Protein AF-0000000087597973 (afdb_homodimer)

InterPro domains:
  IPR000432 DNA mismatch repair protein MutS, C-terminal [PF00488] (561-737)
  IPR000432 DNA mismatch repair protein MutS, C-terminal [SM00534] (557-738)
  IPR007696 DNA mismatch repair protein MutS, core [SM00533] (205-547)
  IPR017261 DNA mismatch repair protein MutS/MSH [PIRSF037677] (36-734)
  IPR027417 P-loop containing nucleoside triphosphate hydrolase [G3DSA:3.40.50.300] (524-762)
  IPR027417 P-loop containing nucleoside triphosphate hydrolase [SSF52540] (525-737)
  IPR036187 DNA mismatch repair protein MutS, core domain superfamily [SSF48334] (216-519)
  IPR045076 DNA mismatch repair MutS [PTHR11361] (37-739)
  IPR060029 MutS5, N-terminal domain [PF27035] (35-104)

Radius of gyration: 42.63 Å; Cα contacts (8 Å, |Δi|>4): 2788; chains: 2; bounding box: 153×90×128 Å

Foldseek 3Di:
DDPPPPPDPPPPPPPPPCCCCVPCQQFKEWFWFADPQQWIWIWMAGNVQLEIETETGPRNDPQCLVVVQCCQVRVGLEYEAAPPDDPRVVCVNQVPVVVQPPDPPRSHNHHYDHDHQVLLDLVLLCVLCLVQADAPPPQDSVVRCCVLVPPPRNSRNSSRNSNVSVVCVVVPRRRNHHDHPHLFFWAAEGPLNCVLLQDDPDDDDRPLNLFDFQEPLQSVVLSCCSRTPGQDPVVVVLLLLQLQLLLLPDPDPSSVVSPVLLVVLSVLLHHQDQLVVLLVQLVPPPFFGWLVSLVNLLSLLVSLVVLLVSLVPDDPVSCVRNVLSVLSNVLCDVLSVVLNVCCVQFWDQDPVTIFGDPPPDPVLNVLVVCVVCVVVVQVVVQVVVCVVLVVQVPAPNWPWGWDQDPPPFIWIKTFDPDPDDQPDDQVVVLVVVVVVRHDNQWRFDTDDDRITITDGPSRVVCCVVNNPSVVVSVVVGRVSSSVSSVSCSDCVNVVSSSSSSNSSSSVSNSSSVSVCCVPVVQSDDEAEDAAAKKFAAQFDSPVDDDDGGAGDIARQQLEEEEEAAPPQCLLVNLSSVSVQGHPYMYGYRANYEEEDRPDPCPVSDPDDPLVVLVVRVVSVVVVDFLRYEYYYEAQQPDDDLVSSLVVVLVVRVVQRDPPHHRYYYYHHNLVSVVDCSCVVRVSNYWYKYFDWDDPDLQDIHHPSYIDGDTDDHRSVLNVVVVVPPDPVVSVVVVVVVVCVVVVVPVLQPDPSVVVVQVVVLVVVLVVFPPPPPCSVVSSVVSVVVD/DDPPPPPDPPPPPPPPPCCCCVPCQQFKEWFWFADPQQWIWIWMAGNVQLEIETETGPRNDPQCLVVVQCCQARVGLEYEAAPPDDPRVVCVNQVPVVVQPPDPPRSHNHHYDHDHQVLLDLVLLCVLCLVQADAPPPQDPVVRCCVLVPPPRNSRNSSRNSNVSVVCVVVPRRRPHHDHDHLFFWFAEGPLNCVLLQDDPDDDDRPLVLFDFQEPLQSVVLSCCSRTPGQDPVVVVLLLLQLQLLLLPDPDPSSVVSPVLLVVLRVLLHHQDQLVVLLVQLVPPPFFGWLVSLVNLLSLLVSLVVLLVSLVPDDPVSCVRNVLSVLSNVLCDVLSVVLNVCCVQFWDRDPVTIFGDPPPDPVLNVLVVCVVCVVVVQVVLQVVVCVVLVVQDPAPNWPWGWDQDPPPFIWIKTFDPDPDDQPDDQVVVLVVVVVVRHDNQWRFDTDDDRITITDGPSRVVCCVVNNPSVVVSVVVGRVSSSVSSVSCSDCVNVVSSSSSSNSSSSVSNSSSVSVCCVPVVQSDDEAEDAAAKKFAAQFDSPVDDDDGGAGDIARQQLEEEEEAAPPQCLLVNLSSVSVQGHPYMYGYRANYEEEDRPDPCPVSDPDDPLVVLVVRVVSVVVVDFLRYEYYYEAQQPDDDLVSSLVVVLVVRVVQRDPPHHRYYYYHHNLVSVVDCSCVVRVSNYWYKYFDWDDPDLQDIHHPSYIDGDTDDHRSVLNVVVVVPNPPVVSVVVVVVVVCVVVVVPVLCPDPSVCVVLVVVLVVVLVVFPPPPPCSVVSSVVSNVVD

Secondary structure (DSSP, 8-state):
---------------------S--TT-EEEEEEE-TTSEEEEEEEETTTTEEEEEEEEE--TT-HHHHHHHHHH--SEEEEETTS-HHHHHHHH---GGGSSSTTSS---EEEEE-GGGGSHHHHHHHHHHH--PPTTS-HHHHHHHHS-TTTTHHHHHHHHHHHHHHHHTT---SEEEE--GGGB-EE-HHHHHHTT-SSSSS--SGGG---SSHHHHHHHHHHHHS-B--HHHHHHHHHHHHHHH--SSSHHHHHHHHHHHHHHHHHTTPPPHHHHHHHHHH-SSSPPHHHHHHHHHHHHHHHHHHHHHHTS-HHHHHH-HHHHHHHHH--HHHHHHHHHHHHHEEEETTEEEEPTTS-HHHHHHHHHHHHHHHHHHHHHHHHHHHHHTSTT-----EEEEEETTTEEEEEEE--S---TT--HHHHHHHHHHTT--TTSEEEEEETTEEEEE-HHHHHHHHHT--HHHHHHHHHHHHHHHHHHHHHSHHHHHHHHHHHHHHHHHHHHHHHHHHHHHHT--PPPEE-SSS-EEEEEE--TT-SS-PPEEEEESSSSEEEEE--TTSSHHHHHHHHHHT--SEEEE---SEEEEE-TT----S--S-HHHHHHHHHHHHHHH--TTEEEEESSTT-SS-HHHHHHHHHHHHHHHHSSS--EEEEE-S-HHHHT-GGGGGGGGGEEEEEEEEEESSSS-EEEEEEEEES--S---HHHHHHHTT--HHHHHHHHHHHHHHHHHTTTTSSTTHHHHHHHHHHHHHHHTS-TTSTTHHHHHHHHHHH-/---------------------S--TT-EEEEEEE-TTSEEEEEEEETTTTEEEEEEEEE--TT-HHHHHHHHHH--SEEEEETTS-HHHHHHHH---GGGSSSTTSS---EEEEE-GGGGSHHHHHHHHHHH--PPTTS-HHHHHHHHS-TTTTHHHHHHHHHHHHHHHHTT---SEEEE--GGGB-EE-HHHHHHTT-SSSSS--SGGG---SSHHHHHHHHHHHHS-B--HHHHHHHHHHHHHHH--SSSHHHHHHHHHHHHHHHHHTTPPPHHHHHHHHHH-SSSPPHHHHHHHHHHHHHHHHHHHHHHTS-HHHHHH-HHHHHHHHH--HHHHHHHHHHHHHEEEETTEEEEPTTS-HHHHHHHHHHHHHHHHHHHHHHHHHHHHHTSTT-----EEEEEETTTEEEEEEE--S---TT--HHHHHHHHHHTT--TTSEEEEEETTEEEEE-HHHHHHHHHT--HHHHHHHHHHHHHHHHHHHHHSHHHHHHHHHHHHHHHHHHHHHHHHHHHHHHT--PPPEE-SSS-EEEEEE--TT-SS-PPEEEEESSSSEEEEE--TTSSHHHHHHHHHHT--SEEEE---SEEEEE-TT----S-SS-HHHHHHHHHHHHHHH--TTEEEEESSTT-SS-HHHHHHHHHHHHHHHHSSS--EEEEE-S-HHHHT-GGGGGGGGGEEEEEEEEEESSSS-EEEEEEEEES--S---HHHHHHHTT--HHHHHHHHHHHHHHHHHTTTTSSHHHHHHHHHHHHHHHHHTS-TTSTTHHHHHHHHHHH-

Sequence (1572 aa):
MRRRRTSGTGNGRSRSKMCMEGSINGSRILSLFYSSKGQLGVAYYTDATKEVFLAQGYDDESDFALVQLVKLQIRPSVILLPSTSSETLSAAVSFTDEDDTMTPGAPSAVAVTMLTPSLFSESVARRELMRVVKCPEGVPKDLYIASKLGERSYSTAWRASGALITFLRTNSIVPSSVSLTLLRGIVHIGEETVRGLQLANTYPKSILSLYSPSCTLGRAALQSWLLRPLRDADARDARMRSVESLCGRDDSEYGQEVAGMRNSLKELLKGLADPRQALESLRHSAGVAPKGAWTRLITLLETASKLVRLVKGLSSEVLDVCPVLGCLEGVWTDQCHYALRMLQKCVTVENGGVRVKEGVSPKLDQVVEHIKHLPDILNSTAVEILGRLGDHPHSVPLSLAVTYMPQIGYLVAMVQTDGLSEDMQEGEAQQQLIALGYPPELHFVFASGTHLYFKCTETEILDTEYGDLKRREADITEDILREVQTRLSQAETAGPISQLGCAMGELDGVLALVHAALHMGWTGRPEWTDSPGIHVEGGRHPLVNSSVPTNLSVGGPPTVVLCGPNASGKSHALRTVGCLTAQHLSIGPLDGIFSLLTGEDTTSSVQSAFSADTAQIGRTLSLCTSHSLLLLDEAGRGTHPLDGQALFLAMVRRLSAPPCPLSILSTNLVSALADSALTAVRHRVSVMHTEVEAESESIVAYKYTLAPGAISHTYAVAVARSAGFPQSLVDRALEICRAEREGGSKGAGGRNGRQASVLRVARAALAVDMDAPDALLKVSAAVAGLMRRRRTSGTGNGRSRSKMCMEGSINGSRILSLFYSSKGQLGVAYYTDATKEVFLAQGYDDESDFALVQLVKLQIRPSVILLPSTSSETLSAAVSFTDEDDTMTPGAPSAVAVTMLTPSLFSESVARRELMRVVKCPEGVPKDLYIASKLGERSYSTAWRASGALITFLRTNSIVPSSVSLTLLRGIVHIGEETVRGLQLANTYPKSILSLYSPSCTLGRAALQSWLLRPLRDADARDARMRSVESLCGRDDSEYGQEVAGMRNSLKELLKGLADPRQALESLRHSAGVAPKGAWTRLITLLETASKLVRLVKGLSSEVLDVCPVLGCLEGVWTDQCHYALRMLQKCVTVENGGVRVKEGVSPKLDQVVEHIKHLPDILNSTAVEILGRLGDHPHSVPLSLAVTYMPQIGYLVAMVQTDGLSEDMQEGEAQQQLIALGYPPELHFVFASGTHLYFKCTETEILDTEYGDLKRREADITEDILREVQTRLSQAETAGPISQLGCAMGELDGVLALVHAALHMGWTGRPEWTDSPGIHVEGGRHPLVNSSVPTNLSVGGPPTVVLCGPNASGKSHALRTVGCLTAQHLSIGPLDGIFSLLTGEDTTSSVQSAFSADTAQIGRTLSLCTSHSLLLLDEAGRGTHPLDGQALFLAMVRRLSAPPCPLSILSTNLVSALADSALTAVRHRVSVMHTEVEAESESIVAYKYTLAPGAISHTYAVAVARSAGFPQSLVDRALEICRAEREGGSKGAGGRNGRQASVLRVARAALAVDMDAPDALLKVSAAVAGL

Solvent-accessible surface area (backbone atoms only — not comparable to full-atom values): 82062 Å² total; per-residue (Å²): 146,77,88,78,83,80,84,75,84,73,81,70,77,73,72,72,72,71,72,68,68,59,74,61,74,75,32,18,40,31,12,45,25,75,42,98,83,33,26,33,4,30,12,35,34,32,48,82,70,27,28,33,34,32,24,47,41,60,70,36,62,92,85,56,59,57,56,48,47,48,41,60,68,56,55,32,39,30,36,37,33,40,64,78,53,50,68,63,53,52,46,57,66,55,50,40,71,66,86,42,64,81,38,64,73,29,78,58,66,49,45,72,44,70,39,65,52,69,38,43,27,61,68,42,10,49,54,45,40,62,68,58,45,81,49,64,90,91,45,56,53,67,49,39,51,30,64,74,37,53,79,80,75,32,54,30,12,39,11,6,33,12,35,41,49,50,49,30,50,74,68,72,44,77,64,72,39,57,43,74,44,51,59,75,45,24,25,43,55,45,66,56,26,38,60,51,61,28,42,50,90,60,78,44,56,23,59,54,68,71,46,66,42,52,22,60,36,8,43,52,41,44,53,46,44,72,57,42,33,70,45,41,66,65,63,44,48,40,52,50,34,26,33,57,52,56,51,24,86,47,95,41,74,63,15,54,52,31,50,52,47,51,53,52,53,46,60,62,42,45,73,43,70,64,45,58,62,28,46,47,40,39,59,67,36,96,57,76,47,60,55,66,33,54,50,50,46,52,50,51,46,52,44,48,52,53,49,43,51,56,56,66,69,46,56,67,71,55,44,74,47,16,46,55,62,43,49,44,50,65,44,64,39,71,49,48,52,49,52,44,49,50,42,69,54,37,49,41,82,50,98,89,37,74,42,68,39,86,80,67,41,70,68,52,47,50,42,53,49,47,57,70,42,39,66,58,52,34,49,52,47,34,50,50,52,46,59,65,49,61,76,43,88,76,45,67,88,70,66,61,43,51,44,78,41,89,98,78,35,38,27,37,35,27,65,53,88,66,89,71,66,71,80,53,53,57,65,62,46,38,53,52,38,42,71,71,38,44,60,79,67,50,39,55,69,51,54,59,91,61,31,34,30,22,39,35,74,67,29,50,48,44,36,71,73,56,51,64,47,66,58,50,45,51,49,50,46,50,50,51,50,41,50,52,33,52,56,48,45,30,64,78,34,33,47,46,47,44,49,38,43,50,41,52,9,44,44,31,23,41,51,17,51,29,50,39,22,69,74,72,62,62,71,57,76,67,43,78,44,89,56,59,34,40,37,33,36,54,12,43,44,89,90,49,87,93,59,68,51,36,67,52,73,37,31,88,28,26,19,30,38,37,28,34,34,68,78,27,44,65,66,54,48,52,42,17,60,72,65,69,36,39,62,43,36,36,39,24,57,50,50,28,43,44,40,47,44,79,36,58,47,48,61,83,57,93,57,44,62,38,56,50,50,38,33,50,49,17,53,47,65,72,65,56,42,57,34,15,40,37,38,35,46,47,57,44,49,68,43,27,59,61,49,14,41,17,45,36,52,25,47,52,50,55,38,47,35,82,82,29,27,35,32,42,33,29,33,40,59,50,72,52,73,74,37,68,87,44,60,88,45,41,87,28,42,42,48,26,16,38,42,65,50,65,84,45,72,59,40,70,44,72,61,45,35,73,41,84,37,79,56,91,62,37,48,51,55,18,52,33,46,76,28,52,38,53,64,70,42,46,52,44,15,50,49,43,38,51,48,57,58,50,68,67,56,74,56,37,68,67,77,28,26,42,39,52,45,40,51,48,29,48,50,51,30,67,67,32,52,72,86,38,89,57,18,61,53,53,30,48,46,47,52,66,73,100,143,76,87,78,79,81,81,76,82,71,82,71,75,72,71,71,71,69,71,66,68,59,73,60,73,76,34,17,38,30,11,46,24,76,42,97,85,36,28,33,5,30,12,33,35,32,48,82,74,27,30,32,35,33,23,47,42,63,72,36,61,92,85,56,59,58,56,48,47,50,41,60,66,56,55,32,38,30,35,38,34,40,64,77,54,50,68,63,52,52,45,56,65,55,51,40,72,67,86,43,64,81,41,63,69,32,76,59,66,49,44,72,45,70,38,64,52,68,38,44,27,60,68,42,8,51,55,44,40,62,69,59,46,81,50,64,89,90,45,54,54,67,49,39,50,28,64,74,38,53,80,80,75,32,55,29,10,40,10,6,35,12,36,40,49,51,50,28,51,75,69,73,44,76,65,73,38,56,42,74,42,50,60,75,46,25,25,43,54,44,64,56,27,38,59,52,62,28,42,50,90,61,77,43,55,25,59,53,69,71,46,64,43,52,23,60,35,6,45,51,41,44,53,48,44,72,57,42,34,70,46,41,65,68,63,46,47,40,52,51,34,26,33,56,53,56,51,24,87,48,95,42,74,62,14,54,52,30,48,53,46,50,55,52,52,48,61,63,43,45,71,43,70,63,44,60,61,26,46,48,42,38,57,67,35,94,55,76,48,60,55,65,32,54,52,49,47,51,50,50,46,53,43,48,52,53,50,43,53,55,57,66,69,45,57,68,71,56,44,74,48,16,46,57,60,42,48,44,50,65,44,62,40,70,49,50,50,49,51,44,49,50,43,68,54,38,47,42,80,51,98,89,38,74,42,69,40,85,80,68,40,69,69,53,48,50,40,52,48,46,58,71,42,38,66,56,52,33,50,52,49,34,50,50,52,47,59,65,49,61,77,43,88,76,45,66,88,70,64,61,43,50,44,77,41,90,97,78,37,40,27,37,34,27,64,54,87,68,86,71,64,70,82,55,52,57,66,59,46,38,55,51,38,40,72,71,39,43,60,80,68,51,38,54,69,52,53,58,91,62,28,34,31,21,40,34,73,68,31,51,48,44,35,70,70,56,52,65,48,66,59,48,45,51,50,50,45,50,51,51,49,41,50,53,33,50,56,48,44,30,64,80,35,33,46,47,48,45,50,38,42,49,39,53,9,44,46,32,25,42,51,18,51,28,50,40,22,68,74,70,62,60,72,58,76,68,42,79,46,87,56,59,34,40,36,33,35,53,12,43,44,88,90,50,88,91,58,69,52,35,65,51,71,39,30,89,27,26,20,29,39,38,29,35,34,69,79,26,43,66,67,53,47,53,44,16,59,73,65,69,36,37,62,42,35,35,39,26,56,51,48,27,43,44,41,47,43,79,35,58,47,48,60,83,55,94,58,42,62,36,56,50,50,37,32,50,48,16,52,46,65,70,65,58,41,58,35,15,40,37,38,34,47,48,57,43,47,68,42,29,59,60,48,14,41,17,45,37,52,27,46,53,49,54,40,45,36,81,82,28,26,35,32,41,34,30,34,40,58,50,72,52,73,74,36,69,86,43,60,87,46,42,88,28,44,42,49,26,17,37,41,65,50,65,84,45,72,58,41,71,44,72,62,43,36,74,41,81,38,80,56,92,64,36,49,50,56,18,52,33,44,76,27,54,38,55,64,70,41,44,52,44,17,52,49,44,37,51,48,56,57,50,68,66,56,73,52,34,67,67,70,22,26,41,41,53,43,40,52,47,20,48,49,52,28,67,68,31,53,74,87,40,90,57,19,61,53,52,28,48,46,43,51,66,74,98

pLDDT: mean 74.22, std 19.07, range [22.2, 96.5]

Structure (mmCIF, N/CA/C/O backbone):
data_AF-0000000087597973-model_v1
#
loop_
_entity.id
_entity.type
_entity.pdbx_description
1 polymer 'DNA mismatch repair proteins mutS family domain-containing protein'
#
loop_
_atom_site.group_PDB
_atom_site.id
_atom_site.type_symbol
_atom_site.label_atom_id
_atom_site.label_alt_id
_atom_site.label_comp_id
_atom_site.label_asym_id
_atom_site.label_entity_id
_atom_site.label_seq_id
_atom_site.pdbx_PDB_ins_code
_atom_site.Cartn_x
_atom_site.Cartn_y
_atom_site.Cartn_z
_atom_site.occupancy
_atom_site.B_iso_or_equiv
_atom_site.auth_seq_id
_atom_site.auth_comp_id
_atom_site.auth_asym_id
_atom_site.auth_atom_id
_atom_site.pdbx_PDB_model_num
ATOM 1 N N . MET A 1 1 ? -14.352 35.562 -65.375 1 23.14 1 MET A N 1
ATOM 2 C CA . MET A 1 1 ? -14.398 34.125 -65.625 1 23.14 1 MET A CA 1
ATOM 3 C C . MET A 1 1 ? -13.648 33.344 -64.562 1 23.14 1 MET A C 1
ATOM 5 O O . MET A 1 1 ? -12.461 33.062 -64.688 1 23.14 1 MET A O 1
ATOM 9 N N . ARG A 1 2 ? -13.547 33.656 -63.25 1 22.33 2 ARG A N 1
ATOM 10 C CA . ARG A 1 2 ? -13.375 34.375 -61.969 1 22.33 2 ARG A CA 1
ATOM 11 C C . ARG A 1 2 ? -13.383 33.438 -60.781 1 22.33 2 ARG A C 1
ATOM 13 O O . ARG A 1 2 ? -14.383 32.75 -60.562 1 22.33 2 ARG A O 1
ATOM 20 N N . ARG A 1 3 ? -12.188 32.562 -60.5 1 24.19 3 ARG A N 1
ATOM 21 C CA . ARG A 1 3 ? -11.641 31.297 -60 1 24.19 3 ARG A CA 1
ATOM 22 C C . ARG A 1 3 ? -12.031 31.062 -58.531 1 24.19 3 ARG A C 1
ATOM 24 O O . ARG A 1 3 ? -11.688 31.859 -57.656 1 24.19 3 ARG A O 1
ATOM 31 N N . ARG A 1 4 ? -13.273 30.562 -58.125 1 24.41 4 ARG A N 1
ATOM 32 C CA . ARG A 1 4 ? -14.383 30.453 -57.188 1 24.41 4 ARG A CA 1
ATOM 33 C C . ARG A 1 4 ? -13.977 29.672 -55.938 1 24.41 4 ARG A C 1
ATOM 35 O O . ARG A 1 4 ? -13.633 28.484 -56.031 1 24.41 4 ARG A O 1
ATOM 42 N N . ARG A 1 5 ? -13.055 30.219 -54.906 1 25.27 5 ARG A N 1
ATOM 43 C CA . ARG A 1 5 ? -12.078 29.906 -53.875 1 25.27 5 ARG A CA 1
ATOM 44 C C . ARG A 1 5 ? -12.703 29.031 -52.781 1 25.27 5 ARG A C 1
ATOM 46 O O . ARG A 1 5 ? -13.617 29.469 -52.062 1 25.27 5 ARG A O 1
ATOM 53 N N . THR A 1 6 ? -13.133 27.688 -52.906 1 25.08 6 THR A N 1
ATOM 54 C CA . THR A 1 6 ? -14.008 26.609 -52.469 1 25.08 6 THR A CA 1
ATOM 55 C C . THR A 1 6 ? -13.805 26.312 -50.969 1 25.08 6 THR A C 1
ATOM 57 O O . THR A 1 6 ? -12.68 26.047 -50.562 1 25.08 6 THR A O 1
ATOM 60 N N . SER A 1 7 ? -14.477 26.906 -49.875 1 25.56 7 SER A N 1
ATOM 61 C CA . SER A 1 7 ? -14.453 27.422 -48.5 1 25.56 7 SER A CA 1
ATOM 62 C C . SER A 1 7 ? -14.438 26.281 -47.5 1 25.56 7 SER A C 1
ATOM 64 O O . SER A 1 7 ? -15.43 25.562 -47.344 1 25.56 7 SER A O 1
ATOM 66 N N . GLY A 1 8 ? -13.453 25.234 -47.438 1 24.72 8 GLY A N 1
ATOM 67 C CA . GLY A 1 8 ? -13.203 23.859 -47.062 1 24.72 8 GLY A CA 1
ATOM 68 C C . GLY A 1 8 ? -13.508 23.547 -45.594 1 24.72 8 GLY A C 1
ATOM 69 O O . GLY A 1 8 ? -13.086 24.297 -44.719 1 24.72 8 GLY A O 1
ATOM 70 N N . THR A 1 9 ? -14.672 23.016 -45.156 1 26.41 9 THR A N 1
ATOM 71 C CA . THR A 1 9 ? -15.547 22.766 -44 1 26.41 9 THR A CA 1
ATOM 72 C C . THR A 1 9 ? -14.805 22.016 -42.906 1 26.41 9 THR A C 1
ATOM 74 O O . THR A 1 9 ? -14.477 20.828 -43.062 1 26.41 9 THR A O 1
ATOM 77 N N . GLY A 1 10 ? -13.703 22.531 -42.344 1 22.5 10 GLY A N 1
ATOM 78 C CA . GLY A 1 10 ? -12.586 22.047 -41.531 1 22.5 10 GLY A CA 1
ATOM 79 C C . GLY A 1 10 ? -13.016 21.25 -40.344 1 22.5 10 GLY A C 1
ATOM 80 O O . GLY A 1 10 ? -13.875 21.688 -39.562 1 22.5 10 GLY A O 1
ATOM 81 N N . ASN A 1 11 ? -13.195 19.906 -40.438 1 25.09 11 ASN A N 1
ATOM 82 C CA . ASN A 1 11 ? -13.648 18.812 -39.562 1 25.09 11 ASN A CA 1
ATOM 83 C C . ASN A 1 11 ? -13.133 18.953 -38.156 1 25.09 11 ASN A C 1
ATOM 85 O O . ASN A 1 11 ? -11.922 18.938 -37.906 1 25.09 11 ASN A O 1
ATOM 89 N N . GLY A 1 12 ? -13.781 19.75 -37.375 1 22.55 12 GLY A N 1
ATOM 90 C CA . GLY A 1 12 ? -13.602 20.297 -36.031 1 22.55 12 GLY A CA 1
ATOM 91 C C . GLY A 1 12 ? -13.18 19.25 -35 1 22.55 12 GLY A C 1
ATOM 92 O O . GLY A 1 12 ? -13.805 18.188 -34.906 1 22.55 12 GLY A O 1
ATOM 93 N N . ARG A 1 13 ? -11.898 19.047 -34.906 1 23.5 13 ARG A N 1
ATOM 94 C CA . ARG A 1 13 ? -11.25 18.234 -33.875 1 23.5 13 ARG A CA 1
ATOM 95 C C . ARG A 1 13 ? -11.945 18.375 -32.531 1 23.5 13 ARG A C 1
ATOM 97 O O . ARG A 1 13 ? -11.977 19.453 -31.953 1 23.5 13 ARG A O 1
ATOM 104 N N . SER A 1 14 ? -13.133 17.797 -32.438 1 23.39 14 SER A N 1
ATOM 105 C CA . SER A 1 14 ? -13.867 17.656 -31.172 1 23.39 14 SER A CA 1
ATOM 106 C C . SER A 1 14 ? -12.922 17.453 -30 1 23.39 14 SER A C 1
ATOM 108 O O . SER A 1 14 ? -12.094 16.547 -30 1 23.39 14 SER A O 1
ATOM 110 N N . ARG A 1 15 ? -12.422 18.562 -29.531 1 24.91 15 ARG A N 1
ATOM 111 C CA . ARG A 1 15 ? -11.742 18.719 -28.25 1 24.91 15 ARG A CA 1
ATOM 112 C C . ARG A 1 15 ? -12.375 17.828 -27.188 1 24.91 15 ARG A C 1
ATOM 114 O O . ARG A 1 15 ? -13.531 18.031 -26.812 1 24.91 15 ARG A O 1
ATOM 121 N N . SER A 1 16 ? -12.273 16.578 -27.375 1 22.56 16 SER A N 1
ATOM 122 C CA . SER A 1 16 ? -12.75 15.562 -26.453 1 22.56 16 SER A CA 1
ATOM 123 C C . SER A 1 16 ? -12.688 16.047 -25 1 22.56 16 SER A C 1
ATOM 125 O O . SER A 1 16 ? -11.617 16.422 -24.516 1 22.56 16 SER A O 1
ATOM 127 N N . LYS A 1 17 ? -13.703 16.859 -24.688 1 25.53 17 LYS A N 1
ATOM 128 C CA . LYS A 1 17 ? -14.078 17.109 -23.297 1 25.53 17 LYS A CA 1
ATOM 129 C C . LYS A 1 17 ? -13.844 15.875 -22.422 1 25.53 17 LYS A C 1
ATOM 131 O O . LYS A 1 17 ? -14.609 14.914 -22.484 1 25.53 17 LYS A O 1
ATOM 136 N N . MET A 1 18 ? -12.719 15.445 -22.469 1 25.22 18 MET A N 1
ATOM 137 C CA . MET A 1 18 ? -12.414 14.359 -21.531 1 25.22 18 MET A CA 1
ATOM 138 C C . MET A 1 18 ? -13.117 14.578 -20.203 1 25.22 18 MET A C 1
ATOM 140 O O . MET A 1 18 ? -12.781 15.5 -19.469 1 25.22 18 MET A O 1
ATOM 144 N N . CYS A 1 19 ? -14.492 14.617 -20.266 1 25.94 19 CYS A N 1
ATOM 145 C CA . CYS A 1 19 ? -15.25 14.461 -19.031 1 25.94 19 CYS A CA 1
ATOM 146 C C . CYS A 1 19 ? -14.547 13.508 -18.078 1 25.94 19 CYS A C 1
ATOM 148 O O . CYS A 1 19 ? -14.469 12.305 -18.328 1 25.94 19 CYS A O 1
ATOM 150 N N . MET A 1 20 ? -13.461 13.898 -17.75 1 28.91 20 MET A N 1
ATOM 151 C CA . MET A 1 20 ? -12.805 13.203 -16.656 1 28.91 20 MET A CA 1
ATOM 152 C C . MET A 1 20 ? -13.789 12.969 -15.508 1 28.91 20 MET A C 1
ATOM 154 O O . MET A 1 20 ? -13.938 13.812 -14.633 1 28.91 20 MET A O 1
ATOM 158 N N . GLU A 1 21 ? -15.016 12.68 -15.781 1 30.62 21 GLU A N 1
ATOM 159 C CA . GLU A 1 21 ? -15.883 12.18 -14.719 1 30.62 21 GLU A CA 1
ATOM 160 C C . GLU A 1 21 ? -15.125 11.219 -13.797 1 30.62 21 GLU A C 1
ATOM 162 O O . GLU A 1 21 ? -15.742 10.422 -13.094 1 30.62 21 GLU A O 1
ATOM 167 N N . GLY A 1 22 ? -13.938 10.922 -14.195 1 32.5 22 GLY A N 1
ATOM 168 C CA . GLY A 1 22 ? -13.344 10.047 -13.203 1 32.5 22 GLY A CA 1
ATOM 169 C C . GLY A 1 22 ? -13.453 10.578 -11.789 1 32.5 22 GLY A C 1
ATOM 170 O O . GLY A 1 22 ? -13.602 11.789 -11.578 1 32.5 22 GLY A O 1
ATOM 171 N N . SER A 1 23 ? -14.148 9.789 -10.914 1 34.94 23 SER A N 1
ATOM 172 C CA . SER A 1 23 ? -14.352 10.102 -9.5 1 34.94 23 SER A CA 1
ATOM 173 C C . SER A 1 23 ? -13.211 10.953 -8.953 1 34.94 23 SER A C 1
ATOM 175 O O . SER A 1 23 ? -12.047 10.555 -9.023 1 34.94 23 SER A O 1
ATOM 177 N N . ILE A 1 24 ? -13.25 12.203 -9.188 1 38.56 24 ILE A N 1
ATOM 178 C CA . ILE A 1 24 ? -12.461 13.164 -8.43 1 38.56 24 ILE A CA 1
ATOM 179 C C . ILE A 1 24 ? -12.383 12.727 -6.969 1 38.56 24 ILE A C 1
ATOM 181 O O . ILE A 1 24 ? -11.977 13.5 -6.102 1 38.56 24 ILE A O 1
ATOM 185 N N . ASN A 1 25 ? -12.891 11.703 -6.719 1 40.16 25 ASN A N 1
ATOM 186 C CA . ASN A 1 25 ? -12.781 11.172 -5.363 1 40.16 25 ASN A CA 1
ATOM 187 C C . ASN A 1 25 ? -11.328 10.867 -4.992 1 40.16 25 ASN A C 1
ATOM 189 O O . ASN A 1 25 ? -10.617 10.203 -5.746 1 40.16 25 ASN A O 1
ATOM 193 N N . GLY A 1 26 ? -10.773 11.633 -4.121 1 50.03 26 GLY A N 1
ATOM 194 C CA . GLY A 1 26 ? -9.43 11.555 -3.57 1 50.03 26 GLY A CA 1
ATOM 195 C C . GLY A 1 26 ? -8.438 12.445 -4.285 1 50.03 26 GLY A C 1
ATOM 196 O O . GLY A 1 26 ? -7.23 12.344 -4.062 1 50.03 26 GLY A O 1
ATOM 197 N N . SER A 1 27 ? -9.086 13.477 -5.082 1 59.19 27 SER A N 1
ATOM 198 C CA . SER A 1 27 ? -8.211 14.297 -5.922 1 59.19 27 SER A CA 1
ATOM 199 C C . SER A 1 27 ? -7.801 15.578 -5.211 1 59.19 27 SER A C 1
ATOM 201 O O . SER A 1 27 ? -8.508 16.062 -4.324 1 59.19 27 SER A O 1
ATOM 203 N N . ARG A 1 28 ? -6.574 16.062 -5.414 1 71.25 28 ARG A N 1
ATOM 204 C CA . ARG A 1 28 ? -6.008 17.344 -5.012 1 71.25 28 ARG A CA 1
ATOM 205 C C . ARG A 1 28 ? -5.836 18.266 -6.215 1 71.25 28 ARG A C 1
ATOM 207 O O . ARG A 1 28 ? -5.211 17.906 -7.207 1 71.25 28 ARG A O 1
ATOM 214 N N . ILE A 1 29 ? -6.66 19.406 -6.16 1 80.69 29 ILE A N 1
ATOM 215 C CA . ILE A 1 29 ? -6.621 20.375 -7.25 1 80.69 29 ILE A CA 1
ATOM 216 C C . ILE A 1 29 ? -5.812 21.609 -6.828 1 80.69 29 ILE A C 1
ATOM 218 O O . ILE A 1 29 ? -6.082 22.203 -5.781 1 80.69 29 ILE A O 1
ATOM 222 N N . LEU A 1 30 ? -4.824 21.859 -7.629 1 81.5 30 LEU A N 1
ATOM 223 C CA . LEU A 1 30 ? -3.938 22.969 -7.336 1 81.5 30 LEU A CA 1
ATOM 224 C C . LEU A 1 30 ? -4.113 24.094 -8.359 1 81.5 30 LEU A C 1
ATOM 226 O O . LEU A 1 30 ? -4.105 23.844 -9.57 1 81.5 30 LEU A O 1
ATOM 230 N N . SER A 1 31 ? -4.438 25.328 -7.891 1 84 31 SER A N 1
ATOM 231 C CA . SER A 1 31 ? -4.484 26.531 -8.719 1 84 31 SER A CA 1
ATOM 232 C C . SER A 1 31 ? -3.297 27.438 -8.43 1 84 31 SER A C 1
ATOM 234 O O . SER A 1 31 ? -3.01 27.75 -7.273 1 84 31 SER A O 1
ATOM 236 N N . LEU A 1 32 ? -2.621 27.734 -9.516 1 81 32 LEU A N 1
ATOM 237 C CA . LEU A 1 32 ? -1.436 28.578 -9.375 1 81 32 LEU A CA 1
ATOM 238 C C . LEU A 1 32 ? -1.603 29.875 -10.148 1 81 32 LEU A C 1
ATOM 240 O O . LEU A 1 32 ? -2.125 29.875 -11.266 1 81 32 LEU A O 1
ATOM 244 N N . PHE A 1 33 ? -1.252 31.047 -9.5 1 77.94 33 PHE A N 1
ATOM 245 C CA . PHE A 1 33 ? -1.227 32.344 -10.156 1 77.94 33 PHE A CA 1
ATOM 246 C C . PHE A 1 33 ? 0.091 33.062 -9.891 1 77.94 33 PHE A C 1
ATOM 248 O O . PHE A 1 33 ? 0.46 33.281 -8.734 1 77.94 33 PHE A O 1
ATOM 255 N N . TYR A 1 34 ? 0.863 33.219 -10.922 1 73.38 34 TYR A N 1
ATOM 256 C CA . TYR A 1 34 ? 2.123 33.969 -10.852 1 73.38 34 TYR A CA 1
ATOM 257 C C . TYR A 1 34 ? 1.929 35.438 -11.234 1 73.38 34 TYR A C 1
ATOM 259 O O . TYR A 1 34 ? 1.496 35.719 -12.344 1 73.38 34 TYR A O 1
ATOM 267 N N . SER A 1 35 ? 2.24 36.344 -10.25 1 69.12 35 SER A N 1
ATOM 268 C CA . SER A 1 35 ? 2.078 37.781 -10.516 1 69.12 35 SER A CA 1
ATOM 269 C C . SER A 1 35 ? 3.256 38.312 -11.312 1 69.12 35 SER A C 1
ATOM 271 O O . SER A 1 35 ? 4.328 37.719 -11.352 1 69.12 35 SER A O 1
ATOM 273 N N . SER A 1 36 ? 3.176 39.438 -12 1 65.62 36 SER A N 1
ATOM 274 C CA . SER A 1 36 ? 4.223 40.125 -12.758 1 65.62 36 SER A CA 1
ATOM 275 C C . SER A 1 36 ? 5.391 40.5 -11.859 1 65.62 36 SER A C 1
ATOM 277 O O . SER A 1 36 ? 6.516 40.688 -12.328 1 65.62 36 SER A O 1
ATOM 279 N N . LYS A 1 37 ? 5.176 40.531 -10.562 1 62.03 37 LYS A N 1
ATOM 280 C CA . LYS A 1 37 ? 6.23 40.906 -9.633 1 62.03 37 LYS A CA 1
ATOM 281 C C . LYS A 1 37 ? 6.941 39.656 -9.078 1 62.03 37 LYS A C 1
ATOM 283 O O . LYS A 1 37 ? 7.762 39.781 -8.164 1 62.03 37 LYS A O 1
ATOM 288 N N . GLY A 1 38 ? 6.605 38.469 -9.586 1 63.62 38 GLY A N 1
ATOM 289 C CA . GLY A 1 38 ? 7.301 37.25 -9.227 1 63.62 38 GLY A CA 1
ATOM 290 C C . GLY A 1 38 ? 6.699 36.562 -8.016 1 63.62 38 GLY A C 1
ATOM 291 O O . GLY A 1 38 ? 7.344 35.719 -7.391 1 63.62 38 GLY A O 1
ATOM 292 N N . GLN A 1 39 ? 5.582 36.938 -7.68 1 67 39 GLN A N 1
ATOM 293 C CA . GLN A 1 39 ? 4.945 36.312 -6.52 1 67 39 GLN A CA 1
ATOM 294 C C . GLN A 1 39 ? 4.012 35.188 -6.945 1 67 39 GLN A C 1
ATOM 296 O O . GLN A 1 39 ? 3.248 35.344 -7.902 1 67 39 GLN A O 1
ATOM 301 N N . LEU A 1 40 ? 4.133 34.031 -6.211 1 71.38 40 LEU A N 1
ATOM 302 C CA . LEU A 1 40 ? 3.299 32.875 -6.52 1 71.38 40 LEU A CA 1
ATOM 303 C C . LEU A 1 40 ? 2.139 32.75 -5.535 1 71.38 40 LEU A C 1
ATOM 305 O O . LEU A 1 40 ? 2.338 32.844 -4.32 1 71.38 40 LEU A O 1
ATOM 309 N N . GLY A 1 41 ? 0.994 32.844 -6.078 1 72.25 41 GLY A N 1
ATOM 310 C CA . GLY A 1 41 ? -0.195 32.5 -5.312 1 72.25 41 GLY A CA 1
ATOM 311 C C . GLY A 1 41 ? -0.631 31.062 -5.492 1 72.25 41 GLY A C 1
ATOM 312 O O . GLY A 1 41 ? -0.615 30.531 -6.609 1 72.25 41 GLY A O 1
ATOM 313 N N . VAL A 1 42 ? -0.871 30.391 -4.348 1 74.69 42 VAL A N 1
ATOM 314 C CA . VAL A 1 42 ? -1.24 28.969 -4.395 1 74.69 42 VAL A CA 1
ATOM 315 C C . VAL A 1 42 ? -2.584 28.766 -3.701 1 74.69 42 VAL A C 1
ATOM 317 O O . VAL A 1 42 ? -2.818 29.312 -2.617 1 74.69 42 VAL A O 1
ATOM 320 N N . ALA A 1 43 ? -3.416 28.188 -4.465 1 79.56 43 ALA A N 1
ATOM 321 C CA . ALA A 1 43 ? -4.648 27.672 -3.865 1 79.56 43 ALA A CA 1
ATOM 322 C C . ALA A 1 43 ? -4.867 26.203 -4.219 1 79.56 43 ALA A C 1
ATOM 324 O O . ALA A 1 43 ? -4.656 25.797 -5.363 1 79.56 43 ALA A O 1
ATOM 325 N N . TYR A 1 44 ? -5.055 25.453 -3.211 1 78.44 44 TYR A N 1
ATOM 326 C CA . TYR A 1 44 ? -5.305 24.078 -3.588 1 78.44 44 TYR A CA 1
ATOM 327 C C . TYR A 1 44 ? -6.484 23.5 -2.811 1 78.44 44 TYR A C 1
ATOM 329 O O . TYR A 1 44 ? -6.816 23.984 -1.728 1 78.44 44 TYR A O 1
ATOM 337 N N . TYR A 1 45 ? -7.117 22.609 -3.48 1 74.69 45 TYR A N 1
ATOM 338 C CA . TYR A 1 45 ? -8.25 21.859 -2.941 1 74.69 45 TYR A CA 1
ATOM 339 C C . TYR A 1 45 ? -7.898 20.391 -2.752 1 74.69 45 TYR A C 1
ATOM 341 O O . TYR A 1 45 ? -7.215 19.797 -3.59 1 74.69 45 TYR A O 1
ATOM 349 N N . THR A 1 46 ? -8.18 19.875 -1.594 1 67.62 46 THR A N 1
ATOM 350 C CA . THR A 1 46 ? -8.047 18.438 -1.341 1 67.62 46 THR A CA 1
ATOM 351 C C . THR A 1 46 ? -9.422 17.797 -1.129 1 67.62 46 THR A C 1
ATOM 353 O O . THR A 1 46 ? -10.227 18.297 -0.341 1 67.62 46 THR A O 1
ATOM 356 N N . ASP A 1 47 ? -9.586 16.812 -1.82 1 61.56 47 ASP A N 1
ATOM 357 C CA . ASP A 1 47 ? -10.867 16.109 -1.718 1 61.56 47 ASP A CA 1
ATOM 358 C C . ASP A 1 47 ? -10.992 15.391 -0.381 1 61.56 47 ASP A C 1
ATOM 360 O O . ASP A 1 47 ? -12.102 15.133 0.091 1 61.56 47 ASP A O 1
ATOM 364 N N . ALA A 1 48 ? -9.812 15.102 0.146 1 55.03 48 ALA A N 1
ATOM 365 C CA . ALA A 1 48 ? -9.828 14.406 1.43 1 55.03 48 ALA A CA 1
ATOM 366 C C . ALA A 1 48 ? -10.453 15.273 2.516 1 55.03 48 ALA A C 1
ATOM 368 O O . ALA A 1 48 ? -11.242 14.789 3.328 1 55.03 48 ALA A O 1
ATOM 369 N N . THR A 1 49 ? -10.117 16.578 2.486 1 51.94 49 THR A N 1
ATOM 370 C CA . THR A 1 49 ? -10.641 17.484 3.504 1 51.94 49 THR A CA 1
ATOM 371 C C . THR A 1 49 ? -11.672 18.438 2.9 1 51.94 49 THR A C 1
ATOM 373 O O . THR A 1 49 ? -12.359 19.156 3.627 1 51.94 49 THR A O 1
ATOM 376 N N . LYS A 1 50 ? -11.867 18.406 1.628 1 60.84 50 LYS A N 1
ATOM 377 C CA . LYS A 1 50 ? -12.719 19.328 0.887 1 60.84 50 LYS A CA 1
ATOM 378 C C . LYS A 1 50 ? -12.438 20.781 1.291 1 60.84 50 LYS A C 1
ATOM 380 O O . LYS A 1 50 ? -13.367 21.562 1.467 1 60.84 50 LYS A O 1
ATOM 385 N N . GLU A 1 51 ? -11.242 21.109 1.566 1 63.88 51 GLU A N 1
ATOM 386 C CA . GLU A 1 51 ? -10.828 22.453 1.942 1 63.88 51 GLU A CA 1
ATOM 387 C C . GLU A 1 51 ? -9.969 23.094 0.854 1 63.88 51 GLU A C 1
ATOM 389 O O . GLU A 1 51 ? -9.289 22.391 0.101 1 63.88 51 GLU A O 1
ATOM 394 N N . VAL A 1 52 ? -10.312 24.359 0.828 1 71.88 52 VAL A N 1
ATOM 395 C CA . VAL A 1 52 ? -9.469 25.156 -0.049 1 71.88 52 VAL A CA 1
ATOM 396 C C . VAL A 1 52 ? -8.383 25.859 0.771 1 71.88 52 VAL A C 1
ATOM 398 O O . VAL A 1 52 ? -8.672 26.5 1.779 1 71.88 52 VAL A O 1
ATOM 401 N N . PHE A 1 53 ? -7.277 25.516 0.395 1 68.44 53 PHE A N 1
ATOM 402 C CA . PHE A 1 53 ? -6.141 26.141 1.07 1 68.44 53 PHE A CA 1
ATOM 403 C C . PHE A 1 53 ? -5.523 27.219 0.205 1 68.44 53 PHE A C 1
ATOM 405 O O . PHE A 1 53 ? -5.391 27.062 -1.01 1 68.44 53 PHE A O 1
ATOM 412 N N . LEU A 1 54 ? -5.5 28.328 0.855 1 67 54 LEU A N 1
ATOM 413 C CA . LEU A 1 54 ? -4.805 29.422 0.196 1 67 54 LEU A CA 1
ATOM 414 C C . LEU A 1 54 ? -3.42 29.641 0.8 1 67 54 LEU A C 1
ATOM 416 O O . LEU A 1 54 ? -3.258 29.594 2.021 1 67 54 LEU A O 1
ATOM 420 N N . ALA A 1 55 ? -2.455 29.438 -0.002 1 59.81 55 ALA A N 1
ATOM 421 C CA . ALA A 1 55 ? -1.11 29.766 0.474 1 59.81 55 ALA A CA 1
ATOM 422 C C . ALA A 1 55 ? -0.489 30.875 -0.352 1 59.81 55 ALA A C 1
ATOM 424 O O . ALA A 1 55 ? -0.582 30.875 -1.582 1 59.81 55 ALA A O 1
ATOM 425 N N . GLN A 1 56 ? -0.27 31.984 0.194 1 53.69 56 GLN A N 1
ATOM 426 C CA . GLN A 1 56 ? 0.484 33.031 -0.502 1 53.69 56 GLN A CA 1
ATOM 427 C C . GLN A 1 56 ? 1.969 32.688 -0.562 1 53.69 56 GLN A C 1
ATOM 429 O O . GLN A 1 56 ? 2.553 32.25 0.436 1 53.69 56 GLN A O 1
ATOM 434 N N . GLY A 1 57 ? 2.391 32.344 -1.722 1 51.53 57 GLY A N 1
ATOM 435 C CA . GLY A 1 57 ? 3.824 32.125 -1.858 1 51.53 57 GLY A CA 1
ATOM 436 C C . GLY A 1 57 ? 4.602 33.438 -1.934 1 51.53 57 GLY A C 1
ATOM 437 O O . GLY A 1 57 ? 4.023 34.5 -2.174 1 51.53 57 GLY A O 1
ATOM 438 N N . TYR A 1 58 ? 5.785 33.562 -1.207 1 49.06 58 TYR A N 1
ATOM 439 C CA . TYR A 1 58 ? 6.75 34.656 -1.264 1 49.06 58 TYR A CA 1
ATOM 440 C C . TYR A 1 58 ? 7.23 34.875 -2.691 1 49.06 58 TYR A C 1
ATOM 442 O O . TYR A 1 58 ? 6.906 34.094 -3.594 1 49.06 58 TYR A O 1
ATOM 450 N N . ASP A 1 59 ? 8.031 35.844 -2.746 1 48.28 59 ASP A N 1
ATOM 451 C CA . ASP A 1 59 ? 8.766 36.219 -3.959 1 48.28 59 ASP A CA 1
ATOM 452 C C . ASP A 1 59 ? 9.414 34.969 -4.582 1 48.28 59 ASP A C 1
ATOM 454 O O . ASP A 1 59 ? 10.117 34.219 -3.9 1 48.28 59 ASP A O 1
ATOM 458 N N . ASP A 1 60 ? 8.602 34.344 -5.449 1 48.5 60 ASP A N 1
ATOM 459 C CA . ASP A 1 60 ? 9.25 33.25 -6.176 1 48.5 60 ASP A CA 1
ATOM 460 C C . ASP A 1 60 ? 10.469 33.75 -6.945 1 48.5 60 ASP A C 1
ATOM 462 O O . ASP A 1 60 ? 10.336 34.562 -7.863 1 48.5 60 ASP A O 1
ATOM 466 N N . GLU A 1 61 ? 11.5 34 -6.211 1 43.81 61 GLU A N 1
ATOM 467 C CA . GLU A 1 61 ? 12.594 34.438 -7.078 1 43.81 61 GLU A CA 1
ATOM 468 C C . GLU A 1 61 ? 12.602 33.688 -8.391 1 43.81 61 GLU A C 1
ATOM 470 O O . GLU A 1 61 ? 11.797 32.75 -8.586 1 43.81 61 GLU A O 1
ATOM 475 N N . SER A 1 62 ? 13.766 33.5 -9.148 1 44.19 62 SER A N 1
ATOM 476 C CA . SER A 1 62 ? 14.078 32.906 -10.453 1 44.19 62 SER A CA 1
ATOM 477 C C . SER A 1 62 ? 13.906 31.406 -10.438 1 44.19 62 SER A C 1
ATOM 479 O O . SER A 1 62 ? 14.086 30.766 -9.406 1 44.19 62 SER A O 1
ATOM 481 N N . ASP A 1 63 ? 13.023 30.578 -11.172 1 49.78 63 ASP A N 1
ATOM 482 C CA . ASP A 1 63 ? 13.055 29.219 -11.711 1 49.78 63 ASP A CA 1
ATOM 483 C C . ASP A 1 63 ? 11.953 28.359 -11.086 1 49.78 63 ASP A C 1
ATOM 485 O O . ASP A 1 63 ? 12.078 27.141 -11.023 1 49.78 63 ASP A O 1
ATOM 489 N N . PHE A 1 64 ? 10.82 28.859 -10.5 1 58.97 64 PHE A N 1
ATOM 490 C CA . PHE A 1 64 ? 9.555 28.219 -10.156 1 58.97 64 PHE A CA 1
ATOM 491 C C . PHE A 1 64 ? 9.758 27.172 -9.07 1 58.97 64 PHE A C 1
ATOM 493 O O . PHE A 1 64 ? 9.117 26.125 -9.078 1 58.97 64 PHE A O 1
ATOM 500 N N . ALA A 1 65 ? 10.602 27.438 -8.117 1 55.06 65 ALA A N 1
ATOM 501 C CA . ALA A 1 65 ? 10.906 26.516 -7.031 1 55.06 65 ALA A CA 1
ATOM 502 C C . ALA A 1 65 ? 9.695 26.328 -6.117 1 55.06 65 ALA A C 1
ATOM 504 O O . ALA A 1 65 ? 9.422 25.219 -5.66 1 55.06 65 ALA A O 1
ATOM 505 N N . LEU A 1 66 ? 9 27.422 -5.992 1 60.38 66 LEU A N 1
ATOM 506 C CA . LEU A 1 66 ? 7.848 27.344 -5.098 1 60.38 66 LEU A CA 1
ATOM 507 C C . LEU A 1 66 ? 6.738 26.5 -5.707 1 60.38 66 LEU A C 1
ATOM 509 O O . LEU A 1 66 ? 6.051 25.766 -4.992 1 60.38 66 LEU A O 1
ATOM 513 N N . VAL A 1 67 ? 6.676 26.625 -6.926 1 65.06 67 VAL A N 1
ATOM 514 C CA . VAL A 1 67 ? 5.652 25.828 -7.613 1 65.06 67 VAL A CA 1
ATOM 515 C C . VAL A 1 67 ? 5.953 24.344 -7.457 1 65.06 67 VAL A C 1
ATOM 517 O O . VAL A 1 67 ? 5.047 23.547 -7.207 1 65.06 67 VAL A O 1
ATOM 520 N N . GLN A 1 68 ? 7.113 24.094 -7.523 1 59.44 68 GLN A N 1
ATOM 521 C CA . GLN A 1 68 ? 7.508 22.703 -7.379 1 59.44 68 GLN A CA 1
ATOM 522 C C . GLN A 1 68 ? 7.254 22.203 -5.961 1 59.44 68 GLN A C 1
ATOM 524 O O . GLN A 1 68 ? 6.816 21.062 -5.762 1 59.44 68 GLN A O 1
ATOM 529 N N . LEU A 1 69 ? 7.402 23.141 -5.141 1 57.41 69 LEU A N 1
ATOM 530 C CA . LEU A 1 69 ? 7.172 22.812 -3.738 1 57.41 69 LEU A CA 1
ATOM 531 C C . LEU A 1 69 ? 5.699 22.516 -3.486 1 57.41 69 LEU A C 1
ATOM 533 O O . LEU A 1 69 ? 5.363 21.547 -2.805 1 57.41 69 LEU A O 1
ATOM 537 N N . VAL A 1 70 ? 4.941 23.391 -4.051 1 65.06 70 VAL A N 1
ATOM 538 C CA . VAL A 1 70 ? 3.506 23.234 -3.834 1 65.06 70 VAL A CA 1
ATOM 539 C C . VAL A 1 70 ? 3.012 21.953 -4.496 1 65.06 70 VAL A C 1
ATOM 541 O O . VAL A 1 70 ? 2.188 21.234 -3.93 1 65.06 70 VAL A O 1
ATOM 544 N N . LYS A 1 71 ? 3.609 21.719 -5.562 1 66 71 LYS A N 1
ATOM 545 C CA . LYS A 1 71 ? 3.24 20.516 -6.285 1 66 71 LYS A CA 1
ATOM 546 C C . LYS A 1 71 ? 3.617 19.266 -5.492 1 66 71 LYS A C 1
ATOM 548 O O . LYS A 1 71 ? 2.85 18.297 -5.438 1 66 71 LYS A O 1
ATOM 553 N N . LEU A 1 72 ? 4.641 19.375 -4.965 1 55.97 72 LEU A N 1
ATOM 554 C CA . LEU A 1 72 ? 5.145 18.25 -4.195 1 55.97 72 LEU A CA 1
ATOM 555 C C . LEU A 1 72 ? 4.34 18.047 -2.916 1 55.97 72 LEU A C 1
ATOM 557 O O . LEU A 1 72 ? 4.086 16.922 -2.504 1 55.97 72 LEU A O 1
ATOM 561 N N . GLN A 1 73 ? 3.939 19.203 -2.4 1 56.75 73 GLN A N 1
ATOM 562 C CA . GLN A 1 73 ? 3.219 19.156 -1.131 1 56.75 73 GLN A CA 1
ATOM 563 C C . GLN A 1 73 ? 1.784 18.688 -1.326 1 56.75 73 GLN A C 1
ATOM 565 O O . GLN A 1 73 ? 1.273 17.891 -0.524 1 56.75 73 GLN A O 1
ATOM 570 N N . ILE A 1 74 ? 1.338 19.234 -2.357 1 61.69 74 ILE A N 1
ATOM 571 C CA . ILE A 1 74 ? -0.093 19.016 -2.523 1 61.69 74 ILE A CA 1
ATOM 572 C C . ILE A 1 74 ? -0.323 17.766 -3.391 1 61.69 74 ILE A C 1
ATOM 574 O O . ILE A 1 74 ? -1.327 17.078 -3.232 1 61.69 74 ILE A O 1
ATOM 578 N N . ARG A 1 75 ? 0.706 17.375 -4.078 1 58.53 75 ARG A N 1
ATOM 579 C CA . ARG A 1 75 ? 0.572 16.297 -5.055 1 58.53 75 ARG A CA 1
ATOM 580 C C . ARG A 1 75 ? -0.79 16.359 -5.738 1 58.53 75 ARG A C 1
ATOM 582 O O . ARG A 1 75 ? -1.585 15.414 -5.617 1 58.53 75 ARG A O 1
ATOM 589 N N . PRO A 1 76 ? -1.031 17.406 -6.453 1 70.5 76 PRO A N 1
ATOM 590 C CA . PRO A 1 76 ? -2.355 17.609 -7.047 1 70.5 76 PRO A CA 1
ATOM 591 C C . PRO A 1 76 ? -2.619 16.672 -8.227 1 70.5 76 PRO A C 1
ATOM 593 O O . PRO A 1 76 ? -1.681 16.281 -8.922 1 70.5 76 PRO A O 1
ATOM 596 N N . SER A 1 77 ? -3.771 16.203 -8.32 1 68.81 77 SER A N 1
ATOM 597 C CA . SER A 1 77 ? -4.199 15.461 -9.5 1 68.81 77 SER A CA 1
ATOM 598 C C . SER A 1 77 ? -4.512 16.391 -10.664 1 68.81 77 SER A C 1
ATOM 600 O O . SER A 1 77 ? -4.438 16 -11.828 1 68.81 77 SER A O 1
ATOM 602 N N . VAL A 1 78 ? -4.906 17.703 -10.391 1 76.81 78 VAL A N 1
ATOM 603 C CA . VAL A 1 78 ? -5.223 18.719 -11.391 1 76.81 78 VAL A CA 1
ATOM 604 C C . VAL A 1 78 ? -4.574 20.047 -11 1 76.81 78 VAL A C 1
ATOM 606 O O . VAL A 1 78 ? -4.625 20.453 -9.836 1 76.81 78 VAL A O 1
ATOM 609 N N . ILE A 1 79 ? -3.801 20.578 -11.969 1 81.69 79 ILE A N 1
ATOM 610 C CA . ILE A 1 79 ? -3.238 21.906 -11.742 1 81.69 79 ILE A CA 1
ATOM 611 C C . ILE A 1 79 ? -3.904 22.922 -12.672 1 81.69 79 ILE A C 1
ATOM 613 O O . ILE A 1 79 ? -3.965 22.703 -13.891 1 81.69 79 ILE A O 1
ATOM 617 N N . LEU A 1 80 ? -4.414 24.047 -12.164 1 83.31 80 LEU A N 1
ATOM 618 C CA . LEU A 1 80 ? -5.062 25.125 -12.898 1 83.31 80 LEU A CA 1
ATOM 619 C C . LEU A 1 80 ? -4.105 26.297 -13.109 1 83.31 80 LEU A C 1
ATOM 621 O O . LEU A 1 80 ? -3.508 26.797 -12.148 1 83.31 80 LEU A O 1
ATOM 625 N N . LEU A 1 81 ? -3.887 26.609 -14.414 1 82.19 81 LEU A N 1
ATOM 626 C CA . LEU A 1 81 ? -3.033 27.734 -14.766 1 82.19 81 LEU A CA 1
ATOM 627 C C . LEU A 1 81 ? -3.766 28.688 -15.695 1 82.19 81 LEU A C 1
ATOM 629 O O . LEU A 1 81 ? -4.605 28.266 -16.5 1 82.19 81 LEU A O 1
ATOM 633 N N . PRO A 1 82 ? -3.418 30.016 -15.469 1 80.38 82 PRO A N 1
ATOM 634 C CA . PRO A 1 82 ? -3.953 30.953 -16.469 1 80.38 82 PRO A CA 1
ATOM 635 C C . PRO A 1 82 ? -3.369 30.703 -17.859 1 80.38 82 PRO A C 1
ATOM 637 O O . PRO A 1 82 ? -2.199 30.344 -17.984 1 80.38 82 PRO A O 1
ATOM 640 N N . SER A 1 83 ? -4.07 30.734 -18.859 1 75.94 83 SER A N 1
ATOM 641 C CA . SER A 1 83 ? -3.633 30.516 -20.234 1 75.94 83 SER A CA 1
ATOM 642 C C . SER A 1 83 ? -2.498 31.469 -20.609 1 75.94 83 SER A C 1
ATOM 644 O O . SER A 1 83 ? -1.734 31.188 -21.547 1 75.94 83 SER A O 1
ATOM 646 N N . THR A 1 84 ? -2.338 32.594 -19.828 1 74.5 84 THR A N 1
ATOM 647 C CA . THR A 1 84 ? -1.283 33.562 -20.094 1 74.5 84 THR A CA 1
ATOM 648 C C . THR A 1 84 ? 0.009 33.156 -19.391 1 74.5 84 THR A C 1
ATOM 650 O O . THR A 1 84 ? 1.009 33.875 -19.469 1 74.5 84 THR A O 1
ATOM 653 N N . SER A 1 85 ? -0.062 32.094 -18.641 1 72.12 85 SER A N 1
ATOM 654 C CA . SER A 1 85 ? 1.129 31.734 -17.875 1 72.12 85 SER A CA 1
ATOM 655 C C . SER A 1 85 ? 2.297 31.406 -18.812 1 72.12 85 SER A C 1
ATOM 657 O O . SER A 1 85 ? 2.094 30.953 -19.938 1 72.12 85 SER A O 1
ATOM 659 N N . SER A 1 86 ? 3.436 31.781 -18.359 1 66.5 86 SER A N 1
ATOM 660 C CA . SER A 1 86 ? 4.637 31.562 -19.172 1 66.5 86 SER A CA 1
ATOM 661 C C . SER A 1 86 ? 4.84 30.078 -19.469 1 66.5 86 SER A C 1
ATOM 663 O O . SER A 1 86 ? 4.375 29.219 -18.734 1 66.5 86 SER A O 1
ATOM 665 N N . GLU A 1 87 ? 5.27 29.859 -20.5 1 61.72 87 GLU A N 1
ATOM 666 C CA . GLU A 1 87 ? 5.613 28.516 -20.922 1 61.72 87 GLU A CA 1
ATOM 667 C C . GLU A 1 87 ? 6.543 27.828 -19.922 1 61.72 87 GLU A C 1
ATOM 669 O O . GLU A 1 87 ? 6.496 26.609 -19.75 1 61.72 87 GLU A O 1
ATOM 674 N N . THR A 1 88 ? 7.141 28.719 -19.234 1 62.47 88 THR A N 1
ATOM 675 C CA . THR A 1 88 ? 8.086 28.172 -18.266 1 62.47 88 THR A CA 1
ATOM 676 C C . THR A 1 88 ? 7.363 27.609 -17.047 1 62.47 88 THR A C 1
ATOM 678 O O . THR A 1 88 ? 7.742 26.562 -16.516 1 62.47 88 THR A O 1
ATOM 681 N N . LEU A 1 89 ? 6.336 28.312 -16.75 1 66.75 89 LEU A N 1
ATOM 682 C CA . LEU A 1 89 ? 5.562 27.828 -15.617 1 66.75 89 LEU A CA 1
ATOM 683 C C . LEU A 1 89 ? 4.789 26.562 -15.977 1 66.75 89 LEU A C 1
ATOM 685 O O . LEU A 1 89 ? 4.727 25.625 -15.18 1 66.75 89 LEU A O 1
ATOM 689 N N . SER A 1 90 ? 4.25 26.625 -17.094 1 64.75 90 SER A N 1
ATOM 690 C CA . SER A 1 90 ? 3.518 25.438 -17.547 1 64.75 90 SER A CA 1
ATOM 691 C C . SER A 1 90 ? 4.434 24.219 -17.641 1 64.75 90 SER A C 1
ATOM 693 O O . SER A 1 90 ? 4.031 23.109 -17.312 1 64.75 90 SER A O 1
ATOM 695 N N . ALA A 1 91 ? 5.559 24.562 -17.969 1 61.75 91 ALA A N 1
ATOM 696 C CA . ALA A 1 91 ? 6.547 23.484 -18.062 1 61.75 91 ALA A CA 1
ATOM 697 C C . ALA A 1 91 ? 6.953 23 -16.672 1 61.75 91 ALA A C 1
ATOM 699 O O . ALA A 1 91 ? 7.141 21.797 -16.469 1 61.75 91 ALA A O 1
ATOM 700 N N . ALA A 1 92 ? 6.984 23.969 -15.883 1 60.44 92 ALA A N 1
ATOM 701 C CA . ALA A 1 92 ? 7.402 23.641 -14.523 1 60.44 92 ALA A CA 1
ATOM 702 C C . ALA A 1 92 ? 6.344 22.812 -13.812 1 60.44 92 ALA A C 1
ATOM 704 O O . ALA A 1 92 ? 6.676 21.938 -13.008 1 60.44 92 ALA A O 1
ATOM 705 N N . VAL A 1 93 ? 5.141 23.188 -14.195 1 62.97 93 VAL A N 1
ATOM 706 C CA . VAL A 1 93 ? 4.035 22.5 -13.531 1 62.97 93 VAL A CA 1
ATOM 707 C C . VAL A 1 93 ? 3.805 21.141 -14.188 1 62.97 93 VAL A C 1
ATOM 709 O O . VAL A 1 93 ? 3.422 20.172 -13.516 1 62.97 93 VAL A O 1
ATOM 712 N N . SER A 1 94 ? 3.918 21.25 -15.492 1 54.03 94 SER A N 1
ATOM 713 C CA . SER A 1 94 ? 3.713 20.016 -16.234 1 54.03 94 SER A CA 1
ATOM 714 C C . SER A 1 94 ? 4.844 19.031 -15.984 1 54.03 94 SER A C 1
ATOM 716 O O . SER A 1 94 ? 4.73 17.844 -16.328 1 54.03 94 SER A O 1
ATOM 718 N N . PHE A 1 95 ? 5.828 19.703 -15.648 1 40.69 95 PHE A N 1
ATOM 719 C CA . PHE A 1 95 ? 6.938 18.781 -15.461 1 40.69 95 PHE A CA 1
ATOM 720 C C . PHE A 1 95 ? 6.539 17.641 -14.531 1 40.69 95 PHE A C 1
ATOM 722 O O . PHE A 1 95 ? 6.363 17.844 -13.328 1 40.69 95 PHE A O 1
ATOM 729 N N . THR A 1 96 ? 5.484 17.047 -14.898 1 40.22 96 THR A N 1
ATOM 730 C CA . THR A 1 96 ? 5.301 15.734 -14.297 1 40.22 96 THR A CA 1
ATOM 731 C C . THR A 1 96 ? 6.609 14.953 -14.305 1 40.22 96 THR A C 1
ATOM 733 O O . THR A 1 96 ? 7.43 15.109 -15.211 1 40.22 96 THR A O 1
ATOM 736 N N . ASP A 1 97 ? 7.164 14.859 -13.266 1 34.53 97 ASP A N 1
ATOM 737 C CA . ASP A 1 97 ? 8.258 13.93 -13.516 1 34.53 97 ASP A CA 1
ATOM 738 C C . ASP A 1 97 ? 7.949 13.031 -14.719 1 34.53 97 ASP A C 1
ATOM 740 O O . ASP A 1 97 ? 6.938 12.328 -14.727 1 34.53 97 ASP A O 1
ATOM 744 N N . GLU A 1 98 ? 8.031 13.562 -15.906 1 32.56 98 GLU A N 1
ATOM 745 C CA . GLU A 1 98 ? 7.844 13 -17.25 1 32.56 98 GLU A CA 1
ATOM 746 C C . GLU A 1 98 ? 7.781 11.477 -17.203 1 32.56 98 GLU A C 1
ATOM 748 O O . GLU A 1 98 ? 7.059 10.852 -17.984 1 32.56 98 GLU A O 1
ATOM 753 N N . ASP A 1 99 ? 8.828 10.914 -16.656 1 31.14 99 ASP A N 1
ATOM 754 C CA . ASP A 1 99 ? 9.047 9.477 -16.828 1 31.14 99 ASP A CA 1
ATOM 755 C C . ASP A 1 99 ? 7.973 8.672 -16.109 1 31.14 99 ASP A C 1
ATOM 757 O O . ASP A 1 99 ? 8 7.438 -16.125 1 31.14 99 ASP A O 1
ATOM 761 N N . ASP A 1 100 ? 7.18 9.359 -15.25 1 31.72 100 ASP A N 1
ATOM 762 C CA . ASP A 1 100 ? 6.184 8.664 -14.438 1 31.72 100 ASP A CA 1
ATOM 763 C C . ASP A 1 100 ? 4.883 8.469 -15.219 1 31.72 100 ASP A C 1
ATOM 765 O O . ASP A 1 100 ? 3.865 8.07 -14.648 1 31.72 100 ASP A O 1
ATOM 769 N N . THR A 1 101 ? 4.641 9.102 -16.312 1 31.56 101 THR A N 1
ATOM 770 C CA . THR A 1 101 ? 3.396 9.125 -17.078 1 31.56 101 THR A CA 1
ATOM 771 C C . THR A 1 101 ? 2.951 7.703 -17.422 1 31.56 101 THR A C 1
ATOM 773 O O . THR A 1 101 ? 1.766 7.457 -17.656 1 31.56 101 THR A O 1
ATOM 776 N N . MET A 1 102 ? 3.812 6.848 -17.969 1 28.88 102 MET A N 1
ATOM 777 C CA . MET A 1 102 ? 3.352 5.648 -18.656 1 28.88 102 MET A CA 1
ATOM 778 C C . MET A 1 102 ? 3.014 4.543 -17.656 1 28.88 102 MET A C 1
ATOM 780 O O . MET A 1 102 ? 2.715 3.416 -18.062 1 28.88 102 MET A O 1
ATOM 784 N N . THR A 1 103 ? 3.582 4.598 -16.328 1 27.61 103 THR A N 1
ATOM 785 C CA . THR A 1 103 ? 3.26 3.416 -15.539 1 27.61 103 THR A CA 1
ATOM 786 C C . THR A 1 103 ? 1.874 3.547 -14.914 1 27.61 103 THR A C 1
ATOM 788 O O . THR A 1 103 ? 1.524 4.598 -14.383 1 27.61 103 THR A O 1
ATOM 791 N N . PRO A 1 104 ? 0.931 2.684 -15.07 1 26.69 104 PRO A N 1
ATOM 792 C CA . PRO A 1 104 ? -0.418 2.623 -14.5 1 26.69 104 PRO A CA 1
ATOM 793 C C . PRO A 1 104 ? -0.411 2.484 -12.977 1 26.69 104 PRO A C 1
ATOM 795 O O . PRO A 1 104 ? 0.251 1.594 -12.438 1 26.69 104 PRO A O 1
ATOM 798 N N . GLY A 1 105 ? -0.856 3.506 -12.07 1 29.2 105 GLY A N 1
ATOM 799 C CA . GLY A 1 105 ? -0.856 3.793 -10.641 1 29.2 105 GLY A CA 1
ATOM 800 C C . GLY A 1 105 ? 0.128 4.879 -10.25 1 29.2 105 GLY A C 1
ATOM 801 O O . GLY A 1 105 ? 0.464 5.027 -9.078 1 29.2 105 GLY A O 1
ATOM 802 N N . ALA A 1 106 ? 1.201 5.195 -11 1 31.62 106 ALA A N 1
ATOM 803 C CA . ALA A 1 106 ? 2.029 6.398 -10.953 1 31.62 106 ALA A CA 1
ATOM 804 C C . ALA A 1 106 ? 1.198 7.621 -10.578 1 31.62 106 ALA A C 1
ATOM 806 O O . ALA A 1 106 ? -0.003 7.672 -10.852 1 31.62 106 ALA A O 1
ATOM 807 N N . PRO A 1 107 ? 1.745 8.461 -9.602 1 35.41 107 PRO A N 1
ATOM 808 C CA . PRO A 1 107 ? 0.931 9.656 -9.367 1 35.41 107 PRO A CA 1
ATOM 809 C C . PRO A 1 107 ? 0.261 10.172 -10.641 1 35.41 107 PRO A C 1
ATOM 811 O O . PRO A 1 107 ? 0.828 10.062 -11.727 1 35.41 107 PRO A O 1
ATOM 814 N N . SER A 1 108 ? -1.006 9.992 -10.734 1 39.41 108 SER A N 1
ATOM 815 C CA . SER A 1 108 ? -1.942 10.531 -11.719 1 39.41 108 SER A CA 1
ATOM 816 C C . SER A 1 108 ? -1.378 11.773 -12.398 1 39.41 108 SER A C 1
ATOM 818 O O . SER A 1 108 ? -0.682 12.57 -11.773 1 39.41 108 SER A O 1
ATOM 820 N N . ALA A 1 109 ? -0.953 11.609 -13.672 1 46.03 109 ALA A N 1
ATOM 821 C CA . ALA A 1 109 ? -0.731 12.75 -14.547 1 46.03 109 ALA A CA 1
ATOM 822 C C . ALA A 1 109 ? -1.504 13.977 -14.062 1 46.03 109 ALA A C 1
ATOM 824 O O . ALA A 1 109 ? -2.713 13.898 -13.836 1 46.03 109 ALA A O 1
ATOM 825 N N . VAL A 1 110 ? -0.712 14.734 -13.289 1 52.97 110 VAL A N 1
ATOM 826 C CA . VAL A 1 110 ? -1.325 16 -12.914 1 52.97 110 VAL A CA 1
ATOM 827 C C . VAL A 1 110 ? -1.917 16.672 -14.148 1 52.97 110 VAL A C 1
ATOM 829 O O . VAL A 1 110 ? -1.211 16.906 -15.133 1 52.97 110 VAL A O 1
ATOM 832 N N . ALA A 1 111 ? -3.111 16.531 -14.5 1 65.19 111 ALA A N 1
ATOM 833 C CA . ALA A 1 111 ? -3.801 17.234 -15.57 1 65.19 111 ALA A CA 1
ATOM 834 C C . ALA A 1 111 ? -3.705 18.75 -15.383 1 65.19 111 ALA A C 1
ATOM 836 O O . ALA A 1 111 ? -4.09 19.281 -14.336 1 65.19 111 ALA A O 1
ATOM 837 N N . VAL A 1 112 ? -2.867 19.297 -16.312 1 71.62 112 VAL A N 1
ATOM 838 C CA . VAL A 1 112 ? -2.795 20.75 -16.281 1 71.62 112 VAL A CA 1
ATOM 839 C C . VAL A 1 112 ? -3.936 21.344 -17.094 1 71.62 112 VAL A C 1
ATOM 841 O O . VAL A 1 112 ? -4.066 21.047 -18.297 1 71.62 112 VAL A O 1
ATOM 844 N N . THR A 1 113 ? -4.848 22.016 -16.547 1 76.56 113 THR A N 1
ATOM 845 C CA . THR A 1 113 ? -5.961 22.688 -17.203 1 76.56 113 THR A CA 1
ATOM 846 C C . THR A 1 113 ? -5.723 24.188 -17.266 1 76.56 113 THR A C 1
ATOM 848 O O . THR A 1 113 ? -5.547 24.844 -16.219 1 76.56 113 THR A O 1
ATOM 851 N N . MET A 1 114 ? -5.574 24.625 -18.469 1 79.88 114 MET A N 1
ATOM 852 C CA . MET A 1 114 ? -5.434 26.062 -18.656 1 79.88 114 MET A CA 1
ATOM 853 C C . MET A 1 114 ? -6.797 26.75 -18.656 1 79.88 114 MET A C 1
ATOM 855 O O . MET A 1 114 ? -7.715 26.312 -19.359 1 79.88 114 MET A O 1
ATOM 859 N N . LEU A 1 115 ? -6.879 27.75 -17.859 1 80.69 115 LEU A N 1
ATOM 860 C CA . LEU A 1 115 ? -8.133 28.484 -17.75 1 80.69 115 LEU A CA 1
ATOM 861 C C . LEU A 1 115 ? -7.965 29.922 -18.234 1 80.69 115 LEU A C 1
ATOM 863 O O . LEU A 1 115 ? -6.84 30.406 -18.359 1 80.69 115 LEU A O 1
ATOM 867 N N . THR A 1 116 ? -9.023 30.641 -18.609 1 80.19 116 THR A N 1
ATOM 868 C CA . THR A 1 116 ? -9.008 32.031 -19.047 1 80.19 116 THR A CA 1
ATOM 869 C C . THR A 1 116 ? -8.438 32.938 -17.969 1 80.19 116 THR A C 1
ATOM 871 O O . THR A 1 116 ? -8.758 32.781 -16.781 1 80.19 116 THR A O 1
ATOM 874 N N . PRO A 1 117 ? -7.594 33.781 -18.312 1 83 117 PRO A N 1
ATOM 875 C CA . PRO A 1 117 ? -6.949 34.656 -17.344 1 83 117 PRO A CA 1
ATOM 876 C C . PRO A 1 117 ? -7.957 35.469 -16.516 1 83 117 PRO A C 1
ATOM 878 O O . PRO A 1 117 ? -7.656 35.875 -15.398 1 83 117 PRO A O 1
ATOM 881 N N . SER A 1 118 ? -9.117 35.688 -17.047 1 83.62 118 SER A N 1
ATOM 882 C CA . SER A 1 118 ? -10.125 36.438 -16.328 1 83.62 118 SER A CA 1
ATOM 883 C C . SER A 1 118 ? -10.531 35.719 -15.031 1 83.62 118 SER A C 1
ATOM 885 O O . SER A 1 118 ? -10.938 36.375 -14.062 1 83.62 118 SER A O 1
ATOM 887 N N . LEU A 1 119 ? -10.344 34.5 -15 1 84.62 119 LEU A N 1
ATOM 888 C CA . LEU A 1 119 ? -10.727 33.719 -13.82 1 84.62 119 LEU A CA 1
ATOM 889 C C . LEU A 1 119 ? -9.711 33.906 -12.695 1 84.62 119 LEU A C 1
ATOM 891 O O . LEU A 1 119 ? -10.008 33.625 -11.539 1 84.62 119 LEU A O 1
ATOM 895 N N . PHE A 1 120 ? -8.602 34.469 -13.109 1 85.56 120 PHE A N 1
ATOM 896 C CA . PHE A 1 120 ? -7.562 34.719 -12.117 1 85.56 120 PHE A CA 1
ATOM 897 C C . PHE A 1 120 ? -7.531 36.188 -11.727 1 85.56 120 PHE A C 1
ATOM 899 O O . PHE A 1 120 ? -6.527 36.656 -11.195 1 85.56 120 PHE A O 1
ATOM 906 N N . SER A 1 121 ? -8.508 36.875 -11.992 1 82.75 121 SER A N 1
ATOM 907 C CA . SER A 1 121 ? -8.586 38.281 -11.625 1 82.75 121 SER A CA 1
ATOM 908 C C . SER A 1 121 ? -9.016 38.438 -10.172 1 82.75 121 SER A C 1
ATOM 910 O O . SER A 1 121 ? -9.633 37.562 -9.586 1 82.75 121 SER A O 1
ATOM 912 N N . GLU A 1 122 ? -8.555 39.5 -9.695 1 76.31 122 GLU A N 1
ATOM 913 C CA . GLU A 1 122 ? -8.883 39.781 -8.305 1 76.31 122 GLU A CA 1
ATOM 914 C C . GLU A 1 122 ? -10.391 39.906 -8.102 1 76.31 122 GLU A C 1
ATOM 916 O O . GLU A 1 122 ? -10.914 39.531 -7.055 1 76.31 122 GLU A O 1
ATOM 921 N N . SER A 1 123 ? -10.992 40.438 -9.07 1 78.94 123 SER A N 1
ATOM 922 C CA . SER A 1 123 ? -12.438 40.625 -8.953 1 78.94 123 SER A CA 1
ATOM 923 C C . SER A 1 123 ? -13.164 39.281 -8.867 1 78.94 123 SER A C 1
ATOM 925 O O . SER A 1 123 ? -14.062 39.094 -8.047 1 78.94 123 SER A O 1
ATOM 927 N N . VAL A 1 124 ? -12.758 38.344 -9.633 1 80.25 124 VAL A N 1
ATOM 928 C CA . VAL A 1 124 ? -13.383 37.031 -9.617 1 80.25 124 VAL A CA 1
ATOM 929 C C . VAL A 1 124 ? -13.055 36.312 -8.305 1 80.25 124 VAL A C 1
ATOM 931 O O . VAL A 1 124 ? -13.914 35.688 -7.703 1 80.25 124 VAL A O 1
ATOM 934 N N . ALA A 1 125 ? -11.844 36.438 -7.934 1 77.12 125 ALA A N 1
ATOM 935 C CA . ALA A 1 125 ? -11.422 35.812 -6.688 1 77.12 125 ALA A CA 1
ATOM 936 C C . ALA A 1 125 ? -12.242 36.312 -5.508 1 77.12 125 ALA A C 1
ATOM 938 O O . ALA A 1 125 ? -12.695 35.531 -4.672 1 77.12 125 ALA A O 1
ATOM 939 N N . ARG A 1 126 ? -12.328 37.562 -5.5 1 71.06 126 ARG A N 1
ATOM 940 C CA . ARG A 1 126 ? -13.109 38.156 -4.422 1 71.06 126 ARG A CA 1
ATOM 941 C C . ARG A 1 126 ? -14.547 37.656 -4.441 1 71.06 126 ARG A C 1
ATOM 943 O O . ARG A 1 126 ? -15.102 37.312 -3.398 1 71.06 126 ARG A O 1
ATOM 950 N N . ARG A 1 127 ? -15.055 37.656 -5.551 1 75.31 127 ARG A N 1
ATOM 951 C CA . ARG A 1 127 ? -16.438 37.188 -5.695 1 75.31 127 ARG A CA 1
ATOM 952 C C . ARG A 1 127 ? -16.594 35.75 -5.266 1 75.31 127 ARG A C 1
ATOM 954 O O . ARG A 1 127 ? -17.484 35.406 -4.492 1 75.31 127 ARG A O 1
ATOM 961 N N . GLU A 1 128 ? -15.672 35 -5.738 1 75.19 128 GLU A N 1
ATOM 962 C CA . GLU A 1 128 ? -15.781 33.562 -5.484 1 75.19 128 GLU A CA 1
ATOM 963 C C . GLU A 1 128 ? -15.445 33.219 -4.035 1 75.19 128 GLU A C 1
ATOM 965 O O . GLU A 1 128 ? -16.078 32.375 -3.424 1 75.19 128 GLU A O 1
ATOM 970 N N . LEU A 1 129 ? -14.422 33.844 -3.584 1 69.75 129 LEU A N 1
ATOM 971 C CA . LEU A 1 129 ? -14.039 33.625 -2.195 1 69.75 129 LEU A CA 1
ATOM 972 C C . LEU A 1 129 ? -15.141 34.094 -1.243 1 69.75 129 LEU A C 1
ATOM 974 O O . LEU A 1 129 ? -15.398 33.438 -0.224 1 69.75 129 LEU A O 1
ATOM 978 N N . MET A 1 130 ? -15.594 35.188 -1.595 1 65.75 130 MET A N 1
ATOM 979 C CA . MET A 1 130 ? -16.688 35.719 -0.775 1 65.75 130 MET A CA 1
ATOM 980 C C . MET A 1 130 ? -17.844 34.75 -0.733 1 65.75 130 MET A C 1
ATOM 982 O O . MET A 1 130 ? -18.594 34.688 0.252 1 65.75 130 MET A O 1
ATOM 986 N N . ARG A 1 131 ? -17.812 34 -1.711 1 66.25 131 ARG A N 1
ATOM 987 C CA . ARG A 1 131 ? -18.906 33.031 -1.788 1 66.25 131 ARG A CA 1
ATOM 988 C C . ARG A 1 131 ? -18.625 31.828 -0.914 1 66.25 131 ARG A C 1
ATOM 990 O O . ARG A 1 131 ? -19.547 31.25 -0.331 1 66.25 131 ARG A O 1
ATOM 997 N N . VAL A 1 132 ? -17.281 31.578 -0.864 1 65.44 132 VAL A N 1
ATOM 998 C CA . VAL A 1 132 ? -16.953 30.281 -0.259 1 65.44 132 VAL A CA 1
ATOM 999 C C . VAL A 1 132 ? -16.453 30.5 1.166 1 65.44 132 VAL A C 1
ATOM 1001 O O . VAL A 1 132 ? -16.609 29.625 2.025 1 65.44 132 VAL A O 1
ATOM 1004 N N . VAL A 1 133 ? -15.703 31.688 1.461 1 60.72 133 VAL A N 1
ATOM 1005 C CA . VAL A 1 133 ? -15.125 31.938 2.775 1 60.72 133 VAL A CA 1
ATOM 1006 C C . VAL A 1 133 ? -16.234 32.25 3.779 1 60.72 133 VAL A C 1
ATOM 1008 O O . VAL A 1 133 ? -17.094 33.094 3.512 1 60.72 133 VAL A O 1
ATOM 1011 N N . LYS A 1 134 ? -16.141 31.625 4.766 1 54.72 134 LYS A N 1
ATOM 1012 C CA . LYS A 1 134 ? -17.109 31.906 5.82 1 54.72 134 LYS A CA 1
ATOM 1013 C C . LYS A 1 134 ? -16.531 32.844 6.867 1 54.72 134 LYS A C 1
ATOM 1015 O O . LYS A 1 134 ? -15.484 32.562 7.457 1 54.72 134 LYS A O 1
ATOM 1020 N N . CYS A 1 135 ? -16.734 34.156 6.812 1 50.31 135 CYS A N 1
ATOM 1021 C CA . CYS A 1 135 ? -16.281 35.219 7.727 1 50.31 135 CYS A CA 1
ATOM 1022 C C . CYS A 1 135 ? -17.109 35.219 9 1 50.31 135 CYS A C 1
ATOM 1024 O O . CYS A 1 135 ? -18.312 34.906 8.969 1 50.31 135 CYS A O 1
ATOM 1026 N N . PRO A 1 136 ? -16.391 35.281 10.133 1 44 136 PRO A N 1
ATOM 1027 C CA . PRO A 1 136 ? -17.203 35.469 11.336 1 44 136 PRO A CA 1
ATOM 1028 C C . PRO A 1 136 ? -18.188 36.625 11.188 1 44 136 PRO A C 1
ATOM 1030 O O . PRO A 1 136 ? -17.984 37.531 10.391 1 44 136 PRO A O 1
ATOM 1033 N N . GLU A 1 137 ? -19.219 36.562 11.938 1 49.25 137 GLU A N 1
ATOM 1034 C CA . GLU A 1 137 ? -20.266 37.594 11.93 1 49.25 137 GLU A CA 1
ATOM 1035 C C . GLU A 1 137 ? -19.719 38.938 12.398 1 49.25 137 GLU A C 1
ATOM 1037 O O . GLU A 1 137 ? -18.984 39 13.398 1 49.25 137 GLU A O 1
ATOM 1042 N N . GLY A 1 138 ? -19.938 40.125 11.773 1 51.78 138 GLY A N 1
ATOM 1043 C CA . GLY A 1 138 ? -19.609 41.5 12.109 1 51.78 138 GLY A CA 1
ATOM 1044 C C . GLY A 1 138 ? -18.406 42.031 11.352 1 51.78 138 GLY A C 1
ATOM 1045 O O . GLY A 1 138 ? -18.109 43.219 11.398 1 51.78 138 GLY A O 1
ATOM 1046 N N . VAL A 1 139 ? -17.609 41.094 10.922 1 49.66 139 VAL A N 1
ATOM 1047 C CA . VAL A 1 139 ? -16.453 41.594 10.172 1 49.66 139 VAL A CA 1
ATOM 1048 C C . VAL A 1 139 ? -16.734 41.5 8.68 1 49.66 139 VAL A C 1
ATOM 1050 O O . VAL A 1 139 ? -17.203 40.469 8.18 1 49.66 139 VAL A O 1
ATOM 1053 N N . PRO A 1 140 ? -16.828 42.594 8.156 1 53.41 140 PRO A N 1
ATOM 1054 C CA . PRO A 1 140 ? -17.031 42.562 6.707 1 53.41 140 PRO A CA 1
ATOM 1055 C C . PRO A 1 140 ? -16.125 41.562 6.008 1 53.41 140 PRO A C 1
ATOM 1057 O O . PRO A 1 140 ? -14.938 41.469 6.332 1 53.41 140 PRO A O 1
ATOM 1060 N N . LYS A 1 141 ? -16.734 40.594 5.23 1 57.5 141 LYS A N 1
ATOM 1061 C CA . LYS A 1 141 ? -16.062 39.469 4.59 1 57.5 141 LYS A CA 1
ATOM 1062 C C . LYS A 1 141 ? -14.75 39.906 3.936 1 57.5 141 LYS A C 1
ATOM 1064 O O . LYS A 1 141 ? -13.758 39.156 3.955 1 57.5 141 LYS A O 1
ATOM 1069 N N . ASP A 1 142 ? -14.898 41.062 3.436 1 55.81 142 ASP A N 1
ATOM 1070 C CA . ASP A 1 142 ? -13.719 41.625 2.799 1 55.81 142 ASP A CA 1
ATOM 1071 C C . ASP A 1 142 ? -12.602 41.844 3.812 1 55.81 142 ASP A C 1
ATOM 1073 O O . ASP A 1 142 ? -11.438 41.562 3.527 1 55.81 142 ASP A O 1
ATOM 1077 N N . LEU A 1 143 ? -13.023 42.281 4.906 1 51.88 143 LEU A N 1
ATOM 1078 C CA . LEU A 1 143 ? -12.047 42.531 5.961 1 51.88 143 LEU A CA 1
ATOM 1079 C C . LEU A 1 143 ? -11.539 41.219 6.559 1 51.88 143 LEU A C 1
ATOM 1081 O O . LEU A 1 143 ? -10.359 41.094 6.902 1 51.88 143 LEU A O 1
ATOM 1085 N N . TYR A 1 144 ? -12.336 40.312 6.723 1 53.78 144 TYR A N 1
ATOM 1086 C CA . TYR A 1 144 ? -11.945 39.031 7.285 1 53.78 144 TYR A CA 1
ATOM 1087 C C . TYR A 1 144 ? -10.945 38.344 6.379 1 53.78 144 TYR A C 1
ATOM 1089 O O . TYR A 1 144 ? -9.93 37.812 6.855 1 53.78 144 TYR A O 1
ATOM 1097 N N . ILE A 1 145 ? -11.359 38.375 5.23 1 57.75 145 ILE A N 1
ATOM 1098 C CA . ILE A 1 145 ? -10.461 37.781 4.242 1 57.75 145 ILE A CA 1
ATOM 1099 C C . ILE A 1 145 ? -9.156 38.562 4.195 1 57.75 145 ILE A C 1
ATOM 1101 O O . ILE A 1 145 ? -8.07 37.969 4.129 1 57.75 145 ILE A O 1
ATOM 1105 N N . ALA A 1 146 ? -9.359 39.875 4.277 1 53 146 ALA A N 1
ATOM 1106 C CA . ALA A 1 146 ? -8.203 40.781 4.305 1 53 146 ALA A CA 1
ATOM 1107 C C . ALA A 1 146 ? -7.383 40.562 5.574 1 53 146 ALA A C 1
ATOM 1109 O O . ALA A 1 146 ? -6.152 40.625 5.543 1 53 146 ALA A O 1
ATOM 1110 N N . SER A 1 147 ? -8.016 40.469 6.648 1 49.94 147 SER A N 1
ATOM 1111 C CA . SER A 1 147 ? -7.34 40.25 7.926 1 49.94 147 SER A CA 1
ATOM 1112 C C . SER A 1 147 ? -6.582 38.938 7.957 1 49.94 147 SER A C 1
ATOM 1114 O O . SER A 1 147 ? -5.516 38.844 8.57 1 49.94 147 SER A O 1
ATOM 1116 N N . LYS A 1 148 ? -7.262 38 7.578 1 49.97 148 LYS A N 1
ATOM 1117 C CA . LYS A 1 148 ? -6.613 36.688 7.555 1 49.97 148 LYS A CA 1
ATOM 1118 C C . LYS A 1 148 ? -5.527 36.656 6.484 1 49.97 148 LYS A C 1
ATOM 1120 O O . LYS A 1 148 ? -4.516 35.969 6.656 1 49.97 148 LYS A O 1
ATOM 1125 N N . LEU A 1 149 ? -5.926 37.25 5.379 1 49.91 149 LEU A N 1
ATOM 1126 C CA . LEU A 1 149 ? -4.984 37.281 4.262 1 49.91 149 LEU A CA 1
ATOM 1127 C C . LEU A 1 149 ? -4.176 38.594 4.266 1 49.91 149 LEU A C 1
ATOM 1129 O O . LEU A 1 149 ? -4.742 39.688 4.164 1 49.91 149 LEU A O 1
ATOM 1133 N N . GLY A 1 150 ? -3.576 39.156 5.219 1 45.78 150 GLY A N 1
ATOM 1134 C CA . GLY A 1 150 ? -2.896 40.438 5.184 1 45.78 150 GLY A CA 1
ATOM 1135 C C . GLY A 1 150 ? -3.092 41.188 3.875 1 45.78 150 GLY A C 1
ATOM 1136 O O . GLY A 1 150 ? -3.393 40.562 2.846 1 45.78 150 GLY A O 1
ATOM 1137 N N . GLU A 1 151 ? -3.451 42.531 3.789 1 44.66 151 GLU A N 1
ATOM 1138 C CA . GLU A 1 151 ? -3.885 43.406 2.693 1 44.66 151 GLU A CA 1
ATOM 1139 C C . GLU A 1 151 ? -3.129 43.094 1.406 1 44.66 151 GLU A C 1
ATOM 1141 O O . GLU A 1 151 ? -3.736 42.906 0.348 1 44.66 151 GLU A O 1
ATOM 1146 N N . ARG A 1 152 ? -1.887 43.5 1.224 1 45.69 152 ARG A N 1
ATOM 1147 C CA . ARG A 1 152 ? -1.101 43.719 0.013 1 45.69 152 ARG A CA 1
ATOM 1148 C C . ARG A 1 152 ? -0.454 42.406 -0.457 1 45.69 152 ARG A C 1
ATOM 1150 O O . ARG A 1 152 ? -0.302 42.188 -1.66 1 45.69 152 ARG A O 1
ATOM 1157 N N . SER A 1 153 ? -0.132 41.469 0.409 1 48.22 153 SER A N 1
ATOM 1158 C CA . SER A 1 153 ? 0.845 40.406 0.133 1 48.22 153 SER A CA 1
ATOM 1159 C C . SER A 1 153 ? 0.171 39.156 -0.412 1 48.22 153 SER A C 1
ATOM 1161 O O . SER A 1 153 ? 0.839 38.281 -0.939 1 48.22 153 SER A O 1
ATOM 1163 N N . TYR A 1 154 ? -1.177 38.969 -0.37 1 55.09 154 TYR A N 1
ATOM 1164 C CA . TYR A 1 154 ? -1.808 37.719 -0.766 1 55.09 154 TYR A CA 1
ATOM 1165 C C . TYR A 1 154 ? -2.609 37.875 -2.049 1 55.09 154 TYR A C 1
ATOM 1167 O O . TYR A 1 154 ? -3.477 37.062 -2.365 1 55.09 154 TYR A O 1
ATOM 1175 N N . SER A 1 155 ? -2.324 38.781 -2.656 1 65.56 155 SER A N 1
ATOM 1176 C CA . SER A 1 155 ? -3.076 39.094 -3.873 1 65.56 155 SER A CA 1
ATOM 1177 C C . SER A 1 155 ? -2.963 37.938 -4.879 1 65.56 155 SER A C 1
ATOM 1179 O O . SER A 1 155 ? -3.951 37.562 -5.516 1 65.56 155 SER A O 1
ATOM 1181 N N . THR A 1 156 ? -1.831 37.344 -4.844 1 73.31 156 THR A N 1
ATOM 1182 C CA . THR A 1 156 ? -1.625 36.312 -5.84 1 73.31 156 THR A CA 1
ATOM 1183 C C . THR A 1 156 ? -2.342 35.031 -5.434 1 73.31 156 THR A C 1
ATOM 1185 O O . THR A 1 156 ? -2.889 34.312 -6.285 1 73.31 156 THR A O 1
ATOM 1188 N N . ALA A 1 157 ? -2.434 34.781 -4.223 1 71.56 157 ALA A N 1
ATOM 1189 C CA . ALA A 1 157 ? -3.143 33.594 -3.748 1 71.56 157 ALA A CA 1
ATOM 1190 C C . ALA A 1 157 ? -4.648 33.75 -3.961 1 71.56 157 ALA A C 1
ATOM 1192 O O . ALA A 1 157 ? -5.324 32.781 -4.309 1 71.56 157 ALA A O 1
ATOM 1193 N N . TRP A 1 158 ? -5.035 34.969 -3.885 1 71.38 158 TRP A N 1
ATOM 1194 C CA . TRP A 1 158 ? -6.445 35.25 -4.137 1 71.38 158 TRP A CA 1
ATOM 1195 C C . TRP A 1 158 ? -6.809 34.938 -5.59 1 71.38 158 TRP A C 1
ATOM 1197 O O . TRP A 1 158 ? -7.816 34.281 -5.859 1 71.38 158 TRP A O 1
ATOM 1207 N N . ARG A 1 159 ? -5.914 35.375 -6.289 1 77.25 159 ARG A N 1
ATOM 1208 C CA . ARG A 1 159 ? -6.184 35.219 -7.711 1 77.25 159 ARG A CA 1
ATOM 1209 C C . ARG A 1 159 ? -6.215 33.75 -8.086 1 77.25 159 ARG A C 1
ATOM 1211 O O . ARG A 1 159 ? -7.059 33.312 -8.875 1 77.25 159 ARG A O 1
ATOM 1218 N N . ALA A 1 160 ? -5.363 33.031 -7.43 1 81.19 160 ALA A N 1
ATOM 1219 C CA . ALA A 1 160 ? -5.348 31.609 -7.695 1 81.19 160 ALA A CA 1
ATOM 1220 C C . ALA A 1 160 ? -6.598 30.938 -7.141 1 81.19 160 ALA A C 1
ATOM 1222 O O . ALA A 1 160 ? -7.121 29.984 -7.738 1 81.19 160 ALA A O 1
ATOM 1223 N N . SER A 1 161 ? -7.027 31.391 -6.047 1 81 161 SER A N 1
ATOM 1224 C CA . SER A 1 161 ? -8.203 30.797 -5.414 1 81 161 SER A CA 1
ATOM 1225 C C . SER A 1 161 ? -9.453 31.016 -6.25 1 81 161 SER A C 1
ATOM 1227 O O . SER A 1 161 ? -10.344 30.172 -6.293 1 81 161 SER A O 1
ATOM 1229 N N . GLY A 1 162 ? -9.508 32.219 -6.836 1 80.38 162 GLY A N 1
ATOM 1230 C CA . GLY A 1 162 ? -10.648 32.469 -7.691 1 80.38 162 GLY A CA 1
ATOM 1231 C C . GLY A 1 162 ? -10.828 31.453 -8.789 1 80.38 162 GLY A C 1
ATOM 1232 O O . GLY A 1 162 ? -11.93 30.953 -9.016 1 80.38 162 GLY A O 1
ATOM 1233 N N . ALA A 1 163 ? -9.727 31.188 -9.398 1 85.25 163 ALA A N 1
ATOM 1234 C CA . ALA A 1 163 ? -9.766 30.188 -10.469 1 85.25 163 ALA A CA 1
ATOM 1235 C C . ALA A 1 163 ? -10.125 28.812 -9.922 1 85.25 163 ALA A C 1
ATOM 1237 O O . ALA A 1 163 ? -10.898 28.078 -10.539 1 85.25 163 ALA A O 1
ATOM 1238 N N . LEU A 1 164 ? -9.57 28.469 -8.797 1 84.5 164 LEU A N 1
ATOM 1239 C CA . LEU A 1 164 ? -9.812 27.172 -8.18 1 84.5 164 LEU A CA 1
ATOM 1240 C C . LEU A 1 164 ? -11.289 27 -7.836 1 84.5 164 LEU A C 1
ATOM 1242 O O . LEU A 1 164 ? -11.898 26 -8.188 1 84.5 164 LEU A O 1
ATOM 1246 N N . ILE A 1 165 ? -11.797 28.031 -7.258 1 81.94 165 ILE A N 1
ATOM 1247 C CA . ILE A 1 165 ? -13.18 27.922 -6.793 1 81.94 165 ILE A CA 1
ATOM 1248 C C . ILE A 1 165 ? -14.125 27.875 -7.988 1 81.94 165 ILE A C 1
ATOM 1250 O O . ILE A 1 165 ? -15.109 27.141 -7.984 1 81.94 165 ILE A O 1
ATOM 1254 N N . THR A 1 166 ? -13.828 28.609 -8.977 1 80.88 166 THR A N 1
ATOM 1255 C CA . THR A 1 166 ? -14.648 28.578 -10.18 1 80.88 166 THR A CA 1
ATOM 1256 C C . THR A 1 166 ? -14.602 27.188 -10.828 1 80.88 166 THR A C 1
ATOM 1258 O O . THR A 1 166 ? -15.625 26.672 -11.273 1 80.88 166 THR A O 1
ATOM 1261 N N . PHE A 1 167 ? -13.484 26.688 -10.805 1 84.44 167 PHE A N 1
ATOM 1262 C CA . PHE A 1 167 ? -13.305 25.359 -11.383 1 84.44 167 PHE A CA 1
ATOM 1263 C C . PHE A 1 167 ? -14.094 24.312 -10.594 1 84.44 167 PHE A C 1
ATOM 1265 O O . PHE A 1 167 ? -14.727 23.438 -11.172 1 84.44 167 PHE A O 1
ATOM 1272 N N . LEU A 1 168 ? -13.938 24.422 -9.367 1 79.88 168 LEU A N 1
ATOM 1273 C CA . LEU A 1 168 ? -14.664 23.484 -8.508 1 79.88 168 LEU A CA 1
ATOM 1274 C C . LEU A 1 168 ? -16.172 23.609 -8.734 1 79.88 168 LEU A C 1
ATOM 1276 O O . LEU A 1 168 ? -16.875 22.594 -8.828 1 79.88 168 LEU A O 1
ATOM 1280 N N . ARG A 1 169 ? -16.578 24.75 -8.828 1 76.75 169 ARG A N 1
ATOM 1281 C CA . ARG A 1 169 ? -18 25.016 -9.047 1 76.75 169 ARG A CA 1
ATOM 1282 C C . ARG A 1 169 ? -18.469 24.438 -10.375 1 76.75 169 ARG A C 1
ATOM 1284 O O . ARG A 1 169 ? -19.531 23.828 -10.453 1 76.75 169 ARG A O 1
ATOM 1291 N N . THR A 1 170 ? -17.641 24.562 -11.305 1 76 170 THR A N 1
ATOM 1292 C CA . THR A 1 170 ? -17.984 24.078 -12.633 1 76 170 THR A CA 1
ATOM 1293 C C . THR A 1 170 ? -18.047 22.547 -12.656 1 76 170 THR A C 1
ATOM 1295 O O . THR A 1 170 ? -18.797 21.969 -13.43 1 76 170 THR A O 1
ATOM 1298 N N . ASN A 1 171 ? -17.312 22.016 -11.734 1 72.75 171 ASN A N 1
ATOM 1299 C CA . ASN A 1 171 ? -17.281 20.562 -11.672 1 72.75 171 ASN A CA 1
ATOM 1300 C C . ASN A 1 171 ? -18.141 20.031 -10.531 1 72.75 171 ASN A C 1
ATOM 1302 O O . ASN A 1 171 ? -17.969 18.891 -10.102 1 72.75 171 ASN A O 1
ATOM 1306 N N . SER A 1 172 ? -18.953 21 -10 1 67.38 172 SER A N 1
ATOM 1307 C CA . SER A 1 172 ? -19.938 20.719 -8.969 1 67.38 172 SER A CA 1
ATOM 1308 C C . SER A 1 172 ? -19.281 20.172 -7.703 1 67.38 172 SER A C 1
ATOM 1310 O O . SER A 1 172 ? -19.797 19.25 -7.082 1 67.38 172 SER A O 1
ATOM 1312 N N . ILE A 1 173 ? -18.109 20.75 -7.406 1 69.88 173 ILE A N 1
ATOM 1313 C CA . ILE A 1 173 ? -17.438 20.438 -6.148 1 69.88 173 ILE A CA 1
ATOM 1314 C C . ILE A 1 173 ? -17.547 21.625 -5.195 1 69.88 173 ILE A C 1
ATOM 1316 O O . ILE A 1 173 ? -17.172 22.75 -5.547 1 69.88 173 ILE A O 1
ATOM 1320 N N . VAL A 1 174 ? -18.156 21.438 -4.137 1 62.72 174 VAL A N 1
ATOM 1321 C CA . VAL A 1 174 ? -18.281 22.516 -3.166 1 62.72 174 VAL A CA 1
ATOM 1322 C C . VAL A 1 174 ? -17.312 22.297 -2.014 1 62.72 174 VAL A C 1
ATOM 1324 O O . VAL A 1 174 ? -17.391 21.297 -1.306 1 62.72 174 VAL A O 1
ATOM 1327 N N . PRO A 1 175 ? -16.266 23.203 -1.908 1 62.69 175 PRO A N 1
ATOM 1328 C CA . PRO A 1 175 ? -15.336 23.062 -0.78 1 62.69 175 PRO A CA 1
ATOM 1329 C C . PRO A 1 175 ? -16 23.344 0.565 1 62.69 175 PRO A C 1
ATOM 1331 O O . PRO A 1 175 ? -16.922 24.156 0.647 1 62.69 175 PRO A O 1
ATOM 1334 N N . SER A 1 176 ? -15.695 22.594 1.539 1 57.69 176 SER A N 1
ATOM 1335 C CA . SER A 1 176 ? -16.281 22.766 2.865 1 57.69 176 SER A CA 1
ATOM 1336 C C . SER A 1 176 ? -15.758 24.016 3.555 1 57.69 176 SER A C 1
ATOM 1338 O O . SER A 1 176 ? -16.484 24.688 4.285 1 57.69 176 SER A O 1
ATOM 1340 N N . SER A 1 177 ? -14.508 24.234 3.598 1 58.06 177 SER A N 1
ATOM 1341 C CA . SER A 1 177 ? -13.898 25.406 4.227 1 58.06 177 SER A CA 1
ATOM 1342 C C . SER A 1 177 ? -12.672 25.875 3.459 1 58.06 177 SER A C 1
ATOM 1344 O O . SER A 1 177 ? -12.102 25.125 2.666 1 58.06 177 SER A O 1
ATOM 1346 N N . VAL A 1 178 ? -12.68 27.156 3.484 1 57.97 178 VAL A N 1
ATOM 1347 C CA . VAL A 1 178 ? -11.461 27.75 2.957 1 57.97 178 VAL A CA 1
ATOM 1348 C C . VAL A 1 178 ? -10.492 28.047 4.102 1 57.97 178 VAL A C 1
ATOM 1350 O O . VAL A 1 178 ? -10.836 28.75 5.047 1 57.97 178 VAL A O 1
ATOM 1353 N N . SER A 1 179 ? -9.719 27.172 4.289 1 52.72 179 SER A N 1
ATOM 1354 C CA . SER A 1 179 ? -8.695 27.469 5.285 1 52.72 179 SER A CA 1
ATOM 1355 C C . SER A 1 179 ? -7.562 28.297 4.691 1 52.72 179 SER A C 1
ATOM 1357 O O . SER A 1 179 ? -7.07 27.984 3.602 1 52.72 179 SER A O 1
ATOM 1359 N N . LEU A 1 180 ? -7.637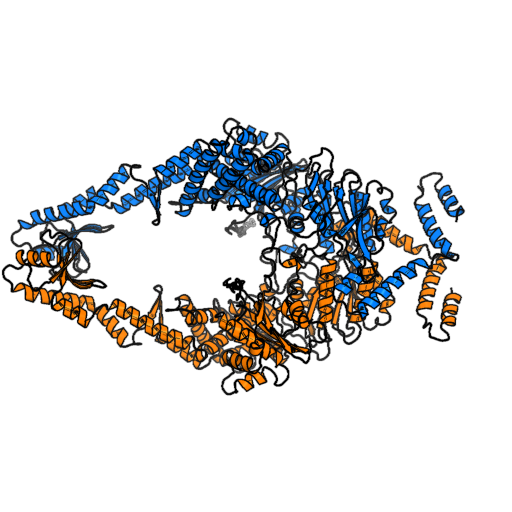 29.453 5.199 1 46.78 180 LEU A N 1
ATOM 1360 C CA . LEU A 1 180 ? -6.512 30.312 4.828 1 46.78 180 LEU A CA 1
ATOM 1361 C C . LEU A 1 180 ? -5.25 29.906 5.578 1 46.78 180 LEU A C 1
ATOM 1363 O O . LEU A 1 180 ? -5.184 30.031 6.805 1 46.78 180 LEU A O 1
ATOM 1367 N N . THR A 1 181 ? -4.77 28.844 5.316 1 45.03 181 THR A N 1
ATOM 1368 C CA . THR A 1 181 ? -3.516 28.5 5.98 1 45.03 181 THR A CA 1
ATOM 1369 C C . THR A 1 181 ? -2.342 29.219 5.324 1 45.03 181 THR A C 1
ATOM 1371 O O . THR A 1 181 ? -2.168 29.156 4.105 1 45.03 181 THR A O 1
ATOM 1374 N N . LEU A 1 182 ? -2.107 30.281 6 1 41.75 182 LEU A N 1
ATOM 1375 C CA . LEU A 1 182 ? -0.858 30.875 5.543 1 41.75 182 LEU A CA 1
ATOM 1376 C C . LEU A 1 182 ? 0.269 29.844 5.551 1 41.75 182 LEU A C 1
ATOM 1378 O O . LEU A 1 182 ? 0.438 29.109 6.523 1 41.75 182 LEU A O 1
ATOM 1382 N N . LEU A 1 183 ? 0.684 29.406 4.438 1 47.47 183 LEU A N 1
ATOM 1383 C CA . LEU A 1 183 ? 1.933 28.641 4.438 1 47.47 183 LEU A CA 1
ATOM 1384 C C . LEU A 1 183 ? 2.904 29.203 5.473 1 47.47 183 LEU A C 1
ATOM 1386 O O . LEU A 1 183 ? 3.797 28.484 5.938 1 47.47 183 LEU A O 1
ATOM 1390 N N . ARG A 1 184 ? 2.639 30.5 6.094 1 50.59 184 ARG A N 1
ATOM 1391 C CA . ARG A 1 184 ? 3.588 31.109 7.02 1 50.59 184 ARG A CA 1
ATOM 1392 C C . ARG A 1 184 ? 3.379 30.594 8.438 1 50.59 184 ARG A C 1
ATOM 1394 O O . ARG A 1 184 ? 4.305 30.594 9.25 1 50.59 184 ARG A O 1
ATOM 1401 N N . GLY A 1 185 ? 2.182 30.094 8.766 1 60.09 185 GLY A N 1
ATOM 1402 C CA . GLY A 1 185 ? 1.985 29.688 10.148 1 60.09 185 GLY A CA 1
ATOM 1403 C C . GLY A 1 185 ? 2.285 28.219 10.391 1 60.09 185 GLY A C 1
ATOM 1404 O O . GLY A 1 185 ? 2.053 27.703 11.484 1 60.09 185 GLY A O 1
ATOM 1405 N N . ILE A 1 186 ? 2.826 27.656 9.383 1 70.5 186 ILE A N 1
ATOM 1406 C CA . ILE A 1 186 ? 3.117 26.234 9.516 1 70.5 186 ILE A CA 1
ATOM 1407 C C . ILE A 1 186 ? 4.578 25.969 9.156 1 70.5 186 ILE A C 1
ATOM 1409 O O . ILE A 1 186 ? 5.191 26.734 8.422 1 70.5 186 ILE A O 1
ATOM 1413 N N . VAL A 1 187 ? 5.062 25.047 9.883 1 82.81 187 VAL A N 1
ATOM 1414 C CA . VAL A 1 187 ? 6.398 24.578 9.531 1 82.81 187 VAL A CA 1
ATOM 1415 C C . VAL A 1 187 ? 6.316 23.641 8.328 1 82.81 187 VAL A C 1
ATOM 1417 O O . VAL A 1 187 ? 5.566 22.656 8.344 1 82.81 187 VAL A O 1
ATOM 1420 N N . HIS A 1 188 ? 7.086 23.938 7.391 1 74 188 HIS A N 1
ATOM 1421 C CA . HIS A 1 188 ? 7.062 23.141 6.176 1 74 188 HIS A CA 1
ATOM 1422 C C . HIS A 1 188 ? 7.746 21.797 6.391 1 74 188 HIS A C 1
ATOM 1424 O O . HIS A 1 188 ? 8.891 21.734 6.844 1 74 188 HIS A O 1
ATOM 1430 N N . ILE A 1 189 ? 6.922 20.703 6.078 1 80.12 189 ILE A N 1
ATOM 1431 C CA . ILE A 1 189 ? 7.488 19.359 6.102 1 80.12 189 ILE A CA 1
ATOM 1432 C C . ILE A 1 189 ? 7.289 18.688 4.742 1 80.12 189 ILE A C 1
ATOM 1434 O O . ILE A 1 189 ? 6.156 18.469 4.316 1 80.12 189 ILE A O 1
ATOM 1438 N N . GLY A 1 190 ? 8.336 18.453 4.055 1 65.06 190 GLY A N 1
ATOM 1439 C CA . GLY A 1 190 ? 8.242 17.828 2.746 1 65.06 190 GLY A CA 1
ATOM 1440 C C . GLY A 1 190 ? 7.879 16.359 2.814 1 65.06 190 GLY A C 1
ATOM 1441 O O . GLY A 1 190 ? 7.984 15.734 3.873 1 65.06 190 GLY A O 1
ATOM 1442 N N . GLU A 1 191 ? 7.43 15.75 1.716 1 63.66 191 GLU A N 1
ATOM 1443 C CA . GLU A 1 191 ? 7.043 14.352 1.63 1 63.66 191 GLU A CA 1
ATOM 1444 C C . GLU A 1 191 ? 8.203 13.43 2.014 1 63.66 191 GLU A C 1
ATOM 1446 O O . GLU A 1 191 ? 8 12.422 2.688 1 63.66 191 GLU A O 1
ATOM 1451 N N . GLU A 1 192 ? 9.344 13.859 1.594 1 72.06 192 GLU A N 1
ATOM 1452 C CA . GLU A 1 192 ? 10.516 13.039 1.904 1 72.06 192 GLU A CA 1
ATOM 1453 C C . GLU A 1 192 ? 10.773 13 3.406 1 72.06 192 GLU A C 1
ATOM 1455 O O . GLU A 1 192 ? 11.195 11.977 3.945 1 72.06 192 GLU A O 1
ATOM 1460 N N . THR A 1 193 ? 10.477 14.172 3.979 1 83.94 193 THR A N 1
ATOM 1461 C CA . THR A 1 193 ? 10.672 14.258 5.422 1 83.94 193 THR A CA 1
ATOM 1462 C C . THR A 1 193 ? 9.609 13.445 6.164 1 83.94 193 THR A C 1
ATOM 1464 O O . THR A 1 193 ? 9.906 12.805 7.176 1 83.94 193 THR A O 1
ATOM 1467 N N . VAL A 1 194 ? 8.406 13.43 5.648 1 81.19 194 VAL A N 1
ATOM 1468 C CA . VAL A 1 194 ? 7.32 12.656 6.25 1 81.19 194 VAL A CA 1
ATOM 1469 C C . VAL A 1 194 ? 7.672 11.172 6.23 1 81.19 194 VAL A C 1
ATOM 1471 O O . VAL A 1 194 ? 7.492 10.469 7.23 1 81.19 194 VAL A O 1
ATOM 1474 N N . ARG A 1 195 ? 8.234 10.773 5.141 1 76.56 195 ARG A N 1
ATOM 1475 C CA . ARG A 1 195 ? 8.617 9.367 5 1 76.56 195 ARG A CA 1
ATOM 1476 C C . ARG A 1 195 ? 9.867 9.055 5.82 1 76.56 195 ARG A C 1
ATOM 1478 O O . ARG A 1 195 ? 9.914 8.039 6.523 1 76.56 195 ARG A O 1
ATOM 1485 N N . GLY A 1 196 ? 10.789 9.93 5.727 1 80.94 196 GLY A N 1
ATOM 1486 C CA . GLY A 1 196 ? 12.047 9.703 6.406 1 80.94 196 GLY A CA 1
ATOM 1487 C C . GLY A 1 196 ? 11.914 9.633 7.918 1 80.94 196 GLY A C 1
ATOM 1488 O O . GLY A 1 196 ? 12.594 8.844 8.578 1 80.94 196 GLY A O 1
ATOM 1489 N N . LEU A 1 197 ? 11.039 10.469 8.398 1 86 197 LEU A N 1
ATOM 1490 C CA . LEU A 1 197 ? 10.82 10.492 9.844 1 86 197 LEU A CA 1
ATOM 1491 C C . LEU A 1 197 ? 9.688 9.562 10.242 1 86 197 LEU A C 1
ATOM 1493 O O . LEU A 1 197 ? 9.367 9.43 11.43 1 86 197 LEU A O 1
ATOM 1497 N N . GLN A 1 198 ? 9.055 8.922 9.281 1 82.12 198 GLN A N 1
ATOM 1498 C CA . GLN A 1 198 ? 7.953 7.992 9.516 1 82.12 198 GLN A CA 1
ATOM 1499 C C . GLN A 1 198 ? 6.844 8.648 10.328 1 82.12 198 GLN A C 1
ATOM 1501 O O . GLN A 1 198 ? 6.379 8.086 11.32 1 82.12 198 GLN A O 1
ATOM 1506 N N . LEU A 1 199 ? 6.434 9.773 9.852 1 84.62 199 LEU A N 1
ATOM 1507 C CA . LEU A 1 199 ? 5.438 10.531 10.594 1 84.62 199 LEU A CA 1
ATOM 1508 C C . LEU A 1 199 ? 4.047 9.938 10.414 1 84.62 199 LEU A C 1
ATOM 1510 O O . LEU A 1 199 ? 3.277 9.836 11.375 1 84.62 199 LEU A O 1
ATOM 1514 N N . ALA A 1 200 ? 3.623 9.602 9.172 1 72.88 200 ALA A N 1
ATOM 1515 C CA . ALA A 1 200 ? 2.258 9.156 8.914 1 72.88 200 ALA A CA 1
ATOM 1516 C C . ALA A 1 200 ? 2.254 7.793 8.219 1 72.88 200 ALA A C 1
ATOM 1518 O O . ALA A 1 200 ? 3.314 7.238 7.922 1 72.88 200 ALA A O 1
ATOM 1519 N N . ASN A 1 201 ? 0.965 7.125 7.707 1 56.94 201 ASN A N 1
ATOM 1520 C CA . ASN A 1 201 ? 0.455 5.785 7.438 1 56.94 201 ASN A CA 1
ATOM 1521 C C . ASN A 1 201 ? 1.297 5.066 6.387 1 56.94 201 ASN A C 1
ATOM 1523 O O . ASN A 1 201 ? 0.882 4.035 5.852 1 56.94 201 ASN A O 1
ATOM 1527 N N . THR A 1 202 ? 2.416 5.535 5.918 1 52.94 202 THR A N 1
ATOM 1528 C CA . THR A 1 202 ? 3.021 4.566 5.012 1 52.94 202 THR A CA 1
ATOM 1529 C C . THR A 1 202 ? 3.576 3.373 5.785 1 52.94 202 THR A C 1
ATOM 1531 O O . THR A 1 202 ? 4.082 3.529 6.898 1 52.94 202 THR A O 1
ATOM 1534 N N . TYR A 1 203 ? 3.258 2.143 5.582 1 49.44 203 TYR A N 1
ATOM 1535 C CA . TYR A 1 203 ? 3.486 0.833 6.184 1 49.44 203 TYR A CA 1
ATOM 1536 C C . TYR A 1 203 ? 4.953 0.655 6.562 1 49.44 203 TYR A C 1
ATOM 1538 O O . TYR A 1 203 ? 5.832 1.296 5.98 1 49.44 203 TYR A O 1
ATOM 1546 N N . PRO A 1 204 ? 4.539 -0.31 8.062 1 52 204 PRO A N 1
ATOM 1547 C CA . PRO A 1 204 ? 3.709 -0.874 9.133 1 52 204 PRO A CA 1
ATOM 1548 C C . PRO A 1 204 ? 3.646 0.024 10.367 1 52 204 PRO A C 1
ATOM 1550 O O . PRO A 1 204 ? 2.615 0.079 11.039 1 52 204 PRO A O 1
ATOM 1553 N N . LYS A 1 205 ? 4.602 0.799 10.922 1 66.12 205 LYS A N 1
ATOM 1554 C CA . LYS A 1 205 ? 4.527 1.599 12.141 1 66.12 205 LYS A CA 1
ATOM 1555 C C . LYS A 1 205 ? 4.91 3.051 11.875 1 66.12 205 LYS A C 1
ATOM 1557 O O . LYS A 1 205 ? 5.867 3.32 11.141 1 66.12 205 LYS A O 1
ATOM 1562 N N . SER A 1 206 ? 4.141 4.035 12.211 1 81.38 206 SER A N 1
ATOM 1563 C CA . SER A 1 206 ? 4.387 5.465 12.086 1 81.38 206 SER A CA 1
ATOM 1564 C C . SER A 1 206 ? 4.211 6.18 13.422 1 81.38 206 SER A C 1
ATOM 1566 O O . SER A 1 206 ? 3.689 5.598 14.383 1 81.38 206 SER A O 1
ATOM 1568 N N . ILE A 1 207 ? 4.766 7.273 13.523 1 88 207 ILE A N 1
ATOM 1569 C CA . ILE A 1 207 ? 4.617 8.062 14.742 1 88 207 ILE A CA 1
ATOM 1570 C C . ILE A 1 207 ? 3.139 8.32 15.016 1 88 207 ILE A C 1
ATOM 1572 O O . ILE A 1 207 ? 2.701 8.312 16.172 1 88 207 ILE A O 1
ATOM 1576 N N . LEU A 1 208 ? 2.375 8.477 14.016 1 87.62 208 LEU A N 1
ATOM 1577 C CA . LEU A 1 208 ? 0.937 8.68 14.148 1 87.62 208 LEU A CA 1
ATOM 1578 C C . LEU A 1 208 ? 0.28 7.488 14.836 1 87.62 208 LEU A C 1
ATOM 1580 O O . LEU A 1 208 ? -0.658 7.66 15.617 1 87.62 208 LEU A O 1
ATOM 1584 N N . SER A 1 209 ? 0.782 6.293 14.586 1 83.75 209 SER A N 1
ATOM 1585 C CA . SER A 1 209 ? 0.193 5.07 15.117 1 83.75 209 SER A CA 1
ATOM 1586 C C . SER A 1 209 ? 0.417 4.965 16.625 1 83.75 209 SER A C 1
ATOM 1588 O O . SER A 1 209 ? -0.227 4.156 17.297 1 83.75 209 SER A O 1
ATOM 1590 N N . LEU A 1 210 ? 1.272 5.746 17.172 1 85.94 210 LEU A N 1
ATOM 1591 C CA . LEU A 1 210 ? 1.551 5.711 18.609 1 85.94 210 LEU A CA 1
ATOM 1592 C C . LEU A 1 210 ? 0.429 6.379 19.406 1 85.94 210 LEU A C 1
ATOM 1594 O O . LEU A 1 210 ? 0.313 6.18 20.609 1 85.94 210 LEU A O 1
ATOM 1598 N N . TYR A 1 211 ? -0.303 7.18 18.688 1 89.81 211 TYR A N 1
ATOM 1599 C CA . TYR A 1 211 ? -1.415 7.867 19.328 1 89.81 211 TYR A CA 1
ATOM 1600 C C . TYR A 1 211 ? -2.709 7.074 19.188 1 89.81 211 TYR A C 1
ATOM 1602 O O . TYR A 1 211 ? -2.861 6.301 18.234 1 89.81 211 TYR A O 1
ATOM 1610 N N . SER A 1 212 ? -3.59 7.188 20.188 1 87.81 212 SER A N 1
ATOM 1611 C CA . SER A 1 212 ? -4.832 6.418 20.172 1 87.81 212 SER A CA 1
ATOM 1612 C C . SER A 1 212 ? -6.047 7.324 20.328 1 87.81 212 SER A C 1
ATOM 1614 O O . SER A 1 212 ? -6.699 7.328 21.375 1 87.81 212 SER A O 1
ATOM 1616 N N . PRO A 1 213 ? -6.328 7.973 19.312 1 91.75 213 PRO A N 1
ATOM 1617 C CA . PRO A 1 213 ? -7.559 8.766 19.359 1 91.75 213 PRO A CA 1
ATOM 1618 C C . PRO A 1 213 ? -8.812 7.906 19.453 1 91.75 213 PRO A C 1
ATOM 1620 O O . PRO A 1 213 ? -8.789 6.73 19.078 1 91.75 213 PRO A O 1
ATOM 1623 N N . SER A 1 214 ? -9.875 8.445 20 1 92.5 214 SER A N 1
ATOM 1624 C CA . SER A 1 214 ? -11.109 7.707 20.25 1 92.5 214 SER A CA 1
ATOM 1625 C C . SER A 1 214 ? -12 7.684 19 1 92.5 214 SER A C 1
ATOM 1627 O O . SER A 1 214 ? -12.898 6.852 18.891 1 92.5 214 SER A O 1
ATOM 1629 N N . CYS A 1 215 ? -11.734 8.625 18.172 1 90.25 215 CYS A N 1
ATOM 1630 C CA . CYS A 1 215 ? -12.578 8.68 16.984 1 90.25 215 CYS A CA 1
ATOM 1631 C C . CYS A 1 215 ? -11.766 9.109 15.758 1 90.25 215 CYS A C 1
ATOM 1633 O O . CYS A 1 215 ? -10.594 9.445 15.875 1 90.25 215 CYS A O 1
ATOM 1635 N N . THR A 1 216 ? -12.469 9.102 14.641 1 84.88 216 THR A N 1
ATOM 1636 C CA . THR A 1 216 ? -11.805 9.391 13.375 1 84.88 216 THR A CA 1
ATOM 1637 C C . THR A 1 216 ? -11.438 10.867 13.281 1 84.88 216 THR A C 1
ATOM 1639 O O . THR A 1 216 ? -10.445 11.227 12.641 1 84.88 216 THR A O 1
ATOM 1642 N N . LEU A 1 217 ? -12.18 11.695 13.938 1 85.12 217 LEU A N 1
ATOM 1643 C CA . LEU A 1 217 ? -11.906 13.133 13.93 1 85.12 217 LEU A CA 1
ATOM 1644 C C . LEU A 1 217 ? -10.594 13.445 14.648 1 85.12 217 LEU A C 1
ATOM 1646 O O . LEU A 1 217 ? -9.82 14.281 14.188 1 85.12 217 LEU A O 1
ATOM 1650 N N . GLY A 1 218 ? -10.461 12.789 15.648 1 91.12 218 GLY A N 1
ATOM 1651 C CA . GLY A 1 218 ? -9.219 12.961 16.391 1 91.12 218 GLY A CA 1
ATOM 1652 C C . GLY A 1 218 ? -8 12.484 15.625 1 91.12 218 GLY A C 1
ATOM 1653 O O . GLY A 1 218 ? -6.945 13.117 15.664 1 91.12 218 GLY A O 1
ATOM 1654 N N . ARG A 1 219 ? -8.172 11.438 15.008 1 87.44 219 ARG A N 1
ATOM 1655 C CA . ARG A 1 219 ? -7.082 10.906 14.195 1 87.44 219 ARG A CA 1
ATOM 1656 C C . ARG A 1 219 ? -6.707 11.875 13.078 1 87.44 219 ARG A C 1
ATOM 1658 O O . ARG A 1 219 ? -5.527 12.086 12.797 1 87.44 219 ARG A O 1
ATOM 1665 N N . ALA A 1 220 ? -7.695 12.383 12.469 1 80.88 220 ALA A N 1
ATOM 1666 C CA . ALA A 1 220 ? -7.465 13.359 11.406 1 80.88 220 ALA A CA 1
ATOM 1667 C C . ALA A 1 220 ? -6.754 14.602 11.938 1 80.88 220 ALA A C 1
ATOM 1669 O O . ALA A 1 220 ? -5.863 15.141 11.281 1 80.88 220 ALA A O 1
ATOM 1670 N N . ALA A 1 221 ? -7.184 15.023 13.031 1 86.5 221 ALA A N 1
ATOM 1671 C CA . ALA A 1 221 ? -6.547 16.188 13.648 1 86.5 221 ALA A CA 1
ATOM 1672 C C . ALA A 1 221 ? -5.07 15.914 13.93 1 86.5 221 ALA A C 1
ATOM 1674 O O . ALA A 1 221 ? -4.211 16.734 13.594 1 86.5 221 ALA A O 1
ATOM 1675 N N . LEU A 1 222 ? -4.785 14.812 14.484 1 90.06 222 LEU A N 1
ATOM 1676 C CA . LEU A 1 222 ? -3.414 14.445 14.828 1 90.06 222 LEU A CA 1
ATOM 1677 C C . LEU A 1 222 ? -2.549 14.359 13.57 1 90.06 222 LEU A C 1
ATOM 1679 O O . LEU A 1 222 ? -1.403 14.82 13.57 1 90.06 222 LEU A O 1
ATOM 1683 N N . GLN A 1 223 ? -3.035 13.734 12.594 1 83.12 223 GLN A N 1
ATOM 1684 C CA . GLN A 1 223 ? -2.307 13.633 11.336 1 83.12 223 GLN A CA 1
ATOM 1685 C C . GLN A 1 223 ? -1.994 15.016 10.773 1 83.12 223 GLN A C 1
ATOM 1687 O O . GLN A 1 223 ? -0.873 15.273 10.328 1 83.12 223 GLN A O 1
ATOM 1692 N N . SER A 1 224 ? -2.939 15.875 10.836 1 78.62 224 SER A N 1
ATOM 1693 C CA . SER A 1 224 ? -2.738 17.234 10.359 1 78.62 224 SER A CA 1
ATOM 1694 C C . SER A 1 224 ? -1.672 17.953 11.172 1 78.62 224 SER A C 1
ATOM 1696 O O . SER A 1 224 ? -0.827 18.656 10.617 1 78.62 224 SER A O 1
ATOM 1698 N N . TRP A 1 225 ? -1.758 17.734 12.414 1 86.88 225 TRP A N 1
ATOM 1699 C CA . TRP A 1 225 ? -0.808 18.406 13.305 1 86.88 225 TRP A CA 1
ATOM 1700 C C . TRP A 1 225 ? 0.614 17.922 13.039 1 86.88 225 TRP A C 1
ATOM 1702 O O . TRP A 1 225 ? 1.561 18.703 13.07 1 86.88 225 TRP A O 1
ATOM 1712 N N . LEU A 1 226 ? 0.777 16.672 12.766 1 86.94 226 LEU A N 1
ATOM 1713 C CA . LEU A 1 226 ? 2.092 16.094 12.508 1 86.94 226 LEU A CA 1
ATOM 1714 C C . LEU A 1 226 ? 2.645 16.562 11.164 1 86.94 226 LEU A C 1
ATOM 1716 O O . LEU A 1 226 ? 3.85 16.781 11.031 1 86.94 226 LEU A O 1
ATOM 1720 N N . LEU A 1 227 ? 1.781 16.719 10.258 1 77.06 227 LEU A N 1
ATOM 1721 C CA . LEU A 1 227 ? 2.211 17.078 8.914 1 77.06 227 LEU A CA 1
ATOM 1722 C C . LEU A 1 227 ? 2.33 18.594 8.758 1 77.06 227 LEU A C 1
ATOM 1724 O O . LEU A 1 227 ? 3.01 19.078 7.852 1 77.06 227 LEU A O 1
ATOM 1728 N N . ARG A 1 228 ? 1.626 19.281 9.703 1 78.38 228 ARG A N 1
ATOM 1729 C CA . ARG A 1 228 ? 1.628 20.734 9.648 1 78.38 228 ARG A CA 1
ATOM 1730 C C . ARG A 1 228 ? 1.843 21.344 11.031 1 78.38 228 ARG A C 1
ATOM 1732 O O . ARG A 1 228 ? 0.965 22.031 11.555 1 78.38 228 ARG A O 1
ATOM 1739 N N . PRO A 1 229 ? 3.045 21.203 11.414 1 86.88 229 PRO A N 1
ATOM 1740 C CA . PRO A 1 229 ? 3.307 21.766 12.742 1 86.88 229 PRO A CA 1
ATOM 1741 C C . PRO A 1 229 ? 3.109 23.281 12.773 1 86.88 229 PRO A C 1
ATOM 1743 O O . PRO A 1 229 ? 3.244 23.953 11.75 1 86.88 229 PRO A O 1
ATOM 1746 N N . LEU A 1 230 ? 2.85 23.812 13.953 1 85.19 230 LEU A N 1
ATOM 1747 C CA . LEU A 1 230 ? 2.496 25.219 14.117 1 85.19 230 LEU A CA 1
ATOM 1748 C C . LEU A 1 230 ? 3.746 26.078 14.25 1 85.19 230 LEU A C 1
ATOM 1750 O O . LEU A 1 230 ? 4.691 25.719 14.953 1 85.19 230 LEU A O 1
ATOM 1754 N N . ARG A 1 231 ? 3.74 27.156 13.578 1 83.25 231 ARG A N 1
ATOM 1755 C CA . ARG A 1 231 ? 4.809 28.141 13.688 1 83.25 231 ARG A CA 1
ATOM 1756 C C . ARG A 1 231 ? 4.41 29.281 14.625 1 83.25 231 ARG A C 1
ATOM 1758 O O . ARG A 1 231 ? 5.27 29.906 15.25 1 83.25 231 ARG A O 1
ATOM 1765 N N . ASP A 1 232 ? 3.115 29.453 14.734 1 81.75 232 ASP A N 1
ATOM 1766 C CA . ASP A 1 232 ? 2.58 30.531 15.562 1 81.75 232 ASP A CA 1
ATOM 1767 C C . ASP A 1 232 ? 2.744 30.203 17.047 1 81.75 232 ASP A C 1
ATOM 1769 O O . ASP A 1 232 ? 2.277 29.172 17.516 1 81.75 232 ASP A O 1
ATOM 1773 N N . ALA A 1 233 ? 3.367 31.141 17.703 1 86.81 233 ALA A N 1
ATOM 1774 C CA . ALA A 1 233 ? 3.705 30.922 19.109 1 86.81 233 ALA A CA 1
ATOM 1775 C C . ALA A 1 233 ? 2.445 30.812 19.969 1 86.81 233 ALA A C 1
ATOM 1777 O O . ALA A 1 233 ? 2.371 29.984 20.875 1 86.81 233 ALA A O 1
ATOM 1778 N N . ASP A 1 234 ? 1.437 31.625 19.656 1 85 234 ASP A N 1
ATOM 1779 C CA . ASP A 1 234 ? 0.225 31.625 20.469 1 85 234 ASP A CA 1
ATOM 1780 C C . ASP A 1 234 ? -0.543 30.312 20.328 1 85 234 ASP A C 1
ATOM 1782 O O . ASP A 1 234 ? -0.991 29.734 21.328 1 85 234 ASP A O 1
ATOM 1786 N N . ALA A 1 235 ? -0.654 29.953 19.109 1 85.44 235 ALA A N 1
ATOM 1787 C CA . ALA A 1 235 ? -1.371 28.719 18.844 1 85.44 235 ALA A CA 1
ATOM 1788 C C . ALA A 1 235 ? -0.646 27.516 19.469 1 85.44 235 ALA A C 1
ATOM 1790 O O . ALA A 1 235 ? -1.281 26.625 20.031 1 85.44 235 ALA A O 1
ATOM 1791 N N . ARG A 1 236 ? 0.622 27.5 19.359 1 89.62 236 ARG A N 1
ATOM 1792 C CA . ARG A 1 236 ? 1.429 26.438 19.953 1 89.62 236 ARG A CA 1
ATOM 1793 C C . ARG A 1 236 ? 1.267 26.391 21.469 1 89.62 236 ARG A C 1
ATOM 1795 O O . ARG A 1 236 ? 1.083 25.328 22.047 1 89.62 236 ARG A O 1
ATOM 1802 N N . ASP A 1 237 ? 1.327 27.547 22.016 1 90.25 237 ASP A N 1
ATOM 1803 C CA . ASP A 1 237 ? 1.204 27.656 23.469 1 90.25 237 ASP A CA 1
ATOM 1804 C C . ASP A 1 237 ? -0.178 27.203 23.938 1 90.25 237 ASP A C 1
ATOM 1806 O O . ASP A 1 237 ? -0.305 26.547 24.969 1 90.25 237 ASP A O 1
ATOM 1810 N N . ALA A 1 238 ? -1.12 27.625 23.203 1 89.69 238 ALA A N 1
ATOM 1811 C CA . ALA A 1 238 ? -2.482 27.219 23.547 1 89.69 238 ALA A CA 1
ATOM 1812 C C . ALA A 1 238 ? -2.629 25.703 23.562 1 89.69 238 ALA A C 1
ATOM 1814 O O . ALA A 1 238 ? -3.229 25.141 24.469 1 89.69 238 ALA A O 1
ATOM 1815 N N . ARG A 1 239 ? -2.1 25.078 22.562 1 91 239 ARG A N 1
ATOM 1816 C CA . ARG A 1 239 ? -2.184 23.625 22.484 1 91 239 ARG A CA 1
ATOM 1817 C C . ARG A 1 239 ? -1.401 22.969 23.625 1 91 239 ARG A C 1
ATOM 1819 O O . ARG A 1 239 ? -1.877 22.016 24.25 1 91 239 ARG A O 1
ATOM 1826 N N . MET A 1 240 ? -0.202 23.453 23.875 1 91 240 MET A N 1
ATOM 1827 C CA . MET A 1 240 ? 0.622 22.891 24.953 1 91 240 MET A CA 1
ATOM 1828 C C . MET A 1 240 ? -0.056 23.062 26.297 1 91 240 MET A C 1
ATOM 1830 O O . MET A 1 240 ? -0.018 22.172 27.141 1 91 240 MET A O 1
ATOM 1834 N N . ARG A 1 241 ? -0.661 24.188 26.469 1 90 241 ARG A N 1
ATOM 1835 C CA . ARG A 1 241 ? -1.38 24.438 27.719 1 90 241 ARG A CA 1
ATOM 1836 C C . ARG A 1 241 ? -2.553 23.484 27.875 1 90 241 ARG A C 1
ATOM 1838 O O . ARG A 1 241 ? -2.838 23.016 28.984 1 90 241 ARG A O 1
ATOM 1845 N N . SER A 1 242 ? -3.23 23.266 26.766 1 91.69 242 SER A N 1
ATOM 1846 C CA . SER A 1 242 ? -4.336 22.312 26.812 1 91.69 242 SER A CA 1
ATOM 1847 C C . SER A 1 242 ? -3.859 20.922 27.234 1 91.69 242 SER A C 1
ATOM 1849 O O . SER A 1 242 ? -4.488 20.281 28.094 1 91.69 242 SER A O 1
ATOM 1851 N N . VAL A 1 243 ? -2.725 20.484 26.719 1 91.62 243 VAL A N 1
ATOM 1852 C CA . VAL A 1 243 ? -2.178 19.172 27.047 1 91.62 243 VAL A CA 1
ATOM 1853 C C . VAL A 1 243 ? -1.731 19.156 28.516 1 91.62 243 VAL A C 1
ATOM 1855 O O . VAL A 1 243 ? -2.043 18.234 29.25 1 91.62 243 VAL A O 1
ATOM 1858 N N . GLU A 1 244 ? -1.092 20.219 28.938 1 88.31 244 GLU A N 1
ATOM 1859 C CA . GLU A 1 244 ? -0.583 20.312 30.312 1 88.31 244 GLU A CA 1
ATOM 1860 C C . GLU A 1 244 ? -1.723 20.297 31.328 1 88.31 244 GLU A C 1
ATOM 1862 O O . GLU A 1 244 ? -1.645 19.609 32.344 1 88.31 244 GLU A O 1
ATOM 1867 N N . SER A 1 245 ? -2.715 21.031 30.969 1 86.31 245 SER A N 1
ATOM 1868 C CA . SER A 1 245 ? -3.844 21.156 31.891 1 86.31 245 SER A CA 1
ATOM 1869 C C . SER A 1 245 ? -4.57 19.828 32.031 1 86.31 245 SER A C 1
ATOM 1871 O O . SER A 1 245 ? -5.012 19.469 33.125 1 86.31 245 SER A O 1
ATOM 1873 N N . LEU A 1 246 ? -4.613 19.094 31.031 1 88.81 246 LEU A N 1
ATOM 1874 C CA . LEU A 1 246 ? -5.371 17.844 31.047 1 88.81 246 LEU A CA 1
ATOM 1875 C C . LEU A 1 246 ? -4.508 16.688 31.562 1 88.81 246 LEU A C 1
ATOM 1877 O O . LEU A 1 246 ? -5.023 15.617 31.875 1 88.81 246 LEU A O 1
ATOM 1881 N N . CYS A 1 247 ? -3.24 16.797 31.531 1 86.12 247 CYS A N 1
ATOM 1882 C CA . CYS A 1 247 ? -2.371 15.781 32.125 1 86.12 247 CYS A CA 1
ATOM 1883 C C . CYS A 1 247 ? -2.523 15.75 33.625 1 86.12 247 CYS A C 1
ATOM 1885 O O . CYS A 1 247 ? -2.471 14.68 34.25 1 86.12 247 CYS A O 1
ATOM 1887 N N . GLY A 1 248 ? -2.949 16.719 34.344 1 72.94 248 GLY A N 1
ATOM 1888 C CA . GLY A 1 248 ? -3.283 16.781 35.75 1 72.94 248 GLY A CA 1
ATOM 1889 C C . GLY A 1 248 ? -2.236 16.156 36.656 1 72.94 248 GLY A C 1
ATOM 1890 O O . GLY A 1 248 ? -2.568 15.57 37.688 1 72.94 248 GLY A O 1
ATOM 1891 N N . ARG A 1 249 ? -0.909 15.945 36.375 1 62.56 249 ARG A N 1
ATOM 1892 C CA . ARG A 1 249 ? 0.07 15.062 37 1 62.56 249 ARG A CA 1
ATOM 1893 C C . ARG A 1 249 ? 0.131 15.305 38.5 1 62.56 249 ARG A C 1
ATOM 1895 O O . ARG A 1 249 ? 0.812 14.57 39.219 1 62.56 249 ARG A O 1
ATOM 1902 N N . ASP A 1 250 ? -0.68 16.266 39.094 1 62.03 250 ASP A N 1
ATOM 1903 C CA . ASP A 1 250 ? -0.423 16.453 40.531 1 62.03 250 ASP A CA 1
ATOM 1904 C C . ASP A 1 250 ? -1.461 15.711 41.375 1 62.03 250 ASP A C 1
ATOM 1906 O O . ASP A 1 250 ? -2.572 15.453 40.906 1 62.03 250 ASP A O 1
ATOM 1910 N N . ASP A 1 251 ? -1.014 14.742 42.219 1 61.78 251 ASP A N 1
ATOM 1911 C CA . ASP A 1 251 ? -1.837 14.031 43.188 1 61.78 251 ASP A CA 1
ATOM 1912 C C . ASP A 1 251 ? -2.799 14.984 43.906 1 61.78 251 ASP A C 1
ATOM 1914 O O . ASP A 1 251 ? -3.387 14.633 44.938 1 61.78 251 ASP A O 1
ATOM 1918 N N . SER A 1 252 ? -2.957 16.094 43.344 1 70.12 252 SER A N 1
ATOM 1919 C CA . SER A 1 252 ? -3.842 17.078 43.938 1 70.12 252 SER A CA 1
ATOM 1920 C C . SER A 1 252 ? -5.301 16.812 43.594 1 70.12 252 SER A C 1
ATOM 1922 O O . SER A 1 252 ? -5.594 15.93 42.781 1 70.12 252 SER A O 1
ATOM 1924 N N . GLU A 1 253 ? -6.09 17.328 44.344 1 70 253 GLU A N 1
ATOM 1925 C CA . GLU A 1 253 ? -7.52 17.25 44.062 1 70 253 GLU A CA 1
ATOM 1926 C C . GLU A 1 253 ? -7.832 17.625 42.625 1 70 253 GLU A C 1
ATOM 1928 O O . GLU A 1 253 ? -8.68 17 41.969 1 70 253 GLU A O 1
ATOM 1933 N N . TYR A 1 254 ? -7.062 18.5 42.031 1 72.62 254 TYR A N 1
ATOM 1934 C CA . TYR A 1 254 ? -7.195 18.922 40.656 1 72.62 254 TYR A CA 1
ATOM 1935 C C . TYR A 1 254 ? -6.859 17.766 39.688 1 72.62 254 TYR A C 1
ATOM 1937 O O . TYR A 1 254 ? -7.586 17.516 38.75 1 72.62 254 TYR A O 1
ATOM 1945 N N . GLY A 1 255 ? -5.836 17.094 40.125 1 76.88 255 GLY A N 1
ATOM 1946 C CA . GLY A 1 255 ? -5.391 16 39.281 1 76.88 255 GLY A CA 1
ATOM 1947 C C . GLY A 1 255 ? -6.41 14.883 39.156 1 76.88 255 GLY A C 1
ATOM 1948 O O . GLY A 1 255 ? -6.605 14.328 38.094 1 76.88 255 GLY A O 1
ATOM 1949 N N . GLN A 1 256 ? -7.055 14.641 40.25 1 78.5 256 GLN A N 1
ATOM 1950 C CA . GLN A 1 256 ? -8.062 13.586 40.25 1 78.5 256 GLN A CA 1
ATOM 1951 C C . GLN A 1 256 ? -9.297 14.008 39.469 1 78.5 256 GLN A C 1
ATOM 1953 O O . GLN A 1 256 ? -9.875 13.195 38.719 1 78.5 256 GLN A O 1
ATOM 1958 N N . GLU A 1 257 ? -9.641 15.219 39.594 1 77.75 257 GLU A N 1
ATOM 1959 C CA . GLU A 1 257 ? -10.789 15.734 38.844 1 77.75 257 GLU A CA 1
ATOM 1960 C C . GLU A 1 257 ? -10.539 15.695 37.344 1 77.75 257 GLU A C 1
ATOM 1962 O O . GLU A 1 257 ? -11.414 15.289 36.594 1 77.75 257 GLU A O 1
ATOM 1967 N N . VAL A 1 258 ? -9.367 16.078 37.031 1 82.75 258 VAL A N 1
ATOM 1968 C CA . VAL A 1 258 ? -9.023 16.141 35.625 1 82.75 258 VAL A CA 1
ATOM 1969 C C . VAL A 1 258 ? -8.961 14.734 35.031 1 82.75 258 VAL A C 1
ATOM 1971 O O . VAL A 1 258 ? -9.375 14.508 33.906 1 82.75 258 VAL A O 1
ATOM 1974 N N . ALA A 1 259 ? -8.477 13.852 35.906 1 84.5 259 ALA A N 1
ATOM 1975 C CA . ALA A 1 259 ? -8.398 12.461 35.438 1 84.5 259 ALA A CA 1
ATOM 1976 C C . ALA A 1 259 ? -9.789 11.891 35.188 1 84.5 259 ALA A C 1
ATOM 1978 O O . ALA A 1 259 ? -10.008 11.211 34.188 1 84.5 259 ALA A O 1
ATOM 1979 N N . GLY A 1 260 ? -10.656 12.125 36.062 1 84 260 GLY A N 1
ATOM 1980 C CA . GLY A 1 260 ? -12.039 11.695 35.875 1 84 260 GLY A CA 1
ATOM 1981 C C . GLY A 1 260 ? -12.695 12.32 34.656 1 84 260 GLY A C 1
ATOM 1982 O O . GLY A 1 260 ? -13.398 11.641 33.906 1 84 260 GLY A O 1
ATOM 1983 N N . MET A 1 261 ? -12.391 13.523 34.5 1 85.62 261 MET A N 1
ATOM 1984 C CA . MET A 1 261 ? -12.938 14.258 33.375 1 85.62 261 MET A CA 1
ATOM 1985 C C . MET A 1 261 ? -12.398 13.703 32.062 1 85.62 261 MET A C 1
ATOM 1987 O O . MET A 1 261 ? -13.156 13.531 31.109 1 85.62 261 MET A O 1
ATOM 1991 N N . ARG A 1 262 ? -11.117 13.391 32.062 1 89.88 262 ARG A N 1
ATOM 1992 C CA . ARG A 1 262 ? -10.492 12.859 30.859 1 89.88 262 ARG A CA 1
ATOM 1993 C C . ARG A 1 262 ? -11.188 11.57 30.406 1 89.88 262 ARG A C 1
ATOM 1995 O O . ARG A 1 262 ? -11.461 11.391 29.219 1 89.88 262 ARG A O 1
ATOM 2002 N N . ASN A 1 263 ? -11.5 10.773 31.312 1 90.19 263 ASN A N 1
ATOM 2003 C CA . ASN A 1 263 ? -12.141 9.5 31 1 90.19 263 ASN A CA 1
ATOM 2004 C C . ASN A 1 263 ? -13.555 9.695 30.469 1 90.19 263 ASN A C 1
ATOM 2006 O O . ASN A 1 263 ? -13.969 9.031 29.516 1 90.19 263 ASN A O 1
ATOM 2010 N N . SER A 1 264 ? -14.195 10.617 31.094 1 92.62 264 SER A N 1
ATOM 2011 C CA . SER A 1 264 ? -15.555 10.906 30.641 1 92.62 264 SER A CA 1
ATOM 2012 C C . SER A 1 264 ? -15.562 11.484 29.234 1 92.62 264 SER A C 1
ATOM 2014 O O . SER A 1 264 ? -16.406 11.117 28.406 1 92.62 264 SER A O 1
ATOM 2016 N N . LEU A 1 265 ? -14.641 12.406 29.047 1 93.44 265 LEU A N 1
ATOM 2017 C CA . LEU A 1 265 ? -14.547 13.016 27.719 1 93.44 265 LEU A CA 1
ATOM 2018 C C . LEU A 1 265 ? -14.227 11.969 26.656 1 93.44 265 LEU A C 1
ATOM 2020 O O . LEU A 1 265 ? -14.844 11.945 25.594 1 93.44 265 LEU A O 1
ATOM 2024 N N . LYS A 1 266 ? -13.336 11.07 26.953 1 93.5 266 LYS A N 1
ATOM 2025 C CA . LYS A 1 266 ? -12.922 10.023 26.031 1 93.5 266 LYS A CA 1
ATOM 2026 C C . LYS A 1 266 ? -14.078 9.078 25.719 1 93.5 266 LYS A C 1
ATOM 2028 O O . LYS A 1 266 ? -14.273 8.688 24.562 1 93.5 266 LYS A O 1
ATOM 2033 N N . GLU A 1 267 ? -14.852 8.758 26.641 1 93.94 267 GLU A N 1
ATOM 2034 C CA . GLU A 1 267 ? -15.984 7.859 26.453 1 93.94 267 GLU A CA 1
ATOM 2035 C C . GLU A 1 267 ? -17.047 8.492 25.562 1 93.94 267 GLU A C 1
ATOM 2037 O O . GLU A 1 267 ? -17.641 7.805 24.719 1 93.94 267 GLU A O 1
ATOM 2042 N N . LEU A 1 268 ? -17.203 9.742 25.766 1 94.5 268 LEU A N 1
ATOM 2043 C CA . LEU A 1 268 ? -18.219 10.43 24.969 1 94.5 268 LEU A CA 1
ATOM 2044 C C . LEU A 1 268 ? -17.766 10.555 23.516 1 94.5 268 LEU A C 1
ATOM 2046 O O . LEU A 1 268 ? -18.594 10.508 22.594 1 94.5 268 LEU A O 1
ATOM 2050 N N . LEU A 1 269 ? -16.5 10.727 23.328 1 95.31 269 LEU A N 1
ATOM 2051 C CA . LEU A 1 269 ? -15.992 10.984 21.984 1 95.31 269 LEU A CA 1
ATOM 2052 C C . LEU A 1 269 ? -15.836 9.688 21.203 1 95.31 269 LEU A C 1
ATOM 2054 O O . LEU A 1 269 ? -15.648 9.719 19.984 1 95.31 269 LEU A O 1
ATOM 2058 N N . LYS A 1 270 ? -16.047 8.586 21.828 1 93.38 270 LYS A N 1
ATOM 2059 C CA . LYS A 1 270 ? -15.828 7.285 21.203 1 93.38 270 LYS A CA 1
ATOM 2060 C C . LYS A 1 270 ? -16.812 7.062 20.047 1 93.38 270 LYS A C 1
ATOM 2062 O O . LYS A 1 270 ? -18.016 7.246 20.219 1 93.38 270 LYS A O 1
ATOM 2067 N N . GLY A 1 271 ? -16.203 6.777 18.922 1 86.56 271 GLY A N 1
ATOM 2068 C CA . GLY A 1 271 ? -17 6.355 17.766 1 86.56 271 GLY A CA 1
ATOM 2069 C C . GLY A 1 271 ? -17.609 7.512 17 1 86.56 271 GLY A C 1
ATOM 2070 O O . GLY A 1 271 ? -18.422 7.309 16.109 1 86.56 271 GLY A O 1
ATOM 2071 N N . LEU A 1 272 ? -17.266 8.711 17.297 1 90.44 272 LEU A N 1
ATOM 2072 C CA . LEU A 1 272 ? -17.812 9.867 16.594 1 90.44 272 LEU A CA 1
ATOM 2073 C C . LEU A 1 272 ? -17.25 9.961 15.172 1 90.44 272 LEU A C 1
ATOM 2075 O O . LEU A 1 272 ? -16.062 9.711 14.945 1 90.44 272 LEU A O 1
ATOM 2079 N N . ALA A 1 273 ? -18.219 10.219 14.305 1 85.81 273 ALA A N 1
ATOM 2080 C CA . ALA A 1 273 ? -17.828 10.32 12.898 1 85.81 273 ALA A CA 1
ATOM 2081 C C . ALA A 1 273 ? -17.781 11.781 12.453 1 85.81 273 ALA A C 1
ATOM 2083 O O . ALA A 1 273 ? -18.328 12.656 13.109 1 85.81 273 ALA A O 1
ATOM 2084 N N . ASP A 1 274 ? -17.156 12 11.383 1 81.12 274 ASP A N 1
ATOM 2085 C CA . ASP A 1 274 ? -17.031 13.336 10.797 1 81.12 274 ASP A CA 1
ATOM 2086 C C . ASP A 1 274 ? -18.375 13.82 10.258 1 81.12 274 ASP A C 1
ATOM 2088 O O . ASP A 1 274 ? -19 13.156 9.43 1 81.12 274 ASP A O 1
ATOM 2092 N N . PRO A 1 275 ? -18.812 14.922 10.773 1 87.12 275 PRO A N 1
ATOM 2093 C CA . PRO A 1 275 ? -20.125 15.422 10.328 1 87.12 275 PRO A CA 1
ATOM 2094 C C . PRO A 1 275 ? -20.109 15.922 8.891 1 87.12 275 PRO A C 1
ATOM 2096 O O . PRO A 1 275 ? -21.156 16.078 8.273 1 87.12 275 PRO A O 1
ATOM 2099 N N . ARG A 1 276 ? -19.016 16.188 8.414 1 80.75 276 ARG A N 1
ATOM 2100 C CA . ARG A 1 276 ? -18.922 16.781 7.086 1 80.75 276 ARG A CA 1
ATOM 2101 C C . ARG A 1 276 ? -19.484 15.836 6.023 1 80.75 276 ARG A C 1
ATOM 2103 O O . ARG A 1 276 ? -20.172 16.281 5.105 1 80.75 276 ARG A O 1
ATOM 2110 N N . GLN A 1 277 ? -19.203 14.609 6.242 1 76.38 277 GLN A N 1
ATOM 2111 C CA . GLN A 1 277 ? -19.734 13.633 5.297 1 76.38 277 GLN A CA 1
ATOM 2112 C C . GLN A 1 277 ? -21.266 13.562 5.383 1 76.38 277 GLN A C 1
ATOM 2114 O O . GLN A 1 277 ? -21.938 13.414 4.363 1 76.38 277 GLN A O 1
ATOM 2119 N N . ALA A 1 278 ? -21.719 13.617 6.543 1 87.62 278 ALA A N 1
ATOM 2120 C CA . ALA A 1 278 ? -23.156 13.586 6.75 1 87.62 278 ALA A CA 1
ATOM 2121 C C . ALA A 1 278 ? -23.828 14.828 6.16 1 87.62 278 ALA A C 1
ATOM 2123 O O . ALA A 1 278 ? -24.859 14.734 5.496 1 87.62 278 ALA A O 1
ATOM 2124 N N . LEU A 1 279 ? -23.25 15.961 6.359 1 87.12 279 LEU A N 1
ATOM 2125 C CA . LEU A 1 279 ? -23.781 17.219 5.852 1 87.12 279 LEU A CA 1
ATOM 2126 C C . LEU A 1 279 ? -23.766 17.234 4.324 1 87.12 279 LEU A C 1
ATOM 2128 O O . LEU A 1 279 ? -24.688 17.75 3.691 1 87.12 279 LEU A O 1
ATOM 2132 N N . GLU A 1 280 ? -22.734 16.578 3.824 1 78.56 280 GLU A N 1
ATOM 2133 C CA . GLU A 1 280 ? -22.641 16.469 2.371 1 78.56 280 GLU A CA 1
ATOM 2134 C C . GLU A 1 280 ? -23.734 15.57 1.809 1 78.56 280 GLU A C 1
ATOM 2136 O O . GLU A 1 280 ? -24.328 15.875 0.772 1 78.56 280 GLU A O 1
ATOM 2141 N N . SER A 1 281 ? -23.953 14.578 2.516 1 83.5 281 SER A N 1
ATOM 2142 C CA . SER A 1 281 ? -25 13.648 2.107 1 83.5 281 SER A CA 1
ATOM 2143 C C . SER A 1 281 ? -26.375 14.32 2.15 1 83.5 281 SER A C 1
ATOM 2145 O O . SER A 1 281 ? -27.203 14.094 1.271 1 83.5 281 SER A O 1
ATOM 2147 N N . LEU A 1 282 ? -26.578 15.164 3.066 1 87.38 282 LEU A N 1
ATOM 2148 C CA . LEU A 1 282 ? -27.844 15.875 3.191 1 87.38 282 LEU A CA 1
ATOM 2149 C C . LEU A 1 282 ? -28 16.906 2.08 1 87.38 282 LEU A C 1
ATOM 2151 O O . LEU A 1 282 ? -29.109 17.094 1.563 1 87.38 282 LEU A O 1
ATOM 2155 N N . ARG A 1 283 ? -26.938 17.391 1.735 1 79.75 283 ARG A N 1
ATOM 2156 C CA . ARG A 1 283 ? -26.969 18.453 0.747 1 79.75 283 ARG A CA 1
ATOM 2157 C C . ARG A 1 283 ? -27.172 17.906 -0.66 1 79.75 283 ARG A C 1
ATOM 2159 O O . ARG A 1 283 ? -27.922 18.469 -1.459 1 79.75 283 ARG A O 1
ATOM 2166 N N . HIS A 1 284 ? -26.531 16.781 -0.901 1 72.88 284 HIS A N 1
ATOM 2167 C CA . HIS A 1 284 ? -26.453 16.312 -2.279 1 72.88 284 HIS A CA 1
ATOM 2168 C C . HIS A 1 284 ? -27.5 15.234 -2.553 1 72.88 284 HIS A C 1
ATOM 2170 O O . HIS A 1 284 ? -27.719 14.852 -3.703 1 72.88 284 HIS A O 1
ATOM 2176 N N . SER A 1 285 ? -28.156 14.867 -1.585 1 75.5 285 SER A N 1
ATOM 2177 C CA . SER A 1 285 ? -29.172 13.836 -1.813 1 75.5 285 SER A CA 1
ATOM 2178 C C . SER A 1 285 ? -30.391 14.414 -2.525 1 75.5 285 SER A C 1
ATOM 2180 O O . SER A 1 285 ? -30.859 15.5 -2.178 1 75.5 285 SER A O 1
ATOM 2182 N N . ALA A 1 286 ? -30.766 13.812 -3.734 1 74.81 286 ALA A N 1
ATOM 2183 C CA . ALA A 1 286 ? -31.969 14.227 -4.465 1 74.81 286 ALA A CA 1
ATOM 2184 C C . ALA A 1 286 ? -33.219 14.031 -3.621 1 74.81 286 ALA A C 1
ATOM 2186 O O . ALA A 1 286 ? -34.156 14.812 -3.713 1 74.81 286 ALA A O 1
ATOM 2187 N N . GLY A 1 287 ? -33.25 13.156 -2.754 1 82.81 287 GLY A N 1
ATOM 2188 C CA . GLY A 1 287 ? -34.312 12.867 -1.811 1 82.81 287 GLY A CA 1
ATOM 2189 C C . GLY A 1 287 ? -33.875 12.922 -0.363 1 82.81 287 GLY A C 1
ATOM 2190 O O . GLY A 1 287 ? -33.094 13.789 0.019 1 82.81 287 GLY A O 1
ATOM 2191 N N . VAL A 1 288 ? -34.531 12.211 0.286 1 88.31 288 VAL A N 1
ATOM 2192 C CA . VAL A 1 288 ? -34.188 12.141 1.695 1 88.31 288 VAL A CA 1
ATOM 2193 C C . VAL A 1 288 ? -32.844 11.422 1.837 1 88.31 288 VAL A C 1
ATOM 2195 O O . VAL A 1 288 ? -32.594 10.375 1.22 1 88.31 288 VAL A O 1
ATOM 2198 N N . ALA A 1 289 ? -31.984 12.086 2.58 1 90 289 ALA A N 1
ATOM 2199 C CA . ALA A 1 289 ? -30.656 11.516 2.797 1 90 289 ALA A CA 1
ATOM 2200 C C . ALA A 1 289 ? -30.734 10.164 3.49 1 90 289 ALA A C 1
ATOM 2202 O O . ALA A 1 289 ? -31.734 9.852 4.141 1 90 289 ALA A O 1
ATOM 2203 N N . PRO A 1 290 ? -29.719 9.344 3.334 1 88.19 290 PRO A N 1
ATOM 2204 C CA . PRO A 1 290 ? -29.703 8.023 3.977 1 88.19 290 PRO A CA 1
ATOM 2205 C C . PRO A 1 290 ? -29.75 8.117 5.5 1 88.19 290 PRO A C 1
ATOM 2207 O O . PRO A 1 290 ? -29.359 9.133 6.074 1 88.19 290 PRO A O 1
ATOM 2210 N N . LYS A 1 291 ? -30.25 7.078 6.121 1 89.31 291 LYS A N 1
ATOM 2211 C CA . LYS A 1 291 ? -30.438 6.996 7.566 1 89.31 291 LYS A CA 1
ATOM 2212 C C . LYS A 1 291 ? -29.109 7.25 8.297 1 89.31 291 LYS A C 1
ATOM 2214 O O . LYS A 1 291 ? -29.094 7.902 9.344 1 89.31 291 LYS A O 1
ATOM 2219 N N . GLY A 1 292 ? -28 6.863 7.707 1 88.75 292 GLY A N 1
ATOM 2220 C CA . GLY A 1 292 ? -26.703 7.008 8.344 1 88.75 292 GLY A CA 1
ATOM 2221 C C . GLY A 1 292 ? -26.281 8.453 8.531 1 88.75 292 GLY A C 1
ATOM 2222 O O . GLY A 1 292 ? -25.688 8.805 9.547 1 88.75 292 GLY A O 1
ATOM 2223 N N . ALA A 1 293 ? -26.656 9.258 7.625 1 90.19 293 ALA A N 1
ATOM 2224 C CA . ALA A 1 293 ? -26.312 10.672 7.707 1 90.19 293 ALA A CA 1
ATOM 2225 C C . ALA A 1 293 ? -27.047 11.359 8.852 1 90.19 293 ALA A C 1
ATOM 2227 O O . ALA A 1 293 ? -26.469 12.141 9.602 1 90.19 293 ALA A O 1
ATOM 2228 N N . TRP A 1 294 ? -28.297 10.984 8.984 1 91.69 294 TRP A N 1
ATOM 2229 C CA . TRP A 1 294 ? -29.109 11.562 10.055 1 91.69 294 TRP A CA 1
ATOM 2230 C C . TRP A 1 294 ? -28.625 11.102 11.422 1 91.69 294 TRP A C 1
ATOM 2232 O O . TRP A 1 294 ? -28.469 11.914 12.336 1 91.69 294 TRP A O 1
ATOM 2242 N N . THR A 1 295 ? -28.312 9.844 11.453 1 90.88 295 THR A N 1
ATOM 2243 C CA . THR A 1 295 ? -27.875 9.281 12.719 1 90.88 295 THR A CA 1
ATOM 2244 C C . THR A 1 295 ? -26.547 9.914 13.156 1 90.88 295 THR A C 1
ATOM 2246 O O . THR A 1 295 ? -26.359 10.227 14.328 1 90.88 295 THR A O 1
ATOM 2249 N N . ARG A 1 296 ? -25.688 10.125 12.266 1 91.62 296 ARG A N 1
ATOM 2250 C CA . ARG A 1 296 ? -24.375 10.711 12.555 1 91.62 296 ARG A CA 1
ATOM 2251 C C . ARG A 1 296 ? -24.531 12.141 13.07 1 91.62 296 ARG A C 1
ATOM 2253 O O . ARG A 1 296 ? -23.859 12.531 14.023 1 91.62 296 ARG A O 1
ATOM 2260 N N . LEU A 1 297 ? -25.391 12.859 12.492 1 93.06 297 LEU A N 1
ATOM 2261 C CA . LEU A 1 297 ? -25.594 14.25 12.883 1 93.06 297 LEU A CA 1
ATOM 2262 C C . LEU A 1 297 ? -26.25 14.344 14.25 1 93.06 297 LEU A C 1
ATOM 2264 O O . LEU A 1 297 ? -25.844 15.156 15.086 1 93.06 297 LEU A O 1
ATOM 2268 N N . ILE A 1 298 ? -27.234 13.5 14.445 1 93.06 298 ILE A N 1
ATOM 2269 C CA . ILE A 1 298 ? -27.922 13.5 15.727 1 93.06 298 ILE A CA 1
ATOM 2270 C C . ILE A 1 298 ? -26.953 13.094 16.844 1 93.06 298 ILE A C 1
ATOM 2272 O O . ILE A 1 298 ? -26.891 13.758 17.875 1 93.06 298 ILE A O 1
ATOM 2276 N N . THR A 1 299 ? -26.203 12.086 16.547 1 93 299 THR A N 1
ATOM 2277 C CA . THR A 1 299 ? -25.25 11.609 17.547 1 93 299 THR A CA 1
ATOM 2278 C C . THR A 1 299 ? -24.203 12.68 17.844 1 93 299 THR A C 1
ATOM 2280 O O . THR A 1 299 ? -23.844 12.906 19 1 93 299 THR A O 1
ATOM 2283 N N . LEU A 1 300 ? -23.703 13.32 16.859 1 94.5 300 LEU A N 1
ATOM 2284 C CA . LEU A 1 300 ? -22.688 14.359 17.031 1 94.5 300 LEU A CA 1
ATOM 2285 C C . LEU A 1 300 ? -23.219 15.508 17.875 1 94.5 300 LEU A C 1
ATOM 2287 O O . LEU A 1 300 ? -22.547 15.945 18.828 1 94.5 300 LEU A O 1
ATOM 2291 N N . LEU A 1 301 ? -24.375 15.977 17.547 1 95.25 301 LEU A N 1
ATOM 2292 C CA . LEU A 1 301 ? -24.938 17.125 18.25 1 95.25 301 LEU A CA 1
ATOM 2293 C C . LEU A 1 301 ? -25.328 16.781 19.672 1 95.25 301 LEU A C 1
ATOM 2295 O O . LEU A 1 301 ? -25.141 17.578 20.594 1 95.25 301 LEU A O 1
ATOM 2299 N N . GLU A 1 302 ? -25.844 15.586 19.828 1 94.38 302 GLU A N 1
ATOM 2300 C CA . GLU A 1 302 ? -26.172 15.148 21.188 1 94.38 302 GLU A CA 1
ATOM 2301 C C . GLU A 1 302 ? -24.906 15 22.031 1 94.38 302 GLU A C 1
ATOM 2303 O O . GLU A 1 302 ? -24.891 15.414 23.203 1 94.38 302 GLU A O 1
ATOM 2308 N N . THR A 1 303 ? -23.906 14.414 21.469 1 95.25 303 THR A N 1
ATOM 2309 C CA . THR A 1 303 ? -22.641 14.258 22.172 1 95.25 303 THR A CA 1
ATOM 2310 C C . THR A 1 303 ? -22.031 15.625 22.484 1 95.25 303 THR A C 1
ATOM 2312 O O . THR A 1 303 ? -21.5 15.844 23.578 1 95.25 303 THR A O 1
ATOM 2315 N N . ALA A 1 304 ? -22.141 16.547 21.547 1 95.44 304 ALA A N 1
ATOM 2316 C CA . ALA A 1 304 ? -21.609 17.891 21.75 1 95.44 304 ALA A CA 1
ATOM 2317 C C . ALA A 1 304 ? -22.312 18.594 22.922 1 95.44 304 ALA A C 1
ATOM 2319 O O . ALA A 1 304 ? -21.672 19.25 23.734 1 95.44 304 ALA A O 1
ATOM 2320 N N . SER A 1 305 ? -23.594 18.375 22.922 1 94.62 305 SER A N 1
ATOM 2321 C CA . SER A 1 305 ? -24.359 18.953 24 1 94.62 305 SER A CA 1
ATOM 2322 C C . SER A 1 305 ? -23.922 18.406 25.359 1 94.62 305 SER A C 1
ATOM 2324 O O . SER A 1 305 ? -23.75 19.156 26.312 1 94.62 305 SER A O 1
ATOM 2326 N N . LYS A 1 306 ? -23.734 17.125 25.406 1 94.5 306 LYS A N 1
ATOM 2327 C CA . LYS A 1 306 ? -23.266 16.484 26.641 1 94.5 306 LYS A CA 1
ATOM 2328 C C . LYS A 1 306 ? -21.859 16.969 27.016 1 94.5 306 LYS A C 1
ATOM 2330 O O . LYS A 1 306 ? -21.578 17.219 28.188 1 94.5 306 LYS A O 1
ATOM 2335 N N . LEU A 1 307 ? -21.016 17.125 26.078 1 94.62 307 LEU A N 1
ATOM 2336 C CA . LEU A 1 307 ? -19.641 17.562 26.297 1 94.62 307 LEU A CA 1
ATOM 2337 C C . LEU A 1 307 ? -19.609 18.984 26.844 1 94.62 307 LEU A C 1
ATOM 2339 O O . LEU A 1 307 ? -18.891 19.281 27.797 1 94.62 307 LEU A O 1
ATOM 2343 N N . VAL A 1 308 ? -20.391 19.859 26.219 1 92.06 308 VAL A N 1
ATOM 2344 C CA . VAL A 1 308 ? -20.438 21.25 26.641 1 92.06 308 VAL A CA 1
ATOM 2345 C C . VAL A 1 308 ? -20.969 21.359 28.062 1 92.06 308 VAL A C 1
ATOM 2347 O O . VAL A 1 308 ? -20.469 22.141 28.875 1 92.06 308 VAL A O 1
ATOM 2350 N N . ARG A 1 309 ? -21.906 20.5 28.344 1 90.56 309 ARG A N 1
ATOM 2351 C CA . ARG A 1 309 ? -22.453 20.484 29.703 1 90.56 309 ARG A CA 1
ATOM 2352 C C . ARG A 1 309 ? -21.391 20.047 30.703 1 90.56 309 ARG A C 1
ATOM 2354 O O . ARG A 1 309 ? -21.281 20.609 31.797 1 90.56 309 ARG A O 1
ATOM 2361 N N . LEU A 1 310 ? -20.688 19.078 30.328 1 89.62 310 LEU A N 1
ATOM 2362 C CA . LEU A 1 310 ? -19.609 18.594 31.188 1 89.62 310 LEU A CA 1
ATOM 2363 C C . LEU A 1 310 ? -18.547 19.672 31.375 1 89.62 310 LEU A C 1
ATOM 2365 O O . LEU A 1 310 ? -18.047 19.859 32.5 1 89.62 310 LEU A O 1
ATOM 2369 N N . VAL A 1 311 ? -18.203 20.406 30.328 1 87.19 311 VAL A N 1
ATOM 2370 C CA . VAL A 1 311 ? -17.156 21.422 30.359 1 87.19 311 VAL A CA 1
ATOM 2371 C C . VAL A 1 311 ? -17.625 22.609 31.203 1 87.19 311 VAL A C 1
ATOM 2373 O O . VAL A 1 311 ? -16.844 23.188 31.953 1 87.19 311 VAL A O 1
ATOM 2376 N N . LYS A 1 312 ? -18.891 22.906 31.047 1 85.12 312 LYS A N 1
ATOM 2377 C CA . LYS A 1 312 ? -19.422 24.031 31.812 1 85.12 312 LYS A CA 1
ATOM 2378 C C . LYS A 1 312 ? -19.453 23.719 33.312 1 85.12 312 LYS A C 1
ATOM 2380 O O . LYS A 1 312 ? -19.422 24.641 34.125 1 85.12 312 LYS A O 1
ATOM 2385 N N . GLY A 1 313 ? -19.516 22.469 33.625 1 81.25 313 GLY A N 1
ATOM 2386 C CA . GLY A 1 313 ? -19.516 22.062 35.031 1 81.25 313 GLY A CA 1
ATOM 2387 C C . GLY A 1 313 ? -18.141 22.141 35.656 1 81.25 313 GLY A C 1
ATOM 2388 O O . GLY A 1 313 ? -18.031 22.078 36.906 1 81.25 313 GLY A O 1
ATOM 2389 N N . LEU A 1 314 ? -17.203 22.375 34.875 1 78.38 314 LEU A N 1
ATOM 2390 C CA . LEU A 1 314 ? -15.844 22.453 35.406 1 78.38 314 LEU A CA 1
ATOM 2391 C C . LEU A 1 314 ? -15.555 23.844 35.969 1 78.38 314 LEU A C 1
ATOM 2393 O O . LEU A 1 314 ? -16.234 24.812 35.625 1 78.38 314 LEU A O 1
ATOM 2397 N N . SER A 1 315 ? -14.625 23.875 36.938 1 74.81 315 SER A N 1
ATOM 2398 C CA . SER A 1 315 ? -14.258 25.141 37.562 1 74.81 315 SER A CA 1
ATOM 2399 C C . SER A 1 315 ? -13.664 26.109 36.531 1 74.81 315 SER A C 1
ATOM 2401 O O . SER A 1 315 ? -13.086 25.688 35.531 1 74.81 315 SER A O 1
ATOM 2403 N N . SER A 1 316 ? -13.977 27.344 36.719 1 72.12 316 SER A N 1
ATOM 2404 C CA . SER A 1 316 ? -13.469 28.406 35.844 1 72.12 316 SER A CA 1
ATOM 2405 C C . SER A 1 316 ? -11.953 28.359 35.75 1 72.12 316 SER A C 1
ATOM 2407 O O . SER A 1 316 ? -11.375 28.719 34.719 1 72.12 316 SER A O 1
ATOM 2409 N N . GLU A 1 317 ? -11.383 27.844 36.781 1 71.31 317 GLU A N 1
ATOM 2410 C CA . GLU A 1 317 ? -9.922 27.766 36.781 1 71.31 317 GLU A CA 1
ATOM 2411 C C . GLU A 1 317 ? -9.406 26.781 35.75 1 71.31 317 GLU A C 1
ATOM 2413 O O . GLU A 1 317 ? -8.398 27.047 35.094 1 71.31 317 GLU A O 1
ATOM 2418 N N . VAL A 1 318 ? -10.188 25.734 35.562 1 71.12 318 VAL A N 1
ATOM 2419 C CA . VAL A 1 318 ? -9.766 24.719 34.594 1 71.12 318 VAL A CA 1
ATOM 2420 C C . VAL A 1 318 ? -9.992 25.203 33.188 1 71.12 318 VAL A C 1
ATOM 2422 O O . VAL A 1 318 ? -9.148 25 32.312 1 71.12 318 VAL A O 1
ATOM 2425 N N . LEU A 1 319 ? -11.023 25.875 33.031 1 72.19 319 LEU A N 1
ATOM 2426 C CA . LEU A 1 319 ? -11.398 26.312 31.703 1 72.19 319 LEU A CA 1
ATOM 2427 C C . LEU A 1 319 ? -10.477 27.422 31.203 1 72.19 319 LEU A C 1
ATOM 2429 O O . LEU A 1 319 ? -10.18 27.516 30.016 1 72.19 319 LEU A O 1
ATOM 2433 N N . ASP A 1 320 ? -10.086 28.234 32.125 1 75.31 320 ASP A N 1
ATOM 2434 C CA . ASP A 1 320 ? -9.203 29.328 31.766 1 75.31 320 ASP A CA 1
ATOM 2435 C C . ASP A 1 320 ? -7.816 28.812 31.375 1 75.31 320 ASP A C 1
ATOM 2437 O O . ASP A 1 320 ? -7.125 29.438 30.562 1 75.31 320 ASP A O 1
ATOM 2441 N N . VAL A 1 321 ? -7.59 27.656 31.859 1 78.94 321 VAL A N 1
ATOM 2442 C CA . VAL A 1 321 ? -6.234 27.156 31.672 1 78.94 321 VAL A CA 1
ATOM 2443 C C . VAL A 1 321 ? -6.215 26.156 30.5 1 78.94 321 VAL A C 1
ATOM 2445 O O . VAL A 1 321 ? -5.156 25.891 29.938 1 78.94 321 VAL A O 1
ATOM 2448 N N . CYS A 1 322 ? -7.426 25.766 30.078 1 86.38 322 CYS A N 1
ATOM 2449 C CA . CYS A 1 322 ? -7.477 24.75 29.031 1 86.38 322 CYS A CA 1
ATOM 2450 C C . CYS A 1 322 ? -8.141 25.281 27.781 1 86.38 322 CYS A C 1
ATOM 2452 O O . CYS A 1 322 ? -9.352 25.125 27.594 1 86.38 322 CYS A O 1
ATOM 2454 N N . PRO A 1 323 ? -7.418 25.781 26.828 1 87.5 323 PRO A N 1
ATOM 2455 C CA . PRO A 1 323 ? -7.953 26.453 25.641 1 87.5 323 PRO A CA 1
ATOM 2456 C C . PRO A 1 323 ? -8.844 25.547 24.797 1 87.5 323 PRO A C 1
ATOM 2458 O O . PRO A 1 323 ? -9.82 26.016 24.203 1 87.5 323 PRO A O 1
ATOM 2461 N N . VAL A 1 324 ? -8.547 24.312 24.719 1 89.88 324 VAL A N 1
ATOM 2462 C CA . VAL A 1 324 ? -9.305 23.406 23.859 1 89.88 324 VAL A CA 1
ATOM 2463 C C . VAL A 1 324 ? -10.734 23.297 24.375 1 89.88 324 VAL A C 1
ATOM 2465 O O . VAL A 1 324 ? -11.688 23.234 23.594 1 89.88 324 VAL A O 1
ATOM 2468 N N . LEU A 1 325 ? -10.898 23.25 25.703 1 88.62 325 LEU A N 1
ATOM 2469 C CA . LEU A 1 325 ? -12.227 23.172 26.297 1 88.62 325 LEU A CA 1
ATOM 2470 C C . LEU A 1 325 ? -12.977 24.5 26.109 1 88.62 325 LEU A C 1
ATOM 2472 O O . LEU A 1 325 ? -14.188 24.5 25.875 1 88.62 325 LEU A O 1
ATOM 2476 N N . GLY A 1 326 ? -12.195 25.531 26.172 1 85.5 326 GLY A N 1
ATOM 2477 C CA . GLY A 1 326 ? -12.797 26.828 25.906 1 85.5 326 GLY A CA 1
ATOM 2478 C C . GLY A 1 326 ? -13.297 26.984 24.484 1 85.5 326 GLY A C 1
ATOM 2479 O O . GLY A 1 326 ? -14.359 27.547 24.25 1 85.5 326 GLY A O 1
ATOM 2480 N N . CYS A 1 327 ? -12.547 26.484 23.625 1 86 327 CYS A N 1
ATOM 2481 C CA . CYS A 1 327 ? -12.922 26.531 22.219 1 86 327 CYS A CA 1
ATOM 2482 C C . CYS A 1 327 ? -14.195 25.734 21.969 1 86 327 CYS A C 1
ATOM 2484 O O . CYS A 1 327 ? -15.07 26.172 21.219 1 86 327 CYS A O 1
ATOM 2486 N N . LEU A 1 328 ? -14.281 24.562 22.578 1 88.56 328 LEU A N 1
ATOM 2487 C CA . LEU A 1 328 ? -15.469 23.734 22.422 1 88.56 328 LEU A CA 1
ATOM 2488 C C . LEU A 1 328 ? -16.719 24.469 22.891 1 88.56 328 LEU A C 1
ATOM 2490 O O . LEU A 1 328 ? -17.75 24.453 22.203 1 88.56 328 LEU A O 1
ATOM 2494 N N . GLU A 1 329 ? -16.609 25.125 23.969 1 84.31 329 GLU A N 1
ATOM 2495 C CA . GLU A 1 329 ? -17.719 25.906 24.5 1 84.31 329 GLU A CA 1
ATOM 2496 C C . GLU A 1 329 ? -18.078 27.047 23.562 1 84.31 329 GLU A C 1
ATOM 2498 O O . GLU A 1 329 ? -19.266 27.359 23.375 1 84.31 329 GLU A O 1
ATOM 2503 N N . GLY A 1 330 ? -17.062 27.609 22.969 1 85 330 GLY A N 1
ATOM 2504 C CA . GLY A 1 330 ? -17.266 28.75 22.078 1 85 330 GLY A CA 1
ATOM 2505 C C . GLY A 1 330 ? -17.938 28.375 20.766 1 85 330 GLY A C 1
ATOM 2506 O O . GLY A 1 330 ? -18.672 29.172 20.188 1 85 330 GLY A O 1
ATOM 2507 N N . VAL A 1 331 ? -17.703 27.188 20.359 1 87.5 331 VAL A N 1
ATOM 2508 C CA . VAL A 1 331 ? -18.219 26.766 19.062 1 87.5 331 VAL A CA 1
ATOM 2509 C C . VAL A 1 331 ? -19.656 26.266 19.188 1 87.5 331 VAL A C 1
ATOM 2511 O O . VAL A 1 331 ? -20.375 26.172 18.203 1 87.5 331 VAL A O 1
ATOM 2514 N N . TRP A 1 332 ? -20.047 25.938 20.422 1 91.25 332 TRP A N 1
ATOM 2515 C CA . TRP A 1 332 ? -21.438 25.562 20.672 1 91.25 332 TRP A CA 1
ATOM 2516 C C . TRP A 1 332 ? -22.344 26.781 20.594 1 91.25 332 TRP A C 1
ATOM 2518 O O . TRP A 1 332 ? -22.688 27.375 21.625 1 91.25 332 TRP A O 1
ATOM 2528 N N . THR A 1 333 ? -22.734 27.125 19.391 1 89.81 333 THR A N 1
ATOM 2529 C CA . THR A 1 333 ? -23.484 28.344 19.094 1 89.81 333 THR A CA 1
ATOM 2530 C C . THR A 1 333 ? -24.984 28.078 19.172 1 89.81 333 THR A C 1
ATOM 2532 O O . THR A 1 333 ? -25.406 26.953 19.375 1 89.81 333 THR A O 1
ATOM 2535 N N . ASP A 1 334 ? -25.734 29.141 18.953 1 91.25 334 ASP A N 1
ATOM 2536 C CA . ASP A 1 334 ? -27.188 29.062 18.938 1 91.25 334 ASP A CA 1
ATOM 2537 C C . ASP A 1 334 ? -27.688 28.234 17.75 1 91.25 334 ASP A C 1
ATOM 2539 O O . ASP A 1 334 ? -28.703 27.547 17.859 1 91.25 334 ASP A O 1
ATOM 2543 N N . GLN A 1 335 ? -26.891 28.297 16.781 1 91.06 335 GLN A N 1
ATOM 2544 C CA . GLN A 1 335 ? -27.266 27.531 15.594 1 91.06 335 GLN A CA 1
ATOM 2545 C C . GLN A 1 335 ? -27.172 26.031 15.844 1 91.06 335 GLN A C 1
ATOM 2547 O O . GLN A 1 335 ? -27.969 25.25 15.328 1 91.06 335 GLN A O 1
ATOM 2552 N N . CYS A 1 336 ? -26.188 25.656 16.625 1 94.19 336 CYS A N 1
ATOM 2553 C CA . CYS A 1 336 ? -26.062 24.234 16.969 1 94.19 336 CYS A CA 1
ATOM 2554 C C . CYS A 1 336 ? -27.203 23.797 17.859 1 94.19 336 CYS A C 1
ATOM 2556 O O . CYS A 1 336 ? -27.75 22.703 17.688 1 94.19 336 CYS A O 1
ATOM 2558 N N . HIS A 1 337 ? -27.547 24.703 18.719 1 93.5 337 HIS A N 1
ATOM 2559 C CA . HIS A 1 337 ? -28.703 24.422 19.562 1 93.5 337 HIS A CA 1
ATOM 2560 C C . HIS A 1 337 ? -29.984 24.281 18.734 1 93.5 337 HIS A C 1
ATOM 2562 O O . HIS A 1 337 ? -30.781 23.375 18.969 1 93.5 337 HIS A O 1
ATOM 2568 N N . TYR A 1 338 ? -30.016 25.219 17.828 1 93.75 338 TYR A N 1
ATOM 2569 C CA . TYR A 1 338 ? -31.172 25.219 16.922 1 93.75 338 TYR A CA 1
ATOM 2570 C C . TYR A 1 338 ? -31.25 23.906 16.141 1 93.75 338 TYR A C 1
ATOM 2572 O O . TYR A 1 338 ? -32.312 23.297 16.047 1 93.75 338 TYR A O 1
ATOM 2580 N N . ALA A 1 339 ? -30.188 23.484 15.656 1 94.38 339 ALA A N 1
ATOM 2581 C CA . ALA A 1 339 ? -30.125 22.25 14.867 1 94.38 339 ALA A CA 1
ATOM 2582 C C . ALA A 1 339 ? -30.5 21.031 15.711 1 94.38 339 ALA A C 1
ATOM 2584 O O . ALA A 1 339 ? -31.25 20.172 15.281 1 94.38 339 ALA A O 1
ATOM 2585 N N . LEU A 1 340 ? -29.969 20.984 16.922 1 94.94 340 LEU A N 1
ATOM 2586 C CA . LEU A 1 340 ? -30.25 19.875 17.812 1 94.94 340 LEU A CA 1
ATOM 2587 C C . LEU A 1 340 ? -31.734 19.828 18.172 1 94.94 340 LEU A C 1
ATOM 2589 O O . LEU A 1 340 ? -32.375 18.766 18.125 1 94.94 340 LEU A O 1
ATOM 2593 N N . ARG A 1 341 ? -32.25 20.938 18.453 1 93.06 341 ARG A N 1
ATOM 2594 C CA . ARG A 1 341 ? -33.688 21.016 18.812 1 93.06 341 ARG A CA 1
ATOM 2595 C C . ARG A 1 341 ? -34.562 20.594 17.656 1 93.06 341 ARG A C 1
ATOM 2597 O O . ARG A 1 341 ? -35.531 19.875 17.844 1 93.06 341 ARG A O 1
ATOM 2604 N N . MET A 1 342 ? -34.188 21.078 16.516 1 92.62 342 MET A N 1
ATOM 2605 C CA . MET A 1 342 ? -34.938 20.734 15.32 1 92.62 342 MET A CA 1
ATOM 2606 C C . MET A 1 342 ? -34.938 19.219 15.078 1 92.62 342 MET A C 1
ATOM 2608 O O . MET A 1 342 ? -35.969 18.625 14.82 1 92.62 342 MET A O 1
ATOM 2612 N N . LEU A 1 343 ? -33.844 18.625 15.25 1 93.38 343 LEU A N 1
ATOM 2613 C CA . LEU A 1 343 ? -33.719 17.203 15.008 1 93.38 343 LEU A CA 1
ATOM 2614 C C . LEU A 1 343 ? -34.438 16.406 16.094 1 93.38 343 LEU A C 1
ATOM 2616 O O . LEU A 1 343 ? -35.094 15.406 15.805 1 93.38 343 LEU A O 1
ATOM 2620 N N . GLN A 1 344 ? -34.375 16.844 17.281 1 91.06 344 GLN A N 1
ATOM 2621 C CA . GLN A 1 344 ? -35 16.156 18.391 1 91.06 344 GLN A CA 1
ATOM 2622 C C . GLN A 1 344 ? -36.531 16.266 18.297 1 91.06 344 GLN A C 1
ATOM 2624 O O . GLN A 1 344 ? -37.25 15.344 18.688 1 91.06 344 GLN A O 1
ATOM 2629 N N . LYS A 1 345 ? -36.938 17.359 17.734 1 90.06 345 LYS A N 1
ATOM 2630 C CA . LYS A 1 345 ? -38.375 17.609 17.672 1 90.06 345 LYS A CA 1
ATOM 2631 C C . LYS A 1 345 ? -38.969 16.984 16.422 1 90.06 345 LYS A C 1
ATOM 2633 O O . LYS A 1 345 ? -40.125 16.516 16.453 1 90.06 345 LYS A O 1
ATOM 2638 N N . CYS A 1 346 ? -38.219 16.906 15.391 1 91.19 346 CYS A N 1
ATOM 2639 C CA . CYS A 1 346 ? -38.844 16.594 14.102 1 91.19 346 CYS A CA 1
ATOM 2640 C C . CYS A 1 346 ? -38.5 15.164 13.68 1 91.19 346 CYS A C 1
ATOM 2642 O O . CYS A 1 346 ? -39.312 14.523 12.992 1 91.19 346 CYS A O 1
ATOM 2644 N N . VAL A 1 347 ? -37.375 14.633 14.047 1 90.81 347 VAL A N 1
ATOM 2645 C CA . VAL A 1 347 ? -36.906 13.43 13.359 1 90.81 347 VAL A CA 1
ATOM 2646 C C . VAL A 1 347 ? -36.688 12.312 14.367 1 90.81 347 VAL A C 1
ATOM 2648 O O . VAL A 1 347 ? -36.188 12.555 15.477 1 90.81 347 VAL A O 1
ATOM 2651 N N . THR A 1 348 ? -37.125 11.117 14.016 1 88.12 348 THR A N 1
ATOM 2652 C CA . THR A 1 348 ? -36.812 9.898 14.75 1 88.12 348 THR A CA 1
ATOM 2653 C C . THR A 1 348 ? -36.219 8.844 13.82 1 88.12 348 THR A C 1
ATOM 2655 O O . THR A 1 348 ? -36.688 8.648 12.703 1 88.12 348 THR A O 1
ATOM 2658 N N . VAL A 1 349 ? -35.062 8.375 14.219 1 86 349 VAL A N 1
ATOM 2659 C CA . VAL A 1 349 ? -34.406 7.371 13.391 1 86 349 VAL A CA 1
ATOM 2660 C C . VAL A 1 349 ? -34.656 5.984 13.977 1 86 349 VAL A C 1
ATOM 2662 O O . VAL A 1 349 ? -34.344 5.738 15.148 1 86 349 VAL A O 1
ATOM 2665 N N . GLU A 1 350 ? -35.312 5.121 13.242 1 78.5 350 GLU A N 1
ATOM 2666 C CA . GLU A 1 350 ? -35.562 3.748 13.656 1 78.5 350 GLU A CA 1
ATOM 2667 C C . GLU A 1 350 ? -35.031 2.748 12.641 1 78.5 350 GLU A C 1
ATOM 2669 O O . GLU A 1 350 ? -34.469 3.139 11.617 1 78.5 350 GLU A O 1
ATOM 2674 N N . ASN A 1 351 ? -34.969 1.533 13.016 1 73.56 351 ASN A N 1
ATOM 2675 C CA . ASN A 1 351 ? -34.438 0.469 12.172 1 73.56 351 ASN A CA 1
ATOM 2676 C C . ASN A 1 351 ? -35.031 0.518 10.766 1 73.56 351 ASN A C 1
ATOM 2678 O O . ASN A 1 351 ? -34.375 0.194 9.789 1 73.56 351 ASN A O 1
ATOM 2682 N N . GLY A 1 352 ? -36.219 1.081 10.664 1 68.81 352 GLY A N 1
ATOM 2683 C CA . GLY A 1 352 ? -36.906 1.085 9.367 1 68.81 352 GLY A CA 1
ATOM 2684 C C . GLY A 1 352 ? -36.625 2.338 8.562 1 68.81 352 GLY A C 1
ATOM 2685 O O . GLY A 1 352 ? -37.094 2.469 7.43 1 68.81 352 GLY A O 1
ATOM 2686 N N . GLY A 1 353 ? -35.875 3.309 9.086 1 80.56 353 GLY A N 1
ATOM 2687 C CA . GLY A 1 353 ? -35.562 4.523 8.336 1 80.56 353 GLY A CA 1
ATOM 2688 C C . GLY A 1 353 ? -35.781 5.785 9.156 1 80.56 353 GLY A C 1
ATOM 2689 O O . GLY A 1 353 ? -35.812 5.734 10.383 1 80.56 353 GLY A O 1
ATOM 2690 N N . VAL A 1 354 ? -35.844 6.867 8.469 1 88.31 354 VAL A N 1
ATOM 2691 C CA . VAL A 1 354 ? -36.031 8.172 9.086 1 88.31 354 VAL A CA 1
ATOM 2692 C C . VAL A 1 354 ? -37.5 8.555 9.07 1 88.31 354 VAL A C 1
ATOM 2694 O O . VAL A 1 354 ? -38.156 8.477 8.031 1 88.31 354 VAL A O 1
ATOM 2697 N N . ARG A 1 355 ? -38.062 8.742 10.234 1 88.06 355 ARG A N 1
ATOM 2698 C CA . ARG A 1 355 ? -39.5 9.102 10.359 1 88.06 355 ARG A CA 1
ATOM 2699 C C . ARG A 1 355 ? -39.656 10.453 11.047 1 88.06 355 ARG A C 1
ATOM 2701 O O . ARG A 1 355 ? -38.719 10.961 11.656 1 88.06 355 ARG A O 1
ATOM 2708 N N . VAL A 1 356 ? -40.844 11.023 10.836 1 92.25 356 VAL A N 1
ATOM 2709 C CA . VAL A 1 356 ? -41.156 12.297 11.453 1 92.25 356 VAL A CA 1
ATOM 2710 C C . VAL A 1 356 ? -41.938 12.062 12.758 1 92.25 356 VAL A C 1
ATOM 2712 O O . VAL A 1 356 ? -42.812 11.203 12.812 1 92.25 356 VAL A O 1
ATOM 2715 N N . LYS A 1 357 ? -41.562 12.742 13.797 1 91.19 357 LYS A N 1
ATOM 2716 C CA . LYS A 1 357 ? -42.188 12.586 15.102 1 91.19 357 LYS A CA 1
ATOM 2717 C C . LYS A 1 357 ? -43.625 13.109 15.078 1 91.19 357 LYS A C 1
ATOM 2719 O O . LYS A 1 357 ? -43.969 13.961 14.25 1 91.19 357 LYS A O 1
ATOM 2724 N N . GLU A 1 358 ? -44.344 12.633 16.031 1 90.31 358 GLU A N 1
ATOM 2725 C CA . GLU A 1 358 ? -45.75 13.07 16.172 1 90.31 358 GLU A CA 1
ATOM 2726 C C . GLU A 1 358 ? -45.812 14.516 16.656 1 90.31 358 GLU A C 1
ATOM 2728 O O . GLU A 1 358 ? -45.031 14.938 17.5 1 90.31 358 GLU A O 1
ATOM 2733 N N . GLY A 1 359 ? -46.688 15.328 16.078 1 88.75 359 GLY A N 1
ATOM 2734 C CA . GLY A 1 359 ? -46.906 16.688 16.547 1 88.75 359 GLY A CA 1
ATOM 2735 C C . GLY A 1 359 ? -46.219 17.734 15.695 1 88.75 359 GLY A C 1
ATOM 2736 O O . GLY A 1 359 ? -46.438 18.938 15.898 1 88.75 359 GLY A O 1
ATOM 2737 N N . VAL A 1 360 ? -45.438 17.375 14.742 1 90.44 360 VAL A N 1
ATOM 2738 C CA . VAL A 1 360 ? -44.688 18.328 13.922 1 90.44 360 VAL A CA 1
ATOM 2739 C C . VAL A 1 360 ? -45.594 18.953 12.867 1 90.44 360 VAL A C 1
ATOM 2741 O O . VAL A 1 360 ? -45.562 20.156 12.641 1 90.44 360 VAL A O 1
ATOM 2744 N N . SER A 1 361 ? -46.375 18.125 12.211 1 91.62 361 SER A N 1
ATOM 2745 C CA . SER A 1 361 ? -47.312 18.594 11.195 1 91.62 361 SER A CA 1
ATOM 2746 C C . SER A 1 361 ? -48.719 18.078 11.461 1 91.62 361 SER A C 1
ATOM 2748 O O . SER A 1 361 ? -48.938 16.875 11.484 1 91.62 361 SER A O 1
ATOM 2750 N N . PRO A 1 362 ? -49.562 19.031 11.586 1 91.88 362 PRO A N 1
ATOM 2751 C CA . PRO A 1 362 ? -50.938 18.609 11.797 1 91.88 362 PRO A CA 1
ATOM 2752 C C . PRO A 1 362 ? -51.5 17.781 10.633 1 91.88 362 PRO A C 1
ATOM 2754 O O . PRO A 1 362 ? -52.281 16.844 10.844 1 91.88 362 PRO A O 1
ATOM 2757 N N . LYS A 1 363 ? -51.031 18.203 9.484 1 92.31 363 LYS A N 1
ATOM 2758 C CA . LYS A 1 363 ? -51.469 17.453 8.305 1 92.31 363 LYS A CA 1
ATOM 2759 C C . LYS A 1 363 ? -51.031 16 8.367 1 92.31 363 LYS A C 1
ATOM 2761 O O . LYS A 1 363 ? -51.812 15.094 8.078 1 92.31 363 LYS A O 1
ATOM 2766 N N . LEU A 1 364 ? -49.812 15.844 8.758 1 92.88 364 LEU A N 1
ATOM 2767 C CA . LEU A 1 364 ? -49.281 14.492 8.859 1 92.88 364 LEU A CA 1
ATOM 2768 C C . LEU A 1 364 ? -49.969 13.719 9.984 1 92.88 364 LEU A C 1
ATOM 2770 O O . LEU A 1 364 ? -50.281 12.539 9.836 1 92.88 364 LEU A O 1
ATOM 2774 N N . ASP A 1 365 ? -50.188 14.352 11.07 1 92.62 365 ASP A N 1
ATOM 2775 C CA . ASP A 1 365 ? -50.844 13.711 12.211 1 92.62 365 ASP A CA 1
ATOM 2776 C C . ASP A 1 365 ? -52.25 13.25 11.844 1 92.62 365 ASP A C 1
ATOM 2778 O O . ASP A 1 365 ? -52.688 12.18 12.266 1 92.62 365 ASP A O 1
ATOM 2782 N N . GLN A 1 366 ? -52.906 14.055 11.078 1 91.25 366 GLN A N 1
ATOM 2783 C CA . GLN A 1 366 ? -54.25 13.703 10.633 1 91.25 366 GLN A CA 1
ATOM 2784 C C . GLN A 1 366 ? -54.25 12.461 9.734 1 91.25 366 GLN A C 1
ATOM 2786 O O . GLN A 1 366 ? -55.062 11.562 9.898 1 91.25 366 GLN A O 1
ATOM 2791 N N . VAL A 1 367 ? -53.219 12.523 8.859 1 92.25 367 VAL A N 1
ATOM 2792 C CA . VAL A 1 367 ? -53.125 11.398 7.934 1 92.25 367 VAL A CA 1
ATOM 2793 C C . VAL A 1 367 ? -52.781 10.125 8.703 1 92.25 367 VAL A C 1
ATOM 2795 O O . VAL A 1 367 ? -53.344 9.062 8.438 1 92.25 367 VAL A O 1
ATOM 2798 N N . VAL A 1 368 ? -51.938 10.227 9.664 1 91.31 368 VAL A N 1
ATOM 2799 C CA . VAL A 1 368 ? -51.531 9.078 10.461 1 91.31 368 VAL A CA 1
ATOM 2800 C C . VAL A 1 368 ? -52.719 8.586 11.305 1 91.31 368 VAL A C 1
ATOM 2802 O O . VAL A 1 368 ? -52.906 7.379 11.453 1 91.31 368 VAL A O 1
ATOM 2805 N N . GLU A 1 369 ? -53.5 9.477 11.773 1 89.12 369 GLU A N 1
ATOM 2806 C CA . GLU A 1 369 ? -54.688 9.125 12.531 1 89.12 369 GLU A CA 1
ATOM 2807 C C . GLU A 1 369 ? -55.719 8.414 11.648 1 89.12 369 GLU A C 1
ATOM 2809 O O . GLU A 1 369 ? -56.344 7.43 12.07 1 89.12 369 GLU A O 1
ATOM 2814 N N . HIS A 1 370 ? -55.844 8.961 10.422 1 88.75 370 HIS A N 1
ATOM 2815 C CA . HIS A 1 370 ? -56.75 8.32 9.477 1 88.75 370 HIS A CA 1
ATOM 2816 C C . HIS A 1 370 ? -56.281 6.898 9.164 1 88.75 370 HIS A C 1
ATOM 2818 O O . HIS A 1 370 ? -57.125 5.996 9.039 1 88.75 370 HIS A O 1
ATOM 2824 N N . ILE A 1 371 ? -55 6.828 9.102 1 89.88 371 ILE A N 1
ATOM 2825 C CA . ILE A 1 371 ? -54.469 5.508 8.789 1 89.88 371 ILE A CA 1
ATOM 2826 C C . ILE A 1 371 ? -54.719 4.559 9.961 1 89.88 371 ILE A C 1
ATOM 2828 O O . ILE A 1 371 ? -55.094 3.404 9.758 1 89.88 371 ILE A O 1
ATOM 2832 N N . LYS A 1 372 ? -54.562 5.008 11.102 1 87.19 372 LYS A N 1
ATOM 2833 C CA . LYS A 1 372 ? -54.812 4.207 12.305 1 87.19 372 LYS A CA 1
ATOM 2834 C C . LYS A 1 372 ? -56.25 3.785 12.406 1 87.19 372 LYS A C 1
ATOM 2836 O O . LYS A 1 372 ? -56.562 2.66 12.812 1 87.19 372 LYS A O 1
ATOM 2841 N N . HIS A 1 373 ? -57.188 4.609 11.93 1 86.38 373 HIS A N 1
ATOM 2842 C CA . HIS A 1 373 ? -58.594 4.352 12.078 1 86.38 373 HIS A CA 1
ATOM 2843 C C . HIS A 1 373 ? -59.219 3.793 10.797 1 86.38 373 HIS A C 1
ATOM 2845 O O . HIS A 1 373 ? -60.406 3.557 10.727 1 86.38 373 HIS A O 1
ATOM 2851 N N . LEU A 1 374 ? -58.375 3.734 9.844 1 87.31 374 LEU A N 1
ATOM 2852 C CA . LEU A 1 374 ? -58.875 3.299 8.547 1 87.31 374 LEU A CA 1
ATOM 2853 C C . LEU A 1 374 ? -59.531 1.937 8.648 1 87.31 374 LEU A C 1
ATOM 2855 O O . LEU A 1 374 ? -60.625 1.729 8.078 1 87.31 374 LEU A O 1
ATOM 2859 N N . PRO A 1 375 ? -59 1.05 9.438 1 87 375 PRO A N 1
ATOM 2860 C CA . PRO A 1 375 ? -59.688 -0.247 9.531 1 87 375 PRO A CA 1
ATOM 2861 C C . PRO A 1 375 ? -61.094 -0.139 10.117 1 87 375 PRO A C 1
ATOM 2863 O O . PRO A 1 375 ? -62 -0.814 9.648 1 87 375 PRO A O 1
ATOM 2866 N N . ASP A 1 376 ? -61.25 0.738 11 1 84.44 376 ASP A N 1
ATOM 2867 C CA . ASP A 1 376 ? -62.562 0.962 11.602 1 84.44 376 ASP A CA 1
ATOM 2868 C C . ASP A 1 376 ? -63.5 1.599 10.602 1 84.44 376 ASP A C 1
ATOM 2870 O O . ASP A 1 376 ? -64.688 1.227 10.539 1 84.44 376 ASP A O 1
ATOM 2874 N N . ILE A 1 377 ? -63.062 2.496 9.859 1 86.88 377 ILE A N 1
ATOM 2875 C CA . ILE A 1 377 ? -63.875 3.199 8.867 1 86.88 377 ILE A CA 1
ATOM 2876 C C . ILE A 1 377 ? -64.312 2.225 7.77 1 86.88 377 ILE A C 1
ATOM 2878 O O . ILE A 1 377 ? -65.438 2.236 7.336 1 86.88 377 ILE A O 1
ATOM 2882 N N . LEU A 1 378 ? -63.375 1.412 7.352 1 88.75 378 LEU A N 1
ATOM 2883 C CA . LEU A 1 378 ? -63.688 0.44 6.309 1 88.75 378 LEU A CA 1
ATOM 2884 C C . LEU A 1 378 ? -64.75 -0.567 6.801 1 88.75 378 LEU A C 1
ATOM 2886 O O . LEU A 1 378 ? -65.625 -0.931 6.062 1 88.75 378 LEU A O 1
ATOM 2890 N N . ASN A 1 379 ? -64.688 -0.851 8.031 1 86.31 379 ASN A N 1
ATOM 2891 C CA . ASN A 1 379 ? -65.625 -1.788 8.609 1 86.31 379 ASN A CA 1
ATOM 2892 C C . ASN A 1 379 ? -67 -1.165 8.742 1 86.31 379 ASN A C 1
ATOM 2894 O O . ASN A 1 379 ? -68 -1.812 8.445 1 86.31 379 ASN A O 1
ATOM 2898 N N . SER A 1 380 ? -67 -0.011 9.18 1 85.75 380 SER A N 1
ATOM 2899 C CA . SER A 1 380 ? -68.25 0.693 9.312 1 85.75 380 SER A CA 1
ATOM 2900 C C . SER A 1 380 ? -68.938 0.9 7.953 1 85.75 380 SER A C 1
ATOM 2902 O O . SER A 1 380 ? -70.125 0.762 7.824 1 85.75 380 SER A O 1
ATOM 2904 N N . THR A 1 381 ? -68.125 1.176 6.988 1 88.69 381 THR A N 1
ATOM 2905 C CA . THR A 1 381 ? -68.688 1.354 5.637 1 88.69 381 THR A CA 1
ATOM 2906 C C . THR A 1 381 ? -69.188 0.037 5.086 1 88.69 381 THR A C 1
ATOM 2908 O O . THR A 1 381 ? -70.188 0.016 4.391 1 88.69 381 THR A O 1
ATOM 2911 N N . ALA A 1 382 ? -68.562 -0.958 5.406 1 86.62 382 ALA A N 1
ATOM 2912 C CA . ALA A 1 382 ? -69 -2.279 4.977 1 86.62 382 ALA A CA 1
ATOM 2913 C C . ALA A 1 382 ? -70.375 -2.605 5.555 1 86.62 382 ALA A C 1
ATOM 2915 O O . ALA A 1 382 ? -71.25 -3.113 4.852 1 86.62 382 ALA A O 1
ATOM 2916 N N . VAL A 1 383 ? -70.562 -2.137 6.758 1 81.31 383 VAL A N 1
ATOM 2917 C CA . VAL A 1 383 ? -71.812 -2.377 7.434 1 81.31 383 VAL A CA 1
ATOM 2918 C C . VAL A 1 383 ? -72.875 -1.511 6.809 1 81.31 383 VAL A C 1
ATOM 2920 O O . VAL A 1 383 ? -74 -1.971 6.605 1 81.31 383 VAL A O 1
ATOM 2923 N N . GLU A 1 384 ? -72.562 -0.419 6.539 1 83.81 384 GLU A N 1
ATOM 2924 C CA . GLU A 1 384 ? -73.5 0.496 5.906 1 83.81 384 GLU A CA 1
ATOM 2925 C C . GLU A 1 384 ? -73.875 -0.013 4.531 1 83.81 384 GLU A C 1
ATOM 2927 O O . GLU A 1 384 ? -75.062 0.022 4.188 1 83.81 384 GLU A O 1
ATOM 2932 N N . ILE A 1 385 ? -72.938 -0.496 3.756 1 84.88 385 ILE A N 1
ATOM 2933 C CA . ILE A 1 385 ? -73.25 -1.018 2.422 1 84.88 385 ILE A CA 1
ATOM 2934 C C . ILE A 1 385 ? -74.125 -2.264 2.525 1 84.88 385 ILE A C 1
ATOM 2936 O O . ILE A 1 385 ? -75.062 -2.422 1.767 1 84.88 385 ILE A O 1
ATOM 2940 N N . LEU A 1 386 ? -73.875 -2.961 3.535 1 78.69 386 LEU A N 1
ATOM 2941 C CA . LEU A 1 386 ? -74.688 -4.176 3.748 1 78.69 386 LEU A CA 1
ATOM 2942 C C . LEU A 1 386 ? -76.125 -3.832 4.156 1 78.69 386 LEU A C 1
ATOM 2944 O O . LEU A 1 386 ? -77.062 -4.492 3.721 1 78.69 386 LEU A O 1
ATOM 2948 N N . GLY A 1 387 ? -76.188 -2.838 4.98 1 76.06 387 GLY A N 1
ATOM 2949 C CA . GLY A 1 387 ? -77.562 -2.391 5.371 1 76.06 387 GLY A CA 1
ATOM 2950 C C . GLY A 1 387 ? -78.375 -1.854 4.215 1 76.06 387 GLY A C 1
ATOM 2951 O O . GLY A 1 387 ? -79.562 -2.123 4.113 1 76.06 387 GLY A O 1
ATOM 2952 N N . ARG A 1 388 ? -77.688 -1.203 3.357 1 75.94 388 ARG A N 1
ATOM 2953 C CA . ARG A 1 388 ? -78.375 -0.632 2.199 1 75.94 388 ARG A CA 1
ATOM 2954 C C . ARG A 1 388 ? -78.75 -1.713 1.181 1 75.94 388 ARG A C 1
ATOM 2956 O O . ARG A 1 388 ? -79.812 -1.678 0.574 1 75.94 388 ARG A O 1
ATOM 2963 N N . LEU A 1 389 ? -77.875 -2.666 1.073 1 72.12 389 LEU A N 1
ATOM 2964 C CA . LEU A 1 389 ? -78.062 -3.734 0.1 1 72.12 389 LEU A CA 1
ATOM 2965 C C . LEU A 1 389 ? -79.062 -4.797 0.646 1 72.12 389 LEU A C 1
ATOM 2967 O O . LEU A 1 389 ? -79.688 -5.512 -0.122 1 72.12 389 LEU A O 1
ATOM 2971 N N . GLY A 1 390 ? -79.125 -4.949 1.975 1 62.16 390 GLY A N 1
ATOM 2972 C CA . GLY A 1 390 ? -80 -5.93 2.611 1 62.16 390 GLY A CA 1
ATOM 2973 C C . GLY A 1 390 ? -81.438 -5.73 2.279 1 62.16 390 GLY A C 1
ATOM 2974 O O . GLY A 1 390 ? -82.25 -6.68 2.316 1 62.16 390 GLY A O 1
ATOM 2975 N N . ASP A 1 391 ? -82 -4.445 2.033 1 54.44 391 ASP A N 1
ATOM 2976 C CA . ASP A 1 391 ? -83.375 -4.266 1.671 1 54.44 391 ASP A CA 1
ATOM 2977 C C . ASP A 1 391 ? -83.688 -4.816 0.276 1 54.44 391 ASP A C 1
ATOM 2979 O O . ASP A 1 391 ? -84.812 -4.754 -0.204 1 54.44 391 ASP A O 1
ATOM 2983 N N . HIS A 1 392 ? -82.688 -5.223 -0.458 1 52.53 392 HIS A N 1
ATOM 2984 C CA . HIS A 1 392 ? -82.938 -5.781 -1.774 1 52.53 392 HIS A CA 1
ATOM 2985 C C . HIS A 1 392 ? -83.312 -7.27 -1.685 1 52.53 392 HIS A C 1
ATOM 2987 O O . HIS A 1 392 ? -82.625 -8.016 -0.98 1 52.53 392 HIS A O 1
ATOM 2993 N N . PRO A 1 393 ? -84.625 -7.676 -1.932 1 46.88 393 PRO A N 1
ATOM 2994 C CA . PRO A 1 393 ? -85.188 -9.016 -1.752 1 46.88 393 PRO A CA 1
ATOM 2995 C C . PRO A 1 393 ? -84.188 -10.125 -2.127 1 46.88 393 PRO A C 1
ATOM 2997 O O . PRO A 1 393 ? -84.25 -11.195 -1.512 1 46.88 393 PRO A O 1
ATOM 3000 N N . HIS A 1 394 ? -83.75 -10.297 -3.373 1 45.81 394 HIS A N 1
ATOM 3001 C CA . HIS A 1 394 ? -83.062 -11.43 -3.969 1 45.81 394 HIS A CA 1
ATOM 3002 C C . HIS A 1 394 ? -81.562 -11.383 -3.646 1 45.81 394 HIS A C 1
ATOM 3004 O O . HIS A 1 394 ? -80.812 -12.102 -4.254 1 45.81 394 HIS A O 1
ATOM 3010 N N . SER A 1 395 ? -81.125 -10.43 -2.914 1 46.41 395 SER A N 1
ATOM 3011 C CA . SER A 1 395 ? -79.688 -10.164 -3.014 1 46.41 395 SER A CA 1
ATOM 3012 C C . SER A 1 395 ? -78.875 -11.18 -2.215 1 46.41 395 SER A C 1
ATOM 3014 O O . SER A 1 395 ? -79.312 -11.617 -1.143 1 46.41 395 SER A O 1
ATOM 3016 N N . VAL A 1 396 ? -78 -12.094 -2.758 1 48.53 396 VAL A N 1
ATOM 3017 C CA . VAL A 1 396 ? -77 -13.055 -2.262 1 48.53 396 VAL A CA 1
ATOM 3018 C C . VAL A 1 396 ? -76.312 -12.508 -1.013 1 48.53 396 VAL A C 1
ATOM 3020 O O . VAL A 1 396 ? -76.125 -11.305 -0.907 1 48.53 396 VAL A O 1
ATOM 3023 N N . PRO A 1 397 ? -76.5 -13.195 0.11 1 47.84 397 PRO A N 1
ATOM 3024 C CA . PRO A 1 397 ? -75.812 -12.797 1.346 1 47.84 397 PRO A CA 1
ATOM 3025 C C . PRO A 1 397 ? -74.375 -12.375 1.113 1 47.84 397 PRO A C 1
ATOM 3027 O O . PRO A 1 397 ? -73.625 -13.148 0.577 1 47.84 397 PRO A O 1
ATOM 3030 N N . LEU A 1 398 ? -74.062 -11.266 0.765 1 53.91 398 LEU A N 1
ATOM 3031 C CA . LEU A 1 398 ? -72.875 -10.688 0.216 1 53.91 398 LEU A CA 1
ATOM 3032 C C . LEU A 1 398 ? -71.812 -10.477 1.312 1 53.91 398 LEU A C 1
ATOM 3034 O O . LEU A 1 398 ? -72.125 -9.891 2.355 1 53.91 398 LEU A O 1
ATOM 3038 N N . SER A 1 399 ? -70.875 -11.547 1.687 1 60.78 399 SER A N 1
ATOM 3039 C CA . SER A 1 399 ? -69.688 -11.148 2.416 1 60.78 399 SER A CA 1
ATOM 3040 C C . SER A 1 399 ? -68.938 -10.039 1.683 1 60.78 399 SER A C 1
ATOM 3042 O O . SER A 1 399 ? -68.562 -10.195 0.519 1 60.78 399 SER A O 1
ATOM 3044 N N . LEU A 1 400 ? -69 -8.977 2.252 1 77.06 400 LEU A N 1
ATOM 3045 C CA . LEU A 1 400 ? -68.438 -7.777 1.622 1 77.06 400 LEU A CA 1
ATOM 3046 C C . LEU A 1 400 ? -67.375 -7.152 2.496 1 77.06 400 LEU A C 1
ATOM 3048 O O . LEU A 1 400 ? -67.5 -7.109 3.721 1 77.06 400 LEU A O 1
ATOM 3052 N N . ALA A 1 401 ? -66.188 -7.074 1.983 1 83.12 401 ALA A N 1
ATOM 3053 C CA . ALA A 1 401 ? -65.125 -6.297 2.627 1 83.12 401 ALA A CA 1
ATOM 3054 C C . ALA A 1 401 ? -64.75 -5.086 1.782 1 83.12 401 ALA A C 1
ATOM 3056 O O . ALA A 1 401 ? -64.812 -5.129 0.552 1 83.12 401 ALA A O 1
ATOM 3057 N N . VAL A 1 402 ? -64.562 -4.023 2.492 1 88.12 402 VAL A N 1
ATOM 3058 C CA . VAL A 1 402 ? -64.062 -2.85 1.8 1 88.12 402 VAL A CA 1
ATOM 3059 C C . VAL A 1 402 ? -62.531 -2.797 1.946 1 88.12 402 VAL A C 1
ATOM 3061 O O . VAL A 1 402 ? -62 -2.938 3.053 1 88.12 402 VAL A O 1
ATOM 3064 N N . THR A 1 403 ? -61.875 -2.754 0.868 1 88 403 THR A N 1
ATOM 3065 C CA . THR A 1 403 ? -60.406 -2.738 0.885 1 88 403 THR A CA 1
ATOM 3066 C C . THR A 1 403 ? -59.875 -1.6 0.023 1 88 403 THR A C 1
ATOM 3068 O O . THR A 1 403 ? -60.594 -1.051 -0.811 1 88 403 THR A O 1
ATOM 3071 N N . TYR A 1 404 ? -58.656 -1.229 0.361 1 88.06 404 TYR A N 1
ATOM 3072 C CA . TYR A 1 404 ? -57.969 -0.22 -0.432 1 88.06 404 TYR A CA 1
ATOM 3073 C C . TYR A 1 404 ? -56.906 -0.857 -1.32 1 88.06 404 TYR A C 1
ATOM 3075 O O . TYR A 1 404 ? -56.094 -1.683 -0.857 1 88.06 404 TYR A O 1
ATOM 3083 N N . MET A 1 405 ? -56.938 -0.637 -2.586 1 84.56 405 MET A N 1
ATOM 3084 C CA . MET A 1 405 ? -55.875 -1.049 -3.512 1 84.56 405 MET A CA 1
ATOM 3085 C C . MET A 1 405 ? -55.188 0.165 -4.109 1 84.56 405 MET A C 1
ATOM 3087 O O . MET A 1 405 ? -55.812 1.019 -4.727 1 84.56 405 MET A O 1
ATOM 3091 N N . PRO A 1 406 ? -53.938 0.146 -4.031 1 80.94 406 PRO A N 1
ATOM 3092 C CA . PRO A 1 406 ? -53.156 1.291 -4.547 1 80.94 406 PRO A CA 1
ATOM 3093 C C . PRO A 1 406 ? -53.438 1.547 -6.031 1 80.94 406 PRO A C 1
ATOM 3095 O O . PRO A 1 406 ? -53.562 0.6 -6.812 1 80.94 406 PRO A O 1
ATOM 3098 N N . GLN A 1 407 ? -53.625 2.713 -6.434 1 77.12 407 GLN A N 1
ATOM 3099 C CA . GLN A 1 407 ? -53.875 3.221 -7.785 1 77.12 407 GLN A CA 1
ATOM 3100 C C . GLN A 1 407 ? -55.312 3.014 -8.219 1 77.12 407 GLN A C 1
ATOM 3102 O O . GLN A 1 407 ? -55.781 3.658 -9.156 1 77.12 407 GLN A O 1
ATOM 3107 N N . ILE A 1 408 ? -56.094 2.055 -7.562 1 82.19 408 ILE A N 1
ATOM 3108 C CA . ILE A 1 408 ? -57.5 1.823 -7.918 1 82.19 408 ILE A CA 1
ATOM 3109 C C . ILE A 1 408 ? -58.406 2.518 -6.91 1 82.19 408 ILE A C 1
ATOM 3111 O O . ILE A 1 408 ? -59.344 3.221 -7.289 1 82.19 408 ILE A O 1
ATOM 3115 N N . GLY A 1 409 ? -58.031 2.422 -5.688 1 87.06 409 GLY A N 1
ATOM 3116 C CA . GLY A 1 409 ? -58.812 3.068 -4.641 1 87.06 409 GLY A CA 1
ATOM 3117 C C . GLY A 1 409 ? -59.5 2.084 -3.717 1 87.06 409 GLY A C 1
ATOM 3118 O O . GLY A 1 409 ? -59.031 0.956 -3.541 1 87.06 409 GLY A O 1
ATOM 3119 N N . TYR A 1 410 ? -60.5 2.605 -3.125 1 90.5 410 TYR A N 1
ATOM 3120 C CA . TYR A 1 410 ? -61.281 1.782 -2.207 1 90.5 410 TYR A CA 1
ATOM 3121 C C . TYR A 1 410 ? -62.312 0.948 -2.961 1 90.5 410 TYR A C 1
ATOM 3123 O O . TYR A 1 410 ? -63 1.453 -3.859 1 90.5 410 TYR A O 1
ATOM 3131 N N . LEU A 1 411 ? -62.344 -0.303 -2.635 1 89.69 411 LEU A N 1
ATOM 3132 C CA . LEU A 1 411 ? -63.188 -1.246 -3.357 1 89.69 411 LEU A CA 1
ATOM 3133 C C . LEU A 1 411 ? -63.969 -2.133 -2.389 1 89.69 411 LEU A C 1
ATOM 3135 O O . LEU A 1 411 ? -63.562 -2.338 -1.25 1 89.69 411 LEU A O 1
ATOM 3139 N N . VAL A 1 412 ? -65.062 -2.545 -2.967 1 85.94 412 VAL A N 1
ATOM 3140 C CA . VAL A 1 412 ? -65.812 -3.566 -2.258 1 85.94 412 VAL A CA 1
ATOM 3141 C C . VAL A 1 412 ? -65.438 -4.953 -2.77 1 85.94 412 VAL A C 1
ATOM 3143 O O . VAL A 1 412 ? -65.5 -5.219 -3.973 1 85.94 412 VAL A O 1
ATOM 3146 N N . ALA A 1 413 ? -64.938 -5.582 -1.969 1 85.81 413 ALA A N 1
ATOM 3147 C CA . ALA A 1 413 ? -64.5 -6.945 -2.328 1 85.81 413 ALA A CA 1
ATOM 3148 C C . ALA A 1 413 ? -65.625 -7.949 -1.897 1 85.81 413 ALA A C 1
ATOM 3150 O O . ALA A 1 413 ? -66 -7.969 -0.735 1 85.81 413 ALA A O 1
ATOM 3151 N N . MET A 1 414 ? -66.062 -8.602 -2.902 1 78.12 414 MET A N 1
ATOM 3152 C CA . MET A 1 414 ? -67.125 -9.617 -2.631 1 78.12 414 MET A CA 1
ATOM 3153 C C . MET A 1 414 ? -66.625 -10.992 -3.092 1 78.12 414 MET A C 1
ATOM 3155 O O . MET A 1 414 ? -65.938 -11.102 -4.086 1 78.12 414 MET A O 1
ATOM 3159 N N . VAL A 1 415 ? -66.75 -11.859 -2.418 1 69 415 VAL A N 1
ATOM 3160 C CA . VAL A 1 415 ? -66.375 -13.219 -2.797 1 69 415 VAL A CA 1
ATOM 3161 C C . VAL A 1 415 ? -67.312 -13.703 -3.938 1 69 415 VAL A C 1
ATOM 3163 O O . VAL A 1 415 ? -68.5 -13.484 -3.924 1 69 415 VAL A O 1
ATOM 3166 N N . GLN A 1 416 ? -66.688 -13.914 -5.027 1 63.28 416 GLN A N 1
ATOM 3167 C CA . GLN A 1 416 ? -67.438 -14.383 -6.195 1 63.28 416 GLN A CA 1
ATOM 3168 C C . GLN A 1 416 ? -68.062 -15.758 -5.941 1 63.28 416 GLN A C 1
ATOM 3170 O O . GLN A 1 416 ? -67.375 -16.672 -5.473 1 63.28 416 GLN A O 1
ATOM 3175 N N . THR A 1 417 ? -69.375 -15.797 -5.879 1 52.81 417 THR A N 1
ATOM 3176 C CA . THR A 1 417 ? -70 -17.094 -5.828 1 52.81 417 THR A CA 1
ATOM 3177 C C . THR A 1 417 ? -70.125 -17.703 -7.23 1 52.81 417 THR A C 1
ATOM 3179 O O . THR A 1 417 ? -70.25 -18.922 -7.383 1 52.81 417 THR A O 1
ATOM 3182 N N . ASP A 1 418 ? -70.25 -16.75 -8.367 1 54.62 418 ASP A N 1
ATOM 3183 C CA . ASP A 1 418 ? -70.562 -17.234 -9.711 1 54.62 418 ASP A CA 1
ATOM 3184 C C . ASP A 1 418 ? -69.375 -17.016 -10.664 1 54.62 418 ASP A C 1
ATOM 3186 O O . ASP A 1 418 ? -68.562 -16.109 -10.453 1 54.62 418 ASP A O 1
ATOM 3190 N N . GLY A 1 419 ? -68.75 -17.984 -11.203 1 53.34 419 GLY A N 1
ATOM 3191 C CA . GLY A 1 419 ? -67.625 -18.234 -12.125 1 53.34 419 GLY A CA 1
ATOM 3192 C C . GLY A 1 419 ? -67.438 -17.094 -13.109 1 53.34 419 GLY A C 1
ATOM 3193 O O . GLY A 1 419 ? -67.438 -17.312 -14.328 1 53.34 419 GLY A O 1
ATOM 3194 N N . LEU A 1 420 ? -67.5 -15.836 -12.781 1 55.59 420 LEU A N 1
ATOM 3195 C CA . LEU A 1 420 ? -67.25 -14.859 -13.828 1 55.59 420 LEU A CA 1
ATOM 3196 C C . LEU A 1 420 ? -65.812 -14.875 -14.234 1 55.59 420 LEU A C 1
ATOM 3198 O O . LEU A 1 420 ? -64.938 -15.102 -13.398 1 55.59 420 LEU A O 1
ATOM 3202 N N . SER A 1 421 ? -65.562 -15.109 -15.461 1 52.41 421 SER A N 1
ATOM 3203 C CA . SER A 1 421 ? -64.188 -15.172 -16.078 1 52.41 421 SER A CA 1
ATOM 3204 C C . SER A 1 421 ? -63.438 -13.875 -15.867 1 52.41 421 SER A C 1
ATOM 3206 O O . SER A 1 421 ? -64.062 -12.789 -15.852 1 52.41 421 SER A O 1
ATOM 3208 N N . GLU A 1 422 ? -62.281 -13.82 -15.398 1 55.34 422 GLU A N 1
ATOM 3209 C CA . GLU A 1 422 ? -61.344 -12.727 -15.18 1 55.34 422 GLU A CA 1
ATOM 3210 C C . GLU A 1 422 ? -61.25 -11.844 -16.422 1 55.34 422 GLU A C 1
ATOM 3212 O O . GLU A 1 422 ? -60.938 -10.656 -16.312 1 55.34 422 GLU A O 1
ATOM 3217 N N . ASP A 1 423 ? -61.562 -12.359 -17.656 1 54.22 423 ASP A N 1
ATOM 3218 C CA . ASP A 1 423 ? -61.312 -11.688 -18.922 1 54.22 423 ASP A CA 1
ATOM 3219 C C . ASP A 1 423 ? -62.531 -10.906 -19.391 1 54.22 423 ASP A C 1
ATOM 3221 O O . ASP A 1 423 ? -62.562 -10.406 -20.516 1 54.22 423 ASP A O 1
ATOM 3225 N N . MET A 1 424 ? -63.562 -10.805 -18.609 1 57.28 424 MET A N 1
ATOM 3226 C CA . MET A 1 424 ? -64.75 -10.18 -19.156 1 57.28 424 MET A CA 1
ATOM 3227 C C . MET A 1 424 ? -64.625 -8.664 -19.172 1 57.28 424 MET A C 1
ATOM 3229 O O . MET A 1 424 ? -64 -8.086 -18.281 1 57.28 424 MET A O 1
ATOM 3233 N N . GLN A 1 425 ? -65.062 -8.102 -20.234 1 60.81 425 GLN A N 1
ATOM 3234 C CA . GLN A 1 425 ? -65.062 -6.645 -20.359 1 60.81 425 GLN A CA 1
ATOM 3235 C C . GLN A 1 425 ? -65.938 -6.012 -19.297 1 60.81 425 GLN A C 1
ATOM 3237 O O . GLN A 1 425 ? -66.938 -6.598 -18.891 1 60.81 425 GLN A O 1
ATOM 3242 N N . GLU A 1 426 ? -65.625 -4.863 -18.719 1 66.94 426 GLU A N 1
ATOM 3243 C CA . GLU A 1 426 ? -66.25 -4.164 -17.609 1 66.94 426 GLU A CA 1
ATOM 3244 C C . GLU A 1 426 ? -67.75 -4.109 -17.797 1 66.94 426 GLU A C 1
ATOM 3246 O O . GLU A 1 426 ? -68.562 -4.355 -16.859 1 66.94 426 GLU A O 1
ATOM 3251 N N . GLY A 1 427 ? -68.188 -3.877 -19.031 1 69.62 427 GLY A N 1
ATOM 3252 C CA . GLY A 1 427 ? -69.625 -3.719 -19.297 1 69.62 427 GLY A CA 1
ATOM 3253 C C . GLY A 1 427 ? -70.375 -5.031 -19.281 1 69.62 427 GLY A C 1
ATOM 3254 O O . GLY A 1 427 ? -71.438 -5.117 -18.719 1 69.62 427 GLY A O 1
ATOM 3255 N N . GLU A 1 428 ? -69.812 -6.016 -19.938 1 70.44 428 GLU A N 1
ATOM 3256 C CA . GLU A 1 428 ? -70.438 -7.332 -20 1 70.44 428 GLU A CA 1
ATOM 3257 C C . GLU A 1 428 ? -70.5 -7.98 -18.609 1 70.44 428 GLU A C 1
ATOM 3259 O O . GLU A 1 428 ? -71.5 -8.609 -18.25 1 70.44 428 GLU A O 1
ATOM 3264 N N . ALA A 1 429 ? -69.438 -7.719 -17.922 1 74.81 429 ALA A N 1
ATOM 3265 C CA . ALA A 1 429 ? -69.438 -8.281 -16.578 1 74.81 429 ALA A CA 1
ATOM 3266 C C . ALA A 1 429 ? -70.438 -7.648 -15.672 1 74.81 429 ALA A C 1
ATOM 3268 O O . ALA A 1 429 ? -71.125 -8.336 -14.883 1 74.81 429 ALA A O 1
ATOM 3269 N N . GLN A 1 430 ? -70.688 -6.43 -15.898 1 76.38 430 GLN A N 1
ATOM 3270 C CA . GLN A 1 430 ? -71.688 -5.707 -15.102 1 76.38 430 GLN A CA 1
ATOM 3271 C C . GLN A 1 430 ? -73.125 -6.234 -15.344 1 76.38 430 GLN A C 1
ATOM 3273 O O . GLN A 1 430 ? -73.875 -6.434 -14.406 1 76.38 430 GLN A O 1
ATOM 3278 N N . GLN A 1 431 ? -73.375 -6.523 -16.641 1 74.75 431 GLN A N 1
ATOM 3279 C CA . GLN A 1 431 ? -74.688 -7.008 -16.984 1 74.75 431 GLN A CA 1
ATOM 3280 C C . GLN A 1 431 ? -74.938 -8.422 -16.453 1 74.75 431 GLN A C 1
ATOM 3282 O O . GLN A 1 431 ? -76 -8.734 -15.961 1 74.75 431 GLN A O 1
ATOM 3287 N N . GLN A 1 432 ? -73.875 -9.102 -16.516 1 74.06 432 GLN A N 1
ATOM 3288 C CA . GLN A 1 432 ? -74 -10.469 -16.016 1 74.06 432 GLN A CA 1
ATOM 3289 C C . GLN A 1 432 ? -74.188 -10.492 -14.5 1 74.06 432 GLN A C 1
ATOM 3291 O O . GLN A 1 432 ? -74.938 -11.305 -13.961 1 74.06 432 GLN A O 1
ATOM 3296 N N . LEU A 1 433 ? -73.625 -9.617 -13.898 1 76.44 433 LEU A N 1
ATOM 3297 C CA . LEU A 1 433 ? -73.625 -9.594 -12.438 1 76.44 433 LEU A CA 1
ATOM 3298 C C . LEU A 1 433 ? -75 -9.086 -11.945 1 76.44 433 LEU A C 1
ATOM 3300 O O . LEU A 1 433 ? -75.562 -9.586 -10.953 1 76.44 433 LEU A O 1
ATOM 3304 N N . ILE A 1 434 ? -75.5 -8.219 -12.672 1 73.56 434 ILE A N 1
ATOM 3305 C CA . ILE A 1 434 ? -76.875 -7.746 -12.359 1 73.56 434 ILE A CA 1
ATOM 3306 C C . ILE A 1 434 ? -77.875 -8.883 -12.547 1 73.56 434 ILE A C 1
ATOM 3308 O O . ILE A 1 434 ? -78.812 -9.047 -11.734 1 73.56 434 ILE A O 1
ATOM 3312 N N . ALA A 1 435 ? -77.562 -9.703 -13.531 1 71.62 435 ALA A N 1
ATOM 3313 C CA . ALA A 1 435 ? -78.438 -10.836 -13.797 1 71.62 435 ALA A CA 1
ATOM 3314 C C . ALA A 1 435 ? -78.375 -11.883 -12.695 1 71.62 435 ALA A C 1
ATOM 3316 O O . ALA A 1 435 ? -79.312 -12.602 -12.414 1 71.62 435 ALA A O 1
ATOM 3317 N N . LEU A 1 436 ? -77.25 -11.836 -12.164 1 71.44 436 LEU A N 1
ATOM 3318 C CA . LEU A 1 436 ? -77 -12.836 -11.133 1 71.44 436 LEU A CA 1
ATOM 3319 C C . LEU A 1 436 ? -77.438 -12.328 -9.766 1 71.44 436 LEU A C 1
ATOM 3321 O O . LEU A 1 436 ? -77.375 -13.055 -8.773 1 71.44 436 LEU A O 1
ATOM 3325 N N . GLY A 1 437 ? -78 -11.117 -9.703 1 69.56 437 GLY A N 1
ATOM 3326 C CA . GLY A 1 437 ? -78.625 -10.625 -8.492 1 69.56 437 GLY A CA 1
ATOM 3327 C C . GLY A 1 437 ? -77.75 -9.609 -7.738 1 69.56 437 GLY A C 1
ATOM 3328 O O . GLY A 1 437 ? -78.125 -9.219 -6.621 1 69.56 437 GLY A O 1
ATOM 3329 N N . TYR A 1 438 ? -76.625 -9.258 -8.328 1 73.81 438 TYR A N 1
ATOM 3330 C CA . TYR A 1 438 ? -75.812 -8.242 -7.664 1 73.81 438 TYR A CA 1
ATOM 3331 C C . TYR A 1 438 ? -76.438 -6.863 -7.824 1 73.81 438 TYR A C 1
ATOM 3333 O O . TYR A 1 438 ? -77 -6.547 -8.875 1 73.81 438 TYR A O 1
ATOM 3341 N N . PRO A 1 439 ? -76.5 -6.168 -6.789 1 75.56 439 PRO A N 1
ATOM 3342 C CA . PRO A 1 439 ? -77.125 -4.844 -6.867 1 75.56 439 PRO A CA 1
ATOM 3343 C C . PRO A 1 439 ? -76.5 -3.953 -7.934 1 75.56 439 PRO A C 1
ATOM 3345 O O . PRO A 1 439 ? -75.25 -3.945 -8.086 1 75.56 439 PRO A O 1
ATOM 3348 N N . PRO A 1 440 ? -77.312 -3.375 -8.75 1 75.94 440 PRO A N 1
ATOM 3349 C CA . PRO A 1 440 ? -76.812 -2.516 -9.82 1 75.94 440 PRO A CA 1
ATOM 3350 C C . PRO A 1 440 ? -76 -1.354 -9.297 1 75.94 440 PRO A C 1
ATOM 3352 O O . PRO A 1 440 ? -75.188 -0.759 -10.055 1 75.94 440 PRO A O 1
ATOM 3355 N N . GLU A 1 441 ? -76.062 -1.137 -8.008 1 79.31 441 GLU A N 1
ATOM 3356 C CA . GLU A 1 441 ? -75.312 -0.031 -7.422 1 79.31 441 GLU A CA 1
ATOM 3357 C C . GLU A 1 441 ? -73.812 -0.368 -7.32 1 79.31 441 GLU A C 1
ATOM 3359 O O . GLU A 1 441 ? -73 0.524 -7.16 1 79.31 441 GLU A O 1
ATOM 3364 N N . LEU A 1 442 ? -73.5 -1.64 -7.516 1 84.31 442 LEU A N 1
ATOM 3365 C CA . LEU A 1 442 ? -72.125 -2.086 -7.477 1 84.31 442 LEU A CA 1
ATOM 3366 C C . LEU A 1 442 ? -71.562 -2.148 -8.883 1 84.31 442 LEU A C 1
ATOM 3368 O O . LEU A 1 442 ? -72 -2.91 -9.727 1 84.31 442 LEU A O 1
ATOM 3372 N N . HIS A 1 443 ? -70.562 -1.294 -9.117 1 85.5 443 HIS A N 1
ATOM 3373 C CA . HIS A 1 443 ? -69.938 -1.25 -10.422 1 85.5 443 HIS A CA 1
ATOM 3374 C C . HIS A 1 443 ? -68.688 -2.148 -10.453 1 85.5 443 HIS A C 1
ATOM 3376 O O . HIS A 1 443 ? -67.75 -1.917 -9.711 1 85.5 443 HIS A O 1
ATOM 3382 N N . PHE A 1 444 ? -68.75 -3.035 -11.305 1 84.94 444 PHE A N 1
ATOM 3383 C CA . PHE A 1 444 ? -67.688 -4.008 -11.406 1 84.94 444 PHE A CA 1
ATOM 3384 C C . PHE A 1 444 ? -66.438 -3.346 -11.922 1 84.94 444 PHE A C 1
ATOM 3386 O O . PHE A 1 444 ? -66.438 -2.6 -12.898 1 84.94 444 PHE A O 1
ATOM 3393 N N . VAL A 1 445 ? -65.25 -3.525 -11.18 1 82.94 445 VAL A N 1
ATOM 3394 C CA . VAL A 1 445 ? -63.938 -2.973 -11.602 1 82.94 445 VAL A CA 1
ATOM 3395 C C . VAL A 1 445 ? -63.062 -4.086 -12.164 1 82.94 445 VAL A C 1
ATOM 3397 O O . VAL A 1 445 ? -62.625 -4.016 -13.312 1 82.94 445 VAL A O 1
ATOM 3400 N N . PHE A 1 446 ? -62.781 -5.047 -11.359 1 79.38 446 PHE A N 1
ATOM 3401 C CA . PHE A 1 446 ? -62 -6.195 -11.836 1 79.38 446 PHE A CA 1
ATOM 3402 C C . PHE A 1 446 ? -62.219 -7.395 -10.922 1 79.38 446 PHE A C 1
ATOM 3404 O O . PHE A 1 446 ? -62.781 -7.266 -9.836 1 79.38 446 PHE A O 1
ATOM 3411 N N . ALA A 1 447 ? -61.938 -8.547 -11.492 1 73.62 447 ALA A N 1
ATOM 3412 C CA . ALA A 1 447 ? -61.969 -9.781 -10.703 1 73.62 447 ALA A CA 1
ATOM 3413 C C . ALA A 1 447 ? -60.562 -10.312 -10.445 1 73.62 447 ALA A C 1
ATOM 3415 O O . ALA A 1 447 ? -59.719 -10.211 -11.312 1 73.62 447 ALA A O 1
ATOM 3416 N N . SER A 1 448 ? -60.188 -10.422 -9.211 1 70.75 448 SER A N 1
ATOM 3417 C CA . SER A 1 448 ? -58.875 -11.008 -8.898 1 70.75 448 SER A CA 1
ATOM 3418 C C . SER A 1 448 ? -59.031 -12.242 -8.016 1 70.75 448 SER A C 1
ATOM 3420 O O . SER A 1 448 ? -59.469 -12.141 -6.867 1 70.75 448 SER A O 1
ATOM 3422 N N . GLY A 1 449 ? -58.75 -13.305 -8.414 1 62.78 449 GLY A N 1
ATOM 3423 C CA . GLY A 1 449 ? -58.906 -14.555 -7.688 1 62.78 449 GLY A CA 1
ATOM 3424 C C . GLY A 1 449 ? -60.344 -14.891 -7.355 1 62.78 449 GLY A C 1
ATOM 3425 O O . GLY A 1 449 ? -61.188 -15 -8.25 1 62.78 449 GLY A O 1
ATOM 3426 N N . THR A 1 450 ? -60.719 -14.914 -6 1 62.25 450 THR A N 1
ATOM 3427 C CA . THR A 1 450 ? -62.062 -15.281 -5.57 1 62.25 450 THR A CA 1
ATOM 3428 C C . THR A 1 450 ? -62.875 -14.047 -5.176 1 62.25 450 THR A C 1
ATOM 3430 O O . THR A 1 450 ? -63.969 -14.156 -4.629 1 62.25 450 THR A O 1
ATOM 3433 N N . HIS A 1 451 ? -62.219 -13 -5.621 1 73.69 451 HIS A N 1
ATOM 3434 C CA . HIS A 1 451 ? -62.906 -11.773 -5.203 1 73.69 451 HIS A CA 1
ATOM 3435 C C . HIS A 1 451 ? -63.25 -10.914 -6.402 1 73.69 451 HIS A C 1
ATOM 3437 O O . HIS A 1 451 ? -62.531 -10.883 -7.398 1 73.69 451 HIS A O 1
ATOM 3443 N N . LEU A 1 452 ? -64.562 -10.539 -6.359 1 79.44 452 LEU A N 1
ATOM 3444 C CA . LEU A 1 452 ? -65 -9.484 -7.27 1 79.44 452 LEU A CA 1
ATOM 3445 C C . LEU A 1 452 ? -64.875 -8.117 -6.613 1 79.44 452 LEU A C 1
ATOM 3447 O O . LEU A 1 452 ? -65.188 -7.965 -5.43 1 79.44 452 LEU A O 1
ATOM 3451 N N . TYR A 1 453 ? -64.25 -7.254 -7.305 1 82.44 453 TYR A N 1
ATOM 3452 C CA . TYR A 1 453 ? -64.062 -5.91 -6.773 1 82.44 453 TYR A CA 1
ATOM 3453 C C . TYR A 1 453 ? -65 -4.906 -7.461 1 82.44 453 TYR A C 1
ATOM 3455 O O . TYR A 1 453 ? -65.062 -4.875 -8.695 1 82.44 453 TYR A O 1
ATOM 3463 N N . PHE A 1 454 ? -65.688 -4.258 -6.559 1 85.31 454 PHE A N 1
ATOM 3464 C CA . PHE A 1 454 ? -66.75 -3.344 -7.066 1 85.31 454 PHE A CA 1
ATOM 3465 C C . PHE A 1 454 ? -66.5 -1.929 -6.555 1 85.31 454 PHE A C 1
ATOM 3467 O O . PHE A 1 454 ? -65.812 -1.737 -5.531 1 85.31 454 PHE A O 1
ATOM 3474 N N . LYS A 1 455 ? -66.875 -0.961 -7.301 1 89.31 455 LYS A N 1
ATOM 3475 C CA . LYS A 1 455 ? -66.938 0.419 -6.84 1 89.31 455 LYS A CA 1
ATOM 3476 C C . LYS A 1 455 ? -68.375 0.798 -6.559 1 89.31 455 LYS A C 1
ATOM 3478 O O . LYS A 1 455 ? -69.312 0.34 -7.25 1 89.31 455 LYS A O 1
ATOM 3483 N N . CYS A 1 456 ? -68.75 1.43 -5.562 1 87.94 456 CYS A N 1
ATOM 3484 C CA . CYS A 1 456 ? -70.062 1.952 -5.246 1 87.94 456 CYS A CA 1
ATOM 3485 C C . CYS A 1 456 ? -70 3.391 -4.75 1 87.94 456 CYS A C 1
ATOM 3487 O O . CYS A 1 456 ? -68.875 3.98 -4.727 1 87.94 456 CYS A O 1
ATOM 3489 N N . THR A 1 457 ? -71.125 3.957 -4.488 1 85.88 457 THR A N 1
ATOM 3490 C CA . THR A 1 457 ? -71.188 5.352 -4.066 1 85.88 457 THR A CA 1
ATOM 3491 C C . THR A 1 457 ? -70.375 5.559 -2.799 1 85.88 457 THR A C 1
ATOM 3493 O O . THR A 1 457 ? -69.625 6.555 -2.674 1 85.88 457 THR A O 1
ATOM 3496 N N . GLU A 1 458 ? -70.375 4.578 -1.838 1 88.38 458 GLU A N 1
ATOM 3497 C CA . GLU A 1 458 ? -69.625 4.691 -0.579 1 88.38 458 GLU A CA 1
ATOM 3498 C C . GLU A 1 458 ? -68.125 4.645 -0.809 1 88.38 458 GLU A C 1
ATOM 3500 O O . GLU A 1 458 ? -67.375 5.375 -0.167 1 88.38 458 GLU A O 1
ATOM 3505 N N . THR A 1 459 ? -67.688 3.766 -1.693 1 91.62 459 THR A N 1
ATOM 3506 C CA . THR A 1 459 ? -66.25 3.652 -1.953 1 91.62 459 THR A CA 1
ATOM 3507 C C . THR A 1 459 ? -65.688 4.883 -2.691 1 91.62 459 THR A C 1
ATOM 3509 O O . THR A 1 459 ? -64.562 5.273 -2.527 1 91.62 459 THR A O 1
ATOM 3512 N N . GLU A 1 460 ? -66.562 5.453 -3.521 1 88.75 460 GLU A N 1
ATOM 3513 C CA . GLU A 1 460 ? -66.125 6.684 -4.207 1 88.75 460 GLU A CA 1
ATOM 3514 C C . GLU A 1 460 ? -66 7.84 -3.227 1 88.75 460 GLU A C 1
ATOM 3516 O O . GLU A 1 460 ? -65.125 8.695 -3.387 1 88.75 460 GLU A O 1
ATOM 3521 N N . ILE A 1 461 ? -66.938 7.824 -2.24 1 87.56 461 ILE A N 1
ATOM 3522 C CA . ILE A 1 461 ? -66.812 8.844 -1.203 1 87.56 461 ILE A CA 1
ATOM 3523 C C . ILE A 1 461 ? -65.5 8.672 -0.44 1 87.56 461 ILE A C 1
ATOM 3525 O O . ILE A 1 461 ? -64.812 9.648 -0.159 1 87.56 461 ILE A O 1
ATOM 3529 N N . LEU A 1 462 ? -65.125 7.41 -0.145 1 90.38 462 LEU A N 1
ATOM 3530 C CA . LEU A 1 462 ? -63.844 7.129 0.538 1 90.38 462 LEU A CA 1
ATOM 3531 C C . LEU A 1 462 ? -62.656 7.562 -0.314 1 90.38 462 LEU A C 1
ATOM 3533 O O . LEU A 1 462 ? -61.688 8.07 0.211 1 90.38 462 LEU A O 1
ATOM 3537 N N . ASP A 1 463 ? -62.75 7.379 -1.607 1 89.31 463 ASP A N 1
ATOM 3538 C CA . ASP A 1 463 ? -61.688 7.781 -2.516 1 89.31 463 ASP A CA 1
ATOM 3539 C C . ASP A 1 463 ? -61.469 9.297 -2.467 1 89.31 463 ASP A C 1
ATOM 3541 O O . ASP A 1 463 ? -60.312 9.766 -2.498 1 89.31 463 ASP A O 1
ATOM 3545 N N . THR A 1 464 ? -62.656 9.906 -2.445 1 85.75 464 THR A N 1
ATOM 3546 C CA . THR A 1 464 ? -62.594 11.367 -2.449 1 85.75 464 THR A CA 1
ATOM 3547 C C . THR A 1 464 ? -62.156 11.891 -1.083 1 85.75 464 THR A C 1
ATOM 3549 O O . THR A 1 464 ? -61.344 12.82 -0.997 1 85.75 464 THR A O 1
ATOM 3552 N N . GLU A 1 465 ? -62.625 11.195 -0.026 1 83.88 465 GLU A N 1
ATOM 3553 C CA . GLU A 1 465 ? -62.344 11.688 1.321 1 83.88 465 GLU A CA 1
ATOM 3554 C C . GLU A 1 465 ? -60.969 11.281 1.801 1 83.88 465 GLU A C 1
ATOM 3556 O O . GLU A 1 465 ? -60.25 12.07 2.42 1 83.88 465 GLU A O 1
ATOM 3561 N N . TYR A 1 466 ? -60.5 10.07 1.616 1 87.19 466 TYR A N 1
ATOM 3562 C CA . TYR A 1 466 ? -59.25 9.562 2.197 1 87.19 466 TYR A CA 1
ATOM 3563 C C . TYR A 1 466 ? -58.188 9.32 1.119 1 87.19 466 TYR A C 1
ATOM 3565 O O . TYR A 1 466 ? -57 9.539 1.343 1 87.19 466 TYR A O 1
ATOM 3573 N N . GLY A 1 467 ? -58.625 9.008 -0.05 1 84.5 467 GLY A N 1
ATOM 3574 C CA . GLY A 1 467 ? -57.656 8.711 -1.096 1 84.5 467 GLY A CA 1
ATOM 3575 C C . GLY A 1 467 ? -56.562 7.746 -0.647 1 84.5 467 GLY A C 1
ATOM 3576 O O . GLY A 1 467 ? -56.812 6.832 0.134 1 84.5 467 GLY A O 1
ATOM 3577 N N . ASP A 1 468 ? -55.219 7.852 -1.234 1 86.44 468 ASP A N 1
ATOM 3578 C CA . ASP A 1 468 ? -54.062 7.027 -0.863 1 86.44 468 ASP A CA 1
ATOM 3579 C C . ASP A 1 468 ? -53.344 7.594 0.362 1 86.44 468 ASP A C 1
ATOM 3581 O O . ASP A 1 468 ? -52.438 8.398 0.231 1 86.44 468 ASP A O 1
ATOM 3585 N N . LEU A 1 469 ? -53.812 7.113 1.497 1 87 469 LEU A N 1
ATOM 3586 C CA . LEU A 1 469 ? -53.344 7.656 2.762 1 87 469 LEU A CA 1
ATOM 3587 C C . LEU A 1 469 ? -51.844 7.34 2.957 1 87 469 LEU A C 1
ATOM 3589 O O . LEU A 1 469 ? -51.094 8.172 3.477 1 87 469 LEU A O 1
ATOM 3593 N N . LYS A 1 470 ? -51.406 6.188 2.541 1 86.88 470 LYS A N 1
ATOM 3594 C CA . LYS A 1 470 ? -50.031 5.805 2.727 1 86.88 470 LYS A CA 1
ATOM 3595 C C . LYS A 1 470 ? -49.094 6.641 1.848 1 86.88 470 LYS A C 1
ATOM 3597 O O . LYS A 1 470 ? -48.031 7.047 2.283 1 86.88 470 LYS A O 1
ATOM 3602 N N . ARG A 1 471 ? -49.5 6.832 0.681 1 86.81 471 ARG A N 1
ATOM 3603 C CA . ARG A 1 471 ? -48.719 7.684 -0.213 1 86.81 471 ARG A CA 1
ATOM 3604 C C . ARG A 1 471 ? -48.688 9.125 0.296 1 86.81 471 ARG A C 1
ATOM 3606 O O . ARG A 1 471 ? -47.656 9.781 0.243 1 86.81 471 ARG A O 1
ATOM 3613 N N . ARG A 1 472 ? -49.875 9.5 0.689 1 88.06 472 ARG A N 1
ATOM 3614 C CA . ARG A 1 472 ? -49.938 10.852 1.233 1 88.06 472 ARG A CA 1
ATOM 3615 C C . ARG A 1 472 ? -49.031 10.992 2.451 1 88.06 472 ARG A C 1
ATOM 3617 O O . ARG A 1 472 ? -48.344 12.008 2.611 1 88.06 472 ARG A O 1
ATOM 3624 N N . GLU A 1 473 ? -49 10 3.301 1 90.06 473 GLU A N 1
ATOM 3625 C CA . GLU A 1 473 ? -48.125 10 4.457 1 90.06 473 GLU A CA 1
ATOM 3626 C C . GLU A 1 473 ? -46.656 10.102 4.031 1 90.06 473 GLU A C 1
ATOM 3628 O O . GLU A 1 473 ? -45.875 10.906 4.582 1 90.06 473 GLU A O 1
ATOM 3633 N N . ALA A 1 474 ? -46.281 9.336 3.074 1 89.38 474 ALA A N 1
ATOM 3634 C CA . ALA A 1 474 ? -44.906 9.297 2.586 1 89.38 474 ALA A CA 1
ATOM 3635 C C . ALA A 1 474 ? -44.5 10.641 1.971 1 89.38 474 ALA A C 1
ATOM 3637 O O . ALA A 1 474 ? -43.406 11.125 2.191 1 89.38 474 ALA A O 1
ATOM 3638 N N . ASP A 1 475 ? -45.438 11.141 1.231 1 90.5 475 ASP A N 1
ATOM 3639 C CA . ASP A 1 475 ? -45.156 12.406 0.56 1 90.5 475 ASP A CA 1
ATOM 3640 C C . ASP A 1 475 ? -44.938 13.531 1.572 1 90.5 475 ASP A C 1
ATOM 3642 O O . ASP A 1 475 ? -43.969 14.297 1.468 1 90.5 475 ASP A O 1
ATOM 3646 N N . ILE A 1 476 ? -45.844 13.602 2.543 1 92.44 476 ILE A N 1
ATOM 3647 C CA . ILE A 1 476 ? -45.75 14.656 3.543 1 92.44 476 ILE A CA 1
ATOM 3648 C C . ILE A 1 476 ? -44.469 14.469 4.371 1 92.44 476 ILE A C 1
ATOM 3650 O O . ILE A 1 476 ? -43.781 15.445 4.672 1 92.44 476 ILE A O 1
ATOM 3654 N N . THR A 1 477 ? -44.281 13.258 4.703 1 91.56 477 THR A N 1
ATOM 3655 C CA . THR A 1 477 ? -43.062 12.945 5.465 1 91.56 477 THR A CA 1
ATOM 3656 C C . THR A 1 477 ? -41.812 13.367 4.695 1 91.56 477 THR A C 1
ATOM 3658 O O . THR A 1 477 ? -40.906 13.977 5.258 1 91.56 477 THR A O 1
ATOM 3661 N N . GLU A 1 478 ? -41.719 13.031 3.455 1 91.5 478 GLU A N 1
ATOM 3662 C CA . GLU A 1 478 ? -40.594 13.383 2.619 1 91.5 478 GLU A CA 1
ATOM 3663 C C . GLU A 1 478 ? -40.406 14.898 2.527 1 91.5 478 GLU A C 1
ATOM 3665 O O . GLU A 1 478 ? -39.281 15.406 2.561 1 91.5 478 GLU A O 1
ATOM 3670 N N . ASP A 1 479 ? -41.531 15.523 2.422 1 92.56 479 ASP A N 1
ATOM 3671 C CA . ASP A 1 479 ? -41.5 16.984 2.326 1 92.56 479 ASP A CA 1
ATOM 3672 C C . ASP A 1 479 ? -40.906 17.594 3.6 1 92.56 479 ASP A C 1
ATOM 3674 O O . ASP A 1 479 ? -40.062 18.5 3.533 1 92.56 479 ASP A O 1
ATOM 3678 N N . ILE A 1 480 ? -41.344 17.125 4.676 1 93.31 480 ILE A N 1
ATOM 3679 C CA . ILE A 1 480 ? -40.875 17.641 5.957 1 93.31 480 ILE A CA 1
ATOM 3680 C C . ILE A 1 480 ? -39.406 17.359 6.121 1 93.31 480 ILE A C 1
ATOM 3682 O O . ILE A 1 480 ? -38.625 18.234 6.5 1 93.31 480 ILE A O 1
ATOM 3686 N N . LEU A 1 481 ? -39.062 16.188 5.832 1 93.69 481 LEU A N 1
ATOM 3687 C CA . LEU A 1 481 ? -37.656 15.797 5.984 1 93.69 481 LEU A CA 1
ATOM 3688 C C . LEU A 1 481 ? -36.781 16.594 5.031 1 93.69 481 LEU A C 1
ATOM 3690 O O . LEU A 1 481 ? -35.656 16.953 5.387 1 93.69 481 LEU A O 1
ATOM 3694 N N . ARG A 1 482 ? -37.219 16.844 3.887 1 91.75 482 ARG A N 1
ATOM 3695 C CA . ARG A 1 482 ? -36.469 17.641 2.93 1 91.75 482 ARG A CA 1
ATOM 3696 C C . ARG A 1 482 ? -36.312 19.078 3.438 1 91.75 482 ARG A C 1
ATOM 3698 O O . ARG A 1 482 ? -35.25 19.688 3.23 1 91.75 482 ARG A O 1
ATOM 3705 N N . GLU A 1 483 ? -37.344 19.5 4.012 1 91.81 483 GLU A N 1
ATOM 3706 C CA . GLU A 1 483 ? -37.25 20.844 4.586 1 91.81 483 GLU A CA 1
ATOM 3707 C C . GLU A 1 483 ? -36.188 20.906 5.699 1 91.81 483 GLU A C 1
ATOM 3709 O O . GLU A 1 483 ? -35.375 21.828 5.754 1 91.81 483 GLU A O 1
ATOM 3714 N N . VAL A 1 484 ? -36.281 19.953 6.539 1 93.06 484 VAL A N 1
ATOM 3715 C CA . VAL A 1 484 ? -35.312 19.875 7.625 1 93.06 484 VAL A CA 1
ATOM 3716 C C . VAL A 1 484 ? -33.875 19.75 7.051 1 93.06 484 VAL A C 1
ATOM 3718 O O . VAL A 1 484 ? -32.969 20.422 7.512 1 93.06 484 VAL A O 1
ATOM 3721 N N . GLN A 1 485 ? -33.781 18.891 6.078 1 93.06 485 GLN A N 1
ATOM 3722 C CA . GLN A 1 485 ? -32.5 18.672 5.402 1 93.06 485 GLN A CA 1
ATOM 3723 C C . GLN A 1 485 ? -31.969 19.969 4.801 1 93.06 485 GLN A C 1
ATOM 3725 O O . GLN A 1 485 ? -30.781 20.266 4.895 1 93.06 485 GLN A O 1
ATOM 3730 N N . THR A 1 486 ? -32.812 20.734 4.223 1 90.88 486 THR A N 1
ATOM 3731 C CA . THR A 1 486 ? -32.406 22 3.602 1 90.88 486 THR A CA 1
ATOM 3732 C C . THR A 1 486 ? -31.938 22.984 4.656 1 90.88 486 THR A C 1
ATOM 3734 O O . THR A 1 486 ? -30.938 23.688 4.461 1 90.88 486 THR A O 1
ATOM 3737 N N . ARG A 1 487 ? -32.594 23.031 5.719 1 91.06 487 ARG A N 1
ATOM 3738 C CA . ARG A 1 487 ? -32.25 23.953 6.793 1 91.06 487 ARG A CA 1
ATOM 3739 C C . ARG A 1 487 ? -30.906 23.562 7.414 1 91.06 487 ARG A C 1
ATOM 3741 O O . ARG A 1 487 ? -30.078 24.422 7.719 1 91.06 487 ARG A O 1
ATOM 3748 N N . LEU A 1 488 ? -30.703 22.344 7.539 1 92.06 488 LEU A N 1
ATOM 3749 C CA . LEU A 1 488 ? -29.484 21.859 8.156 1 92.06 488 LEU A CA 1
ATOM 3750 C C . LEU A 1 488 ? -28.297 22.031 7.219 1 92.06 488 LEU A C 1
ATOM 3752 O O . LEU A 1 488 ? -27.156 22.219 7.676 1 92.06 488 LEU A O 1
ATOM 3756 N N . SER A 1 489 ? -28.578 21.891 5.93 1 87.25 489 SER A N 1
ATOM 3757 C CA . SER A 1 489 ? -27.5 21.922 4.949 1 87.25 489 SER A CA 1
ATOM 3758 C C . SER A 1 489 ? -27.109 23.359 4.598 1 87.25 489 SER A C 1
ATOM 3760 O O . SER A 1 489 ? -26.094 23.594 3.934 1 87.25 489 SER A O 1
ATOM 3762 N N . GLN A 1 490 ? -27.859 24.266 5.105 1 83.44 490 GLN A N 1
ATOM 3763 C CA . GLN A 1 490 ? -27.531 25.672 4.848 1 83.44 490 GLN A CA 1
ATOM 3764 C C . GLN A 1 490 ? -26.234 26.062 5.535 1 83.44 490 GLN A C 1
ATOM 3766 O O . GLN A 1 490 ? -25.922 25.562 6.621 1 83.44 490 GLN A O 1
ATOM 3771 N N . ALA A 1 491 ? -25.609 26.938 4.988 1 74.94 491 ALA A N 1
ATOM 3772 C CA . ALA A 1 491 ? -24.281 27.344 5.445 1 74.94 491 ALA A CA 1
ATOM 3773 C C . ALA A 1 491 ? -24.328 27.875 6.875 1 74.94 491 ALA A C 1
ATOM 3775 O O . ALA A 1 491 ? -23.422 27.625 7.664 1 74.94 491 ALA A O 1
ATOM 3776 N N . GLU A 1 492 ? -25.422 28.5 7.16 1 81.62 492 GLU A N 1
ATOM 3777 C CA . GLU A 1 492 ? -25.578 29.109 8.484 1 81.62 492 GLU A CA 1
ATOM 3778 C C . GLU A 1 492 ? -25.625 28.031 9.57 1 81.62 492 GLU A C 1
ATOM 3780 O O . GLU A 1 492 ? -25.188 28.281 10.703 1 81.62 492 GLU A O 1
ATOM 3785 N N . THR A 1 493 ? -26.094 26.953 9.25 1 87.06 493 THR A N 1
ATOM 3786 C CA . THR A 1 493 ? -26.203 25.891 10.227 1 87.06 493 THR A CA 1
ATOM 3787 C C . THR A 1 493 ? -25.094 24.859 10.031 1 87.06 493 THR A C 1
ATOM 3789 O O . THR A 1 493 ? -24.516 24.375 11.008 1 87.06 493 THR A O 1
ATOM 3792 N N . ALA A 1 494 ? -24.797 24.578 8.812 1 84.69 494 ALA A N 1
ATOM 3793 C CA . ALA A 1 494 ? -23.781 23.562 8.492 1 84.69 494 ALA A CA 1
ATOM 3794 C C . ALA A 1 494 ? -22.391 24.016 8.945 1 84.69 494 ALA A C 1
ATOM 3796 O O . ALA A 1 494 ? -21.578 23.203 9.391 1 84.69 494 ALA A O 1
ATOM 3797 N N . GLY A 1 495 ? -22.094 25.266 8.836 1 80.5 495 GLY A N 1
ATOM 3798 C CA . GLY A 1 495 ? -20.812 25.797 9.234 1 80.5 495 GLY A CA 1
ATOM 3799 C C . GLY A 1 495 ? -20.469 25.547 10.695 1 80.5 495 GLY A C 1
ATOM 3800 O O . GLY A 1 495 ? -19.484 24.859 11 1 80.5 495 GLY A O 1
ATOM 3801 N N . PRO A 1 496 ? -21.406 26.078 11.469 1 86.62 496 PRO A N 1
ATOM 3802 C CA . PRO A 1 496 ? -21.172 25.844 12.898 1 86.62 496 PRO A CA 1
ATOM 3803 C C . PRO A 1 496 ? -21.078 24.375 13.25 1 86.62 496 PRO A C 1
ATOM 3805 O O . PRO A 1 496 ? -20.297 23.984 14.117 1 86.62 496 PRO A O 1
ATOM 3808 N N . ILE A 1 497 ? -21.797 23.578 12.648 1 89.81 497 ILE A N 1
ATOM 3809 C CA . ILE A 1 497 ? -21.766 22.141 12.922 1 89.81 497 ILE A CA 1
ATOM 3810 C C . ILE A 1 497 ? -20.406 21.578 12.508 1 89.81 497 ILE A C 1
ATOM 3812 O O . ILE A 1 497 ? -19.828 20.75 13.219 1 89.81 497 ILE A O 1
ATOM 3816 N N . SER A 1 498 ? -19.953 21.984 11.367 1 83.44 498 SER A N 1
ATOM 3817 C CA . SER A 1 498 ? -18.641 21.547 10.914 1 83.44 498 SER A CA 1
ATOM 3818 C C . SER A 1 498 ? -17.547 22 11.883 1 83.44 498 SER A C 1
ATOM 3820 O O . SER A 1 498 ? -16.625 21.219 12.18 1 83.44 498 SER A O 1
ATOM 3822 N N . GLN A 1 499 ? -17.672 23.219 12.359 1 82.88 499 GLN A N 1
ATOM 3823 C CA . GLN A 1 499 ? -16.719 23.734 13.328 1 82.88 499 GLN A CA 1
ATOM 3824 C C . GLN A 1 499 ? -16.75 22.922 14.625 1 82.88 499 GLN A C 1
ATOM 3826 O O . GLN A 1 499 ? -15.719 22.688 15.25 1 82.88 499 GLN A O 1
ATOM 3831 N N . LEU A 1 500 ? -17.906 22.625 14.945 1 89.88 500 LEU A N 1
ATOM 3832 C CA . LEU A 1 500 ? -18.078 21.781 16.125 1 89.88 500 LEU A CA 1
ATOM 3833 C C . LEU A 1 500 ? -17.359 20.453 15.961 1 89.88 500 LEU A C 1
ATOM 3835 O O . LEU A 1 500 ? -16.703 19.969 16.891 1 89.88 500 LEU A O 1
ATOM 3839 N N . GLY A 1 501 ? -17.531 19.891 14.797 1 88.25 501 GLY A N 1
ATOM 3840 C CA . GLY A 1 501 ? -16.812 18.656 14.508 1 88.25 501 GLY A CA 1
ATOM 3841 C C . GLY A 1 501 ? -15.312 18.812 14.633 1 88.25 501 GLY A C 1
ATOM 3842 O O . GLY A 1 501 ? -14.641 17.938 15.211 1 88.25 501 GLY A O 1
ATOM 3843 N N . CYS A 1 502 ? -14.812 19.859 14.164 1 84.31 502 CYS A N 1
ATOM 3844 C CA . CYS A 1 502 ? -13.383 20.125 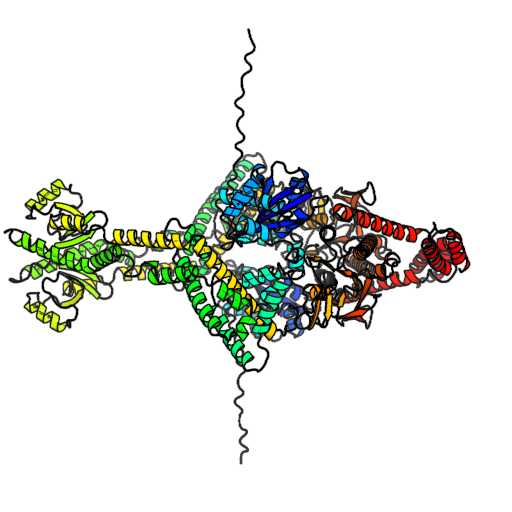14.219 1 84.31 502 CYS A CA 1
ATOM 3845 C C . CYS A 1 502 ? -12.922 20.281 15.664 1 84.31 502 CYS A C 1
ATOM 3847 O O . CYS A 1 502 ? -11.883 19.734 16.047 1 84.31 502 CYS A O 1
ATOM 3849 N N . ALA A 1 503 ? -13.711 21.016 16.391 1 90.06 503 ALA A N 1
ATOM 3850 C CA . ALA A 1 503 ? -13.367 21.25 17.797 1 90.06 503 ALA A CA 1
ATOM 3851 C C . ALA A 1 503 ? -13.359 19.938 18.578 1 90.06 503 ALA A C 1
ATOM 3853 O O . ALA A 1 503 ? -12.477 19.703 19.406 1 90.06 503 ALA A O 1
ATOM 3854 N N . MET A 1 504 ? -14.281 19.156 18.297 1 93.88 504 MET A N 1
ATOM 3855 C CA . MET A 1 504 ? -14.344 17.859 18.969 1 93.88 504 MET A CA 1
ATOM 3856 C C . MET A 1 504 ? -13.172 16.969 18.547 1 93.88 504 MET A C 1
ATOM 3858 O O . MET A 1 504 ? -12.641 16.203 19.359 1 93.88 504 MET A O 1
ATOM 3862 N N . GLY A 1 505 ? -12.859 17.062 17.281 1 92.12 505 GLY A N 1
ATOM 3863 C CA . GLY A 1 505 ? -11.68 16.359 16.812 1 92.12 505 GLY A CA 1
ATOM 3864 C C . GLY A 1 505 ? -10.398 16.812 17.484 1 92.12 505 GLY A C 1
ATOM 3865 O O . GLY A 1 505 ? -9.562 15.992 17.859 1 92.12 505 GLY A O 1
ATOM 3866 N N . GLU A 1 506 ? -10.297 18.078 17.625 1 92.31 506 GLU A N 1
ATOM 3867 C CA . GLU A 1 506 ? -9.133 18.625 18.312 1 92.31 506 GLU A CA 1
ATOM 3868 C C . GLU A 1 506 ? -9.078 18.172 19.766 1 92.31 506 GLU A C 1
ATOM 3870 O O . GLU A 1 506 ? -8 17.859 20.266 1 92.31 506 GLU A O 1
ATOM 3875 N N . LEU A 1 507 ? -10.211 18.188 20.375 1 95 507 LEU A N 1
ATOM 3876 C CA . LEU A 1 507 ? -10.266 17.719 21.75 1 95 507 LEU A CA 1
ATOM 3877 C C . LEU A 1 507 ? -9.797 16.266 21.844 1 95 507 LEU A C 1
ATOM 3879 O O . LEU A 1 507 ? -8.984 15.93 22.703 1 95 507 LEU A O 1
ATOM 3883 N N . ASP A 1 508 ? -10.312 15.5 20.953 1 96.06 508 ASP A N 1
ATOM 3884 C CA . ASP A 1 508 ? -9.898 14.102 20.938 1 96.06 508 ASP A CA 1
ATOM 3885 C C . ASP A 1 508 ? -8.398 13.977 20.672 1 96.06 508 ASP A C 1
ATOM 3887 O O . ASP A 1 508 ? -7.727 13.141 21.281 1 96.06 508 ASP A O 1
ATOM 3891 N N . GLY A 1 509 ? -7.938 14.758 19.734 1 94.94 509 GLY A N 1
ATOM 3892 C CA . GLY A 1 509 ? -6.512 14.773 19.453 1 94.94 509 GLY A CA 1
ATOM 3893 C C . GLY A 1 509 ? -5.672 15.125 20.672 1 94.94 509 GLY A C 1
ATOM 3894 O O . GLY A 1 509 ? -4.676 14.461 20.953 1 94.94 509 GLY A O 1
ATOM 3895 N N . VAL A 1 510 ? -6.074 16.109 21.375 1 95.44 510 VAL A N 1
ATOM 3896 C CA . VAL A 1 510 ? -5.363 16.547 22.578 1 95.44 510 VAL A CA 1
ATOM 3897 C C . VAL A 1 510 ? -5.398 15.445 23.641 1 95.44 510 VAL A C 1
ATOM 3899 O O . VAL A 1 510 ? -4.395 15.188 24.297 1 95.44 510 VAL A O 1
ATOM 3902 N N . LEU A 1 511 ? -6.535 14.852 23.766 1 95 511 LEU A N 1
ATOM 3903 C CA . LEU A 1 511 ? -6.648 13.758 24.719 1 95 511 LEU A CA 1
ATOM 3904 C C . LEU A 1 511 ? -5.707 12.609 24.359 1 95 511 LEU A C 1
ATOM 3906 O O . LEU A 1 511 ? -5.148 11.961 25.25 1 95 511 LEU A O 1
ATOM 3910 N N . ALA A 1 512 ? -5.621 12.406 23.094 1 94.81 512 ALA A N 1
ATOM 3911 C CA . ALA A 1 512 ? -4.68 11.383 22.641 1 94.81 512 ALA A CA 1
ATOM 3912 C C . ALA A 1 512 ? -3.244 11.773 22.984 1 94.81 512 ALA A C 1
ATOM 3914 O O . ALA A 1 512 ? -2.439 10.922 23.375 1 94.81 512 ALA A O 1
ATOM 3915 N N . LEU A 1 513 ? -2.879 13.031 22.766 1 93.81 513 LEU A N 1
ATOM 3916 C CA . LEU A 1 513 ? -1.561 13.523 23.141 1 93.81 513 LEU A CA 1
ATOM 3917 C C . LEU A 1 513 ? -1.324 13.367 24.641 1 93.81 513 LEU A C 1
ATOM 3919 O O . LEU A 1 513 ? -0.23 12.992 25.062 1 93.81 513 LEU A O 1
ATOM 3923 N N . VAL A 1 514 ? -2.352 13.641 25.406 1 92.44 514 VAL A N 1
ATOM 3924 C CA . VAL A 1 514 ? -2.271 13.516 26.859 1 92.44 514 VAL A CA 1
ATOM 3925 C C . VAL A 1 514 ? -2.01 12.055 27.234 1 92.44 514 VAL A C 1
ATOM 3927 O O . VAL A 1 514 ? -1.161 11.773 28.094 1 92.44 514 VAL A O 1
ATOM 3930 N N . HIS A 1 515 ? -2.742 11.227 26.594 1 90.88 515 HIS A N 1
ATOM 3931 C CA . HIS A 1 515 ? -2.553 9.805 26.859 1 90.88 515 HIS A CA 1
ATOM 3932 C C . HIS A 1 515 ? -1.119 9.375 26.562 1 90.88 515 HIS A C 1
ATOM 3934 O O . HIS A 1 515 ? -0.51 8.648 27.344 1 90.88 515 HIS A O 1
ATOM 3940 N N . ALA A 1 516 ? -0.62 9.828 25.438 1 88.19 516 ALA A N 1
ATOM 3941 C CA . ALA A 1 516 ? 0.755 9.508 25.062 1 88.19 516 ALA A CA 1
ATOM 3942 C C . ALA A 1 516 ? 1.75 10.109 26.047 1 88.19 516 ALA A C 1
ATOM 3944 O O . ALA A 1 516 ? 2.73 9.469 26.422 1 88.19 516 ALA A O 1
ATOM 3945 N N . ALA A 1 517 ? 1.542 11.312 26.484 1 87.5 517 ALA A N 1
ATOM 3946 C CA . ALA A 1 517 ? 2.416 11.984 27.438 1 87.5 517 ALA A CA 1
ATOM 3947 C C . ALA A 1 517 ? 2.486 11.219 28.75 1 87.5 517 ALA A C 1
ATOM 3949 O O . ALA A 1 517 ? 3.566 11.047 29.312 1 87.5 517 ALA A O 1
ATOM 3950 N N . LEU A 1 518 ? 1.426 10.758 29.141 1 83.75 518 LEU A N 1
ATOM 3951 C CA . LEU A 1 518 ? 1.341 10.086 30.438 1 83.75 518 LEU A CA 1
ATOM 3952 C C . LEU A 1 518 ? 1.918 8.672 30.344 1 83.75 518 LEU A C 1
ATOM 3954 O O . LEU A 1 518 ? 2.604 8.219 31.266 1 83.75 518 LEU A O 1
ATOM 3958 N N . HIS A 1 519 ? 1.691 8.023 29.281 1 80.94 519 HIS A N 1
ATOM 3959 C CA . HIS A 1 519 ? 2.07 6.617 29.172 1 80.94 519 HIS A CA 1
ATOM 3960 C C . HIS A 1 519 ? 3.508 6.473 28.688 1 80.94 519 HIS A C 1
ATOM 3962 O O . HIS A 1 519 ? 4.191 5.508 29.047 1 80.94 519 HIS A O 1
ATOM 3968 N N . MET A 1 520 ? 3.924 7.395 27.859 1 77 520 MET A N 1
ATOM 3969 C CA . MET A 1 520 ? 5.27 7.289 27.297 1 77 520 MET A CA 1
ATOM 3970 C C . MET A 1 520 ? 6.242 8.195 28.047 1 77 520 MET A C 1
ATOM 3972 O O . MET A 1 520 ? 7.445 8.18 27.781 1 77 520 MET A O 1
ATOM 3976 N N . GLY A 1 521 ? 5.688 9.016 28.906 1 77.81 521 GLY A N 1
ATOM 3977 C CA . GLY A 1 521 ? 6.52 9.883 29.719 1 77.81 521 GLY A CA 1
ATOM 3978 C C . GLY A 1 521 ? 6.996 11.117 28.969 1 77.81 521 GLY A C 1
ATOM 3979 O O . GLY A 1 521 ? 8.078 11.641 29.266 1 77.81 521 GLY A O 1
ATOM 3980 N N . TRP A 1 522 ? 6.309 11.523 27.938 1 77.75 522 TRP A N 1
ATOM 3981 C CA . TRP A 1 522 ? 6.652 12.703 27.156 1 77.75 522 TRP A CA 1
ATOM 3982 C C . TRP A 1 522 ? 6.094 13.969 27.797 1 77.75 522 TRP A C 1
ATOM 3984 O O . TRP A 1 522 ? 5.254 14.648 27.203 1 77.75 522 TRP A O 1
ATOM 3994 N N . THR A 1 523 ? 6.535 14.32 29 1 76.06 523 THR A N 1
ATOM 3995 C CA . THR A 1 523 ? 5.875 15.367 29.781 1 76.06 523 THR A CA 1
ATOM 3996 C C . THR A 1 523 ? 6.691 16.656 29.75 1 76.06 523 THR A C 1
ATOM 3998 O O . THR A 1 523 ? 6.227 17.703 30.219 1 76.06 523 THR A O 1
ATOM 4001 N N . GLY A 1 524 ? 7.742 16.625 29.094 1 79.81 524 GLY A N 1
ATOM 4002 C CA . GLY A 1 524 ? 8.57 17.828 29.125 1 79.81 524 GLY A CA 1
ATOM 4003 C C . GLY A 1 524 ? 8.117 18.891 28.156 1 79.81 524 GLY A C 1
ATOM 4004 O O . GLY A 1 524 ? 7.719 18.578 27.031 1 79.81 524 GLY A O 1
ATOM 4005 N N . ARG A 1 525 ? 8.055 20.125 28.672 1 87.75 525 ARG A N 1
ATOM 4006 C CA . ARG A 1 525 ? 7.773 21.281 27.812 1 87.75 525 ARG A CA 1
ATOM 4007 C C . ARG A 1 525 ? 9.047 21.797 27.156 1 87.75 525 ARG A C 1
ATOM 4009 O O . ARG A 1 525 ? 10.047 22.047 27.844 1 87.75 525 ARG A O 1
ATOM 4016 N N . PRO A 1 526 ? 8.984 21.984 25.891 1 91.31 526 PRO A N 1
ATOM 4017 C CA . PRO A 1 526 ? 10.172 22.547 25.234 1 91.31 526 PRO A CA 1
ATOM 4018 C C . PRO A 1 526 ? 10.398 24.016 25.609 1 91.31 526 PRO A C 1
ATOM 4020 O O . PRO A 1 526 ? 9.438 24.75 25.875 1 91.31 526 PRO A O 1
ATOM 4023 N N . GLU A 1 527 ? 11.586 24.406 25.688 1 92.56 527 GLU A N 1
ATOM 4024 C CA . GLU A 1 527 ? 11.969 25.812 25.859 1 92.56 527 GLU A CA 1
ATOM 4025 C C . GLU A 1 527 ? 12.117 26.5 24.516 1 92.56 527 GLU A C 1
ATOM 4027 O O . GLU A 1 527 ? 12.922 26.094 23.672 1 92.56 527 GLU A O 1
ATOM 4032 N N . TRP A 1 528 ? 11.32 27.547 24.344 1 93.12 528 TRP A N 1
ATOM 4033 C CA . TRP A 1 528 ? 11.367 28.266 23.078 1 93.12 528 TRP A CA 1
ATOM 4034 C C . TRP A 1 528 ? 12.359 29.422 23.156 1 93.12 528 TRP A C 1
ATOM 4036 O O . TRP A 1 528 ? 12.344 30.203 24.109 1 93.12 528 TRP A O 1
ATOM 4046 N N . THR A 1 529 ? 13.219 29.516 22.156 1 92.69 529 THR A N 1
ATOM 4047 C CA . THR A 1 529 ? 14.203 30.578 22.109 1 92.69 529 THR A CA 1
ATOM 4048 C C . THR A 1 529 ? 13.945 31.5 20.922 1 92.69 529 THR A C 1
ATOM 4050 O O . THR A 1 529 ? 13.234 31.125 19.984 1 92.69 529 THR A O 1
ATOM 4053 N N . ASP A 1 530 ? 14.508 32.688 20.938 1 89.56 530 ASP A N 1
ATOM 4054 C CA . ASP A 1 530 ? 14.336 33.656 19.859 1 89.56 530 ASP A CA 1
ATOM 4055 C C . ASP A 1 530 ? 15.359 33.438 18.75 1 89.56 530 ASP A C 1
ATOM 4057 O O . ASP A 1 530 ? 15.086 33.719 17.578 1 89.56 530 ASP A O 1
ATOM 4061 N N . SER A 1 531 ? 16.516 32.938 19.203 1 89.38 531 SER A N 1
ATOM 4062 C CA . SER A 1 531 ? 17.578 32.688 18.234 1 89.38 531 SER A CA 1
ATOM 4063 C C . SER A 1 531 ? 17.469 31.266 17.656 1 89.38 531 SER A C 1
ATOM 4065 O O . SER A 1 531 ? 17 30.344 18.344 1 89.38 531 SER A O 1
ATOM 4067 N N . PRO A 1 532 ? 17.844 31.219 16.406 1 90.62 532 PRO A N 1
ATOM 4068 C CA . PRO A 1 532 ? 17.781 29.875 15.812 1 90.62 532 PRO A CA 1
ATOM 4069 C C . PRO A 1 532 ? 18.688 28.875 16.531 1 90.62 532 PRO A C 1
ATOM 4071 O O . PRO A 1 532 ? 19.766 29.234 17 1 90.62 532 PRO A O 1
ATOM 4074 N N . GLY A 1 533 ? 18.141 27.641 16.719 1 94.38 533 GLY A N 1
ATOM 4075 C CA . GLY A 1 533 ? 18.891 26.578 17.375 1 94.38 533 GLY A CA 1
ATOM 4076 C C . GLY A 1 533 ? 18.016 25.469 17.922 1 94.38 533 GLY A C 1
ATOM 4077 O O . GLY A 1 533 ? 16.828 25.703 18.188 1 94.38 533 GLY A O 1
ATOM 4078 N N . ILE A 1 534 ? 18.562 24.312 18.016 1 96 534 ILE A N 1
ATOM 4079 C CA . ILE A 1 534 ? 17.891 23.156 18.609 1 96 534 ILE A CA 1
ATOM 4080 C C . ILE A 1 534 ? 18.828 22.438 19.562 1 96 534 ILE A C 1
ATOM 4082 O O . ILE A 1 534 ? 19.953 22.094 19.188 1 96 534 ILE A O 1
ATOM 4086 N N . HIS A 1 535 ? 18.422 22.312 20.781 1 94.75 535 HIS A N 1
ATOM 4087 C CA . HIS A 1 535 ? 19.172 21.578 21.781 1 94.75 535 HIS A CA 1
ATOM 4088 C C . HIS A 1 535 ? 18.391 20.375 22.297 1 94.75 535 HIS A C 1
ATOM 4090 O O . HIS A 1 535 ? 17.328 20.516 22.891 1 94.75 535 HIS A O 1
ATOM 4096 N N . VAL A 1 536 ? 18.938 19.172 22.031 1 94.19 536 VAL A N 1
ATOM 4097 C CA . VAL A 1 536 ? 18.297 17.922 22.406 1 94.19 536 VAL A CA 1
ATOM 4098 C C . VAL A 1 536 ? 19.109 17.25 23.516 1 94.19 536 VAL A C 1
ATOM 4100 O O . VAL A 1 536 ? 20.266 16.906 23.312 1 94.19 536 VAL A O 1
ATOM 4103 N N . GLU A 1 537 ? 18.5 17.094 24.656 1 92.5 537 GLU A N 1
ATOM 4104 C CA . GLU A 1 537 ? 19.094 16.359 25.766 1 92.5 537 GLU A CA 1
ATOM 4105 C C . GLU A 1 537 ? 18.25 15.141 26.125 1 92.5 537 GLU A C 1
ATOM 4107 O O . GLU A 1 537 ? 17.047 15.273 26.406 1 92.5 537 GLU A O 1
ATOM 4112 N N . GLY A 1 538 ? 18.875 13.992 26.078 1 89.75 538 GLY A N 1
ATOM 4113 C CA . GLY A 1 538 ? 18.141 12.766 26.391 1 89.75 538 GLY A CA 1
ATOM 4114 C C . GLY A 1 538 ? 17.094 12.43 25.328 1 89.75 538 GLY A C 1
ATOM 4115 O O . GLY A 1 538 ? 15.977 12.031 25.672 1 89.75 538 GLY A O 1
ATOM 4116 N N . GLY A 1 539 ? 17.438 12.727 24.109 1 89.81 539 GLY A N 1
ATOM 4117 C CA . GLY A 1 539 ? 16.516 12.453 23.031 1 89.81 539 GLY A CA 1
ATOM 4118 C C . GLY A 1 539 ? 16.359 10.969 22.734 1 89.81 539 GLY A C 1
ATOM 4119 O O . GLY A 1 539 ? 17.344 10.234 22.688 1 89.81 539 GLY A O 1
ATOM 4120 N N . ARG A 1 540 ? 15.125 10.5 22.609 1 88.38 540 ARG A N 1
ATOM 4121 C CA . ARG A 1 540 ? 14.836 9.125 22.219 1 88.38 540 ARG A CA 1
ATOM 4122 C C . ARG A 1 540 ? 13.805 9.086 21.094 1 88.38 540 ARG A C 1
ATOM 4124 O O . ARG A 1 540 ? 12.797 9.797 21.141 1 88.38 540 ARG A O 1
ATOM 4131 N N . HIS A 1 541 ? 14.195 8.336 20.062 1 86.62 541 HIS A N 1
ATOM 4132 C CA . HIS A 1 541 ? 13.242 8.195 18.969 1 86.62 541 HIS A CA 1
ATOM 4133 C C . HIS A 1 541 ? 11.961 7.516 19.438 1 86.62 541 HIS A C 1
ATOM 4135 O O . HIS A 1 541 ? 12.008 6.477 20.094 1 86.62 541 HIS A O 1
ATOM 4141 N N . PRO A 1 542 ? 10.836 7.992 19.094 1 85.06 542 PRO A N 1
ATOM 4142 C CA . PRO A 1 542 ? 9.562 7.48 19.594 1 85.06 542 PRO A CA 1
ATOM 4143 C C . PRO A 1 542 ? 9.281 6.047 19.156 1 85.06 542 PRO A C 1
ATOM 4145 O O . PRO A 1 542 ? 8.555 5.316 19.844 1 85.06 542 PRO A O 1
ATOM 4148 N N . LEU A 1 543 ? 9.742 5.598 18.047 1 81.44 543 LEU A N 1
ATOM 4149 C CA . LEU A 1 543 ? 9.398 4.293 17.484 1 81.44 543 LEU A CA 1
ATOM 4150 C C . LEU A 1 543 ? 10.375 3.223 17.969 1 81.44 543 LEU A C 1
ATOM 4152 O O . LEU A 1 543 ? 10.188 2.035 17.688 1 81.44 543 LEU A O 1
ATOM 4156 N N . VAL A 1 544 ? 11.391 3.686 18.672 1 77.06 544 VAL A N 1
ATOM 4157 C CA . VAL A 1 544 ? 12.391 2.729 19.141 1 77.06 544 VAL A CA 1
ATOM 4158 C C . VAL A 1 544 ? 12.32 2.604 20.656 1 77.06 544 VAL A C 1
ATOM 4160 O O . VAL A 1 544 ? 12.438 3.602 21.375 1 77.06 544 VAL A O 1
ATOM 4163 N N . ASN A 1 545 ? 11.984 1.546 21.312 1 66.75 545 ASN A N 1
ATOM 4164 C CA . ASN A 1 545 ? 11.781 1.345 22.75 1 66.75 545 ASN A CA 1
ATOM 4165 C C . ASN A 1 545 ? 13.094 1.446 23.516 1 66.75 545 ASN A C 1
ATOM 4167 O O . ASN A 1 545 ? 13.164 2.119 24.547 1 66.75 545 ASN A O 1
ATOM 4171 N N . SER A 1 546 ? 14.094 0.638 23.188 1 71.12 546 SER A N 1
ATOM 4172 C CA . SER A 1 546 ? 15.328 0.618 23.969 1 71.12 546 SER A CA 1
ATOM 4173 C C . SER A 1 546 ? 16.484 1.229 23.172 1 71.12 546 SER A C 1
ATOM 4175 O O . SER A 1 546 ? 17.188 0.525 22.453 1 71.12 546 SER A O 1
ATOM 4177 N N . SER A 1 547 ? 16.375 2.645 23.219 1 77.44 547 SER A N 1
ATOM 4178 C CA . SER A 1 547 ? 17.469 3.307 22.5 1 77.44 547 SER A CA 1
ATOM 4179 C C . SER A 1 547 ? 18.328 4.121 23.469 1 77.44 547 SER A C 1
ATOM 4181 O O . SER A 1 547 ? 17.875 4.539 24.531 1 77.44 547 SER A O 1
ATOM 4183 N N . VAL A 1 548 ? 19.578 4.164 23.188 1 84.19 548 VAL A N 1
ATOM 4184 C CA . VAL A 1 548 ? 20.469 5.07 23.906 1 84.19 548 VAL A CA 1
ATOM 4185 C C . VAL A 1 548 ? 20.078 6.52 23.609 1 84.19 548 VAL A C 1
ATOM 4187 O O . VAL A 1 548 ? 19.828 6.875 22.453 1 84.19 548 VAL A O 1
ATOM 4190 N N . PRO A 1 549 ? 19.938 7.336 24.719 1 88.56 549 PRO A N 1
ATOM 4191 C CA . PRO A 1 549 ? 19.5 8.719 24.516 1 88.56 549 PRO A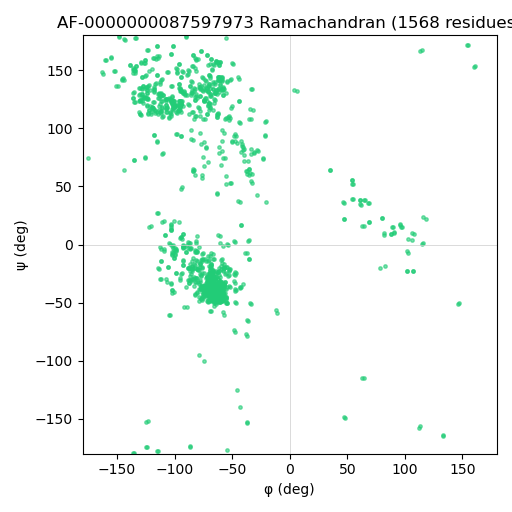 CA 1
ATOM 4192 C C . PRO A 1 549 ? 20.484 9.516 23.641 1 88.56 549 PRO A C 1
ATOM 4194 O O . PRO A 1 549 ? 21.703 9.328 23.75 1 88.56 549 PRO A O 1
ATOM 4197 N N . THR A 1 550 ? 19.984 10.328 22.812 1 91.12 550 THR A N 1
ATOM 4198 C CA . THR A 1 550 ? 20.766 11.188 21.922 1 91.12 550 THR A CA 1
ATOM 4199 C C . THR A 1 550 ? 20.922 12.578 22.531 1 91.12 550 THR A C 1
ATOM 4201 O O . THR A 1 550 ? 19.938 13.195 22.938 1 91.12 550 THR A O 1
ATOM 4204 N N . ASN A 1 551 ? 22.125 13.094 22.734 1 92.75 551 ASN A N 1
ATOM 4205 C CA . ASN A 1 551 ? 22.438 14.469 23.125 1 92.75 551 ASN A CA 1
ATOM 4206 C C . ASN A 1 551 ? 23.109 15.234 22 1 92.75 551 ASN A C 1
ATOM 4208 O O . ASN A 1 551 ? 24.234 14.914 21.609 1 92.75 551 ASN A O 1
ATOM 4212 N N . LEU A 1 552 ? 22.438 16.156 21.422 1 94 552 LEU A N 1
ATOM 4213 C CA . LEU A 1 552 ? 22.953 16.891 20.266 1 94 552 LEU A CA 1
ATOM 4214 C C . LEU A 1 552 ? 22.406 18.312 20.234 1 94 552 LEU A C 1
ATOM 4216 O O . LEU A 1 552 ? 21.234 18.531 20.516 1 94 552 LEU A O 1
ATOM 4220 N N . SER A 1 553 ? 23.312 19.266 19.938 1 92.94 553 SER A N 1
ATOM 4221 C CA . SER A 1 553 ? 22.922 20.656 19.812 1 92.94 553 SER A CA 1
ATOM 4222 C C . SER A 1 553 ? 23.328 21.234 18.453 1 92.94 553 SER A C 1
ATOM 4224 O O . SER A 1 553 ? 24.422 20.953 17.969 1 92.94 553 SER A O 1
ATOM 4226 N N . VAL A 1 554 ? 22.484 21.891 17.828 1 92.25 554 VAL A N 1
ATOM 4227 C CA . VAL A 1 554 ? 22.781 22.625 16.594 1 92.25 554 VAL A CA 1
ATOM 4228 C C . VAL A 1 554 ? 22.297 24.062 16.719 1 92.25 554 VAL A C 1
ATOM 4230 O O . VAL A 1 554 ? 21.219 24.312 17.266 1 92.25 554 VAL A O 1
ATOM 4233 N N . GLY A 1 555 ? 23 25.078 16.375 1 86.75 555 GLY A N 1
ATOM 4234 C CA . GLY A 1 555 ? 22.703 26.5 16.5 1 86.75 555 GLY A CA 1
ATOM 4235 C C . GLY A 1 555 ? 23.922 27.359 16.75 1 86.75 555 GLY A C 1
ATOM 4236 O O . GLY A 1 555 ? 24.125 28.375 16.078 1 86.75 555 GLY A O 1
ATOM 4237 N N . GLY A 1 556 ? 24.797 26.891 17.875 1 85.75 556 GLY A N 1
ATOM 4238 C CA . GLY A 1 556 ? 26.094 27.547 17.938 1 85.75 556 GLY A CA 1
ATOM 4239 C C . GLY A 1 556 ? 26.797 27.594 16.594 1 85.75 556 GLY A C 1
ATOM 4240 O O . GLY A 1 556 ? 26.656 28.562 15.852 1 85.75 556 GLY A O 1
ATOM 4241 N N . PRO A 1 557 ? 27.25 26.328 16.391 1 89.94 557 PRO A N 1
ATOM 4242 C CA . PRO A 1 557 ? 27.5 26.172 14.961 1 89.94 557 PRO A CA 1
ATOM 4243 C C . PRO A 1 557 ? 26.266 25.766 14.18 1 89.94 557 PRO A C 1
ATOM 4245 O O . PRO A 1 557 ? 25.469 24.938 14.656 1 89.94 557 PRO A O 1
ATOM 4248 N N . PRO A 1 558 ? 26.062 26.469 13.18 1 93.88 558 PRO A N 1
ATOM 4249 C CA . PRO A 1 558 ? 24.844 26.172 12.43 1 93.88 558 PRO A CA 1
ATOM 4250 C C . PRO A 1 558 ? 24.891 24.812 11.727 1 93.88 558 PRO A C 1
ATOM 4252 O O . PRO A 1 558 ? 23.859 24.297 11.297 1 93.88 558 PRO A O 1
ATOM 4255 N N . THR A 1 559 ? 26.078 24.281 11.602 1 95.44 559 THR A N 1
ATOM 4256 C CA . THR A 1 559 ? 26.234 23 10.906 1 95.44 559 THR A CA 1
ATOM 4257 C C . THR A 1 559 ? 26.922 21.984 11.805 1 95.44 559 THR A C 1
ATOM 4259 O O . THR A 1 559 ? 27.969 22.266 12.406 1 95.44 559 THR A O 1
ATOM 4262 N N . VAL A 1 560 ? 26.266 20.844 11.961 1 95.62 560 VAL A N 1
ATOM 4263 C CA . VAL A 1 560 ? 26.844 19.719 12.68 1 95.62 560 VAL A CA 1
ATOM 4264 C C . VAL A 1 560 ? 27.094 18.562 11.727 1 95.62 560 VAL A C 1
ATOM 4266 O O . VAL A 1 560 ? 26.203 18.172 10.969 1 95.62 560 VAL A O 1
ATOM 4269 N N . VAL A 1 561 ? 28.281 18.062 11.688 1 94.25 561 VAL A N 1
ATOM 4270 C CA . VAL A 1 561 ? 28.625 16.891 10.883 1 94.25 561 VAL A CA 1
ATOM 4271 C C . VAL A 1 561 ? 28.844 15.68 11.789 1 94.25 561 VAL A C 1
ATOM 4273 O O . VAL A 1 561 ? 29.703 15.711 12.68 1 94.25 561 VAL A O 1
ATOM 4276 N N . LEU A 1 562 ? 28.016 14.727 11.609 1 93.12 562 LEU A N 1
ATOM 4277 C CA . LEU A 1 562 ? 28.094 13.484 12.375 1 93.12 562 LEU A CA 1
ATOM 4278 C C . LEU A 1 562 ? 28.828 12.406 11.586 1 93.12 562 LEU A C 1
ATOM 4280 O O . LEU A 1 562 ? 28.406 12.047 10.484 1 93.12 562 LEU A O 1
ATOM 4284 N N . CYS A 1 563 ? 29.938 11.992 12.078 1 90.31 563 CYS A N 1
ATOM 4285 C CA . CYS A 1 563 ? 30.641 10.867 11.477 1 90.31 563 CYS A CA 1
ATOM 4286 C C . CYS A 1 563 ? 30.703 9.688 12.438 1 90.31 563 CYS A C 1
ATOM 4288 O O . CYS A 1 563 ? 30.203 9.766 13.562 1 90.31 563 CYS A O 1
ATOM 4290 N N . GLY A 1 564 ? 31.125 8.594 11.984 1 86 564 GLY A N 1
ATOM 4291 C CA . GLY A 1 564 ? 31.188 7.398 12.805 1 86 564 GLY A CA 1
ATOM 4292 C C . GLY A 1 564 ? 31.109 6.117 12 1 86 564 GLY A C 1
ATOM 4293 O O . GLY A 1 564 ? 30.891 6.152 10.789 1 86 564 GLY A O 1
ATOM 4294 N N . PRO A 1 565 ? 31.344 5.062 12.781 1 83.12 565 PRO A N 1
ATOM 4295 C CA . PRO A 1 565 ? 31.281 3.762 12.117 1 83.12 565 PRO A CA 1
ATOM 4296 C C . PRO A 1 565 ? 29.891 3.465 11.547 1 83.12 565 PRO A C 1
ATOM 4298 O O . PRO A 1 565 ? 28.906 4.102 11.945 1 83.12 565 PRO A O 1
ATOM 4301 N N . ASN A 1 566 ? 29.875 2.574 10.562 1 80.75 566 ASN A N 1
ATOM 4302 C CA . ASN A 1 566 ? 28.609 2.111 10.023 1 80.75 566 ASN A CA 1
ATOM 4303 C C . ASN A 1 566 ? 27.781 1.399 11.086 1 80.75 566 ASN A C 1
ATOM 4305 O O . ASN A 1 566 ? 28.312 0.681 11.93 1 80.75 566 ASN A O 1
ATOM 4309 N N . ALA A 1 567 ? 26.547 1.603 11.062 1 77.25 567 ALA A N 1
ATOM 4310 C CA . ALA A 1 567 ? 25.578 0.96 11.953 1 77.25 567 ALA A CA 1
ATOM 4311 C C . ALA A 1 567 ? 25.734 1.447 13.383 1 77.25 567 ALA A C 1
ATOM 4313 O O . ALA A 1 567 ? 25.297 0.78 14.328 1 77.25 567 ALA A O 1
ATOM 4314 N N . SER A 1 568 ? 26.375 2.58 13.578 1 84.56 568 SER A N 1
ATOM 4315 C CA . SER A 1 568 ? 26.672 3.057 14.93 1 84.56 568 SER A CA 1
ATOM 4316 C C . SER A 1 568 ? 25.562 3.982 15.438 1 84.56 568 SER A C 1
ATOM 4318 O O . SER A 1 568 ? 25.656 4.504 16.547 1 84.56 568 SER A O 1
ATOM 4320 N N . GLY A 1 569 ? 24.562 4.23 14.625 1 83.56 569 GLY A N 1
ATOM 4321 C CA . GLY A 1 569 ? 23.406 4.98 15.109 1 83.56 569 GLY A CA 1
ATOM 4322 C C . GLY A 1 569 ? 23.328 6.391 14.555 1 83.56 569 GLY A C 1
ATOM 4323 O O . GLY A 1 569 ? 22.516 7.199 15.008 1 83.56 569 GLY A O 1
ATOM 4324 N N . LYS A 1 570 ? 24.156 6.785 13.57 1 88.5 570 LYS A N 1
ATOM 4325 C CA . LYS A 1 570 ? 24.156 8.125 12.984 1 88.5 570 LYS A CA 1
ATOM 4326 C C . LYS A 1 570 ? 22.766 8.492 12.469 1 88.5 570 LYS A C 1
ATOM 4328 O O . LYS A 1 570 ? 22.25 9.562 12.789 1 88.5 570 LYS A O 1
ATOM 4333 N N . SER A 1 571 ? 22.219 7.559 11.68 1 85.94 571 SER A N 1
ATOM 4334 C CA . SER A 1 571 ? 20.906 7.805 11.094 1 85.94 571 SER A CA 1
ATOM 4335 C C . SER A 1 571 ? 19.844 7.91 12.18 1 85.94 571 SER A C 1
ATOM 4337 O O . SER A 1 571 ? 18.922 8.727 12.078 1 85.94 571 SER A O 1
ATOM 4339 N N . HIS A 1 572 ? 20 7.102 13.203 1 86.31 572 HIS A N 1
ATOM 4340 C CA . HIS A 1 572 ? 19.062 7.145 14.32 1 86.31 572 HIS A CA 1
ATOM 4341 C C . HIS A 1 572 ? 19.125 8.492 15.039 1 86.31 572 HIS A C 1
ATOM 4343 O O . HIS A 1 572 ? 18.078 9.039 15.414 1 86.31 572 HIS A O 1
ATOM 4349 N N . ALA A 1 573 ? 20.312 8.992 15.234 1 90.44 573 ALA A N 1
ATOM 4350 C CA . ALA A 1 573 ? 20.469 10.281 15.891 1 90.44 573 ALA A CA 1
ATOM 4351 C C . ALA A 1 573 ? 19.812 11.398 15.086 1 90.44 573 ALA A C 1
ATOM 4353 O O . ALA A 1 573 ? 19.125 12.258 15.648 1 90.44 573 ALA A O 1
ATOM 4354 N N . LEU A 1 574 ? 20 11.375 13.727 1 92.06 574 LEU A N 1
ATOM 4355 C CA . LEU A 1 574 ? 19.375 12.359 12.859 1 92.06 574 LEU A CA 1
ATOM 4356 C C . LEU A 1 574 ? 17.859 12.305 12.977 1 92.06 574 LEU A C 1
ATOM 4358 O O . LEU A 1 574 ? 17.203 13.344 13.125 1 92.06 574 LEU A O 1
ATOM 4362 N N . ARG A 1 575 ? 17.328 11.117 12.938 1 90 575 ARG A N 1
ATOM 4363 C CA . ARG A 1 575 ? 15.883 10.945 13.016 1 90 575 ARG A CA 1
ATOM 4364 C C . ARG A 1 575 ? 15.352 11.414 14.367 1 90 575 ARG A C 1
ATOM 4366 O O . ARG A 1 575 ? 14.266 11.992 14.445 1 90 575 ARG A O 1
ATOM 4373 N N . THR A 1 576 ? 16.109 11.125 15.43 1 90.94 576 THR A N 1
ATOM 4374 C CA . THR A 1 576 ? 15.695 11.523 16.781 1 90.94 576 THR A CA 1
ATOM 4375 C C . THR A 1 576 ? 15.586 13.047 16.875 1 90.94 576 THR A C 1
ATOM 4377 O O . THR A 1 576 ? 14.609 13.57 17.422 1 90.94 576 THR A O 1
ATOM 4380 N N . VAL A 1 577 ? 16.547 13.727 16.297 1 92.81 577 VAL A N 1
ATOM 4381 C CA . VAL A 1 577 ? 16.516 15.188 16.328 1 92.81 577 VAL A CA 1
ATOM 4382 C C . VAL A 1 577 ? 15.352 15.688 15.469 1 92.81 577 VAL A C 1
ATOM 4384 O O . VAL A 1 577 ? 14.664 16.641 15.852 1 92.81 577 VAL A O 1
ATOM 4387 N N . GLY A 1 578 ? 15.164 15.016 14.344 1 92.19 578 GLY A N 1
ATOM 4388 C CA . GLY A 1 578 ? 14.062 15.398 13.477 1 92.19 578 GLY A CA 1
ATOM 4389 C C . GLY A 1 578 ? 12.711 15.266 14.141 1 92.19 578 GLY A C 1
ATOM 4390 O O . GLY A 1 578 ? 11.781 16.031 13.844 1 92.19 578 GLY A O 1
ATOM 4391 N N . CYS A 1 579 ? 12.594 14.297 15.047 1 89.69 579 CYS A N 1
ATOM 4392 C CA . CYS A 1 579 ? 11.336 14.055 15.734 1 89.69 579 CYS A CA 1
ATOM 4393 C C . CYS A 1 579 ? 11.172 14.992 16.922 1 89.69 579 CYS A C 1
ATOM 4395 O O . CYS A 1 579 ? 10.078 15.117 17.484 1 89.69 579 CYS A O 1
ATOM 4397 N N . LEU A 1 580 ? 12.18 15.617 17.391 1 85.12 580 LEU A N 1
ATOM 4398 C CA . LEU A 1 580 ? 12.172 16.625 18.438 1 85.12 580 LEU A CA 1
ATOM 4399 C C . LEU A 1 580 ? 11.641 16.047 19.75 1 85.12 580 LEU A C 1
ATOM 4401 O O . LEU A 1 580 ? 10.836 16.688 20.438 1 85.12 580 LEU A O 1
ATOM 4405 N N . THR A 1 581 ? 11.93 14.773 20.047 1 85.12 581 THR A N 1
ATOM 4406 C CA . THR A 1 581 ? 11.594 14.125 21.312 1 85.12 581 THR A CA 1
ATOM 4407 C C . THR A 1 581 ? 12.805 14.078 22.234 1 85.12 581 THR A C 1
ATOM 4409 O O . THR A 1 581 ? 13.852 13.539 21.875 1 85.12 581 THR A O 1
ATOM 4412 N N . ALA A 1 582 ? 12.617 14.742 23.422 1 88.62 582 ALA A N 1
ATOM 4413 C CA . ALA A 1 582 ? 13.742 14.789 24.359 1 88.62 582 ALA A CA 1
ATOM 4414 C C . ALA A 1 582 ? 13.258 14.992 25.797 1 88.62 582 ALA A C 1
ATOM 4416 O O . ALA A 1 582 ? 12.109 15.383 26.016 1 88.62 582 ALA A O 1
ATOM 4417 N N . GLN A 1 583 ? 14.148 14.641 26.703 1 88.19 583 GLN A N 1
ATOM 4418 C CA . GLN A 1 583 ? 13.898 15 28.094 1 88.19 583 GLN A CA 1
ATOM 4419 C C . GLN A 1 583 ? 13.93 16.516 28.297 1 88.19 583 GLN A C 1
ATOM 4421 O O . GLN A 1 583 ? 13.07 17.078 28.984 1 88.19 583 GLN A O 1
ATOM 4426 N N . HIS A 1 584 ? 14.883 17.078 27.688 1 91.38 584 HIS A N 1
ATOM 4427 C CA . HIS A 1 584 ? 14.977 18.531 27.625 1 91.38 584 HIS A CA 1
ATOM 4428 C C . HIS A 1 584 ? 15.203 19 26.203 1 91.38 584 HIS A C 1
ATOM 4430 O O . HIS A 1 584 ? 16.141 18.562 25.531 1 91.38 584 HIS A O 1
ATOM 4436 N N . LEU A 1 585 ? 14.352 19.859 25.734 1 93.12 585 LEU A N 1
ATOM 4437 C CA . LEU A 1 585 ? 14.406 20.328 24.359 1 93.12 585 LEU A CA 1
ATOM 4438 C C . LEU A 1 585 ? 14.336 21.859 24.312 1 93.12 585 LEU A C 1
ATOM 4440 O O . LEU A 1 585 ? 13.484 22.469 24.969 1 93.12 585 LEU A O 1
ATOM 4444 N N . SER A 1 586 ? 15.25 22.5 23.75 1 94.56 586 SER A N 1
ATOM 4445 C CA . SER A 1 586 ? 15.211 23.922 23.422 1 94.56 586 SER A CA 1
ATOM 4446 C C . SER A 1 586 ? 15.164 24.141 21.906 1 94.56 586 SER A C 1
ATOM 4448 O O . SER A 1 586 ? 15.945 23.562 21.172 1 94.56 586 SER A O 1
ATOM 4450 N N . ILE A 1 587 ? 14.234 24.891 21.438 1 93.81 587 ILE A N 1
ATOM 4451 C CA . ILE A 1 587 ? 14.031 25.047 20 1 93.81 587 ILE A CA 1
ATOM 4452 C C . ILE A 1 587 ? 13.805 26.516 19.656 1 93.81 587 ILE A C 1
ATOM 4454 O O . ILE A 1 587 ? 13.039 27.203 20.344 1 93.81 587 ILE A O 1
ATOM 4458 N N . GLY A 1 588 ? 14.508 27.016 18.672 1 93.06 588 GLY A N 1
ATOM 4459 C CA . GLY A 1 588 ? 14.25 28.328 18.109 1 93.06 588 GLY A CA 1
ATOM 4460 C C . GLY A 1 588 ? 13.203 28.312 17.016 1 93.06 588 GLY A C 1
ATOM 4461 O O . GLY A 1 588 ? 12.555 27.281 16.781 1 93.06 588 GLY A O 1
ATOM 4462 N N . PRO A 1 589 ? 13.016 29.453 16.375 1 89.19 589 PRO A N 1
ATOM 4463 C CA . PRO A 1 589 ? 12 29.516 15.32 1 89.19 589 PRO A CA 1
ATOM 4464 C C . PRO A 1 589 ? 12.344 28.625 14.125 1 89.19 589 PRO A C 1
ATOM 4466 O O . PRO A 1 589 ? 13.484 28.641 13.648 1 89.19 589 PRO A O 1
ATOM 4469 N N . LEU A 1 590 ? 11.422 27.859 13.695 1 90.56 590 LEU A N 1
ATOM 4470 C CA . LEU A 1 590 ? 11.57 27 12.539 1 90.56 590 LEU A CA 1
ATOM 4471 C C . LEU A 1 590 ? 10.477 27.266 11.508 1 90.56 590 LEU A C 1
ATOM 4473 O O . LEU A 1 590 ? 9.312 27.453 11.875 1 90.56 590 LEU A O 1
ATOM 4477 N N . ASP A 1 591 ? 10.883 27.344 10.25 1 82.62 591 ASP A N 1
ATOM 4478 C CA . ASP A 1 591 ? 9.883 27.516 9.195 1 82.62 591 ASP A CA 1
ATOM 4479 C C . ASP A 1 591 ? 9.797 26.266 8.32 1 82.62 591 ASP A C 1
ATOM 4481 O O . ASP A 1 591 ? 8.859 26.109 7.539 1 82.62 591 ASP A O 1
ATOM 4485 N N . GLY A 1 592 ? 10.82 25.375 8.453 1 85.19 592 GLY A N 1
ATOM 4486 C CA . GLY A 1 592 ? 10.805 24.156 7.66 1 85.19 592 GLY A CA 1
ATOM 4487 C C . GLY A 1 592 ? 11.742 23.094 8.195 1 85.19 592 GLY A C 1
ATOM 4488 O O . GLY A 1 592 ? 12.797 23.406 8.75 1 85.19 592 GLY A O 1
ATOM 4489 N N . ILE A 1 593 ? 11.328 21.859 7.98 1 90.38 593 ILE A N 1
ATOM 4490 C CA . ILE A 1 593 ? 12.164 20.703 8.266 1 90.38 593 ILE A CA 1
ATOM 4491 C C . ILE A 1 593 ? 12.344 19.875 7 1 90.38 593 ILE A C 1
ATOM 4493 O O . ILE A 1 593 ? 11.367 19.359 6.449 1 90.38 593 ILE A O 1
ATOM 4497 N N . PHE A 1 594 ? 13.586 19.812 6.562 1 87.44 594 PHE A N 1
ATOM 4498 C CA . PHE A 1 594 ? 13.93 19.047 5.363 1 87.44 594 PHE A CA 1
ATOM 4499 C C . PHE A 1 594 ? 14.883 17.906 5.699 1 87.44 594 PHE A C 1
ATOM 4501 O O . PHE A 1 594 ? 15.773 18.062 6.539 1 87.44 594 PHE A O 1
ATOM 4508 N N . SER A 1 595 ? 14.578 16.828 5.078 1 89.31 595 SER A N 1
ATOM 4509 C CA . SER A 1 595 ? 15.461 15.719 5.395 1 89.31 595 SER A CA 1
ATOM 4510 C C . SER A 1 595 ? 15.68 14.828 4.18 1 89.31 595 SER A C 1
ATOM 4512 O O . SER A 1 595 ? 14.836 14.773 3.281 1 89.31 595 SER A O 1
ATOM 4514 N N . LEU A 1 596 ? 16.781 14.328 3.992 1 86.88 596 LEU A N 1
ATOM 4515 C CA . LEU A 1 596 ? 17.125 13.18 3.154 1 86.88 596 LEU A CA 1
ATOM 4516 C C . LEU A 1 596 ? 17.656 12.023 4 1 86.88 596 LEU A C 1
ATOM 4518 O O . LEU A 1 596 ? 18.828 12.016 4.371 1 86.88 596 LEU A O 1
ATOM 4522 N N . LEU A 1 597 ? 16.75 11.242 4.426 1 80.88 597 LEU A N 1
ATOM 4523 C CA . LEU A 1 597 ? 17.094 10.109 5.281 1 80.88 597 LEU A CA 1
ATOM 4524 C C . LEU A 1 597 ? 16.969 8.797 4.523 1 80.88 597 LEU A C 1
ATOM 4526 O O . LEU A 1 597 ? 16.094 8.648 3.672 1 80.88 597 LEU A O 1
ATOM 4530 N N . THR A 1 598 ? 18.078 7.98 4.512 1 62 598 THR A N 1
ATOM 4531 C CA . THR A 1 598 ? 18.234 6.738 3.76 1 62 598 THR A CA 1
ATOM 4532 C C . THR A 1 598 ? 17.062 5.797 4.035 1 62 598 THR A C 1
ATOM 4534 O O . THR A 1 598 ? 16.516 5.789 5.137 1 62 598 THR A O 1
ATOM 4537 N N . GLY A 1 599 ? 16.578 5.074 3.031 1 53.38 599 GLY A N 1
ATOM 4538 C CA . GLY A 1 599 ? 15.594 4.008 3.084 1 53.38 599 GLY A CA 1
ATOM 4539 C C . GLY A 1 599 ? 14.312 4.344 2.352 1 53.38 599 GLY A C 1
ATOM 4540 O O . GLY A 1 599 ? 13.328 3.605 2.439 1 53.38 599 GLY A O 1
ATOM 4541 N N . GLU A 1 600 ? 14.477 5.586 1.804 1 47.91 600 GLU A N 1
ATOM 4542 C CA . GLU A 1 600 ? 13.211 5.953 1.184 1 47.91 600 GLU A CA 1
ATOM 4543 C C . GLU A 1 600 ? 12.961 5.145 -0.085 1 47.91 600 GLU A C 1
ATOM 4545 O O . GLU A 1 600 ? 13.891 4.855 -0.837 1 47.91 600 GLU A O 1
ATOM 4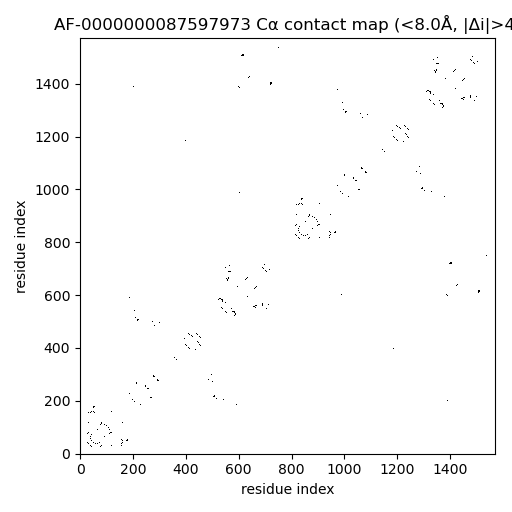550 N N . ASP A 1 601 ? 12.023 4.316 -0.072 1 43.81 601 ASP A N 1
ATOM 4551 C CA . ASP A 1 601 ? 11.484 3.594 -1.219 1 43.81 601 ASP A CA 1
ATOM 4552 C C . ASP A 1 601 ? 11.445 4.48 -2.459 1 43.81 601 ASP A C 1
ATOM 4554 O O . ASP A 1 601 ? 10.633 5.406 -2.543 1 43.81 601 ASP A O 1
ATOM 4558 N N . THR A 1 602 ? 12.594 4.938 -2.971 1 44.19 602 THR A N 1
ATOM 4559 C CA . THR A 1 602 ? 12.352 5.645 -4.223 1 44.19 602 THR A CA 1
ATOM 4560 C C . THR A 1 602 ? 11.781 4.699 -5.277 1 44.19 602 THR A C 1
ATOM 4562 O O . THR A 1 602 ? 12.531 4.051 -6.008 1 44.19 602 THR A O 1
ATOM 4565 N N . THR A 1 603 ? 10.805 3.848 -4.941 1 41.44 603 THR A N 1
ATOM 4566 C CA . THR A 1 603 ? 10.219 2.775 -5.738 1 41.44 603 THR A CA 1
ATOM 4567 C C . THR A 1 603 ? 10.172 3.162 -7.215 1 41.44 603 THR A C 1
ATOM 4569 O O . THR A 1 603 ? 10.305 2.305 -8.094 1 41.44 603 THR A O 1
ATOM 4572 N N . SER A 1 604 ? 9.602 4.426 -7.5 1 41.19 604 SER A N 1
ATOM 4573 C CA . SER A 1 604 ? 9.039 4.531 -8.844 1 41.19 604 SER A CA 1
ATOM 4574 C C . SER A 1 604 ? 10.117 4.875 -9.867 1 41.19 604 SER A C 1
ATOM 4576 O O . SER A 1 604 ? 9.906 4.742 -11.07 1 41.19 604 SER A O 1
ATOM 4578 N N . SER A 1 605 ? 11.359 5.477 -9.383 1 47.75 605 SER A N 1
ATOM 4579 C CA . SER A 1 605 ? 12.078 6.148 -10.461 1 47.75 605 SER A CA 1
ATOM 4580 C C . SER A 1 605 ? 13.242 5.301 -10.969 1 47.75 605 SER A C 1
ATOM 4582 O O . SER A 1 605 ? 13.875 4.586 -10.195 1 47.75 605 SER A O 1
ATOM 4584 N N . VAL A 1 606 ? 13.18 5.066 -12.258 1 55.12 606 VAL A N 1
ATOM 4585 C CA . VAL A 1 606 ? 14.211 4.508 -13.133 1 55.12 606 VAL A CA 1
ATOM 4586 C C . VAL A 1 606 ? 15.531 5.234 -12.898 1 55.12 606 VAL A C 1
ATOM 4588 O O . VAL A 1 606 ? 16.578 4.809 -13.398 1 55.12 606 VAL A O 1
ATOM 4591 N N . GLN A 1 607 ? 15.469 6.234 -11.844 1 61.16 607 GLN A N 1
ATOM 4592 C CA . GLN A 1 607 ? 16.688 6.996 -11.633 1 61.16 607 GLN A CA 1
ATOM 4593 C C . GLN A 1 607 ? 17.625 6.293 -10.648 1 61.16 607 GLN A C 1
ATOM 4595 O O . GLN A 1 607 ? 17.156 5.531 -9.797 1 61.16 607 GLN A O 1
ATOM 4600 N N . SER A 1 608 ? 18.891 6.543 -10.891 1 69.31 608 SER A N 1
ATOM 4601 C CA . SER A 1 608 ? 19.844 6.008 -9.93 1 69.31 608 SER A CA 1
ATOM 4602 C C . SER A 1 608 ? 19.656 6.625 -8.555 1 69.31 608 SER A C 1
ATOM 4604 O O . SER A 1 608 ? 19.078 7.711 -8.422 1 69.31 608 SER A O 1
ATOM 4606 N N . ALA A 1 609 ? 20.078 6.008 -7.582 1 70.75 609 ALA A N 1
ATOM 4607 C CA . ALA A 1 609 ? 19.969 6.477 -6.203 1 70.75 609 ALA A CA 1
ATOM 4608 C C . ALA A 1 609 ? 20.688 7.812 -6.016 1 70.75 609 ALA A C 1
ATOM 4610 O O . ALA A 1 609 ? 20.172 8.711 -5.355 1 70.75 609 ALA A O 1
ATOM 4611 N N . PHE A 1 610 ? 21.797 8.023 -6.668 1 79.31 610 PHE A N 1
ATOM 4612 C CA . PHE A 1 610 ? 22.547 9.258 -6.535 1 79.31 610 PHE A CA 1
ATOM 4613 C C . PHE A 1 610 ? 21.812 10.422 -7.18 1 79.31 610 PHE A C 1
ATOM 4615 O O . PHE A 1 610 ? 21.719 11.508 -6.602 1 79.31 610 PHE A O 1
ATOM 4622 N N . SER A 1 611 ? 21.375 10.125 -8.367 1 75.06 611 SER A N 1
ATOM 4623 C CA . SER A 1 611 ? 20.656 11.172 -9.078 1 75.06 611 SER A CA 1
ATOM 4624 C C . SER A 1 611 ? 19.422 11.609 -8.305 1 75.06 611 SER A C 1
ATOM 4626 O O . SER A 1 611 ? 19.125 12.805 -8.227 1 75.06 611 SER A O 1
ATOM 4628 N N . ALA A 1 612 ? 18.797 10.617 -7.773 1 74.31 612 ALA A N 1
ATOM 4629 C CA . ALA A 1 612 ? 17.594 10.922 -7 1 74.31 612 ALA A CA 1
ATOM 4630 C C . ALA A 1 612 ? 17.938 11.719 -5.746 1 74.31 612 ALA A C 1
ATOM 4632 O O . ALA A 1 612 ? 17.281 12.719 -5.438 1 74.31 612 ALA A O 1
ATOM 4633 N N . ASP A 1 613 ? 18.953 11.359 -5.039 1 80.69 613 ASP A N 1
ATOM 4634 C CA . ASP A 1 613 ? 19.391 12.055 -3.832 1 80.69 613 ASP A CA 1
ATOM 4635 C C . ASP A 1 613 ? 19.828 13.484 -4.152 1 80.69 613 ASP A C 1
ATOM 4637 O O . ASP A 1 613 ? 19.453 14.422 -3.449 1 80.69 613 ASP A O 1
ATOM 4641 N N . THR A 1 614 ? 20.578 13.57 -5.188 1 83 614 THR A N 1
ATOM 4642 C CA . THR A 1 614 ? 21.109 14.875 -5.57 1 83 614 THR A CA 1
ATOM 4643 C C . THR A 1 614 ? 19.984 15.812 -5.98 1 83 614 THR A C 1
ATOM 4645 O O . THR A 1 614 ? 20.016 17 -5.668 1 83 614 THR A O 1
ATOM 4648 N N . ALA A 1 615 ? 19.078 15.234 -6.672 1 75.06 615 ALA A N 1
ATOM 4649 C CA . ALA A 1 615 ? 17.922 16.031 -7.051 1 75.06 615 ALA A CA 1
ATOM 4650 C C . ALA A 1 615 ? 17.156 16.531 -5.82 1 75.06 615 ALA A C 1
ATOM 4652 O O . ALA A 1 615 ? 16.75 17.688 -5.762 1 75.06 615 ALA A O 1
ATOM 4653 N N . GLN A 1 616 ? 17.047 15.719 -4.871 1 75.81 616 GLN A N 1
ATOM 4654 C CA . GLN A 1 616 ? 16.359 16.078 -3.635 1 75.81 616 GLN A CA 1
ATOM 4655 C C . GLN A 1 616 ? 17.141 17.156 -2.873 1 75.81 616 GLN A C 1
ATOM 4657 O O . GLN A 1 616 ? 16.547 18.094 -2.348 1 75.81 616 GLN A O 1
ATOM 4662 N N . ILE A 1 617 ? 18.375 16.984 -2.789 1 84.38 617 ILE A N 1
ATOM 4663 C CA . ILE A 1 617 ? 19.203 17.953 -2.096 1 84.38 617 ILE A CA 1
ATOM 4664 C C . ILE A 1 617 ? 19.109 19.312 -2.797 1 84.38 617 ILE A C 1
ATOM 4666 O O . ILE A 1 617 ? 19 20.344 -2.141 1 84.38 617 ILE A O 1
ATOM 4670 N N . GLY A 1 618 ? 19.203 19.203 -4.117 1 77 618 GLY A N 1
ATOM 4671 C CA . GLY A 1 618 ? 19.062 20.438 -4.871 1 77 618 GLY A CA 1
ATOM 4672 C C . GLY A 1 618 ? 17.781 21.172 -4.566 1 77 618 GLY A C 1
ATOM 4673 O O . GLY A 1 618 ? 17.797 22.391 -4.332 1 77 618 GLY A O 1
ATOM 4674 N N . ARG A 1 619 ? 16.719 20.438 -4.531 1 69.62 619 ARG A N 1
ATOM 4675 C CA . ARG A 1 619 ? 15.414 21.016 -4.219 1 69.62 619 ARG A CA 1
ATOM 4676 C C . ARG A 1 619 ? 15.391 21.578 -2.803 1 69.62 619 ARG A C 1
ATOM 4678 O O . ARG A 1 619 ? 14.883 22.688 -2.58 1 69.62 619 ARG A O 1
ATOM 4685 N N . THR A 1 620 ? 15.938 20.906 -1.907 1 75.25 620 THR A N 1
ATOM 4686 C CA . THR A 1 620 ? 15.938 21.312 -0.505 1 75.25 620 THR A CA 1
ATOM 4687 C C . THR A 1 620 ? 16.781 22.562 -0.306 1 75.25 620 THR A C 1
ATOM 4689 O O . THR A 1 620 ? 16.391 23.469 0.441 1 75.25 620 THR A O 1
ATOM 4692 N N . LEU A 1 621 ? 17.922 22.594 -0.947 1 76.81 621 LEU A N 1
ATOM 4693 C CA . LEU A 1 621 ? 18.812 23.734 -0.816 1 76.81 621 LEU A CA 1
ATOM 4694 C C . LEU A 1 621 ? 18.141 25 -1.333 1 76.81 621 LEU A C 1
ATOM 4696 O O . LEU A 1 621 ? 18.391 26.094 -0.817 1 76.81 621 LEU A O 1
ATOM 4700 N N . SER A 1 622 ? 17.297 24.734 -2.271 1 68.5 622 SER A N 1
ATOM 4701 C CA . SER A 1 622 ? 16.609 25.891 -2.844 1 68.5 622 SER A CA 1
ATOM 4702 C C . SER A 1 622 ? 15.484 26.375 -1.933 1 68.5 622 SER A C 1
ATOM 4704 O O . SER A 1 622 ? 15.086 27.531 -1.989 1 68.5 622 SER A O 1
ATOM 4706 N N . LEU A 1 623 ? 15.07 25.578 -0.988 1 67.81 623 LEU A N 1
ATOM 4707 C CA . LEU A 1 623 ? 13.914 25.875 -0.159 1 67.81 623 LEU A CA 1
ATOM 4708 C C . LEU A 1 623 ? 14.336 26.297 1.246 1 67.81 623 LEU A C 1
ATOM 4710 O O . LEU A 1 623 ? 13.578 26.953 1.965 1 67.81 623 LEU A O 1
ATOM 4714 N N . CYS A 1 624 ? 15.508 25.984 1.64 1 76.56 624 CYS A N 1
ATOM 4715 C CA . CYS A 1 624 ? 15.969 26.203 3.006 1 76.56 624 CYS A CA 1
ATOM 4716 C C . CYS A 1 624 ? 16.156 27.703 3.283 1 76.56 624 CYS A C 1
ATOM 4718 O O . CYS A 1 624 ? 16.609 28.438 2.414 1 76.56 624 CYS A O 1
ATOM 4720 N N . THR A 1 625 ? 15.719 28.094 4.461 1 80.06 625 THR A N 1
ATOM 4721 C CA . THR A 1 625 ? 15.961 29.438 4.984 1 80.06 625 THR A CA 1
ATOM 4722 C C . THR A 1 625 ? 16.844 29.391 6.223 1 80.06 625 THR A C 1
ATOM 4724 O O . THR A 1 625 ? 17.328 28.312 6.598 1 80.06 625 THR A O 1
ATOM 4727 N N . SER A 1 626 ? 17.094 30.562 6.812 1 87.38 626 SER A N 1
ATOM 4728 C CA . SER A 1 626 ? 17.906 30.641 8.023 1 87.38 626 SER A CA 1
ATOM 4729 C C . SER A 1 626 ? 17.172 30.031 9.219 1 87.38 626 SER A C 1
ATOM 4731 O O . SER A 1 626 ? 17.781 29.797 10.273 1 87.38 626 SER A O 1
ATOM 4733 N N . HIS A 1 627 ? 15.867 29.734 9 1 88.38 627 HIS A N 1
ATOM 4734 C CA . HIS A 1 627 ? 15.07 29.156 10.07 1 88.38 627 HIS A CA 1
ATOM 4735 C C . HIS A 1 627 ? 14.625 27.734 9.711 1 88.38 627 HIS A C 1
ATOM 4737 O O . HIS A 1 627 ? 13.594 27.266 10.195 1 88.38 627 HIS A O 1
ATOM 4743 N N . SER A 1 628 ? 15.43 27.062 8.859 1 89.75 628 SER A N 1
ATOM 4744 C CA . SER A 1 628 ? 15.102 25.688 8.477 1 89.75 628 SER A CA 1
ATOM 4745 C C . SER A 1 628 ? 16.031 24.688 9.156 1 89.75 628 SER A C 1
ATOM 4747 O O . SER A 1 628 ? 17.156 25.031 9.523 1 89.75 628 SER A O 1
ATOM 4749 N N . LEU A 1 629 ? 15.484 23.547 9.414 1 94.75 629 LEU A N 1
ATOM 4750 C CA . LEU A 1 629 ? 16.297 22.422 9.844 1 94.75 629 LEU A CA 1
ATOM 4751 C C . LEU A 1 629 ? 16.531 21.453 8.688 1 94.75 629 LEU A C 1
ATOM 4753 O O . LEU A 1 629 ? 15.57 21 8.047 1 94.75 629 LEU A O 1
ATOM 4757 N N . LEU A 1 630 ? 17.766 21.25 8.375 1 94.19 630 LEU A N 1
ATOM 4758 C CA . LEU A 1 630 ? 18.125 20.328 7.305 1 94.19 630 LEU A CA 1
ATOM 4759 C C . LEU A 1 630 ? 18.859 19.109 7.855 1 94.19 630 LEU A C 1
ATOM 4761 O O . LEU A 1 630 ? 19.875 19.25 8.531 1 94.19 630 LEU A O 1
ATOM 4765 N N . LEU A 1 631 ? 18.281 17.938 7.617 1 94.75 631 LEU A N 1
ATOM 4766 C CA . LEU A 1 631 ? 18.891 16.672 8.008 1 94.75 631 LEU A CA 1
ATOM 4767 C C . LEU A 1 631 ? 19.312 15.859 6.785 1 94.75 631 LEU A C 1
ATOM 4769 O O . LEU A 1 631 ? 18.453 15.422 6.004 1 94.75 631 LEU A O 1
ATOM 4773 N N . LEU A 1 632 ? 20.547 15.656 6.594 1 93.06 632 LEU A N 1
ATOM 4774 C CA . LEU A 1 632 ? 21.047 14.898 5.453 1 93.06 632 LEU A CA 1
ATOM 4775 C C . LEU A 1 632 ? 21.828 13.68 5.918 1 93.06 632 LEU A C 1
ATOM 4777 O O . LEU A 1 632 ? 22.828 13.805 6.637 1 93.06 632 LEU A O 1
ATOM 4781 N N . ASP A 1 633 ? 21.344 12.539 5.547 1 89.56 633 ASP A N 1
ATOM 4782 C CA . ASP A 1 633 ? 22.016 11.297 5.891 1 89.56 633 ASP A CA 1
ATOM 4783 C C . ASP A 1 633 ? 22.938 10.844 4.754 1 89.56 633 ASP A C 1
ATOM 4785 O O . ASP A 1 633 ? 22.5 10.711 3.611 1 89.56 633 ASP A O 1
ATOM 4789 N N . GLU A 1 634 ? 24.125 10.672 5.047 1 86.25 634 GLU A N 1
ATOM 4790 C CA . GLU A 1 634 ? 25.141 10.148 4.125 1 86.25 634 GLU A CA 1
ATOM 4791 C C . GLU A 1 634 ? 25.172 10.969 2.836 1 86.25 634 GLU A C 1
ATOM 4793 O O . GLU A 1 634 ? 25.125 10.406 1.738 1 86.25 634 GLU A O 1
ATOM 4798 N N . ALA A 1 635 ? 25.359 12.258 3.008 1 82 635 ALA A N 1
ATOM 4799 C CA . ALA A 1 635 ? 25.438 13.164 1.862 1 82 635 ALA A CA 1
ATOM 4800 C C . ALA A 1 635 ? 26.688 12.891 1.031 1 82 635 ALA A C 1
ATOM 4802 O O . ALA A 1 635 ? 27.766 12.648 1.581 1 82 635 ALA A O 1
ATOM 4803 N N . GLY A 1 636 ? 26.5 12.82 -0.284 1 78.56 636 GLY A N 1
ATOM 4804 C CA . GLY A 1 636 ? 27.625 12.648 -1.198 1 78.56 636 GLY A CA 1
ATOM 4805 C C . GLY A 1 636 ? 27.938 11.195 -1.491 1 78.56 636 GLY A C 1
ATOM 4806 O O . GLY A 1 636 ? 28.953 10.883 -2.107 1 78.56 636 GLY A O 1
ATOM 4807 N N . ARG A 1 637 ? 27.109 10.297 -1.091 1 77.44 637 ARG A N 1
ATOM 4808 C CA . ARG A 1 637 ? 27.328 8.875 -1.344 1 77.44 637 ARG A CA 1
ATOM 4809 C C . ARG A 1 637 ? 26.828 8.484 -2.734 1 77.44 637 ARG A C 1
ATOM 4811 O O . ARG A 1 637 ? 26.094 9.234 -3.373 1 77.44 637 ARG A O 1
ATOM 4818 N N . GLY A 1 638 ? 27.25 7.379 -3.186 1 76 638 GLY A N 1
ATOM 4819 C CA . GLY A 1 638 ? 26.703 6.812 -4.406 1 76 638 GLY A CA 1
ATOM 4820 C C . GLY A 1 638 ? 27.406 7.285 -5.66 1 76 638 GLY A C 1
ATOM 4821 O O . GLY A 1 638 ? 26.859 7.215 -6.758 1 76 638 GLY A O 1
ATOM 4822 N N . THR A 1 639 ? 28.453 7.938 -5.492 1 81.81 639 THR A N 1
ATOM 4823 C CA . THR A 1 639 ? 29.297 8.391 -6.594 1 81.81 639 THR A CA 1
ATOM 4824 C C . THR A 1 639 ? 30.766 8.141 -6.293 1 81.81 639 THR A C 1
ATOM 4826 O O . THR A 1 639 ? 31.109 7.469 -5.312 1 81.81 639 THR A O 1
ATOM 4829 N N . HIS A 1 640 ? 31.547 8.539 -7.219 1 81.56 640 HIS A N 1
ATOM 4830 C CA . HIS A 1 640 ? 32.969 8.398 -6.977 1 81.56 640 HIS A CA 1
ATOM 4831 C C . HIS A 1 640 ? 33.406 9.133 -5.711 1 81.56 640 HIS A C 1
ATOM 4833 O O . HIS A 1 640 ? 32.938 10.25 -5.449 1 81.56 640 HIS A O 1
ATOM 4839 N N . PRO A 1 641 ? 34.219 8.492 -4.883 1 78.62 641 PRO A N 1
ATOM 4840 C CA . PRO A 1 641 ? 34.562 9.062 -3.58 1 78.62 641 PRO A CA 1
ATOM 4841 C C . PRO A 1 641 ? 35.094 10.5 -3.682 1 78.62 641 PRO A C 1
ATOM 4843 O O . PRO A 1 641 ? 34.75 11.344 -2.852 1 78.62 641 PRO A O 1
ATOM 4846 N N . LEU A 1 642 ? 35.812 10.812 -4.676 1 76 642 LEU A N 1
ATOM 4847 C CA . LEU A 1 642 ? 36.344 12.156 -4.832 1 76 642 LEU A CA 1
ATOM 4848 C C . LEU A 1 642 ? 35.25 13.164 -5.121 1 76 642 LEU A C 1
ATOM 4850 O O . LEU A 1 642 ? 35.25 14.258 -4.555 1 76 642 LEU A O 1
ATOM 4854 N N . ASP A 1 643 ? 34.438 12.797 -6.035 1 83.75 643 ASP A N 1
ATOM 4855 C CA . ASP A 1 643 ? 33.344 13.672 -6.379 1 83.75 643 ASP A CA 1
ATOM 4856 C C . ASP A 1 643 ? 32.375 13.844 -5.191 1 83.75 643 ASP A C 1
ATOM 4858 O O . ASP A 1 643 ? 31.891 14.945 -4.938 1 83.75 643 ASP A O 1
ATOM 4862 N N . GLY A 1 644 ? 32.219 12.727 -4.547 1 87.38 644 GLY A N 1
ATOM 4863 C CA . GLY A 1 644 ? 31.359 12.773 -3.377 1 87.38 644 GLY A CA 1
ATOM 4864 C C . GLY A 1 644 ? 31.891 13.664 -2.275 1 87.38 644 GLY A C 1
ATOM 4865 O O . GLY A 1 644 ? 31.141 14.43 -1.663 1 87.38 644 GLY A O 1
ATOM 4866 N N . GLN A 1 645 ? 33.156 13.547 -2.018 1 84.88 645 GLN A N 1
ATOM 4867 C CA . GLN A 1 645 ? 33.812 14.383 -1.018 1 84.88 645 GLN A CA 1
ATOM 4868 C C . GLN A 1 645 ? 33.75 15.859 -1.404 1 84.88 645 GLN A C 1
ATOM 4870 O O . GLN A 1 645 ? 33.469 16.719 -0.56 1 84.88 645 GLN A O 1
ATOM 4875 N N . ALA A 1 646 ? 33.969 16.078 -2.674 1 84.25 646 ALA A N 1
ATOM 4876 C CA . ALA A 1 646 ? 33.938 17.453 -3.16 1 84.25 646 ALA A CA 1
ATOM 4877 C C . ALA A 1 646 ? 32.531 18.062 -2.973 1 84.25 646 ALA A C 1
ATOM 4879 O O . ALA A 1 646 ? 32.406 19.188 -2.488 1 84.25 646 ALA A O 1
ATOM 4880 N N . LEU A 1 647 ? 31.609 17.359 -3.35 1 88.06 647 LEU A N 1
ATOM 4881 C CA . LEU A 1 647 ? 30.234 17.812 -3.213 1 88.06 647 LEU A CA 1
ATOM 4882 C C . LEU A 1 647 ? 29.875 18.031 -1.747 1 88.06 647 LEU A C 1
ATOM 4884 O O . LEU A 1 647 ? 29.234 19.016 -1.4 1 88.06 647 LEU A O 1
ATOM 4888 N N . PHE A 1 648 ? 30.328 17.141 -0.922 1 90 648 PHE A N 1
ATOM 4889 C CA . PHE A 1 648 ? 30.031 17.219 0.505 1 90 648 PHE A CA 1
ATOM 4890 C C . PHE A 1 648 ? 30.656 18.469 1.118 1 90 648 PHE A C 1
ATOM 4892 O O . PHE A 1 648 ? 29.984 19.219 1.828 1 90 648 PHE A O 1
ATOM 4899 N N . LEU A 1 649 ? 31.859 18.625 0.824 1 87.19 649 LEU A N 1
ATOM 4900 C CA . LEU A 1 649 ? 32.594 19.781 1.367 1 87.19 649 LEU A CA 1
ATOM 4901 C C . LEU A 1 649 ? 31.969 21.078 0.873 1 87.19 649 LEU A C 1
ATOM 4903 O O . LEU A 1 649 ? 31.812 22.031 1.642 1 87.19 649 LEU A O 1
ATOM 4907 N N . ALA A 1 650 ? 31.641 21.078 -0.405 1 86.88 650 ALA A N 1
ATOM 4908 C CA . ALA A 1 650 ? 30.984 22.25 -0.959 1 86.88 650 ALA A CA 1
ATOM 4909 C C . ALA A 1 650 ? 29.656 22.516 -0.258 1 86.88 650 ALA A C 1
ATOM 4911 O O . ALA A 1 650 ? 29.297 23.672 0.001 1 86.88 650 ALA A O 1
ATOM 4912 N N . MET A 1 651 ? 28.969 21.516 0.043 1 91 651 MET A N 1
ATOM 4913 C CA . MET A 1 651 ? 27.688 21.625 0.733 1 91 651 MET A CA 1
ATOM 4914 C C . MET A 1 651 ? 27.875 22.172 2.146 1 91 651 MET A C 1
ATOM 4916 O O . MET A 1 651 ? 27.172 23.078 2.572 1 91 651 MET A O 1
ATOM 4920 N N . VAL A 1 652 ? 28.828 21.594 2.891 1 91.69 652 VAL A N 1
ATOM 4921 C CA . VAL A 1 652 ? 29.094 22.016 4.262 1 91.69 652 VAL A CA 1
ATOM 4922 C C . VAL A 1 652 ? 29.453 23.5 4.277 1 91.69 652 VAL A C 1
ATOM 4924 O O . VAL A 1 652 ? 28.984 24.25 5.133 1 91.69 652 VAL A O 1
ATOM 4927 N N . ARG A 1 653 ? 30.219 23.875 3.336 1 87.38 653 ARG A N 1
ATOM 4928 C CA . ARG A 1 653 ? 30.609 25.266 3.256 1 87.38 653 ARG A CA 1
ATOM 4929 C C . ARG A 1 653 ? 29.391 26.156 3.004 1 87.38 653 ARG A C 1
ATOM 4931 O O . ARG A 1 653 ? 29.234 27.203 3.654 1 87.38 653 ARG A O 1
ATOM 4938 N N . ARG A 1 654 ? 28.625 25.734 2.07 1 86.56 654 ARG A N 1
ATOM 4939 C CA . ARG A 1 654 ? 27.438 26.5 1.731 1 86.56 654 ARG A CA 1
ATOM 4940 C C . ARG A 1 654 ? 26.469 26.578 2.914 1 86.56 654 ARG A C 1
ATOM 4942 O O . ARG A 1 654 ? 25.891 27.641 3.182 1 86.56 654 ARG A O 1
ATOM 4949 N N . LEU A 1 655 ? 26.359 25.562 3.619 1 92.19 655 LEU A N 1
ATOM 4950 C CA . LEU A 1 655 ? 25.391 25.438 4.703 1 92.19 655 LEU A CA 1
ATOM 4951 C C . LEU A 1 655 ? 25.906 26.125 5.965 1 92.19 655 LEU A C 1
ATOM 4953 O O . LEU A 1 655 ? 25.125 26.375 6.895 1 92.19 655 LEU A O 1
ATOM 4957 N N . SER A 1 656 ? 27.172 26.438 5.969 1 91.62 656 SER A N 1
ATOM 4958 C CA . SER A 1 656 ? 27.766 27.078 7.141 1 91.62 656 SER A CA 1
ATOM 4959 C C . SER A 1 656 ? 27.938 28.578 6.926 1 91.62 656 SER A C 1
ATOM 4961 O O . SER A 1 656 ? 28.266 29.312 7.859 1 91.62 656 SER A O 1
ATOM 4963 N N . ALA A 1 657 ? 27.656 28.953 5.672 1 83.88 657 ALA A N 1
ATOM 4964 C CA . ALA A 1 657 ? 27.781 30.375 5.352 1 83.88 657 ALA A CA 1
ATOM 4965 C C . ALA A 1 657 ? 26.438 31.078 5.473 1 83.88 657 ALA A C 1
ATOM 4967 O O . ALA A 1 657 ? 25.453 30.656 4.863 1 83.88 657 ALA A O 1
ATOM 4968 N N . PRO A 1 658 ? 26.406 32.219 6.152 1 82.31 658 PRO A N 1
ATOM 4969 C CA . PRO A 1 658 ? 25.125 32.906 6.316 1 82.31 658 PRO A CA 1
ATOM 4970 C C . PRO A 1 658 ? 24.609 33.531 5.012 1 82.31 658 PRO A C 1
ATOM 4972 O O . PRO A 1 658 ? 25.406 34 4.195 1 82.31 658 PRO A O 1
ATOM 4975 N N . PRO A 1 659 ? 23.406 33.688 4.918 1 80.69 659 PRO A N 1
ATOM 4976 C CA . PRO A 1 659 ? 22.359 33.062 5.707 1 80.69 659 PRO A CA 1
ATOM 4977 C C . PRO A 1 659 ? 22.312 31.547 5.523 1 80.69 659 PRO A C 1
ATOM 4979 O O . PRO A 1 659 ? 22.484 31.047 4.402 1 80.69 659 PRO A O 1
ATOM 4982 N N . CYS A 1 660 ? 22.297 30.828 6.621 1 87.5 660 CYS A N 1
ATOM 4983 C CA . CYS A 1 660 ? 22.359 29.375 6.523 1 87.5 660 CYS A CA 1
ATOM 4984 C C . CYS A 1 660 ? 21.344 28.719 7.441 1 87.5 660 CYS A C 1
ATOM 4986 O O . CYS A 1 660 ? 20.953 29.297 8.461 1 87.5 660 CYS A O 1
ATOM 4988 N N . PRO A 1 661 ? 20.875 27.672 7.066 1 92.75 661 PRO A N 1
ATOM 4989 C CA . PRO A 1 661 ? 19.953 26.906 7.91 1 92.75 661 PRO A CA 1
ATOM 4990 C C . PRO A 1 661 ? 20.688 26.141 9.016 1 92.75 661 PRO A C 1
ATOM 4992 O O . PRO A 1 661 ? 21.922 26.172 9.086 1 92.75 661 PRO A O 1
ATOM 4995 N N . LEU A 1 662 ? 19.906 25.641 9.992 1 95.94 662 LEU A N 1
ATOM 4996 C CA . LEU A 1 662 ? 20.438 24.625 10.898 1 95.94 662 LEU A CA 1
ATOM 4997 C C . LEU A 1 662 ? 20.609 23.297 10.172 1 95.94 662 LEU A C 1
ATOM 4999 O O . LEU A 1 662 ? 19.656 22.781 9.578 1 95.94 662 LEU A O 1
ATOM 5003 N N . SER A 1 663 ? 21.812 22.812 10.117 1 96.44 663 SER A N 1
ATOM 5004 C CA . SER A 1 663 ? 22.062 21.625 9.312 1 96.44 663 SER A CA 1
ATOM 5005 C C . SER A 1 663 ? 22.797 20.547 10.125 1 96.44 663 SER A C 1
ATOM 5007 O O . SER A 1 663 ? 23.734 20.844 10.852 1 96.44 663 SER A O 1
ATOM 5009 N N . ILE A 1 664 ? 22.266 19.391 10.086 1 96.44 664 ILE A N 1
ATOM 5010 C CA . ILE A 1 664 ? 22.953 18.219 10.617 1 96.44 664 ILE A CA 1
ATOM 5011 C C . ILE A 1 664 ? 23.188 17.203 9.5 1 96.44 664 ILE A C 1
ATOM 5013 O O . ILE A 1 664 ? 22.219 16.703 8.906 1 96.44 664 ILE A O 1
ATOM 5017 N N . LEU A 1 665 ? 24.406 16.922 9.211 1 94.69 665 LEU A N 1
ATOM 5018 C CA . LEU A 1 665 ? 24.781 15.992 8.148 1 94.69 665 LEU A CA 1
ATOM 5019 C C . LEU A 1 665 ? 25.547 14.797 8.711 1 94.69 665 LEU A C 1
ATOM 5021 O O . LEU A 1 665 ? 26.391 14.953 9.586 1 94.69 665 LEU A O 1
ATOM 5025 N N . SER A 1 666 ? 25.141 13.656 8.305 1 92.12 666 SER A N 1
ATOM 5026 C CA . SER A 1 666 ? 25.969 12.484 8.586 1 92.12 666 SER A CA 1
ATOM 5027 C C . SER A 1 666 ? 26.828 12.117 7.379 1 92.12 666 SER A C 1
ATOM 5029 O O . SER A 1 666 ? 26.438 12.359 6.238 1 92.12 666 SER A O 1
ATOM 5031 N N . THR A 1 667 ? 27.938 11.594 7.605 1 88.81 667 THR A N 1
ATOM 5032 C CA . THR A 1 667 ? 28.797 11.211 6.492 1 88.81 667 THR A CA 1
ATOM 5033 C C . THR A 1 667 ? 29.719 10.055 6.887 1 88.81 667 THR A C 1
ATOM 5035 O O . THR A 1 667 ? 30.062 9.906 8.062 1 88.81 667 THR A O 1
ATOM 5038 N N . ASN A 1 668 ? 30.031 9.289 5.945 1 85.88 668 ASN A N 1
ATOM 5039 C CA . ASN A 1 668 ? 31.062 8.281 6.094 1 85.88 668 ASN A CA 1
ATOM 5040 C C . ASN A 1 668 ? 32.375 8.727 5.441 1 85.88 668 ASN A C 1
ATOM 5042 O O . ASN A 1 668 ? 33.375 8 5.48 1 85.88 668 ASN A O 1
ATOM 5046 N N . LEU A 1 669 ? 32.312 9.898 4.852 1 83.06 669 LEU A N 1
ATOM 5047 C CA . LEU A 1 669 ? 33.469 10.484 4.199 1 83.06 669 LEU A CA 1
ATOM 5048 C C . LEU A 1 669 ? 34.375 11.203 5.207 1 83.06 669 LEU A C 1
ATOM 5050 O O . LEU A 1 669 ? 34.594 12.414 5.102 1 83.06 669 LEU A O 1
ATOM 5054 N N . VAL A 1 670 ? 34.906 10.43 6.098 1 79.38 670 VAL A N 1
ATOM 5055 C CA . VAL A 1 670 ? 35.625 10.961 7.258 1 79.38 670 VAL A CA 1
ATOM 5056 C C . VAL A 1 670 ? 36.875 11.719 6.797 1 79.38 670 VAL A C 1
ATOM 5058 O O . VAL A 1 670 ? 37.281 12.695 7.434 1 79.38 670 VAL A O 1
ATOM 5061 N N . SER A 1 671 ? 37.406 11.312 5.641 1 73.81 671 SER A N 1
ATOM 5062 C CA . SER A 1 671 ? 38.594 11.938 5.113 1 73.81 671 SER A CA 1
ATOM 5063 C C . SER A 1 671 ? 38.344 13.398 4.734 1 73.81 671 SER A C 1
ATOM 5065 O O . SER A 1 671 ? 39.25 14.227 4.793 1 73.81 671 SER A O 1
ATOM 5067 N N . ALA A 1 672 ? 37.125 13.664 4.406 1 75.5 672 ALA A N 1
ATOM 5068 C CA . ALA A 1 672 ? 36.75 15.008 3.992 1 75.5 672 ALA A CA 1
ATOM 5069 C C . ALA A 1 672 ? 36.812 15.984 5.164 1 75.5 672 ALA A C 1
ATOM 5071 O O . ALA A 1 672 ? 37 17.188 4.969 1 75.5 672 ALA A O 1
ATOM 5072 N N . LEU A 1 673 ? 36.656 15.438 6.344 1 79.56 673 LEU A N 1
ATOM 5073 C CA . LEU A 1 673 ? 36.531 16.281 7.52 1 79.56 673 LEU A CA 1
ATOM 5074 C C . LEU A 1 673 ? 37.875 16.891 7.914 1 79.56 673 LEU A C 1
ATOM 5076 O O . LEU A 1 673 ? 37.906 17.891 8.641 1 79.56 673 LEU A O 1
ATOM 5080 N N . ALA A 1 674 ? 38.844 16.188 7.492 1 68.56 674 ALA A N 1
ATOM 5081 C CA . ALA A 1 674 ? 40.188 16.688 7.785 1 68.56 674 ALA A CA 1
ATOM 5082 C C . ALA A 1 674 ? 40.625 17.656 6.707 1 68.56 674 ALA A C 1
ATOM 5084 O O . ALA A 1 674 ? 41.688 18.281 6.836 1 68.56 674 ALA A O 1
ATOM 5085 N N . ASP A 1 675 ? 39.812 17.938 5.715 1 67.75 675 ASP A N 1
ATOM 5086 C CA . ASP A 1 675 ? 40.188 18.703 4.52 1 67.75 675 ASP A CA 1
ATOM 5087 C C . ASP A 1 675 ? 40.281 20.188 4.828 1 67.75 675 ASP A C 1
ATOM 5089 O O . ASP A 1 675 ? 39.5 20.719 5.637 1 67.75 675 ASP A O 1
ATOM 5093 N N . SER A 1 676 ? 41.125 20.719 4.242 1 57.06 676 SER A N 1
ATOM 5094 C CA . SER A 1 676 ? 41.406 22.141 4.426 1 57.06 676 SER A CA 1
ATOM 5095 C C . SER A 1 676 ? 40.25 23 3.889 1 57.06 676 SER A C 1
ATOM 5097 O O . SER A 1 676 ? 40.125 24.172 4.262 1 57.06 676 SER A O 1
ATOM 5099 N N . ALA A 1 677 ? 39.531 22.406 3.045 1 65.69 677 ALA A N 1
ATOM 5100 C CA . ALA A 1 677 ? 38.375 23.125 2.475 1 65.69 677 ALA A CA 1
ATOM 5101 C C . ALA A 1 677 ? 37.438 23.594 3.566 1 65.69 677 ALA A C 1
ATOM 5103 O O . ALA A 1 677 ? 36.656 24.516 3.354 1 65.69 677 ALA A O 1
ATOM 5104 N N . LEU A 1 678 ? 37.562 23.031 4.777 1 74.12 678 LEU A N 1
ATOM 5105 C CA . LEU A 1 678 ? 36.625 23.391 5.848 1 74.12 678 LEU A CA 1
ATOM 5106 C C . LEU A 1 678 ? 37.25 24.422 6.781 1 74.12 678 LEU A C 1
ATOM 5108 O O . LEU A 1 678 ? 36.594 24.922 7.699 1 74.12 678 LEU A O 1
ATOM 5112 N N . THR A 1 679 ? 38.469 24.734 6.512 1 69.69 679 THR A N 1
ATOM 5113 C CA . THR A 1 679 ? 39.219 25.594 7.418 1 69.69 679 THR A CA 1
ATOM 5114 C C . THR A 1 679 ? 38.531 26.938 7.578 1 69.69 679 THR A C 1
ATOM 5116 O O . THR A 1 679 ? 38.438 27.469 8.688 1 69.69 679 THR A O 1
ATOM 5119 N N . ALA A 1 680 ? 38 27.5 6.422 1 69.81 680 ALA A N 1
ATOM 5120 C CA . ALA A 1 680 ? 37.344 28.812 6.457 1 69.81 680 ALA A CA 1
ATOM 5121 C C . ALA A 1 680 ? 36.094 28.781 7.297 1 69.81 680 ALA A C 1
ATOM 5123 O O . ALA A 1 680 ? 35.656 29.797 7.84 1 69.81 680 ALA A O 1
ATOM 5124 N N . VAL A 1 681 ? 35.531 27.672 7.422 1 77 681 VAL A N 1
ATOM 5125 C CA . VAL A 1 681 ? 34.25 27.609 8.102 1 77 681 VAL A CA 1
ATOM 5126 C C . VAL A 1 681 ? 34.344 26.688 9.312 1 77 681 VAL A C 1
ATOM 5128 O O . VAL A 1 681 ? 33.312 26.297 9.875 1 77 681 VAL A O 1
ATOM 5131 N N . ARG A 1 682 ? 35.469 26.391 9.711 1 81.94 682 ARG A N 1
ATOM 5132 C CA . ARG A 1 682 ? 35.688 25.406 10.766 1 81.94 682 ARG A CA 1
ATOM 5133 C C . ARG A 1 682 ? 35 25.828 12.062 1 81.94 682 ARG A C 1
ATOM 5135 O O . ARG A 1 682 ? 34.469 24.984 12.789 1 81.94 682 ARG A O 1
ATOM 5142 N N . HIS A 1 683 ? 34.969 27.141 12.336 1 85.5 683 HIS A N 1
ATOM 5143 C CA . HIS A 1 683 ? 34.375 27.641 13.562 1 85.5 683 HIS A CA 1
ATOM 5144 C C . HIS A 1 683 ? 32.844 27.531 13.516 1 85.5 683 HIS A C 1
ATOM 5146 O O . HIS A 1 683 ? 32.188 27.641 14.547 1 85.5 683 HIS A O 1
ATOM 5152 N N . ARG A 1 684 ? 32.344 27.312 12.367 1 92.31 684 ARG A N 1
ATOM 5153 C CA . ARG A 1 684 ? 30.906 27.25 12.211 1 92.31 684 ARG A CA 1
ATOM 5154 C C . ARG A 1 684 ? 30.438 25.812 11.953 1 92.31 684 ARG A C 1
ATOM 5156 O O . ARG A 1 684 ? 29.281 25.578 11.594 1 92.31 684 ARG A O 1
ATOM 5163 N N . VAL A 1 685 ? 31.359 24.922 12.094 1 92.88 685 VAL A N 1
ATOM 5164 C CA . VAL A 1 685 ? 31.047 23.5 11.898 1 92.88 685 VAL A CA 1
ATOM 5165 C C . VAL A 1 685 ? 31.422 22.703 13.141 1 92.88 685 VAL A C 1
ATOM 5167 O O . VAL A 1 685 ? 32.562 22.797 13.609 1 92.88 685 VAL A O 1
ATOM 5170 N N . SER A 1 686 ? 30.469 22.094 13.727 1 92.81 686 SER A N 1
ATOM 5171 C CA . SER A 1 686 ? 30.75 21.156 14.82 1 92.81 686 SER A CA 1
ATOM 5172 C C . SER A 1 686 ? 30.844 19.734 14.312 1 92.81 686 SER A C 1
ATOM 5174 O O . SER A 1 686 ? 29.922 19.234 13.641 1 92.81 686 SER A O 1
ATOM 5176 N N . VAL A 1 687 ? 31.969 19.078 14.539 1 92.12 687 VAL A N 1
ATOM 5177 C CA . VAL A 1 687 ? 32.156 17.688 14.125 1 92.12 687 VAL A CA 1
ATOM 5178 C C . VAL A 1 687 ? 31.969 16.766 15.312 1 92.12 687 VAL A C 1
ATOM 5180 O O . VAL A 1 687 ? 32.594 16.953 16.359 1 92.12 687 VAL A O 1
ATOM 5183 N N . MET A 1 688 ? 31.062 15.859 15.164 1 93.44 688 MET A N 1
ATOM 5184 C CA . MET A 1 688 ? 30.766 14.859 16.188 1 93.44 688 MET A CA 1
ATOM 5185 C C . MET A 1 688 ? 30.828 13.445 15.609 1 93.44 688 MET A C 1
ATOM 5187 O O . MET A 1 688 ? 30.844 13.273 14.383 1 93.44 688 MET A O 1
ATOM 5191 N N . HIS A 1 689 ? 31.078 12.438 16.5 1 92.12 689 HIS A N 1
ATOM 5192 C CA . HIS A 1 689 ? 31.078 11.055 16.031 1 92.12 689 HIS A CA 1
ATOM 5193 C C . HIS A 1 689 ? 30.375 10.141 17.031 1 92.12 689 HIS A C 1
ATOM 5195 O O . HIS A 1 689 ? 30.203 10.5 18.203 1 92.12 689 HIS A O 1
ATOM 5201 N N . THR A 1 690 ? 29.859 9.055 16.547 1 91.19 690 THR A N 1
ATOM 5202 C CA . THR A 1 690 ? 29.328 7.996 17.391 1 91.19 690 THR A CA 1
ATOM 5203 C C . THR A 1 690 ? 30.453 7.148 17.969 1 91.19 690 THR A C 1
ATOM 5205 O O . THR A 1 690 ? 31.375 6.746 17.25 1 91.19 690 THR A O 1
ATOM 5208 N N . GLU A 1 691 ? 30.375 6.887 19.156 1 87.44 691 GLU A N 1
ATOM 5209 C CA . GLU A 1 691 ? 31.453 6.191 19.844 1 87.44 691 GLU A CA 1
ATOM 5210 C C . GLU A 1 691 ? 31.344 4.68 19.688 1 87.44 691 GLU A C 1
ATOM 5212 O O . GLU A 1 691 ? 30.234 4.137 19.672 1 87.44 691 GLU A O 1
ATOM 5217 N N . VAL A 1 692 ? 32.5 4.023 19.484 1 84.38 692 VAL A N 1
ATOM 5218 C CA . VAL A 1 692 ? 32.562 2.568 19.422 1 84.38 692 VAL A CA 1
ATOM 5219 C C . VAL A 1 692 ? 33.75 2.07 20.234 1 84.38 692 VAL A C 1
ATOM 5221 O O . VAL A 1 692 ? 34.719 2.814 20.469 1 84.38 692 VAL A O 1
ATOM 5224 N N . GLU A 1 693 ? 33.594 0.888 20.766 1 80.31 693 GLU A N 1
ATOM 5225 C CA . GLU A 1 693 ? 34.719 0.164 21.375 1 80.31 693 GLU A CA 1
ATOM 5226 C C . GLU A 1 693 ? 35.188 -0.973 20.469 1 80.31 693 GLU A C 1
ATOM 5228 O O . GLU A 1 693 ? 34.438 -1.933 20.234 1 80.31 693 GLU A O 1
ATOM 5233 N N . ALA A 1 694 ? 36.375 -0.757 19.906 1 81.44 694 ALA A N 1
ATOM 5234 C CA . ALA A 1 694 ? 36.875 -1.737 18.938 1 81.44 694 ALA A CA 1
ATOM 5235 C C . ALA A 1 694 ? 37.906 -2.664 19.578 1 81.44 694 ALA A C 1
ATOM 5237 O O . ALA A 1 694 ? 38.844 -2.201 20.219 1 81.44 694 ALA A O 1
ATOM 5238 N N . GLU A 1 695 ? 37.594 -3.971 19.609 1 70.31 695 GLU A N 1
ATOM 5239 C CA . GLU A 1 695 ? 38.594 -4.961 19.969 1 70.31 695 GLU A CA 1
ATOM 5240 C C . GLU A 1 695 ? 39.594 -5.18 18.844 1 70.31 695 GLU A C 1
ATOM 5242 O O . GLU A 1 695 ? 40.781 -5.398 19.078 1 70.31 695 GLU A O 1
ATOM 5247 N N . SER A 1 696 ? 39.031 -5.188 17.625 1 74.19 696 SER A N 1
ATOM 5248 C CA . SER A 1 696 ? 39.781 -5.297 16.391 1 74.19 696 SER A CA 1
ATOM 5249 C C . SER A 1 696 ? 39.094 -4.551 15.25 1 74.19 696 SER A C 1
ATOM 5251 O O . SER A 1 696 ? 38.062 -3.912 15.453 1 74.19 696 SER A O 1
ATOM 5253 N N . GLU A 1 697 ? 39.719 -4.582 14.117 1 77.69 697 GLU A N 1
ATOM 5254 C CA . GLU A 1 697 ? 39.125 -3.932 12.953 1 77.69 697 GLU A CA 1
ATOM 5255 C C . GLU A 1 697 ? 37.875 -4.664 12.492 1 77.69 697 GLU A C 1
ATOM 5257 O O . GLU A 1 697 ? 37.062 -4.109 11.75 1 77.69 697 GLU A O 1
ATOM 5262 N N . SER A 1 698 ? 37.781 -5.879 12.945 1 77.25 698 SER A N 1
ATOM 5263 C CA . SER A 1 698 ? 36.625 -6.656 12.469 1 77.25 698 SER A CA 1
ATOM 5264 C C . SER A 1 698 ? 35.656 -6.945 13.602 1 77.25 698 SER A C 1
ATOM 5266 O O . SER A 1 698 ? 34.625 -7.562 13.383 1 77.25 698 SER A O 1
ATOM 5268 N N . ILE A 1 699 ? 36 -6.512 14.836 1 74.62 699 ILE A N 1
ATOM 5269 C CA . ILE A 1 699 ? 35.094 -6.719 15.977 1 74.62 699 ILE A CA 1
ATOM 5270 C C . ILE A 1 699 ? 34.906 -5.402 16.719 1 74.62 699 ILE A C 1
ATOM 5272 O O . ILE A 1 699 ? 35.812 -4.895 17.359 1 74.62 699 ILE A O 1
ATOM 5276 N N . VAL A 1 700 ? 33.719 -4.941 16.609 1 81.56 700 VAL A N 1
ATOM 5277 C CA . VAL A 1 700 ? 33.438 -3.625 17.172 1 81.56 700 VAL A CA 1
ATOM 5278 C C . VAL A 1 700 ? 32.156 -3.697 18.031 1 81.56 700 VAL A C 1
ATOM 5280 O O . VAL A 1 700 ? 31.203 -4.395 17.672 1 81.56 700 VAL A O 1
ATOM 5283 N N . ALA A 1 701 ? 32.25 -3.086 19.203 1 80 701 ALA A N 1
ATOM 5284 C CA . ALA A 1 701 ? 31.062 -2.887 20.031 1 80 701 ALA A CA 1
ATOM 5285 C C . ALA A 1 701 ? 30.562 -1.451 19.922 1 80 701 ALA A C 1
ATOM 5287 O O . ALA A 1 701 ? 31.312 -0.5 20.141 1 80 701 ALA A O 1
ATOM 5288 N N . TYR A 1 702 ? 29.359 -1.37 19.641 1 82.81 702 TYR A N 1
ATOM 5289 C CA . TYR A 1 702 ? 28.766 -0.061 19.391 1 82.81 702 TYR A CA 1
ATOM 5290 C C . TYR A 1 702 ? 28.219 0.533 20.688 1 82.81 702 TYR A C 1
ATOM 5292 O O . TYR A 1 702 ? 27.5 -0.142 21.438 1 82.81 702 TYR A O 1
ATOM 5300 N N . LYS A 1 703 ? 28.547 1.771 21.031 1 80.56 703 LYS A N 1
ATOM 5301 C CA . LYS A 1 703 ? 28.047 2.461 22.219 1 80.56 703 LYS A CA 1
ATOM 5302 C C . LYS A 1 703 ? 26.812 3.307 21.891 1 80.56 703 LYS A C 1
ATOM 5304 O O . LYS A 1 703 ? 26.047 3.676 22.781 1 80.56 703 LYS A O 1
ATOM 5309 N N . TYR A 1 704 ? 26.656 3.711 20.734 1 85.75 704 TYR A N 1
ATOM 5310 C CA . TYR A 1 704 ? 25.531 4.484 20.188 1 85.75 704 TYR A CA 1
ATOM 5311 C C . TYR A 1 704 ? 25.469 5.863 20.844 1 85.75 704 TYR A C 1
ATOM 5313 O O . TYR A 1 704 ? 24.422 6.52 20.812 1 85.75 704 TYR A O 1
ATOM 5321 N N . THR A 1 705 ? 26.562 6.328 21.547 1 88.19 705 THR A N 1
ATOM 5322 C CA . THR A 1 705 ? 26.641 7.664 22.125 1 88.19 705 THR A CA 1
ATOM 5323 C C . THR A 1 705 ? 27.438 8.602 21.219 1 88.19 705 THR A C 1
ATOM 5325 O O . THR A 1 705 ? 28.281 8.148 20.438 1 88.19 705 THR A O 1
ATOM 5328 N N . LEU A 1 706 ? 27.078 9.875 21.328 1 93.19 706 LEU A N 1
ATOM 5329 C CA . LEU A 1 706 ? 27.75 10.875 20.516 1 93.19 706 LEU A CA 1
ATOM 5330 C C . LEU A 1 706 ? 28.875 11.547 21.297 1 93.19 706 LEU A C 1
ATOM 5332 O O . LEU A 1 706 ? 28.734 11.82 22.484 1 93.19 706 LEU A O 1
ATOM 5336 N N . ALA A 1 707 ? 30.016 11.773 20.672 1 91.06 707 ALA A N 1
ATOM 5337 C CA . ALA A 1 707 ? 31.172 12.469 21.25 1 91.06 707 ALA A CA 1
ATOM 5338 C C . ALA A 1 707 ? 31.766 13.461 20.25 1 91.06 707 ALA A C 1
ATOM 5340 O O . ALA A 1 707 ? 31.594 13.312 19.031 1 91.06 707 ALA A O 1
ATOM 5341 N N . PRO A 1 708 ? 32.375 14.516 20.766 1 91.06 708 PRO A N 1
ATOM 5342 C CA . PRO A 1 708 ? 32.969 15.492 19.844 1 91.06 708 PRO A CA 1
ATOM 5343 C C . PRO A 1 708 ? 34.188 14.938 19.109 1 91.06 708 PRO A C 1
ATOM 5345 O O . PRO A 1 708 ? 34.906 14.094 19.656 1 91.06 708 PRO A O 1
ATOM 5348 N N . GLY A 1 709 ? 34.344 15.359 17.859 1 87.38 709 GLY A N 1
ATOM 5349 C CA . GLY A 1 709 ? 35.531 15 17.109 1 87.38 709 GLY A CA 1
ATOM 5350 C C . GLY A 1 709 ? 35.25 14.07 15.945 1 87.38 709 GLY A C 1
ATOM 5351 O O . GLY A 1 709 ? 34.125 13.578 15.797 1 87.38 709 GLY A O 1
ATOM 5352 N N . ALA A 1 710 ? 36.219 13.938 15.086 1 85.06 710 ALA A N 1
ATOM 5353 C CA . ALA A 1 710 ? 36.094 13.055 13.93 1 85.06 710 ALA A CA 1
ATOM 5354 C C . ALA A 1 710 ? 36.719 11.688 14.219 1 85.06 710 ALA A C 1
ATOM 5356 O O . ALA A 1 710 ? 37.531 11.547 15.133 1 85.06 710 ALA A O 1
ATOM 5357 N N . ILE A 1 711 ? 36.25 10.68 13.516 1 81.25 711 ILE A N 1
ATOM 5358 C CA . ILE A 1 711 ? 36.844 9.344 13.648 1 81.25 711 ILE A CA 1
ATOM 5359 C C . ILE A 1 711 ? 37.781 9.07 12.477 1 81.25 711 ILE A C 1
ATOM 5361 O O . ILE A 1 711 ? 37.781 9.797 11.484 1 81.25 711 ILE A O 1
ATOM 5365 N N . SER A 1 712 ? 38.5 7.918 12.688 1 69.25 712 SER A N 1
ATOM 5366 C CA . SER A 1 712 ? 39.438 7.566 11.641 1 69.25 712 SER A CA 1
ATOM 5367 C C . SER A 1 712 ? 39.031 6.27 10.945 1 69.25 712 SER A C 1
ATOM 5369 O O . SER A 1 712 ? 39.5 5.977 9.844 1 69.25 712 SER A O 1
ATOM 5371 N N . HIS A 1 713 ? 38.25 5.559 11.633 1 76.94 713 HIS A N 1
ATOM 5372 C CA . HIS A 1 713 ? 37.875 4.258 11.094 1 76.94 713 HIS A CA 1
ATOM 5373 C C . HIS A 1 713 ? 36.375 4.086 11.062 1 76.94 713 HIS A C 1
ATOM 5375 O O . HIS A 1 713 ? 35.656 4.508 11.984 1 76.94 713 HIS A O 1
ATOM 5381 N N . THR A 1 714 ? 35.875 3.529 9.914 1 79.38 714 THR A N 1
ATOM 5382 C CA . THR A 1 714 ? 34.438 3.334 9.797 1 79.38 714 THR A CA 1
ATOM 5383 C C . THR A 1 714 ? 34.062 1.874 10.031 1 79.38 714 THR A C 1
ATOM 5385 O O . THR A 1 714 ? 32.875 1.544 10.188 1 79.38 714 THR A O 1
ATOM 5388 N N . TYR A 1 715 ? 35.031 0.93 10.133 1 80.94 715 TYR A N 1
ATOM 5389 C CA . TYR A 1 715 ? 34.844 -0.472 10.492 1 80.94 715 TYR A CA 1
ATOM 5390 C C . TYR A 1 715 ? 33.812 -1.149 9.586 1 80.94 715 TYR A C 1
ATOM 5392 O O . TYR A 1 715 ? 32.938 -1.878 10.062 1 80.94 715 TYR A O 1
ATOM 5400 N N . ALA A 1 716 ? 33.781 -0.859 8.297 1 85.56 716 ALA A N 1
ATOM 5401 C CA . ALA A 1 716 ? 32.875 -1.449 7.336 1 85.56 716 ALA A CA 1
ATOM 5402 C C . ALA A 1 716 ? 33.031 -2.963 7.258 1 85.56 716 ALA A C 1
ATOM 5404 O O . ALA A 1 716 ? 32.062 -3.699 7.074 1 85.56 716 ALA A O 1
ATOM 5405 N N . VAL A 1 717 ? 34.219 -3.428 7.391 1 86 717 VAL A N 1
ATOM 5406 C CA . VAL A 1 717 ? 34.531 -4.855 7.301 1 86 717 VAL A CA 1
ATOM 5407 C C . VAL A 1 717 ? 33.906 -5.59 8.477 1 86 717 VAL A C 1
ATOM 5409 O O . VAL A 1 717 ? 33.438 -6.73 8.336 1 86 717 VAL A O 1
ATOM 5412 N N . ALA A 1 718 ? 33.906 -4.922 9.602 1 83.75 718 ALA A N 1
ATOM 5413 C CA . ALA A 1 718 ? 33.25 -5.512 10.766 1 83.75 718 ALA A CA 1
ATOM 5414 C C . ALA A 1 718 ? 31.766 -5.727 10.5 1 83.75 718 ALA A C 1
ATOM 5416 O O . ALA A 1 718 ? 31.188 -6.738 10.914 1 83.75 718 ALA A O 1
ATOM 5417 N N . VAL A 1 719 ? 31.172 -4.812 9.852 1 84.88 719 VAL A N 1
ATOM 5418 C CA . VAL A 1 719 ? 29.75 -4.93 9.5 1 84.88 719 VAL A CA 1
ATOM 5419 C C . VAL A 1 719 ? 29.562 -6.09 8.523 1 84.88 719 VAL A C 1
ATOM 5421 O O . VAL A 1 719 ? 28.609 -6.859 8.656 1 84.88 719 VAL A O 1
ATOM 5424 N N . ALA A 1 720 ? 30.453 -6.195 7.562 1 86 720 ALA A N 1
ATOM 5425 C CA . ALA A 1 720 ? 30.375 -7.281 6.59 1 86 720 ALA A CA 1
ATOM 5426 C C . ALA A 1 720 ? 30.5 -8.641 7.273 1 86 720 ALA A C 1
ATOM 5428 O O . ALA A 1 720 ? 29.766 -9.578 6.945 1 86 720 ALA A O 1
ATOM 5429 N N . ARG A 1 721 ? 31.375 -8.68 8.188 1 82.62 721 ARG A N 1
ATOM 5430 C CA . ARG A 1 721 ? 31.547 -9.914 8.945 1 82.62 721 ARG A CA 1
ATOM 5431 C C . ARG A 1 721 ? 30.281 -10.289 9.695 1 82.62 721 ARG A C 1
ATOM 5433 O O . ARG A 1 721 ? 29.812 -11.43 9.625 1 82.62 721 ARG A O 1
ATOM 5440 N N . SER A 1 722 ? 29.75 -9.32 10.375 1 78.62 722 SER A N 1
ATOM 5441 C CA . SER A 1 722 ? 28.516 -9.539 11.133 1 78.62 722 SER A CA 1
ATOM 5442 C C . SER A 1 722 ? 27.359 -9.906 10.219 1 78.62 722 SER A C 1
ATOM 5444 O O . SER A 1 722 ? 26.391 -10.547 10.656 1 78.62 722 SER A O 1
ATOM 5446 N N . ALA A 1 723 ? 27.484 -9.508 8.953 1 75.94 723 ALA A N 1
ATOM 5447 C CA . ALA A 1 723 ? 26.422 -9.742 7.98 1 75.94 723 ALA A CA 1
ATOM 5448 C C . ALA A 1 723 ? 26.547 -11.117 7.348 1 75.94 723 ALA A C 1
ATOM 5450 O O . ALA A 1 723 ? 25.75 -11.492 6.484 1 75.94 723 ALA A O 1
ATOM 5451 N N . GLY A 1 724 ? 27.562 -11.836 7.699 1 74.38 724 GLY A N 1
ATOM 5452 C CA . GLY A 1 724 ? 27.672 -13.219 7.254 1 74.38 724 GLY A CA 1
ATOM 5453 C C . GLY A 1 724 ? 28.547 -13.383 6.023 1 74.38 724 GLY A C 1
ATOM 5454 O O . GLY A 1 724 ? 28.453 -14.391 5.324 1 74.38 724 GLY A O 1
ATOM 5455 N N . PHE A 1 725 ? 29.328 -12.375 5.703 1 83.44 725 PHE A N 1
ATOM 5456 C CA . PHE A 1 725 ? 30.297 -12.547 4.617 1 83.44 725 PHE A CA 1
ATOM 5457 C C . PHE A 1 725 ? 31.25 -13.688 4.922 1 83.44 725 PHE A C 1
ATOM 5459 O O . PHE A 1 725 ? 31.641 -13.891 6.074 1 83.44 725 PHE A O 1
ATOM 5466 N N . PRO A 1 726 ? 31.609 -14.461 3.912 1 79.94 726 PRO A N 1
ATOM 5467 C CA . PRO A 1 726 ? 32.625 -15.508 4.148 1 79.94 726 PRO A CA 1
ATOM 5468 C C . PRO A 1 726 ? 33.906 -14.961 4.75 1 79.94 726 PRO A C 1
ATOM 5470 O O . PRO A 1 726 ? 34.344 -13.867 4.391 1 79.94 726 PRO A O 1
ATOM 5473 N N . GLN A 1 727 ? 34.406 -15.703 5.645 1 81.69 727 GLN A N 1
ATOM 5474 C CA . GLN A 1 727 ? 35.594 -15.266 6.375 1 81.69 727 GLN A CA 1
ATOM 5475 C C . GLN A 1 727 ? 36.75 -14.961 5.418 1 81.69 727 GLN A C 1
ATOM 5477 O O . GLN A 1 727 ? 37.5 -14.016 5.637 1 81.69 727 GLN A O 1
ATOM 5482 N N . SER A 1 728 ? 36.875 -15.719 4.352 1 81.88 728 SER A N 1
ATOM 5483 C CA . SER A 1 728 ? 37.906 -15.492 3.371 1 81.88 728 SER A CA 1
ATOM 5484 C C . SER A 1 728 ? 37.812 -14.109 2.74 1 81.88 728 SER A C 1
ATOM 5486 O O . SER A 1 728 ? 38.812 -13.43 2.51 1 81.88 728 SER A O 1
ATOM 5488 N N . LEU A 1 729 ? 36.594 -13.758 2.492 1 86.69 729 LEU A N 1
ATOM 5489 C CA . LEU A 1 729 ? 36.344 -12.438 1.914 1 86.69 729 LEU A CA 1
ATOM 5490 C C . LEU A 1 729 ? 36.656 -11.336 2.92 1 86.69 729 LEU A C 1
ATOM 5492 O O . LEU A 1 729 ? 37.25 -10.32 2.568 1 86.69 729 LEU A O 1
ATOM 5496 N N . VAL A 1 730 ? 36.219 -11.539 4.125 1 87 730 VAL A N 1
ATOM 5497 C CA . VAL A 1 730 ? 36.469 -10.562 5.184 1 87 730 VAL A CA 1
ATOM 5498 C C . VAL A 1 730 ? 37.969 -10.375 5.387 1 87 730 VAL A C 1
ATOM 5500 O O . VAL A 1 730 ? 38.438 -9.242 5.457 1 87 730 VAL A O 1
ATOM 5503 N N . ASP A 1 731 ? 38.625 -11.461 5.422 1 85.06 731 ASP A N 1
ATOM 5504 C CA . ASP A 1 731 ? 40.094 -11.406 5.613 1 85.06 731 ASP A CA 1
ATOM 5505 C C . ASP A 1 731 ? 40.75 -10.68 4.457 1 85.06 731 ASP A C 1
ATOM 5507 O O . ASP A 1 731 ? 41.656 -9.859 4.672 1 85.06 731 ASP A O 1
ATOM 5511 N N . ARG A 1 732 ? 40.344 -10.984 3.33 1 83.56 732 ARG A N 1
ATOM 5512 C CA . ARG A 1 732 ? 40.906 -10.336 2.148 1 83.56 732 ARG A CA 1
ATOM 5513 C C . ARG A 1 732 ? 40.625 -8.836 2.16 1 83.56 732 ARG A C 1
ATOM 5515 O O . ARG A 1 732 ? 41.5 -8.039 1.803 1 83.56 732 ARG A O 1
ATOM 5522 N N . ALA A 1 733 ? 39.438 -8.492 2.469 1 88 733 ALA A N 1
ATOM 5523 C CA . ALA A 1 733 ? 39.094 -7.074 2.547 1 88 733 ALA A CA 1
ATOM 5524 C C . ALA A 1 733 ? 39.969 -6.348 3.559 1 88 733 ALA A C 1
ATOM 5526 O O . ALA A 1 733 ? 40.438 -5.23 3.303 1 88 733 ALA A O 1
ATOM 5527 N N . LEU A 1 734 ? 40.125 -7.027 4.727 1 85.31 734 LEU A N 1
ATOM 5528 C CA . LEU A 1 734 ? 40.969 -6.438 5.762 1 85.31 734 LEU A CA 1
ATOM 5529 C C . LEU A 1 734 ? 42.406 -6.266 5.262 1 85.31 734 LEU A C 1
ATOM 5531 O O . LEU A 1 734 ? 43.031 -5.246 5.543 1 85.31 734 LEU A O 1
ATOM 5535 N N . GLU A 1 735 ? 42.812 -7.207 4.508 1 81.25 735 GLU A N 1
ATOM 5536 C CA . GLU A 1 735 ? 44.125 -7.145 3.92 1 81.25 735 GLU A CA 1
ATOM 5537 C C . GLU A 1 735 ? 44.25 -5.965 2.957 1 81.25 735 GLU A C 1
ATOM 5539 O O . GLU A 1 735 ? 45.281 -5.25 2.975 1 81.25 735 GLU A O 1
ATOM 5544 N N . ILE A 1 736 ? 43.312 -5.809 2.186 1 79.38 736 ILE A N 1
ATOM 5545 C CA . ILE A 1 736 ? 43.281 -4.719 1.212 1 79.38 736 ILE A CA 1
ATOM 5546 C C . ILE A 1 736 ? 43.25 -3.377 1.938 1 79.38 736 ILE A C 1
ATOM 5548 O O . ILE A 1 736 ? 43.969 -2.441 1.562 1 79.38 736 ILE A O 1
ATOM 5552 N N . CYS A 1 737 ? 42.438 -3.328 2.979 1 81.5 737 CYS A N 1
ATOM 5553 C CA . CYS A 1 737 ? 42.344 -2.104 3.766 1 81.5 737 CYS A CA 1
ATOM 5554 C C . CYS A 1 737 ? 43.688 -1.744 4.375 1 81.5 737 CYS A C 1
ATOM 5556 O O . CYS A 1 737 ? 44.125 -0.588 4.316 1 81.5 737 CYS A O 1
ATOM 5558 N N . ARG A 1 738 ? 44.25 -2.729 4.992 1 77.5 738 ARG A N 1
ATOM 5559 C CA . ARG A 1 738 ? 45.562 -2.52 5.637 1 77.5 738 ARG A CA 1
ATOM 5560 C C . ARG A 1 738 ? 46.594 -2.098 4.625 1 77.5 738 ARG A C 1
ATOM 5562 O O . ARG A 1 738 ? 47.406 -1.197 4.891 1 77.5 738 ARG A O 1
ATOM 5569 N N . ALA A 1 739 ? 46.531 -2.705 3.402 1 72.38 739 ALA A N 1
ATOM 5570 C CA . ALA A 1 739 ? 47.469 -2.387 2.324 1 72.38 739 ALA A CA 1
ATOM 5571 C C . ALA A 1 739 ? 47.312 -0.946 1.855 1 72.38 739 ALA A C 1
ATOM 5573 O O . ALA A 1 739 ? 48.281 -0.249 1.596 1 72.38 739 ALA A O 1
ATOM 5574 N N . GLU A 1 740 ? 46.094 -0.532 1.766 1 72.31 740 GLU A N 1
ATOM 5575 C CA . GLU A 1 740 ? 45.781 0.815 1.295 1 72.31 740 GLU A CA 1
ATOM 5576 C C . GLU A 1 740 ? 46.156 1.862 2.342 1 72.31 740 GLU A C 1
ATOM 5578 O O . GLU A 1 740 ? 46.625 2.959 1.998 1 72.31 740 GLU A O 1
ATOM 5583 N N . ARG A 1 741 ? 45.938 1.462 3.609 1 69.56 741 ARG A N 1
ATOM 5584 C CA . ARG A 1 741 ? 46.25 2.383 4.695 1 69.56 741 ARG A CA 1
ATOM 5585 C C . ARG A 1 741 ? 47.781 2.541 4.844 1 69.56 741 ARG A C 1
ATOM 5587 O O . ARG A 1 741 ? 48.25 3.641 5.105 1 69.56 741 ARG A O 1
ATOM 5594 N N . GLU A 1 742 ? 48.469 1.34 4.871 1 59.56 742 GLU A N 1
ATOM 5595 C CA . GLU A 1 742 ? 49.938 1.322 5 1 59.56 742 GLU A CA 1
ATOM 5596 C C . GLU A 1 742 ? 50.594 1.934 3.771 1 59.56 742 GLU A C 1
ATOM 5598 O O . GLU A 1 742 ? 51.625 2.596 3.887 1 59.56 742 GLU A O 1
ATOM 5603 N N . GLY A 1 743 ? 50.344 1.566 2.561 1 50.25 743 GLY A N 1
ATOM 5604 C CA . GLY A 1 743 ? 50.844 2.16 1.334 1 50.25 743 GLY A CA 1
ATOM 5605 C C . GLY A 1 743 ? 50.625 3.66 1.264 1 50.25 743 GLY A C 1
ATOM 5606 O O . GLY A 1 743 ? 51.438 4.383 0.679 1 50.25 743 GLY A O 1
ATOM 5607 N N . GLY A 1 744 ? 49.781 4.18 1.947 1 43.91 744 GLY A N 1
ATOM 5608 C CA . GLY A 1 744 ? 49.594 5.613 2.092 1 43.91 744 GLY A CA 1
ATOM 5609 C C . GLY A 1 744 ? 50.594 6.258 3.053 1 43.91 744 GLY A C 1
ATOM 5610 O O . GLY A 1 744 ? 50.938 7.426 2.898 1 43.91 744 GLY A O 1
ATOM 5611 N N . SER A 1 745 ? 51.344 5.57 4.117 1 35.44 745 SER A N 1
ATOM 5612 C CA . SER A 1 745 ? 52.281 6.082 5.102 1 35.44 745 SER A CA 1
ATOM 5613 C C . SER A 1 745 ? 53.719 6.012 4.578 1 35.44 745 SER A C 1
ATOM 5615 O O . SER A 1 745 ? 54.594 6.762 5.027 1 35.44 745 SER A O 1
ATOM 5617 N N . LYS A 1 746 ? 54.562 5.023 4.039 1 35.28 746 LYS A N 1
ATOM 5618 C CA . LYS A 1 746 ? 56 4.895 3.705 1 35.28 746 LYS A CA 1
ATOM 5619 C C . LYS A 1 746 ? 56.406 5.98 2.729 1 35.28 746 LYS A C 1
ATOM 5621 O O . LYS A 1 746 ? 57.594 6.023 2.312 1 35.28 746 LYS A O 1
ATOM 5626 N N . GLY A 1 747 ? 55.812 6.629 2.023 1 30.75 747 GLY A N 1
ATOM 5627 C CA . GLY A 1 747 ? 56.25 7.781 1.252 1 30.75 747 GLY A CA 1
ATOM 5628 C C . GLY A 1 747 ? 56.812 8.898 2.115 1 30.75 747 GLY A C 1
ATOM 5629 O O . GLY A 1 747 ? 57.156 9.961 1.605 1 30.75 747 GLY A O 1
ATOM 5630 N N . ALA A 1 748 ? 56.875 8.836 3.574 1 29.17 748 ALA A N 1
ATOM 5631 C CA . ALA A 1 748 ? 57.375 10.023 4.266 1 29.17 748 ALA A CA 1
ATOM 5632 C C . ALA A 1 748 ? 58.875 9.891 4.57 1 29.17 748 ALA A C 1
ATOM 5634 O O . ALA A 1 748 ? 59.5 10.852 5.02 1 29.17 748 ALA A O 1
ATOM 5635 N N . GLY A 1 749 ? 59.75 8.875 4.809 1 28.31 749 GLY A N 1
ATOM 5636 C CA . GLY A 1 749 ? 61.062 9.07 5.359 1 28.31 749 GLY A CA 1
ATOM 5637 C C . GLY A 1 749 ? 62.094 9.57 4.332 1 28.31 749 GLY A C 1
ATOM 5638 O O . GLY A 1 749 ? 62.938 10.383 4.652 1 28.31 749 GLY A O 1
ATOM 5639 N N . GLY A 1 750 ? 62.969 8.828 3.607 1 27.59 750 GLY A N 1
ATOM 5640 C CA . GLY A 1 750 ? 64 9.594 2.988 1 27.59 750 GLY A CA 1
ATOM 5641 C C . GLY A 1 750 ? 63.531 10.883 2.35 1 27.59 750 GLY A C 1
ATOM 5642 O O . GLY A 1 750 ? 62.406 11.281 2.539 1 27.59 750 GLY A O 1
ATOM 5643 N N . ARG A 1 751 ? 64.188 11.188 1.025 1 28.12 751 ARG A N 1
ATOM 5644 C CA . ARG A 1 751 ? 63.875 12.484 0.453 1 28.12 751 ARG A CA 1
ATOM 5645 C C . ARG A 1 751 ? 62.375 12.742 0.499 1 28.12 751 ARG A C 1
ATOM 5647 O O . ARG A 1 751 ? 61.938 13.891 0.605 1 28.12 751 ARG A O 1
ATOM 5654 N N . ASN A 1 752 ? 61.719 11.625 0.249 1 26.59 752 ASN A N 1
ATOM 5655 C CA . ASN A 1 752 ? 60.281 11.742 0.071 1 26.59 752 ASN A CA 1
ATOM 5656 C C . ASN A 1 752 ? 59.562 11.82 1.411 1 26.59 752 ASN A C 1
ATOM 5658 O O . ASN A 1 752 ? 58.344 11.594 1.483 1 26.59 752 ASN A O 1
ATOM 5662 N N . GLY A 1 753 ? 60.219 11.914 2.521 1 30.03 753 GLY A N 1
ATOM 5663 C CA . GLY A 1 753 ? 59.812 12.617 3.734 1 30.03 753 GLY A CA 1
ATOM 5664 C C . GLY A 1 753 ? 59.312 14.016 3.473 1 30.03 753 GLY A C 1
ATOM 5665 O O . GLY A 1 753 ? 58.344 14.469 4.117 1 30.03 753 GLY A O 1
ATOM 5666 N N . ARG A 1 754 ? 60.219 14.625 2.699 1 29.84 754 ARG A N 1
ATOM 5667 C CA . ARG A 1 754 ? 60.094 16 2.256 1 29.84 754 ARG A CA 1
ATOM 5668 C C . ARG A 1 754 ? 58.812 16.188 1.424 1 29.84 754 ARG A C 1
ATOM 5670 O O . ARG A 1 754 ? 58.125 17.203 1.551 1 29.84 754 ARG A O 1
ATOM 5677 N N . GLN A 1 755 ? 58.719 15.242 0.641 1 28.72 755 GLN A N 1
ATOM 5678 C CA . GLN A 1 755 ? 57.656 15.367 -0.323 1 28.72 755 GLN A CA 1
ATOM 5679 C C . GLN A 1 755 ? 56.281 15.352 0.376 1 28.72 755 GLN A C 1
ATOM 5681 O O . GLN A 1 755 ? 55.375 16.094 -0.007 1 28.72 755 GLN A O 1
ATOM 5686 N N . ALA A 1 756 ? 56.25 14.562 1.301 1 31.42 756 ALA A N 1
ATOM 5687 C CA . ALA A 1 756 ? 55.125 14.664 2.234 1 31.42 756 ALA A CA 1
ATOM 5688 C C . ALA A 1 756 ? 55.125 16 2.955 1 31.42 756 ALA A C 1
ATOM 5690 O O . ALA A 1 756 ? 54.094 16.609 3.16 1 31.42 756 ALA A O 1
ATOM 5691 N N . SER A 1 757 ? 56.312 16.422 3.279 1 31.84 757 SER A N 1
ATOM 5692 C CA . SER A 1 757 ? 56.562 17.734 3.85 1 31.84 757 SER A CA 1
ATOM 5693 C C . SER A 1 757 ? 56.344 18.844 2.818 1 31.84 757 SER A C 1
ATOM 5695 O O . SER A 1 757 ? 55.75 19.891 3.131 1 31.84 757 SER A O 1
ATOM 5697 N N . VAL A 1 758 ? 56.844 18.469 1.65 1 32.44 758 VAL A N 1
ATOM 5698 C CA . VAL A 1 758 ? 56.719 19.453 0.578 1 32.44 758 VAL A CA 1
ATOM 5699 C C . VAL A 1 758 ? 55.25 19.609 0.177 1 32.44 758 VAL A C 1
ATOM 5701 O O . VAL A 1 758 ? 54.75 20.734 -0.001 1 32.44 758 VAL A O 1
ATOM 5704 N N . LEU A 1 759 ? 54.625 18.453 0.131 1 32.38 759 LEU A N 1
ATOM 5705 C CA . LEU A 1 759 ? 53.188 18.531 -0.204 1 32.38 759 LEU A CA 1
ATOM 5706 C C . LEU A 1 759 ? 52.406 19.141 0.946 1 32.38 759 LEU A C 1
ATOM 5708 O O . LEU A 1 759 ? 51.438 19.906 0.72 1 32.38 759 LEU A O 1
ATOM 5712 N N . ARG A 1 760 ? 52.844 18.969 1.979 1 35.06 760 ARG A N 1
ATOM 5713 C CA . ARG A 1 760 ? 52.469 19.75 3.152 1 35.06 760 ARG A CA 1
ATOM 5714 C C . ARG A 1 760 ? 52.75 21.234 2.93 1 35.06 760 ARG A C 1
ATOM 5716 O O . ARG A 1 760 ? 51.906 22.094 3.246 1 35.06 760 ARG A O 1
ATOM 5723 N N . VAL A 1 761 ? 53.906 21.438 2.482 1 34 761 VAL A N 1
ATOM 5724 C CA . VAL A 1 761 ? 54.438 22.781 2.311 1 34 761 VAL A CA 1
ATOM 5725 C C . VAL A 1 761 ? 53.812 23.438 1.085 1 34 761 VAL A C 1
ATOM 5727 O O . VAL A 1 761 ? 53.469 24.609 1.124 1 34 761 VAL A O 1
ATOM 5730 N N . ALA A 1 762 ? 53.625 22.562 0.127 1 33.22 762 ALA A N 1
ATOM 5731 C CA . ALA A 1 762 ? 53 23.141 -1.073 1 33.22 762 ALA A CA 1
ATOM 5732 C C . ALA A 1 762 ? 51.562 23.531 -0.823 1 33.22 762 ALA A C 1
ATOM 5734 O O . ALA A 1 762 ? 51.125 24.609 -1.233 1 33.22 762 ALA A O 1
ATOM 5735 N N . ARG A 1 763 ? 51 22.797 -0.048 1 34.62 763 ARG A N 1
ATOM 5736 C CA . ARG A 1 763 ? 49.656 23.125 0.421 1 34.62 763 ARG A CA 1
ATOM 5737 C C . ARG A 1 763 ? 49.688 24.297 1.407 1 34.62 763 ARG A C 1
ATOM 5739 O O . ARG A 1 763 ? 48.812 25.156 1.375 1 34.62 763 ARG A O 1
ATOM 5746 N N . ALA A 1 764 ? 50.625 24.219 2.084 1 33.47 764 ALA A N 1
ATOM 5747 C CA . ALA A 1 764 ? 50.906 25.375 2.951 1 33.47 764 ALA A CA 1
ATOM 5748 C C . ALA A 1 764 ? 51.094 26.641 2.133 1 33.47 764 ALA A C 1
ATOM 5750 O O . ALA A 1 764 ? 50.625 27.719 2.504 1 33.47 764 ALA A O 1
ATOM 5751 N N . ALA A 1 765 ? 51.781 26.391 1.043 1 34.56 765 ALA A N 1
ATOM 5752 C CA . ALA A 1 765 ? 52.156 27.5 0.176 1 34.56 765 ALA A CA 1
ATOM 5753 C C . ALA A 1 765 ? 50.938 28.016 -0.608 1 34.56 765 ALA A C 1
ATOM 5755 O O . ALA A 1 765 ? 50.781 29.219 -0.782 1 34.56 765 ALA A O 1
ATOM 5756 N N . LEU A 1 766 ? 50.156 27.031 -0.99 1 33.97 766 LEU A N 1
ATOM 5757 C CA . LEU A 1 766 ? 49 27.422 -1.772 1 33.97 766 LEU A CA 1
ATOM 5758 C C . LEU A 1 766 ? 47.906 27.984 -0.874 1 33.97 766 LEU A C 1
ATOM 5760 O O . LEU A 1 766 ? 46.969 28.625 -1.358 1 33.97 766 LEU A O 1
ATOM 5764 N N . ALA A 1 767 ? 47.969 27.75 0.377 1 34.22 767 ALA A N 1
ATOM 5765 C CA . ALA A 1 767 ? 47.219 28.422 1.442 1 34.22 767 ALA A CA 1
ATOM 5766 C C . ALA A 1 767 ? 47.562 29.922 1.479 1 34.22 767 ALA A C 1
ATOM 5768 O O . ALA A 1 767 ? 46.906 30.688 2.199 1 34.22 767 ALA A O 1
ATOM 5769 N N . VAL A 1 768 ? 48.688 30.203 0.894 1 35.25 768 VAL A N 1
ATOM 5770 C CA . VAL A 1 768 ? 49.188 31.562 0.983 1 35.25 768 VAL A CA 1
ATOM 5771 C C . VAL A 1 768 ? 48.469 32.438 -0.03 1 35.25 768 VAL A C 1
ATOM 5773 O O . VAL A 1 768 ? 48.219 32.031 -1.172 1 35.25 768 VAL A O 1
ATOM 5776 N N . ASP A 1 769 ? 47.812 33.375 0.521 1 37.47 769 ASP A N 1
ATOM 5777 C CA . ASP A 1 769 ? 47.219 34.469 -0.253 1 37.47 769 ASP A CA 1
ATOM 5778 C C . ASP A 1 769 ? 48.188 34.938 -1.335 1 37.47 769 ASP A C 1
ATOM 5780 O O . ASP A 1 769 ? 49.156 35.656 -1.039 1 37.47 769 ASP A O 1
ATOM 5784 N N . MET A 1 770 ? 48.156 34.281 -2.498 1 35.38 770 MET A N 1
ATOM 5785 C CA . MET A 1 770 ? 49.125 34.656 -3.512 1 35.38 770 MET A CA 1
ATOM 5786 C C . MET A 1 770 ? 48.969 36.125 -3.883 1 35.38 770 MET A C 1
ATOM 5788 O O . MET A 1 770 ? 49.844 36.719 -4.535 1 35.38 770 MET A O 1
ATOM 5792 N N . ASP A 1 771 ? 47.812 36.688 -3.605 1 36.41 771 ASP A N 1
ATOM 5793 C CA . ASP A 1 771 ? 47.719 38.125 -3.795 1 36.41 771 ASP A CA 1
ATOM 5794 C C . ASP A 1 771 ? 48.281 38.875 -2.604 1 36.41 771 ASP A C 1
ATOM 5796 O O . ASP A 1 771 ? 48.344 40.125 -2.617 1 36.41 771 ASP A O 1
ATOM 5800 N N . ALA A 1 772 ? 48.688 38.156 -1.518 1 40.12 772 ALA A N 1
ATOM 5801 C CA . ALA A 1 772 ? 49.344 38.906 -0.466 1 40.12 772 ALA A CA 1
ATOM 5802 C C . ALA A 1 772 ? 50.812 39.156 -0.812 1 40.12 772 ALA A C 1
ATOM 5804 O O . ALA A 1 772 ? 51.438 38.344 -1.474 1 40.12 772 ALA A O 1
ATOM 5805 N N . PRO A 1 773 ? 51.219 40.406 -0.777 1 40.81 773 PRO A N 1
ATOM 5806 C CA . PRO A 1 773 ? 52.562 40.844 -1.234 1 40.81 773 PRO A CA 1
ATOM 5807 C C . PRO A 1 773 ? 53.656 39.875 -0.811 1 40.81 773 PRO A C 1
ATOM 5809 O O . PRO A 1 773 ? 54.656 39.75 -1.518 1 40.81 773 PRO A O 1
ATOM 5812 N N . ASP A 1 774 ? 53.312 39.344 0.435 1 42 774 ASP A N 1
ATOM 5813 C CA . ASP A 1 774 ? 54.438 38.625 1.021 1 42 774 ASP A CA 1
ATOM 5814 C C . ASP A 1 774 ? 54.281 37.125 0.815 1 42 774 ASP A C 1
ATOM 5816 O O . ASP A 1 774 ? 54.938 36.312 1.474 1 42 774 ASP A O 1
ATOM 5820 N N . ALA A 1 775 ? 53.438 36.875 -0.177 1 39.25 775 ALA A N 1
ATOM 5821 C CA . ALA A 1 775 ? 52.875 35.562 -0.435 1 39.25 775 ALA A CA 1
ATOM 5822 C C . ALA A 1 775 ? 53.938 34.562 -0.814 1 39.25 775 ALA A C 1
ATOM 5824 O O . ALA A 1 775 ? 53.969 33.438 -0.286 1 39.25 775 ALA A O 1
ATOM 5825 N N . LEU A 1 776 ? 54.656 35.312 -1.506 1 42.91 776 LEU A N 1
ATOM 5826 C CA . LEU A 1 776 ? 55.844 34.656 -2.053 1 42.91 776 LEU A CA 1
ATOM 5827 C C . LEU A 1 776 ? 56.844 34.312 -0.944 1 42.91 776 LEU A C 1
ATOM 5829 O O . LEU A 1 776 ? 57.469 33.219 -0.978 1 42.91 776 LEU A O 1
ATOM 5833 N N . LEU A 1 777 ? 56.906 35.25 -0.141 1 44.53 777 LEU A N 1
ATOM 5834 C CA . LEU A 1 777 ? 57.875 35.156 0.95 1 44.53 777 LEU A CA 1
ATOM 5835 C C . LEU A 1 777 ? 57.5 34.031 1.915 1 44.53 777 LEU A C 1
ATOM 5837 O O . LEU A 1 777 ? 58.375 33.312 2.375 1 44.53 777 LEU A O 1
ATOM 5841 N N . LYS A 1 778 ? 56.156 33.844 1.974 1 42.94 778 LYS A N 1
ATOM 5842 C CA . LYS A 1 778 ? 55.688 32.938 3.02 1 42.94 778 LYS A CA 1
ATOM 5843 C C . LYS A 1 778 ? 55.719 31.5 2.549 1 42.94 778 LYS A C 1
ATOM 5845 O O . LYS A 1 778 ? 56.094 30.594 3.314 1 42.94 778 LYS A O 1
ATOM 5850 N N . VAL A 1 779 ? 55.625 31.578 1.261 1 40.28 779 VAL A N 1
ATOM 5851 C CA . VAL A 1 779 ? 55.875 30.375 0.469 1 40.28 779 VAL A CA 1
ATOM 5852 C C . VAL A 1 779 ? 57.312 29.922 0.641 1 40.28 779 VAL A C 1
ATOM 5854 O O . VAL A 1 779 ? 57.594 28.734 0.875 1 40.28 779 VAL A O 1
ATOM 5857 N N . SER A 1 780 ? 58.094 31.031 0.403 1 40.16 780 SER A N 1
ATOM 5858 C CA . SER A 1 780 ? 59.531 30.906 0.414 1 40.16 780 SER A CA 1
ATOM 5859 C C . SER A 1 780 ? 60.031 30.469 1.782 1 40.16 780 SER A C 1
ATOM 5861 O O . SER A 1 780 ? 60.938 29.625 1.877 1 40.16 780 SER A O 1
ATOM 5863 N N . ALA A 1 781 ? 59.406 30.859 2.76 1 42.72 781 ALA A N 1
ATOM 5864 C CA . ALA A 1 781 ? 59.812 30.594 4.137 1 42.72 781 ALA A CA 1
ATOM 5865 C C . ALA A 1 781 ? 59.438 29.188 4.562 1 42.72 781 ALA A C 1
ATOM 5867 O O . ALA A 1 781 ? 60.219 28.516 5.25 1 42.72 781 ALA A O 1
ATOM 5868 N N . ALA A 1 782 ? 58.25 28.719 3.988 1 37.38 782 ALA A N 1
ATOM 5869 C CA . ALA A 1 782 ? 57.656 27.422 4.355 1 37.38 782 ALA A CA 1
ATOM 5870 C C . ALA A 1 782 ? 58.406 26.281 3.666 1 37.38 782 ALA A C 1
ATOM 5872 O O . ALA A 1 782 ? 58.688 25.25 4.285 1 37.38 782 ALA A O 1
ATOM 5873 N N . VAL A 1 783 ? 58.812 26.844 2.557 1 36.34 783 VAL A N 1
ATOM 5874 C CA . VAL A 1 783 ? 59.781 26.094 1.759 1 36.34 783 VAL A CA 1
ATOM 5875 C C . VAL A 1 783 ? 61.125 26.016 2.492 1 36.34 783 VAL A C 1
ATOM 5877 O O . VAL A 1 783 ? 61.719 24.938 2.572 1 36.34 783 VAL A O 1
ATOM 5880 N N . ALA A 1 784 ? 61.5 27.172 2.953 1 40.44 784 ALA A N 1
ATOM 5881 C CA . ALA A 1 784 ? 62.812 27.438 3.58 1 40.44 784 ALA A CA 1
ATOM 5882 C C . ALA A 1 784 ? 62.906 26.703 4.918 1 40.44 784 ALA A C 1
ATOM 5884 O O . ALA A 1 784 ? 64 26.234 5.281 1 40.44 784 ALA A O 1
ATOM 5885 N N . GLY A 1 785 ? 61.656 26.328 5.617 1 40.16 785 GLY A N 1
ATOM 5886 C CA . GLY A 1 785 ? 61.719 25.609 6.875 1 40.16 785 GLY A CA 1
ATOM 5887 C C . GLY A 1 785 ? 61.844 24.109 6.695 1 40.16 785 GLY A C 1
ATOM 5888 O O . GLY A 1 785 ? 62.281 23.406 7.598 1 40.16 785 GLY A O 1
ATOM 5889 N N . LEU A 1 786 ? 61.469 23.734 5.48 1 36.53 786 LEU A N 1
ATOM 5890 C CA . LEU A 1 786 ? 61.719 22.375 5.027 1 36.53 786 LEU A CA 1
ATOM 5891 C C . LEU A 1 786 ? 63.188 22.203 4.66 1 36.53 786 LEU A C 1
ATOM 5893 O O . LEU A 1 786 ? 63.781 21.141 4.883 1 36.53 786 LEU A O 1
ATOM 5897 N N . MET B 1 1 ? 4.336 -42.812 61.531 1 23.55 1 MET B N 1
ATOM 5898 C CA . MET B 1 1 ? 4 -41.594 62.281 1 23.55 1 MET B CA 1
ATOM 5899 C C . MET B 1 1 ? 4.469 -40.344 61.531 1 23.55 1 MET B C 1
ATOM 5901 O O . MET B 1 1 ? 5.66 -40.031 61.5 1 23.55 1 MET B O 1
ATOM 5905 N N . ARG B 1 2 ? 4.07 -40.062 60.469 1 22.2 2 ARG B N 1
ATOM 5906 C CA . ARG B 1 2 ? 3.959 -40.156 59 1 22.2 2 ARG B CA 1
ATOM 5907 C C . ARG B 1 2 ? 3.76 -38.781 58.375 1 22.2 2 ARG B C 1
ATOM 5909 O O . ARG B 1 2 ? 2.729 -38.156 58.562 1 22.2 2 ARG B O 1
ATOM 5916 N N . ARG B 1 3 ? 4.809 -37.812 58.5 1 23.83 3 ARG B N 1
ATOM 5917 C CA . ARG B 1 3 ? 5.191 -36.438 58.25 1 23.83 3 ARG B CA 1
ATOM 5918 C C . ARG B 1 3 ? 4.688 -35.938 56.906 1 23.83 3 ARG B C 1
ATOM 5920 O O . ARG B 1 3 ? 5.07 -36.5 55.875 1 23.83 3 ARG B O 1
ATOM 5927 N N . ARG B 1 4 ? 3.402 -35.562 56.656 1 25.05 4 ARG B N 1
ATOM 5928 C CA . ARG B 1 4 ? 2.145 -35.469 55.906 1 25.05 4 ARG B CA 1
ATOM 5929 C C . ARG B 1 4 ? 2.221 -34.375 54.844 1 25.05 4 ARG B C 1
ATOM 5931 O O . ARG B 1 4 ? 2.238 -33.188 55.156 1 25.05 4 ARG B O 1
ATOM 5938 N N . ARG B 1 5 ? 3.225 -34.406 53.75 1 26.11 5 ARG B N 1
ATOM 5939 C CA . ARG B 1 5 ? 4.016 -33.625 52.812 1 26.11 5 ARG B CA 1
ATOM 5940 C C . ARG B 1 5 ? 3.115 -32.844 51.875 1 26.11 5 ARG B C 1
ATOM 5942 O O . ARG B 1 5 ? 2.33 -33.406 51.125 1 26.11 5 ARG B O 1
ATOM 5949 N N . THR B 1 6 ? 2.438 -31.656 52.156 1 25.41 6 THR B N 1
ATOM 5950 C CA . THR B 1 6 ? 1.327 -30.75 51.906 1 25.41 6 THR B CA 1
ATOM 5951 C C . THR B 1 6 ? 1.353 -30.25 50.469 1 25.41 6 THR B C 1
ATOM 5953 O O . THR B 1 6 ? 2.332 -29.641 50.062 1 25.41 6 THR B O 1
ATOM 5956 N N . SER B 1 7 ? 0.817 -30.906 49.312 1 25.5 7 SER B N 1
ATOM 5957 C CA . SER B 1 7 ? 0.888 -31.266 47.875 1 25.5 7 SER B CA 1
ATOM 5958 C C . SER B 1 7 ? 0.505 -30.078 47 1 25.5 7 SER B C 1
ATOM 5960 O O . SER B 1 7 ? -0.66 -29.688 46.969 1 25.5 7 SER B O 1
ATOM 5962 N N . GLY B 1 8 ? 1.141 -28.859 46.969 1 25.02 8 GLY B N 1
ATOM 5963 C CA . GLY B 1 8 ? 0.933 -27.438 46.719 1 25.02 8 GLY B CA 1
ATOM 5964 C C . GLY B 1 8 ? 0.414 -27.141 45.344 1 25.02 8 GLY B C 1
ATOM 5965 O O . GLY B 1 8 ? 0.925 -27.688 44.344 1 25.02 8 GLY B O 1
ATOM 5966 N N . THR B 1 9 ? -0.897 -26.906 45.031 1 26.3 9 THR B N 1
ATOM 5967 C CA . THR B 1 9 ? -1.892 -26.828 43.969 1 26.3 9 THR B CA 1
ATOM 5968 C C . THR B 1 9 ? -1.465 -25.844 42.875 1 26.3 9 THR B C 1
ATOM 5970 O O . THR B 1 9 ? -1.503 -24.625 43.094 1 26.3 9 THR B O 1
ATOM 5973 N N . GLY B 1 10 ? -0.265 -25.938 42.312 1 22.72 10 GLY B N 1
ATOM 5974 C CA . GLY B 1 10 ? 0.556 -25.047 41.5 1 22.72 10 GLY B CA 1
ATOM 5975 C C . GLY B 1 10 ? -0.206 -24.406 40.375 1 22.72 10 GLY B C 1
ATOM 5976 O O . GLY B 1 10 ? -0.935 -25.078 39.625 1 22.72 10 GLY B O 1
ATOM 5977 N N . ASN B 1 11 ? -0.723 -23.188 40.562 1 25.08 11 ASN B N 1
ATOM 5978 C CA . ASN B 1 11 ? -1.568 -22.281 39.781 1 25.08 11 ASN B CA 1
ATOM 5979 C C . ASN B 1 11 ? -1.167 -22.234 38.312 1 25.08 11 ASN B C 1
ATOM 5981 O O . ASN B 1 11 ? -0.045 -21.859 37.969 1 25.08 11 ASN B O 1
ATOM 5985 N N . GLY B 1 12 ? -1.584 -23.219 37.562 1 22.64 12 GLY B N 1
ATOM 5986 C CA . GLY B 1 12 ? -1.372 -23.656 36.188 1 22.64 12 GLY B CA 1
ATOM 5987 C C . GLY B 1 12 ? -1.386 -22.516 35.188 1 22.64 12 GLY B C 1
ATOM 5988 O O . GLY B 1 12 ? -2.32 -21.719 35.156 1 22.64 12 GLY B O 1
ATOM 5989 N N . ARG B 1 13 ? -0.221 -21.938 34.969 1 23.66 13 ARG B N 1
ATOM 5990 C CA . ARG B 1 13 ? 0.03 -20.953 33.938 1 23.66 13 ARG B CA 1
ATOM 5991 C C . ARG B 1 13 ? -0.705 -21.328 32.625 1 23.66 13 ARG B C 1
ATOM 5993 O O . ARG B 1 13 ? -0.423 -22.359 32.031 1 23.66 13 ARG B O 1
ATOM 6000 N N . SER B 1 14 ? -2.014 -21.172 32.656 1 23.81 14 SER B N 1
ATOM 6001 C CA . SER B 1 14 ? -2.879 -21.281 31.484 1 23.81 14 SER B CA 1
ATOM 6002 C C . SER B 1 14 ? -2.18 -20.781 30.234 1 23.81 14 SER B C 1
ATOM 6004 O O . SER B 1 14 ? -1.751 -19.625 30.172 1 23.81 14 SER B O 1
ATOM 6006 N N . ARG B 1 15 ? -1.316 -21.641 29.734 1 25.39 15 ARG B N 1
ATOM 6007 C CA . ARG B 1 15 ? -0.767 -21.547 28.391 1 25.39 15 ARG B CA 1
ATOM 6008 C C . ARG B 1 15 ? -1.811 -21.016 27.406 1 25.39 15 ARG B C 1
ATOM 6010 O O . ARG B 1 15 ? -2.816 -21.688 27.156 1 25.39 15 ARG B O 1
ATOM 6017 N N . SER B 1 16 ? -2.203 -19.828 27.609 1 23.14 16 SER B N 1
ATOM 6018 C CA . SER B 1 16 ? -3.145 -19.109 26.766 1 23.14 16 SER B CA 1
ATOM 6019 C C . SER B 1 16 ? -3.035 -19.562 25.312 1 23.14 16 SER B C 1
ATOM 6021 O O . SER B 1 16 ? -1.96 -19.5 24.703 1 23.14 16 SER B O 1
ATOM 6023 N N . LYS B 1 17 ? -3.684 -20.719 25.078 1 25.84 17 LYS B N 1
ATOM 6024 C CA . LYS B 1 17 ? -4.074 -21.125 23.719 1 25.84 17 LYS B CA 1
ATOM 6025 C C . LYS B 1 17 ? -4.414 -19.906 22.859 1 25.84 17 LYS B C 1
ATOM 6027 O O . LYS B 1 17 ? -5.48 -19.312 23.016 1 25.84 17 LYS B O 1
ATOM 6032 N N . MET B 1 18 ? -3.541 -19.047 22.844 1 25.38 18 MET B N 1
ATOM 6033 C CA . MET B 1 18 ? -3.771 -17.969 21.891 1 25.38 18 MET B CA 1
ATOM 6034 C C . MET B 1 18 ? -4.426 -18.469 20.625 1 25.38 18 MET B C 1
ATOM 6036 O O . MET B 1 18 ? -3.803 -19.203 19.844 1 25.38 18 MET B O 1
ATOM 6040 N N . CYS B 1 19 ? -5.668 -19.078 20.812 1 26.09 19 CYS B N 1
ATOM 6041 C CA . CYS B 1 19 ? -6.523 -19.25 19.641 1 26.09 19 CYS B CA 1
ATOM 6042 C C . CYS B 1 19 ? -6.324 -18.109 18.656 1 26.09 19 CYS B C 1
ATOM 6044 O O . CYS B 1 19 ? -6.703 -16.969 18.922 1 26.09 19 CYS B O 1
ATOM 6046 N N . MET B 1 20 ? -5.191 -18.062 18.266 1 28.91 20 MET B N 1
ATOM 6047 C CA . MET B 1 20 ? -4.957 -17.172 17.125 1 28.91 20 MET B CA 1
ATOM 6048 C C . MET B 1 20 ? -6.047 -17.328 16.078 1 28.91 20 MET B C 1
ATOM 6050 O O . MET B 1 20 ? -5.941 -18.188 15.195 1 28.91 20 MET B O 1
ATOM 6054 N N . GLU B 1 21 ? -7.262 -17.531 16.453 1 30.92 21 GLU B N 1
ATOM 6055 C CA . GLU B 1 21 ? -8.336 -17.391 15.484 1 30.92 21 GLU B CA 1
ATOM 6056 C C . GLU B 1 21 ? -8.062 -16.234 14.523 1 30.92 21 GLU B C 1
ATOM 6058 O O . GLU B 1 21 ? -8.977 -15.734 13.867 1 30.92 21 GLU B O 1
ATOM 6063 N N . GLY B 1 22 ? -7.027 -15.523 14.836 1 32.69 22 GLY B N 1
ATOM 6064 C CA . GLY B 1 22 ? -6.891 -14.508 13.797 1 32.69 22 GLY B CA 1
ATOM 6065 C C . GLY B 1 22 ? -6.906 -15.078 12.398 1 32.69 22 GLY B C 1
ATOM 6066 O O . GLY B 1 22 ? -6.594 -16.25 12.195 1 32.69 22 GLY B O 1
ATOM 6067 N N . SER B 1 23 ? -7.938 -14.656 11.602 1 35 23 SER B N 1
ATOM 6068 C CA . SER B 1 23 ? -8.117 -15.055 10.211 1 35 23 SER B CA 1
ATOM 6069 C C . SER B 1 23 ? -6.789 -15.398 9.555 1 35 23 SER B C 1
ATOM 6071 O O . SER B 1 23 ? -5.871 -14.578 9.531 1 35 23 SER B O 1
ATOM 6073 N N . ILE B 1 24 ? -6.316 -16.562 9.789 1 38.88 24 ILE B N 1
ATOM 6074 C CA . ILE B 1 24 ? -5.281 -17.156 8.945 1 38.88 24 ILE B CA 1
ATOM 6075 C C . ILE B 1 24 ? -5.5 -16.75 7.492 1 38.88 24 ILE B C 1
ATOM 6077 O O . ILE B 1 24 ? -4.887 -17.312 6.578 1 38.88 24 ILE B O 1
ATOM 6081 N N . ASN B 1 25 ? -6.391 -16 7.305 1 40.28 25 ASN B N 1
ATOM 6082 C CA . ASN B 1 25 ? -6.609 -15.477 5.957 1 40.28 25 ASN B CA 1
ATOM 6083 C C . ASN B 1 25 ? -5.43 -14.633 5.484 1 40.28 25 ASN B C 1
ATOM 6085 O O . ASN B 1 25 ? -4.977 -13.734 6.195 1 40.28 25 ASN B O 1
ATOM 6089 N N . GLY B 1 26 ? -4.688 -15.125 4.555 1 49.94 26 GLY B N 1
ATOM 6090 C CA . GLY B 1 26 ? -3.531 -14.531 3.904 1 49.94 26 GLY B CA 1
ATOM 6091 C C . GLY B 1 26 ? -2.213 -14.969 4.512 1 49.94 26 GLY B C 1
ATOM 6092 O O . GLY B 1 26 ? -1.16 -14.414 4.188 1 49.94 26 GLY B O 1
ATOM 6093 N N . SER B 1 27 ? -2.354 -16.156 5.34 1 59.12 27 SER B N 1
ATOM 6094 C CA . SER B 1 27 ? -1.164 -16.562 6.082 1 59.12 27 SER B CA 1
ATOM 6095 C C . SER B 1 27 ? -0.359 -17.609 5.312 1 59.12 27 SER B C 1
ATOM 6097 O O . SER B 1 27 ? -0.907 -18.328 4.48 1 59.12 27 SER B O 1
ATOM 6099 N N . ARG B 1 28 ? 0.984 -17.594 5.387 1 71.06 28 ARG B N 1
ATOM 6100 C CA . ARG B 1 28 ? 1.957 -18.578 4.91 1 71.06 28 ARG B CA 1
ATOM 6101 C C . ARG B 1 28 ? 2.557 -19.359 6.074 1 71.06 28 ARG B C 1
ATOM 6103 O O . ARG B 1 28 ? 3.076 -18.766 7.023 1 71.06 28 ARG B O 1
ATOM 6110 N N . ILE B 1 29 ? 2.221 -20.719 6.062 1 80.56 29 ILE B N 1
ATOM 6111 C CA . ILE B 1 29 ? 2.709 -21.594 7.125 1 80.56 29 ILE B CA 1
ATOM 6112 C C . ILE B 1 29 ? 3.881 -22.438 6.613 1 80.56 29 ILE B C 1
ATOM 6114 O O . ILE B 1 29 ? 3.773 -23.094 5.582 1 80.56 29 ILE B O 1
ATOM 6118 N N . LEU B 1 30 ? 4.949 -22.297 7.336 1 81.38 30 LEU B N 1
ATOM 6119 C CA . LEU B 1 30 ? 6.168 -23 6.949 1 81.38 30 LEU B CA 1
ATOM 6120 C C . LEU B 1 30 ? 6.512 -24.094 7.961 1 81.38 30 LEU B C 1
ATOM 6122 O O . LEU B 1 30 ? 6.523 -23.844 9.172 1 81.38 30 LEU B O 1
ATOM 6126 N N . SER B 1 31 ? 6.648 -25.344 7.488 1 84 31 SER B N 1
ATOM 6127 C CA . SER B 1 31 ? 7.125 -26.469 8.289 1 84 31 SER B CA 1
ATOM 6128 C C . SER B 1 31 ? 8.539 -26.875 7.895 1 84 31 SER B C 1
ATOM 6130 O O . SER B 1 31 ? 8.836 -27.062 6.711 1 84 31 SER B O 1
ATOM 6132 N N . LEU B 1 32 ? 9.359 -26.891 8.914 1 80.94 32 LEU B N 1
ATOM 6133 C CA . LEU B 1 32 ? 10.758 -27.219 8.672 1 80.94 32 LEU B CA 1
ATOM 6134 C C . LEU B 1 32 ? 11.156 -28.484 9.422 1 80.94 32 LEU B C 1
ATOM 6136 O O . LEU B 1 32 ? 10.758 -28.688 10.578 1 80.94 32 LEU B O 1
ATOM 6140 N N . PHE B 1 33 ? 11.875 -29.422 8.719 1 77.75 33 PHE B N 1
ATOM 6141 C CA . PHE B 1 33 ? 12.445 -30.609 9.344 1 77.75 33 PHE B CA 1
ATOM 6142 C C . PHE B 1 33 ? 13.906 -30.781 8.961 1 77.75 33 PHE B C 1
ATOM 6144 O O . PHE B 1 33 ? 14.242 -30.859 7.777 1 77.75 33 PHE B O 1
ATOM 6151 N N . TYR B 1 34 ? 14.766 -30.656 9.93 1 73.31 34 TYR B N 1
ATOM 6152 C CA . TYR B 1 34 ? 16.203 -30.859 9.742 1 73.31 34 TYR B CA 1
ATOM 6153 C C . TYR B 1 34 ? 16.594 -32.281 10.102 1 73.31 34 TYR B C 1
ATOM 6155 O O . TYR B 1 34 ? 16.391 -32.719 11.234 1 73.31 34 TYR B O 1
ATOM 6163 N N . SER B 1 35 ? 17.172 -33.031 9.07 1 69.12 35 SER B N 1
ATOM 6164 C CA . SER B 1 35 ? 17.578 -34.406 9.32 1 69.12 35 SER B CA 1
ATOM 6165 C C . SER B 1 35 ? 18.938 -34.469 10.008 1 69.12 35 SER B C 1
ATOM 6167 O O . SER B 1 35 ? 19.688 -33.469 9.984 1 69.12 35 SER B O 1
ATOM 6169 N N . SER B 1 36 ? 19.328 -35.5 10.68 1 65.5 36 SER B N 1
ATOM 6170 C CA . SER B 1 36 ? 20.609 -35.75 11.328 1 65.5 36 SER B CA 1
ATOM 6171 C C . SER B 1 36 ? 21.766 -35.656 10.336 1 65.5 36 SER B C 1
ATOM 6173 O O . SER B 1 36 ? 22.906 -35.406 10.719 1 65.5 36 SER B O 1
ATOM 6175 N N . LYS B 1 37 ? 21.484 -35.781 9.062 1 62.03 37 LYS B N 1
ATOM 6176 C CA . LYS B 1 37 ? 22.531 -35.719 8.039 1 62.03 37 LYS B CA 1
ATOM 6177 C C . LYS B 1 37 ? 22.672 -34.312 7.469 1 62.03 37 LYS B C 1
ATOM 6179 O O . LYS B 1 37 ? 23.406 -34.125 6.496 1 62.03 37 LYS B O 1
ATOM 6184 N N . GLY B 1 38 ? 21.953 -33.344 8.039 1 63.69 38 GLY B N 1
ATOM 6185 C CA . GLY B 1 38 ? 22.094 -31.953 7.652 1 63.69 38 GLY B CA 1
ATOM 6186 C C . GLY B 1 38 ? 21.188 -31.547 6.504 1 63.69 38 GLY B C 1
ATOM 6187 O O . GLY B 1 38 ? 21.422 -30.531 5.855 1 63.69 38 GLY B O 1
ATOM 6188 N N . GLN B 1 39 ? 20.281 -32.312 6.238 1 66.88 39 GLN B N 1
ATOM 6189 C CA . GLN B 1 39 ? 19.359 -32 5.145 1 66.88 39 GLN B CA 1
ATOM 6190 C C . GLN B 1 39 ? 18.109 -31.297 5.664 1 66.88 39 GLN B C 1
ATOM 6192 O O . GLN B 1 39 ? 17.531 -31.719 6.672 1 66.88 39 GLN B O 1
ATOM 6197 N N . LEU B 1 40 ? 17.719 -30.172 4.961 1 71.25 40 LEU B N 1
ATOM 6198 C CA . LEU B 1 40 ? 16.547 -29.422 5.355 1 71.25 40 LEU B CA 1
ATOM 6199 C C . LEU B 1 40 ? 15.352 -29.766 4.461 1 71.25 40 LEU B C 1
ATOM 6201 O O . LEU B 1 40 ? 15.477 -29.781 3.236 1 71.25 40 LEU B O 1
ATOM 6205 N N . GLY B 1 41 ? 14.375 -30.266 5.098 1 72.19 41 GLY B N 1
ATOM 6206 C CA . GLY B 1 41 ? 13.086 -30.406 4.43 1 72.19 41 GLY B CA 1
ATOM 6207 C C . GLY B 1 41 ? 12.156 -29.234 4.68 1 72.19 41 GLY B C 1
ATOM 6208 O O . GLY B 1 41 ? 12.062 -28.734 5.805 1 72.19 41 GLY B O 1
ATOM 6209 N N . VAL B 1 42 ? 11.57 -28.719 3.578 1 74.88 42 VAL B N 1
ATOM 6210 C CA . VAL B 1 42 ? 10.703 -27.562 3.691 1 74.88 42 VAL B CA 1
ATOM 6211 C C . VAL B 1 42 ? 9.328 -27.875 3.107 1 74.88 42 VAL B C 1
ATOM 6213 O O . VAL B 1 42 ? 9.227 -28.484 2.031 1 74.88 42 VAL B O 1
ATOM 6216 N N . ALA B 1 43 ? 8.398 -27.641 3.951 1 79.75 43 ALA B N 1
ATOM 6217 C CA . ALA B 1 43 ? 7.023 -27.641 3.453 1 79.75 43 ALA B CA 1
ATOM 6218 C C . ALA B 1 43 ? 6.293 -26.359 3.857 1 79.75 43 ALA B C 1
ATOM 6220 O O . ALA B 1 43 ? 6.426 -25.891 4.992 1 79.75 43 ALA B O 1
ATOM 6221 N N . TYR B 1 44 ? 5.758 -25.734 2.881 1 78.56 44 TYR B N 1
ATOM 6222 C CA . TYR B 1 44 ? 5.031 -24.547 3.307 1 78.56 44 TYR B CA 1
ATOM 6223 C C . TYR B 1 44 ? 3.668 -24.469 2.629 1 78.56 44 TYR B C 1
ATOM 6225 O O . TYR B 1 44 ? 3.465 -25.047 1.56 1 78.56 44 TYR B O 1
ATOM 6233 N N . TYR B 1 45 ? 2.789 -23.859 3.359 1 74.75 45 TYR B N 1
ATOM 6234 C CA . TYR B 1 45 ? 1.424 -23.609 2.918 1 74.75 45 TYR B CA 1
ATOM 6235 C C . TYR B 1 45 ? 1.183 -22.109 2.736 1 74.75 45 TYR B C 1
ATOM 6237 O O . TYR B 1 45 ? 1.652 -21.297 3.535 1 74.75 45 TYR B O 1
ATOM 6245 N N . THR B 1 46 ? 0.638 -21.734 1.612 1 67.75 46 THR B N 1
ATOM 6246 C CA . THR B 1 46 ? 0.205 -20.359 1.382 1 67.75 46 THR B CA 1
ATOM 6247 C C . THR B 1 46 ? -1.315 -20.281 1.279 1 67.75 46 THR B C 1
ATOM 6249 O O . THR B 1 46 ? -1.933 -21.047 0.538 1 67.75 46 THR B O 1
ATOM 6252 N N . ASP B 1 47 ? -1.796 -19.422 2.004 1 61.5 47 ASP B N 1
ATOM 6253 C CA . ASP B 1 47 ? -3.246 -19.25 2.004 1 61.5 47 ASP B CA 1
ATOM 6254 C C . ASP B 1 47 ? -3.729 -18.641 0.693 1 61.5 47 ASP B C 1
ATOM 6256 O O . ASP B 1 47 ? -4.883 -18.812 0.304 1 61.5 47 ASP B O 1
ATOM 6260 N N . ALA B 1 48 ? -2.781 -17.938 0.089 1 54.81 48 ALA B N 1
ATOM 6261 C CA . ALA B 1 48 ? -3.152 -17.297 -1.178 1 54.81 48 ALA B CA 1
ATOM 6262 C C . ALA B 1 48 ? -3.488 -18.359 -2.232 1 54.81 48 ALA B C 1
ATOM 6264 O O . ALA B 1 48 ? -4.461 -18.203 -2.977 1 54.81 48 ALA B O 1
ATOM 6265 N N . THR B 1 49 ? -2.684 -19.438 -2.252 1 51.97 49 THR B N 1
ATOM 6266 C CA . THR B 1 49 ? -2.904 -20.484 -3.246 1 51.97 49 THR B CA 1
ATOM 6267 C C . THR B 1 49 ? -3.451 -21.75 -2.59 1 51.97 49 THR B C 1
ATOM 6269 O O . THR B 1 49 ? -3.877 -22.688 -3.279 1 51.97 49 THR B O 1
ATOM 6272 N N . LYS B 1 50 ? -3.57 -21.781 -1.325 1 60.34 50 LYS B N 1
ATOM 6273 C CA . LYS B 1 50 ? -3.955 -22.953 -0.543 1 60.34 50 LYS B CA 1
ATOM 6274 C C . LYS B 1 50 ? -3.186 -24.188 -0.995 1 60.34 50 LYS B C 1
ATOM 6276 O O . LYS B 1 50 ? -3.76 -25.281 -1.115 1 60.34 50 LYS B O 1
ATOM 6281 N N . GLU B 1 51 ? -1.965 -24.062 -1.36 1 63.81 51 GLU B N 1
ATOM 6282 C CA . GLU B 1 51 ? -1.104 -25.156 -1.795 1 63.81 51 GLU B CA 1
ATOM 6283 C C . GLU B 1 51 ? 0.01 -25.422 -0.786 1 63.81 51 GLU B C 1
ATOM 6285 O O . GLU B 1 51 ? 0.44 -24.5 -0.079 1 63.81 51 GLU B O 1
ATOM 6290 N N . VAL B 1 52 ? 0.167 -26.734 -0.742 1 72.06 52 VAL B N 1
ATOM 6291 C CA . VAL B 1 52 ? 1.313 -27.156 0.054 1 72.06 52 VAL B CA 1
ATOM 6292 C C . VAL B 1 52 ? 2.516 -27.391 -0.857 1 72.06 52 VAL B C 1
ATOM 6294 O O . VAL B 1 52 ? 2.418 -28.125 -1.852 1 72.06 52 VAL B O 1
ATOM 6297 N N . PHE B 1 53 ? 3.443 -26.672 -0.562 1 68.31 53 PHE B N 1
ATOM 6298 C CA . PHE B 1 53 ? 4.672 -26.812 -1.333 1 68.31 53 PHE B CA 1
ATOM 6299 C C . PHE B 1 53 ? 5.723 -27.594 -0.541 1 68.31 53 PHE B C 1
ATOM 6301 O O . PHE B 1 53 ? 5.887 -27.375 0.661 1 68.31 53 PHE B O 1
ATOM 6308 N N . LEU B 1 54 ? 6.09 -28.609 -1.193 1 67.19 54 LEU B N 1
ATOM 6309 C CA . LEU B 1 54 ? 7.199 -29.359 -0.613 1 67.19 54 LEU B CA 1
ATOM 6310 C C . LEU B 1 54 ? 8.508 -29.031 -1.331 1 67.19 54 LEU B C 1
ATOM 6312 O O . LEU B 1 54 ? 8.539 -28.953 -2.561 1 67.19 54 LEU B O 1
ATOM 6316 N N . ALA B 1 55 ? 9.359 -28.469 -0.622 1 60.06 55 ALA B N 1
ATOM 6317 C CA . ALA B 1 55 ? 10.68 -28.25 -1.203 1 60.06 55 ALA B CA 1
ATOM 6318 C C . ALA B 1 55 ? 11.742 -29.047 -0.454 1 60.06 55 ALA B C 1
ATOM 6320 O O . ALA B 1 55 ? 11.742 -29.094 0.778 1 60.06 55 ALA B O 1
ATOM 6321 N N . GLN B 1 56 ? 12.336 -29.969 -1.053 1 53.78 56 GLN B N 1
ATOM 6322 C CA . GLN B 1 56 ? 13.484 -30.641 -0.448 1 53.78 56 GLN B CA 1
ATOM 6323 C C . GLN B 1 56 ? 14.727 -29.75 -0.513 1 53.78 56 GLN B C 1
ATOM 6325 O O . GLN B 1 56 ? 15.016 -29.156 -1.553 1 53.78 56 GLN B O 1
ATOM 6330 N N . GLY B 1 57 ? 15.086 -29.266 0.597 1 52.12 57 GLY B N 1
ATOM 6331 C CA . GLY B 1 57 ? 16.344 -28.547 0.639 1 52.12 57 GLY B CA 1
ATOM 6332 C C . GLY B 1 57 ? 17.562 -29.469 0.663 1 52.12 57 GLY B C 1
ATOM 6333 O O . GLY B 1 57 ? 17.438 -30.656 0.941 1 52.12 57 GLY B O 1
ATOM 6334 N N . TYR B 1 58 ? 18.656 -29.203 -0.195 1 49 58 TYR B N 1
ATOM 6335 C CA . TYR B 1 58 ? 19.938 -29.891 -0.198 1 49 58 TYR B CA 1
ATOM 6336 C C . TYR B 1 58 ? 20.578 -29.859 1.188 1 49 58 TYR B C 1
ATOM 6338 O O . TYR B 1 58 ? 20.047 -29.234 2.107 1 49 58 TYR B O 1
ATOM 6346 N N . ASP B 1 59 ? 21.75 -30.406 1.158 1 48.38 59 ASP B N 1
ATOM 6347 C CA . ASP B 1 59 ? 22.656 -30.422 2.299 1 48.38 59 ASP B CA 1
ATOM 6348 C C . ASP B 1 59 ? 22.828 -29.031 2.898 1 48.38 59 ASP B C 1
ATOM 6350 O O . ASP B 1 59 ? 23.125 -28.078 2.182 1 48.38 59 ASP B O 1
ATOM 6354 N N . ASP B 1 60 ? 21.906 -28.75 3.824 1 48.41 60 ASP B N 1
ATOM 6355 C CA . ASP B 1 60 ? 22.141 -27.5 4.527 1 48.41 60 ASP B CA 1
ATOM 6356 C C . ASP B 1 60 ? 23.531 -27.5 5.184 1 48.41 60 ASP B C 1
ATOM 6358 O O . ASP B 1 60 ? 23.797 -28.281 6.086 1 48.41 60 ASP B O 1
ATOM 6362 N N . GLU B 1 61 ? 24.516 -27.344 4.352 1 43.66 61 GLU B N 1
ATOM 6363 C CA . GLU B 1 61 ? 25.766 -27.328 5.105 1 43.66 61 GLU B CA 1
ATOM 6364 C C . GLU B 1 61 ? 25.594 -26.609 6.445 1 43.66 61 GLU B C 1
ATOM 6366 O O . GLU B 1 61 ? 24.516 -26.094 6.742 1 43.66 61 GLU B O 1
ATOM 6371 N N . SER B 1 62 ? 26.656 -25.969 7.086 1 44.5 62 SER B N 1
ATOM 6372 C CA . SER B 1 62 ? 26.844 -25.297 8.375 1 44.5 62 SER B CA 1
ATOM 6373 C C . SER B 1 62 ? 26.078 -23.984 8.422 1 44.5 62 SER B C 1
ATOM 6375 O O . SER B 1 62 ? 25.906 -23.328 7.391 1 44.5 62 SER B O 1
ATOM 6377 N N . ASP B 1 63 ? 25.047 -23.547 9.25 1 50 63 ASP B N 1
ATOM 6378 C CA . ASP B 1 63 ? 24.578 -22.281 9.828 1 50 63 ASP B CA 1
ATOM 6379 C C . ASP B 1 63 ? 23.188 -21.906 9.305 1 50 63 ASP B C 1
ATOM 6381 O O . ASP B 1 63 ? 22.828 -20.734 9.258 1 50 63 ASP B O 1
ATOM 6385 N N . PHE B 1 64 ? 22.297 -22.828 8.82 1 59.09 64 PHE B N 1
ATOM 6386 C CA . PHE B 1 64 ? 20.859 -22.719 8.586 1 59.09 64 PHE B CA 1
ATOM 6387 C C . PHE B 1 64 ? 20.562 -21.688 7.508 1 59.09 64 PHE B C 1
ATOM 6389 O O . PHE B 1 64 ? 19.578 -20.969 7.59 1 59.09 64 PHE B O 1
ATOM 6396 N N . ALA B 1 65 ? 21.359 -21.609 6.496 1 55.12 65 ALA B N 1
ATOM 6397 C CA . ALA B 1 65 ? 21.188 -20.641 5.406 1 55.12 65 ALA B CA 1
ATOM 6398 C C . ALA B 1 65 ? 19.938 -20.938 4.598 1 55.12 65 ALA B C 1
ATOM 6400 O O . ALA B 1 65 ? 19.219 -20.016 4.188 1 55.12 65 ALA B O 1
ATOM 6401 N N . LEU B 1 66 ? 19.703 -22.234 4.5 1 60.62 66 LEU B N 1
ATOM 6402 C CA . LEU B 1 66 ? 18.547 -22.609 3.701 1 60.62 66 LEU B CA 1
ATOM 6403 C C . LEU B 1 66 ? 17.25 -22.234 4.414 1 60.62 66 LEU B C 1
ATOM 6405 O O . LEU B 1 66 ? 16.281 -21.812 3.775 1 60.62 66 LEU B O 1
ATOM 6409 N N . VAL B 1 67 ? 17.328 -22.359 5.637 1 65.12 67 VAL B N 1
ATOM 6410 C CA . VAL B 1 67 ? 16.141 -22.016 6.418 1 65.12 67 VAL B CA 1
ATOM 6411 C C . VAL B 1 67 ? 15.844 -20.516 6.277 1 65.12 67 VAL B C 1
ATOM 6413 O O . VAL B 1 67 ? 14.688 -20.125 6.117 1 65.12 67 VAL B O 1
ATOM 6416 N N . GLN B 1 68 ? 16.828 -19.859 6.258 1 59.53 68 GLN B N 1
ATOM 6417 C CA . GLN B 1 68 ? 16.656 -18.422 6.113 1 59.53 68 GLN B CA 1
ATOM 6418 C C . GLN B 1 68 ? 16.109 -18.062 4.73 1 59.53 68 GLN B C 1
ATOM 6420 O O . GLN B 1 68 ? 15.266 -17.172 4.598 1 59.53 68 GLN B O 1
ATOM 6425 N N . LEU B 1 69 ? 16.531 -18.891 3.881 1 57.75 69 LEU B N 1
ATOM 6426 C CA . LEU B 1 69 ? 16.078 -18.672 2.51 1 57.75 69 LEU B CA 1
ATOM 6427 C C . LEU B 1 69 ? 14.594 -18.953 2.381 1 57.75 69 LEU B C 1
ATOM 6429 O O . LEU B 1 69 ? 13.859 -18.188 1.754 1 57.75 69 LEU B O 1
ATOM 6433 N N . VAL B 1 70 ? 14.273 -20.047 2.977 1 65.44 70 VAL B N 1
ATOM 6434 C CA . VAL B 1 70 ? 12.875 -20.453 2.877 1 65.44 70 VAL B CA 1
ATOM 6435 C C . VAL B 1 70 ? 11.992 -19.453 3.607 1 65.44 70 VAL B C 1
ATOM 6437 O O . VAL B 1 70 ? 10.906 -19.094 3.125 1 65.44 70 VAL B O 1
ATOM 6440 N N . LYS B 1 71 ? 12.539 -19 4.637 1 65.88 71 LYS B N 1
ATOM 6441 C CA . LYS B 1 71 ? 11.805 -18.016 5.414 1 65.88 71 LYS B CA 1
ATOM 6442 C C . LYS B 1 71 ? 11.617 -16.719 4.625 1 65.88 71 LYS B C 1
ATOM 6444 O O . LYS B 1 71 ? 10.539 -16.125 4.652 1 65.88 71 LYS B O 1
ATOM 6449 N N . LEU B 1 72 ? 12.562 -16.438 4.008 1 55.91 72 LEU B N 1
ATOM 6450 C CA . LEU B 1 72 ? 12.539 -15.203 3.229 1 55.91 72 LEU B CA 1
ATOM 6451 C C . LEU B 1 72 ? 11.617 -15.336 2.021 1 55.91 72 LEU B C 1
ATOM 6453 O O . LEU B 1 72 ? 10.93 -14.383 1.652 1 55.91 72 LEU B O 1
ATOM 6457 N N . GLN B 1 73 ? 11.633 -16.578 1.517 1 56.75 73 GLN B N 1
ATOM 6458 C CA . GLN B 1 73 ? 10.852 -16.828 0.308 1 56.75 73 GLN B CA 1
ATOM 6459 C C . GLN B 1 73 ? 9.367 -16.906 0.625 1 56.75 73 GLN B C 1
ATOM 6461 O O . GLN B 1 73 ? 8.531 -16.391 -0.117 1 56.75 73 GLN B O 1
ATOM 6466 N N . ILE B 1 74 ? 9.25 -17.578 1.679 1 61.66 74 ILE B N 1
ATOM 6467 C CA . ILE B 1 74 ? 7.859 -17.906 1.961 1 61.66 74 ILE B CA 1
ATOM 6468 C C . ILE B 1 74 ? 7.254 -16.844 2.875 1 61.66 74 ILE B C 1
ATOM 6470 O O . ILE B 1 74 ? 6.051 -16.578 2.811 1 61.66 74 ILE B O 1
ATOM 6474 N N . ARG B 1 75 ? 8.094 -16.094 3.5 1 58.34 75 ARG B N 1
ATOM 6475 C CA . ARG B 1 75 ? 7.648 -15.148 4.512 1 58.34 75 ARG B CA 1
ATOM 6476 C C . ARG B 1 75 ? 6.461 -15.688 5.293 1 58.34 75 ARG B C 1
ATOM 6478 O O . ARG B 1 75 ? 5.367 -15.117 5.25 1 58.34 75 ARG B O 1
ATOM 6485 N N . PRO B 1 76 ? 6.695 -16.75 5.996 1 70.38 76 PRO B N 1
ATOM 6486 C CA . PRO B 1 76 ? 5.59 -17.438 6.676 1 70.38 76 PRO B CA 1
ATOM 6487 C C . PRO B 1 76 ? 5.09 -16.656 7.898 1 70.38 76 PRO B C 1
ATOM 6489 O O . PRO B 1 76 ? 5.859 -15.938 8.531 1 70.38 76 PRO B O 1
ATOM 6492 N N . SER B 1 77 ? 3.848 -16.672 8.078 1 68.56 77 SER B N 1
ATOM 6493 C CA . SER B 1 77 ? 3.266 -16.125 9.305 1 68.56 77 SER B CA 1
ATOM 6494 C C . SER B 1 77 ? 3.422 -17.109 10.461 1 68.56 77 SER B C 1
ATOM 6496 O O . SER B 1 77 ? 3.432 -16.703 11.625 1 68.56 77 SER B O 1
ATOM 6498 N N . VAL B 1 78 ? 3.537 -18.469 10.195 1 76.75 78 VAL B N 1
ATOM 6499 C CA . VAL B 1 78 ? 3.707 -19.516 11.188 1 76.75 78 VAL B CA 1
ATOM 6500 C C . VAL B 1 78 ? 4.773 -20.5 10.719 1 76.75 78 VAL B C 1
ATOM 6502 O O . VAL B 1 78 ? 4.785 -20.906 9.555 1 76.75 78 VAL B O 1
ATOM 6505 N N . ILE B 1 79 ? 5.766 -20.688 11.609 1 81.5 79 ILE B N 1
ATOM 6506 C CA . ILE B 1 79 ? 6.766 -21.703 11.312 1 81.5 79 ILE B CA 1
ATOM 6507 C C . ILE B 1 79 ? 6.602 -22.891 12.266 1 81.5 79 ILE B C 1
ATOM 6509 O O . ILE B 1 79 ? 6.566 -22.703 13.492 1 81.5 79 ILE B O 1
ATOM 6513 N N . LEU B 1 80 ? 6.527 -24.125 11.773 1 83.19 80 LEU B N 1
ATOM 6514 C CA . LEU B 1 80 ? 6.391 -25.375 12.531 1 83.19 80 LEU B CA 1
ATOM 6515 C C . LEU B 1 80 ? 7.734 -26.094 12.641 1 83.19 80 LEU B C 1
ATOM 6517 O O . LEU B 1 80 ? 8.398 -26.328 11.633 1 83.19 80 LEU B O 1
ATOM 6521 N N . LEU B 1 81 ? 8.156 -26.281 13.906 1 82.06 81 LEU B N 1
ATOM 6522 C CA . LEU B 1 81 ? 9.398 -27 14.172 1 82.06 81 LEU B CA 1
ATOM 6523 C C . LEU B 1 81 ? 9.156 -28.172 15.133 1 82.06 81 LEU B C 1
ATOM 6525 O O . LEU B 1 81 ? 8.281 -28.094 16 1 82.06 81 LEU B O 1
ATOM 6529 N N . PRO B 1 82 ? 9.969 -29.25 14.852 1 80.25 82 PRO B N 1
ATOM 6530 C CA . PRO B 1 82 ? 9.898 -30.312 15.875 1 80.25 82 PRO B CA 1
ATOM 6531 C C . PRO B 1 82 ? 10.461 -29.859 17.219 1 80.25 82 PRO B C 1
ATOM 6533 O O . PRO B 1 82 ? 11.406 -29.062 17.266 1 80.25 82 PRO B O 1
ATOM 6536 N N . SER B 1 83 ? 9.898 -30.141 18.281 1 76 83 SER B N 1
ATOM 6537 C CA . SER B 1 83 ? 10.328 -29.766 19.625 1 76 83 SER B CA 1
ATOM 6538 C C . SER B 1 83 ? 11.766 -30.203 19.891 1 76 83 SER B C 1
ATOM 6540 O O . SER B 1 83 ? 12.438 -29.656 20.75 1 76 83 SER B O 1
ATOM 6542 N N . THR B 1 84 ? 12.266 -31.188 19.062 1 74.44 84 THR B N 1
ATOM 6543 C CA . THR B 1 84 ? 13.625 -31.688 19.234 1 74.44 84 THR B CA 1
ATOM 6544 C C . THR B 1 84 ? 14.617 -30.844 18.438 1 74.44 84 THR B C 1
ATOM 6546 O O . THR B 1 84 ? 15.812 -31.125 18.422 1 74.44 84 THR B O 1
ATOM 6549 N N . SER B 1 85 ? 14.102 -29.891 17.719 1 71.81 85 SER B N 1
ATOM 6550 C CA . SER B 1 85 ? 15 -29.109 16.875 1 71.81 85 SER B CA 1
ATOM 6551 C C . SER B 1 85 ? 16.031 -28.359 17.719 1 71.81 85 SER B C 1
ATOM 6553 O O . SER B 1 85 ? 15.758 -28.016 18.859 1 71.81 85 SER B O 1
ATOM 6555 N N . SER B 1 86 ? 17.188 -28.281 17.172 1 66.5 86 SER B N 1
ATOM 6556 C CA . SER B 1 86 ? 18.281 -27.625 17.891 1 66.5 86 SER B CA 1
ATOM 6557 C C . SER B 1 86 ? 17.938 -26.172 18.219 1 66.5 86 SER B C 1
ATOM 6559 O O . SER B 1 86 ? 17.125 -25.562 17.516 1 66.5 86 SER B O 1
ATOM 6561 N N . GLU B 1 87 ? 18.328 -25.797 19.203 1 61.72 87 GLU B N 1
ATOM 6562 C CA . GLU B 1 87 ? 18.172 -24.422 19.625 1 61.72 87 GLU B CA 1
ATOM 6563 C C . GLU B 1 87 ? 18.688 -23.438 18.578 1 61.72 87 GLU B C 1
ATOM 6565 O O . GLU B 1 87 ? 18.188 -22.328 18.438 1 61.72 87 GLU B O 1
ATOM 6570 N N . THR B 1 88 ? 19.531 -24.047 17.828 1 62.47 88 THR B N 1
ATOM 6571 C CA . THR B 1 88 ? 20.109 -23.188 16.797 1 62.47 88 THR B CA 1
ATOM 6572 C C . THR B 1 88 ? 19.141 -22.938 15.656 1 62.47 88 THR B C 1
ATOM 6574 O O . THR B 1 88 ? 19.062 -21.844 15.125 1 62.47 88 THR B O 1
ATOM 6577 N N . LEU B 1 89 ? 18.438 -23.984 15.422 1 66.62 89 LEU B N 1
ATOM 6578 C CA . LEU B 1 89 ? 17.438 -23.844 14.359 1 66.62 89 LEU B CA 1
ATOM 6579 C C . LEU B 1 89 ? 16.281 -22.953 14.805 1 66.62 89 LEU B C 1
ATOM 6581 O O . LEU B 1 89 ? 15.805 -22.109 14.047 1 66.62 89 LEU B O 1
ATOM 6585 N N . SER B 1 90 ? 15.898 -23.203 15.953 1 64.5 90 SER B N 1
ATOM 6586 C CA . SER B 1 90 ? 14.812 -22.391 16.5 1 64.5 90 SER B CA 1
ATOM 6587 C C . SER B 1 90 ? 15.211 -20.922 16.547 1 64.5 90 SER B C 1
ATOM 6589 O O . SER B 1 90 ? 14.391 -20.031 16.266 1 64.5 90 SER B O 1
ATOM 6591 N N . ALA B 1 91 ? 16.406 -20.797 16.781 1 61.75 91 ALA B N 1
ATOM 6592 C CA . ALA B 1 91 ? 16.922 -19.438 16.828 1 61.75 91 ALA B CA 1
ATOM 6593 C C . ALA B 1 91 ? 17 -18.828 15.422 1 61.75 91 ALA B C 1
ATOM 6595 O O . ALA B 1 91 ? 16.703 -17.656 15.227 1 61.75 91 ALA B O 1
ATOM 6596 N N . ALA B 1 92 ? 17.312 -19.734 14.609 1 60.5 92 ALA B N 1
ATOM 6597 C CA . ALA B 1 92 ? 17.469 -19.281 13.227 1 60.5 92 ALA B CA 1
ATOM 6598 C C . ALA B 1 92 ? 16.125 -18.906 12.625 1 60.5 92 ALA B C 1
ATOM 6600 O O . ALA B 1 92 ? 16.031 -17.969 11.82 1 60.5 92 ALA B O 1
ATOM 6601 N N . VAL B 1 93 ? 15.188 -19.703 13.086 1 63 93 VAL B N 1
ATOM 6602 C CA . VAL B 1 93 ? 13.852 -19.5 12.539 1 63 93 VAL B CA 1
ATOM 6603 C C . VAL B 1 93 ? 13.18 -18.312 13.242 1 63 93 VAL B C 1
ATOM 6605 O O . VAL B 1 93 ? 12.406 -17.578 12.625 1 63 93 VAL B O 1
ATOM 6608 N N . SER B 1 94 ? 13.43 -18.359 14.531 1 54.03 94 SER B N 1
ATOM 6609 C CA . SER B 1 94 ? 12.836 -17.297 15.32 1 54.03 94 SER B CA 1
ATOM 6610 C C . SER B 1 94 ? 13.484 -15.953 15.008 1 54.03 94 SER B C 1
ATOM 6612 O O . SER B 1 94 ? 12.969 -14.898 15.398 1 54.03 94 SER B O 1
ATOM 6614 N N . PHE B 1 95 ? 14.633 -16.219 14.586 1 40.75 95 PHE B N 1
ATOM 6615 C CA . PHE B 1 95 ? 15.289 -14.93 14.336 1 40.75 95 PHE B CA 1
ATOM 6616 C C . PHE B 1 95 ? 14.414 -14.031 13.477 1 40.75 95 PHE B C 1
ATOM 6618 O O . PHE B 1 95 ? 14.242 -14.281 12.281 1 40.75 95 PHE B O 1
ATOM 6625 N N . THR B 1 96 ? 13.242 -13.883 13.945 1 40.34 96 THR B N 1
ATOM 6626 C CA . THR B 1 96 ? 12.516 -12.742 13.398 1 40.34 96 THR B CA 1
ATOM 6627 C C . THR B 1 96 ? 13.43 -11.516 13.312 1 40.34 96 THR B C 1
ATOM 6629 O O . THR B 1 96 ? 14.336 -11.352 14.133 1 40.34 96 THR B O 1
ATOM 6632 N N . ASP B 1 97 ? 13.812 -11.234 12.234 1 34.47 97 ASP B N 1
ATOM 6633 C CA . ASP B 1 97 ? 14.484 -9.953 12.414 1 34.47 97 ASP B CA 1
ATOM 6634 C C . ASP B 1 97 ? 13.977 -9.234 13.664 1 34.47 97 ASP B C 1
ATOM 6636 O O . ASP B 1 97 ? 12.773 -8.977 13.789 1 34.47 97 ASP B O 1
ATOM 6640 N N . GLU B 1 98 ? 14.359 -9.688 14.836 1 32.66 98 GLU B N 1
ATOM 6641 C CA . GLU B 1 98 ? 14.102 -9.234 16.203 1 32.66 98 GLU B CA 1
ATOM 6642 C C . GLU B 1 98 ? 13.453 -7.852 16.203 1 32.66 98 GLU B C 1
ATOM 6644 O O . GLU B 1 98 ? 12.609 -7.559 17.062 1 32.66 98 GLU B O 1
ATOM 6649 N N . ASP B 1 99 ? 14.172 -6.926 15.609 1 31.23 99 ASP B N 1
ATOM 6650 C CA . ASP B 1 99 ? 13.852 -5.52 15.828 1 31.23 99 ASP B CA 1
ATOM 6651 C C . ASP B 1 99 ? 12.484 -5.172 15.234 1 31.23 99 ASP B C 1
ATOM 6653 O O . ASP B 1 99 ? 12.055 -4.02 15.297 1 31.23 99 ASP B O 1
ATOM 6657 N N . ASP B 1 100 ? 11.945 -6.098 14.406 1 31.59 100 ASP B N 1
ATOM 6658 C CA . ASP B 1 100 ? 10.68 -5.812 13.727 1 31.59 100 ASP B CA 1
ATOM 6659 C C . ASP B 1 100 ? 9.492 -6.137 14.617 1 31.59 100 ASP B C 1
ATOM 6661 O O . ASP B 1 100 ? 8.344 -6.148 14.156 1 31.59 100 ASP B O 1
ATOM 6665 N N . THR B 1 101 ? 9.617 -6.812 15.719 1 31.75 101 THR B N 1
ATOM 6666 C CA . THR B 1 101 ? 8.555 -7.297 16.578 1 31.75 101 THR B CA 1
ATOM 6667 C C . THR B 1 101 ? 7.645 -6.152 17.016 1 31.75 101 THR B C 1
ATOM 6669 O O . THR B 1 101 ? 6.477 -6.367 17.344 1 31.75 101 THR B O 1
ATOM 6672 N N . MET B 1 102 ? 8.188 -5.039 17.516 1 28.88 102 MET B N 1
ATOM 6673 C CA . MET B 1 102 ? 7.375 -4.098 18.281 1 28.88 102 MET B CA 1
ATOM 6674 C C . MET B 1 102 ? 6.547 -3.211 17.359 1 28.88 102 MET B C 1
ATOM 6676 O O . MET B 1 102 ? 5.879 -2.285 17.812 1 28.88 102 MET B O 1
ATOM 6680 N N . THR B 1 103 ? 6.977 -3.037 15.992 1 27.67 103 THR B N 1
ATOM 6681 C CA . THR B 1 103 ? 6.164 -2.07 15.266 1 27.67 103 THR B CA 1
ATOM 6682 C C . THR B 1 103 ? 4.887 -2.723 14.742 1 27.67 103 THR B C 1
ATOM 6684 O O . THR B 1 103 ? 4.926 -3.832 14.211 1 27.67 103 THR B O 1
ATOM 6687 N N . PRO B 1 104 ? 3.695 -2.301 15 1 26.95 104 PRO B N 1
ATOM 6688 C CA . PRO B 1 104 ? 2.383 -2.77 14.547 1 26.95 104 PRO B CA 1
ATOM 6689 C C . PRO B 1 104 ? 2.203 -2.645 13.031 1 26.95 104 PRO B C 1
ATOM 6691 O O . PRO B 1 104 ? 2.434 -1.573 12.469 1 26.95 104 PRO B O 1
ATOM 6694 N N . GLY B 1 105 ? 2.107 -3.76 12.133 1 29.36 105 GLY B N 1
ATOM 6695 C CA . GLY B 1 105 ? 2.086 -4.027 10.703 1 29.36 105 GLY B CA 1
ATOM 6696 C C . GLY B 1 105 ? 3.367 -4.66 10.195 1 29.36 105 GLY B C 1
ATOM 6697 O O . GLY B 1 105 ? 3.625 -4.672 8.984 1 29.36 105 GLY B O 1
ATOM 6698 N N . ALA B 1 106 ? 4.539 -4.535 10.852 1 31.81 106 ALA B N 1
ATOM 6699 C CA . ALA B 1 106 ? 5.742 -5.344 10.672 1 31.81 106 ALA B CA 1
ATOM 6700 C C . ALA B 1 106 ? 5.391 -6.781 10.305 1 31.81 106 ALA B C 1
ATOM 6702 O O . ALA B 1 106 ? 4.32 -7.277 10.664 1 31.81 106 ALA B O 1
ATOM 6703 N N . PRO B 1 107 ? 6.117 -7.344 9.234 1 35.62 107 PRO B N 1
ATOM 6704 C CA . PRO B 1 107 ? 5.801 -8.758 9.008 1 35.62 107 PRO B CA 1
ATOM 6705 C C . PRO B 1 107 ? 5.488 -9.508 10.305 1 35.62 107 PRO B C 1
ATOM 6707 O O . PRO B 1 107 ? 6.059 -9.195 11.352 1 35.62 107 PRO B O 1
ATOM 6710 N N . SER B 1 108 ? 4.254 -9.828 10.484 1 39.44 108 SER B N 1
ATOM 6711 C CA . SER B 1 108 ? 3.672 -10.68 11.516 1 39.44 108 SER B CA 1
ATOM 6712 C C . SER B 1 108 ? 4.719 -11.617 12.117 1 39.44 108 SER B C 1
ATOM 6714 O O . SER B 1 108 ? 5.617 -12.086 11.414 1 39.44 108 SER B O 1
ATOM 6716 N N . ALA B 1 109 ? 5.148 -11.297 13.344 1 45.91 109 ALA B N 1
ATOM 6717 C CA . ALA B 1 109 ? 5.859 -12.273 14.172 1 45.91 109 ALA B CA 1
ATOM 6718 C C . ALA B 1 109 ? 5.57 -13.695 13.711 1 45.91 109 ALA B C 1
ATOM 6720 O O . ALA B 1 109 ? 4.41 -14.086 13.57 1 45.91 109 ALA B O 1
ATOM 6721 N N . VAL B 1 110 ? 6.523 -14.102 12.836 1 52.78 110 VAL B N 1
ATOM 6722 C CA . VAL B 1 110 ? 6.414 -15.508 12.477 1 52.78 110 VAL B CA 1
ATOM 6723 C C . VAL B 1 110 ? 6.215 -16.344 13.734 1 52.78 110 VAL B C 1
ATOM 6725 O O . VAL B 1 110 ? 7.031 -16.297 14.656 1 52.78 110 VAL B O 1
ATOM 6728 N N . ALA B 1 111 ? 5.082 -16.672 14.172 1 65 111 ALA B N 1
ATOM 6729 C CA . ALA B 1 111 ? 4.797 -17.578 15.273 1 65 111 ALA B CA 1
ATOM 6730 C C . ALA B 1 111 ? 5.441 -18.938 15.047 1 65 111 ALA B C 1
ATOM 6732 O O . ALA B 1 111 ? 5.203 -19.578 14.016 1 65 111 ALA B O 1
ATOM 6733 N N . VAL B 1 112 ? 6.5 -19.109 15.891 1 71.56 112 VAL B N 1
ATOM 6734 C CA . VAL B 1 112 ? 7.113 -20.438 15.82 1 71.56 112 VAL B CA 1
ATOM 6735 C C . VAL B 1 112 ? 6.355 -21.406 16.719 1 71.56 112 VAL B C 1
ATOM 6737 O O . VAL B 1 112 ? 6.215 -21.172 17.922 1 71.56 112 VAL B O 1
ATOM 6740 N N . THR B 1 113 ? 5.715 -22.375 16.234 1 76.44 113 THR B N 1
ATOM 6741 C CA . THR B 1 113 ? 4.992 -23.406 16.953 1 76.44 113 THR B CA 1
ATOM 6742 C C . THR B 1 113 ? 5.781 -24.719 16.953 1 76.44 113 THR B C 1
ATOM 6744 O O . THR B 1 113 ? 6.105 -25.25 15.891 1 76.44 113 THR B O 1
ATOM 6747 N N . MET B 1 114 ? 6.184 -25.047 18.141 1 79.56 114 MET B N 1
ATOM 6748 C CA . MET B 1 114 ? 6.867 -26.328 18.281 1 79.56 114 MET B CA 1
ATOM 6749 C C . MET B 1 114 ? 5.867 -27.484 18.375 1 79.56 114 MET B C 1
ATOM 6751 O O . MET B 1 114 ? 4.91 -27.406 19.141 1 79.56 114 MET B O 1
ATOM 6755 N N . LEU B 1 115 ? 6.094 -28.438 17.547 1 80.56 115 LEU B N 1
ATOM 6756 C CA . LEU B 1 115 ? 5.203 -29.594 17.531 1 80.56 115 LEU B CA 1
ATOM 6757 C C . LEU B 1 115 ? 5.938 -30.859 17.969 1 80.56 115 LEU B C 1
ATOM 6759 O O . LEU B 1 115 ? 7.168 -30.891 17.984 1 80.56 115 LEU B O 1
ATOM 6763 N N . THR B 1 116 ? 5.262 -31.906 18.391 1 80.25 116 THR B N 1
ATOM 6764 C CA . THR B 1 116 ? 5.828 -33.188 18.812 1 80.25 116 THR B CA 1
ATOM 6765 C C . THR B 1 116 ? 6.617 -33.812 17.656 1 80.25 116 THR B C 1
ATOM 6767 O O . THR B 1 116 ? 6.176 -33.812 16.516 1 80.25 116 THR B O 1
ATOM 6770 N N . PRO B 1 117 ? 7.758 -34.281 17.938 1 82.88 117 PRO B N 1
ATOM 6771 C CA . PRO B 1 117 ? 8.609 -34.875 16.891 1 82.88 117 PRO B CA 1
ATOM 6772 C C . PRO B 1 117 ? 7.918 -36 16.125 1 82.88 117 PRO B C 1
ATOM 6774 O O . PRO B 1 117 ? 8.266 -36.25 14.977 1 82.88 117 PRO B O 1
ATOM 6777 N N . SER B 1 118 ? 6.965 -36.625 16.734 1 83.44 118 SER B N 1
ATOM 6778 C CA . SER B 1 118 ? 6.266 -37.719 16.078 1 83.44 118 SER B CA 1
ATOM 6779 C C . SER B 1 118 ? 5.527 -37.219 14.836 1 83.44 118 SER B C 1
ATOM 6781 O O . SER B 1 118 ? 5.32 -37.969 13.883 1 83.44 118 SER B O 1
ATOM 6783 N N . LEU B 1 119 ? 5.227 -36 14.82 1 84.56 119 LEU B N 1
ATOM 6784 C CA . LEU B 1 119 ? 4.492 -35.438 13.688 1 84.56 119 LEU B CA 1
ATOM 6785 C C . LEU B 1 119 ? 5.41 -35.25 12.484 1 84.56 119 LEU B C 1
ATOM 6787 O O . LEU B 1 119 ? 4.938 -35.094 11.359 1 84.56 119 LEU B O 1
ATOM 6791 N N . PHE B 1 120 ? 6.684 -35.344 12.797 1 85.31 120 PHE B N 1
ATOM 6792 C CA . PHE B 1 120 ? 7.656 -35.188 11.727 1 85.31 120 PHE B CA 1
ATOM 6793 C C . PHE B 1 120 ? 8.211 -36.531 11.297 1 85.31 120 PHE B C 1
ATOM 6795 O O . PHE B 1 120 ? 9.281 -36.625 10.68 1 85.31 120 PHE B O 1
ATOM 6802 N N . SER B 1 121 ? 7.602 -37.531 11.625 1 82.56 121 SER B N 1
ATOM 6803 C CA . SER B 1 121 ? 8.031 -38.875 11.234 1 82.56 121 SER B CA 1
ATOM 6804 C C . SER B 1 121 ? 7.594 -39.219 9.812 1 82.56 121 SER B C 1
ATOM 6806 O O . SER B 1 121 ? 6.637 -38.625 9.305 1 82.56 121 SER B O 1
ATOM 6808 N N . GLU B 1 122 ? 8.375 -39.969 9.281 1 76.25 122 GLU B N 1
ATOM 6809 C CA . GLU B 1 122 ? 8.078 -40.406 7.91 1 76.25 122 GLU B CA 1
ATOM 6810 C C . GLU B 1 122 ? 6.719 -41.094 7.82 1 76.25 122 GLU B C 1
ATOM 6812 O O . GLU B 1 122 ? 6.008 -40.938 6.824 1 76.25 122 GLU B O 1
ATOM 6817 N N . SER B 1 123 ? 6.441 -41.781 8.836 1 78.88 123 SER B N 1
ATOM 6818 C CA . SER B 1 123 ? 5.172 -42.5 8.812 1 78.88 123 SER B CA 1
ATOM 6819 C C . SER B 1 123 ? 3.99 -41.531 8.812 1 78.88 123 SER B C 1
ATOM 6821 O O . SER B 1 123 ? 3.031 -41.719 8.062 1 78.88 123 SER B O 1
ATOM 6823 N N . VAL B 1 124 ? 4.066 -40.5 9.578 1 80.19 124 VAL B N 1
ATOM 6824 C CA . VAL B 1 124 ? 2.988 -39.531 9.633 1 80.19 124 VAL B CA 1
ATOM 6825 C C . VAL B 1 124 ? 2.928 -38.75 8.32 1 80.19 124 VAL B C 1
ATOM 6827 O O . VAL B 1 124 ? 1.842 -38.5 7.793 1 80.19 124 VAL B O 1
ATOM 6830 N N . ALA B 1 125 ? 4.055 -38.406 7.852 1 76.88 125 ALA B N 1
ATOM 6831 C CA . ALA B 1 125 ? 4.113 -37.656 6.59 1 76.88 125 ALA B CA 1
ATOM 6832 C C . ALA B 1 125 ? 3.455 -38.469 5.465 1 76.88 125 ALA B C 1
ATOM 6834 O O . ALA B 1 125 ? 2.674 -37.906 4.684 1 76.88 125 ALA B O 1
ATOM 6835 N N . ARG B 1 126 ? 3.857 -39.656 5.43 1 71.06 126 ARG B N 1
ATOM 6836 C CA . ARG B 1 126 ? 3.281 -40.531 4.398 1 71.06 126 ARG B CA 1
ATOM 6837 C C . ARG B 1 126 ? 1.765 -40.594 4.543 1 71.06 126 ARG B C 1
ATOM 6839 O O . ARG B 1 126 ? 1.036 -40.5 3.553 1 71.06 126 ARG B O 1
ATOM 6846 N N . ARG B 1 127 ? 1.38 -40.75 5.691 1 75.25 127 ARG B N 1
ATOM 6847 C CA . ARG B 1 127 ? -0.052 -40.875 5.945 1 75.25 127 ARG B CA 1
ATOM 6848 C C . ARG B 1 127 ? -0.782 -39.594 5.562 1 75.25 127 ARG B C 1
ATOM 6850 O O . ARG B 1 127 ? -1.799 -39.625 4.867 1 75.25 127 ARG B O 1
ATOM 6857 N N . GLU B 1 128 ? -0.182 -38.562 5.984 1 75.06 128 GLU B N 1
ATOM 6858 C CA . GLU B 1 128 ? -0.854 -37.281 5.77 1 75.06 128 GLU B CA 1
ATOM 6859 C C . GLU B 1 128 ? -0.777 -36.844 4.309 1 75.06 128 GLU B C 1
ATOM 6861 O O . GLU B 1 128 ? -1.737 -36.312 3.766 1 75.06 128 GLU B O 1
ATOM 6866 N N . LEU B 1 129 ? 0.363 -37.062 3.768 1 69.94 129 LEU B N 1
ATOM 6867 C CA . LEU B 1 129 ? 0.517 -36.688 2.359 1 69.94 129 LEU B CA 1
ATOM 6868 C C . LEU B 1 129 ? -0.384 -37.562 1.481 1 69.94 129 LEU B C 1
ATOM 6870 O O . LEU B 1 129 ? -0.949 -37.062 0.499 1 69.94 129 LEU B O 1
ATOM 6874 N N . MET B 1 130 ? -0.355 -38.75 1.844 1 65.75 130 MET B N 1
ATOM 6875 C CA . MET B 1 130 ? -1.224 -39.656 1.095 1 65.75 130 MET B CA 1
ATOM 6876 C C . MET B 1 130 ? -2.676 -39.219 1.164 1 65.75 130 MET B C 1
ATOM 6878 O O . MET B 1 130 ? -3.453 -39.438 0.239 1 65.75 130 MET B O 1
ATOM 6882 N N . ARG B 1 131 ? -2.84 -38.5 2.164 1 66.06 131 ARG B N 1
ATOM 6883 C CA . ARG B 1 131 ? -4.207 -38.031 2.346 1 66.06 131 ARG B CA 1
ATOM 6884 C C . ARG B 1 131 ? -4.484 -36.812 1.482 1 66.06 131 ARG B C 1
ATOM 6886 O O . ARG B 1 131 ? -5.598 -36.625 0.988 1 66.06 131 ARG B O 1
ATOM 6893 N N . VAL B 1 132 ? -3.342 -36.062 1.33 1 65.56 132 VAL B N 1
ATOM 6894 C CA . VAL B 1 132 ? -3.58 -34.75 0.729 1 65.56 132 VAL B CA 1
ATOM 6895 C C . VAL B 1 132 ? -3.15 -34.781 -0.736 1 65.56 132 VAL B C 1
ATOM 6897 O O . VAL B 1 132 ? -3.709 -34.031 -1.562 1 65.56 132 VAL B O 1
ATOM 6900 N N . VAL B 1 133 ? -2.021 -35.594 -1.115 1 60.75 133 VAL B N 1
ATOM 6901 C CA . VAL B 1 133 ? -1.493 -35.594 -2.475 1 60.75 133 VAL B CA 1
ATOM 6902 C C . VAL B 1 133 ? -2.459 -36.344 -3.396 1 60.75 133 VAL B C 1
ATOM 6904 O O . VAL B 1 133 ? -2.9 -37.469 -3.08 1 60.75 133 VAL B O 1
ATOM 6907 N N . LYS B 1 134 ? -2.678 -35.75 -4.383 1 54.91 134 LYS B N 1
ATOM 6908 C CA . LYS B 1 134 ? -3.545 -36.406 -5.367 1 54.91 134 LYS B CA 1
ATOM 6909 C C . LYS B 1 134 ? -2.727 -37.062 -6.469 1 54.91 134 LYS B C 1
ATOM 6911 O O . LYS B 1 134 ? -1.926 -36.406 -7.137 1 54.91 134 LYS B O 1
ATOM 6916 N N . CYS B 1 135 ? -2.389 -38.375 -6.43 1 50.59 135 CYS B N 1
ATOM 6917 C CA . CYS B 1 135 ? -1.634 -39.156 -7.398 1 50.59 135 CYS B CA 1
ATOM 6918 C C . CYS B 1 135 ? -2.494 -39.5 -8.609 1 50.59 135 CYS B C 1
ATOM 6920 O O . CYS B 1 135 ? -3.709 -39.688 -8.484 1 50.59 135 CYS B O 1
ATOM 6922 N N . PRO B 1 136 ? -1.89 -39.281 -9.789 1 44.28 136 PRO B N 1
ATOM 6923 C CA . PRO B 1 136 ? -2.654 -39.781 -10.93 1 44.28 136 PRO B CA 1
ATOM 6924 C C . PRO B 1 136 ? -3.123 -41.219 -10.734 1 44.28 136 PRO B C 1
ATOM 6926 O O . PRO B 1 136 ? -2.508 -41.969 -9.984 1 44.28 136 PRO B O 1
ATOM 6929 N N . GLU B 1 137 ? -4.16 -41.562 -11.406 1 49.72 137 GLU B N 1
ATOM 6930 C CA . GLU B 1 137 ? -4.719 -42.906 -11.344 1 49.72 137 GLU B CA 1
ATOM 6931 C C . GLU B 1 137 ? -3.734 -43.969 -11.883 1 49.72 137 GLU B C 1
ATOM 6933 O O . GLU B 1 137 ? -3.119 -43.75 -12.93 1 49.72 137 GLU B O 1
ATOM 6938 N N . GLY B 1 138 ? -3.434 -45.125 -11.281 1 51.88 138 GLY B N 1
ATOM 6939 C CA . GLY B 1 138 ? -2.631 -46.281 -11.664 1 51.88 138 GLY B CA 1
ATOM 6940 C C . GLY B 1 138 ? -1.264 -46.312 -11.008 1 51.88 138 GLY B C 1
ATOM 6941 O O . GLY B 1 138 ? -0.535 -47.281 -11.102 1 51.88 138 GLY B O 1
ATOM 6942 N N . VAL B 1 139 ? -0.86 -45.125 -10.617 1 49.75 139 VAL B N 1
ATOM 6943 C CA . VAL B 1 139 ? 0.443 -45.156 -9.961 1 49.75 139 VAL B CA 1
ATOM 6944 C C . VAL B 1 139 ? 0.259 -45.156 -8.445 1 49.75 139 VAL B C 1
ATOM 6946 O O . VAL B 1 139 ? -0.524 -44.375 -7.895 1 49.75 139 VAL B O 1
ATOM 6949 N N . PRO B 1 140 ? 0.629 -46.188 -7.934 1 53.62 140 PRO B N 1
ATOM 6950 C CA . PRO B 1 140 ? 0.542 -46.219 -6.469 1 53.62 140 PRO B CA 1
ATOM 6951 C C . PRO B 1 140 ? 1.043 -44.938 -5.816 1 53.62 140 PRO B C 1
ATOM 6953 O O . PRO B 1 140 ? 2.074 -44.406 -6.219 1 53.62 140 PRO B O 1
ATOM 6956 N N . LYS B 1 141 ? 0.159 -44.281 -4.98 1 57.66 141 LYS B N 1
ATOM 6957 C CA . LYS B 1 141 ? 0.403 -42.969 -4.367 1 57.66 141 LYS B CA 1
ATOM 6958 C C . LYS B 1 141 ? 1.825 -42.875 -3.822 1 57.66 141 LYS B C 1
ATOM 6960 O O . LYS B 1 141 ? 2.457 -41.812 -3.9 1 57.66 141 LYS B O 1
ATOM 6965 N N . ASP B 1 142 ? 2.158 -44 -3.34 1 56.09 142 ASP B N 1
ATOM 6966 C CA . ASP B 1 142 ? 3.514 -44.062 -2.807 1 56.09 142 ASP B CA 1
ATOM 6967 C C . ASP B 1 142 ? 4.551 -43.844 -3.906 1 56.09 142 ASP B C 1
ATOM 6969 O O . ASP B 1 142 ? 5.543 -43.156 -3.701 1 56.09 142 ASP B O 1
ATOM 6973 N N . LEU B 1 143 ? 4.234 -44.438 -4.969 1 51.88 143 LEU B N 1
ATOM 6974 C CA . LEU B 1 143 ? 5.148 -44.312 -6.102 1 51.88 143 LEU B CA 1
ATOM 6975 C C . LEU B 1 143 ? 5.074 -42.906 -6.707 1 51.88 143 LEU B C 1
ATOM 6977 O O . LEU B 1 143 ? 6.094 -42.344 -7.129 1 51.88 143 LEU B O 1
ATOM 6981 N N . TYR B 1 144 ? 3.98 -42.375 -6.797 1 53.88 144 TYR B N 1
ATOM 6982 C CA . TYR B 1 144 ? 3.807 -41.031 -7.355 1 53.88 144 TYR B CA 1
ATOM 6983 C C . TYR B 1 144 ? 4.535 -40 -6.516 1 53.88 144 TYR B C 1
ATOM 6985 O O . TYR B 1 144 ? 5.238 -39.156 -7.051 1 53.88 144 TYR B O 1
ATOM 6993 N N . ILE B 1 145 ? 4.266 -40.188 -5.344 1 57.84 145 ILE B N 1
ATOM 6994 C CA . ILE B 1 145 ? 4.949 -39.281 -4.418 1 57.84 145 ILE B CA 1
ATOM 6995 C C . ILE B 1 145 ? 6.457 -39.531 -4.488 1 57.84 145 ILE B C 1
ATOM 6997 O O . ILE B 1 145 ? 7.242 -38.594 -4.496 1 57.84 145 ILE B O 1
ATOM 7001 N N . ALA B 1 146 ? 6.762 -40.844 -4.59 1 52.75 146 ALA B N 1
ATOM 7002 C CA . ALA B 1 146 ? 8.164 -41.219 -4.723 1 52.75 146 ALA B CA 1
ATOM 7003 C C . ALA B 1 146 ? 8.742 -40.719 -6.051 1 52.75 146 ALA B C 1
ATOM 7005 O O . ALA B 1 146 ? 9.906 -40.344 -6.117 1 52.75 146 ALA B O 1
ATOM 7006 N N . SER B 1 147 ? 8.023 -40.875 -7.074 1 50.09 147 SER B N 1
ATOM 7007 C CA . SER B 1 147 ? 8.469 -40.469 -8.398 1 50.09 147 SER B CA 1
ATOM 7008 C C . SER B 1 147 ? 8.664 -38.938 -8.469 1 50.09 147 SER B C 1
ATOM 7010 O O . SER B 1 147 ? 9.555 -38.469 -9.156 1 50.09 147 SER B O 1
ATOM 7012 N N . LYS B 1 148 ? 7.711 -38.344 -8.031 1 49.91 148 LYS B N 1
ATOM 7013 C CA . LYS B 1 148 ? 7.816 -36.875 -8.031 1 49.91 148 LYS B CA 1
ATOM 7014 C C . LYS B 1 148 ? 8.875 -36.406 -7.039 1 49.91 148 LYS B C 1
ATOM 7016 O O . LYS B 1 148 ? 9.539 -35.406 -7.266 1 49.91 148 LYS B O 1
ATOM 7021 N N . LEU B 1 149 ? 8.836 -37.125 -5.918 1 49.38 149 LEU B N 1
ATOM 7022 C CA . LEU B 1 149 ? 9.797 -36.812 -4.871 1 49.38 149 LEU B CA 1
ATOM 7023 C C . LEU B 1 149 ? 11.039 -37.688 -4.977 1 49.38 149 LEU B C 1
ATOM 7025 O O . LEU B 1 149 ? 10.945 -38.906 -4.855 1 49.38 149 LEU B O 1
ATOM 7029 N N . GLY B 1 150 ? 11.758 -37.938 -5.977 1 45.47 150 GLY B N 1
ATOM 7030 C CA . GLY B 1 150 ? 12.867 -38.875 -6.02 1 45.47 150 GLY B CA 1
ATOM 7031 C C . GLY B 1 150 ? 13.062 -39.656 -4.723 1 45.47 150 GLY B C 1
ATOM 7032 O O . GLY B 1 150 ? 12.625 -39.188 -3.66 1 45.47 150 GLY B O 1
ATOM 7033 N N . GLU B 1 151 ? 13.266 -41.062 -4.66 1 44.16 151 GLU B N 1
ATOM 7034 C CA . GLU B 1 151 ? 13.273 -42.031 -3.566 1 44.16 151 GLU B CA 1
ATOM 7035 C C . GLU B 1 151 ? 13.906 -41.438 -2.312 1 44.16 151 GLU B C 1
ATOM 7037 O O . GLU B 1 151 ? 13.344 -41.531 -1.221 1 44.16 151 GLU B O 1
ATOM 7042 N N . ARG B 1 152 ? 15.234 -41.344 -2.201 1 45.12 152 ARG B N 1
ATOM 7043 C CA . ARG B 1 152 ? 16.109 -41.219 -1.043 1 45.12 152 ARG B CA 1
ATOM 7044 C C . ARG B 1 152 ? 16.234 -39.781 -0.583 1 45.12 152 ARG B C 1
ATOM 7046 O O . ARG B 1 152 ? 16.375 -39.5 0.612 1 45.12 152 ARG B O 1
ATOM 7053 N N . SER B 1 153 ? 16.125 -38.781 -1.45 1 48.16 153 SER B N 1
ATOM 7054 C CA . SER B 1 153 ? 16.656 -37.438 -1.217 1 48.16 153 SER B CA 1
ATOM 7055 C C . SER B 1 15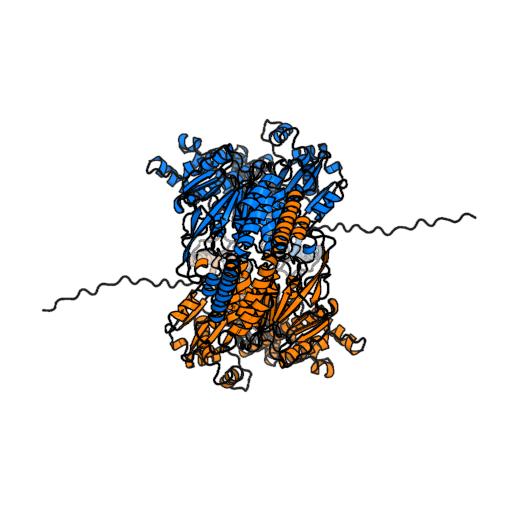3 ? 15.609 -36.531 -0.596 1 48.16 153 SER B C 1
ATOM 7057 O O . SER B 1 153 ? 15.938 -35.469 -0.073 1 48.16 153 SER B O 1
ATOM 7059 N N . TYR B 1 154 ? 14.273 -36.844 -0.553 1 54.56 154 TYR B N 1
ATOM 7060 C CA . TYR B 1 154 ? 13.258 -35.906 -0.083 1 54.56 154 TYR B CA 1
ATOM 7061 C C . TYR B 1 154 ? 12.688 -36.344 1.26 1 54.56 154 TYR B C 1
ATOM 7063 O O . TYR B 1 154 ? 11.602 -35.938 1.657 1 54.56 154 TYR B O 1
ATOM 7071 N N . SER B 1 155 ? 13.328 -37.062 1.838 1 65.5 155 SER B N 1
ATOM 7072 C CA . SER B 1 155 ? 12.836 -37.594 3.102 1 65.5 155 SER B CA 1
ATOM 7073 C C . SER B 1 155 ? 12.586 -36.5 4.117 1 65.5 155 SER B C 1
ATOM 7075 O O . SER B 1 155 ? 11.578 -36.531 4.828 1 65.5 155 SER B O 1
ATOM 7077 N N . THR B 1 156 ? 13.383 -35.5 3.988 1 73.31 156 THR B N 1
ATOM 7078 C CA . THR B 1 156 ? 13.25 -34.438 4.992 1 73.31 156 THR B CA 1
ATOM 7079 C C . THR B 1 156 ? 12.07 -33.531 4.664 1 73.31 156 THR B C 1
ATOM 7081 O O . THR B 1 156 ? 11.367 -33.062 5.566 1 73.31 156 THR B O 1
ATOM 7084 N N . ALA B 1 157 ? 11.812 -33.375 3.469 1 71.44 157 ALA B N 1
ATOM 7085 C CA . ALA B 1 157 ? 10.672 -32.562 3.072 1 71.44 157 ALA B CA 1
ATOM 7086 C C . ALA B 1 157 ? 9.352 -33.25 3.395 1 71.44 157 ALA B C 1
ATOM 7088 O O . ALA B 1 157 ? 8.391 -32.594 3.811 1 71.44 157 ALA B O 1
ATOM 7089 N N . TRP B 1 158 ? 9.453 -34.531 3.326 1 71.38 158 TRP B N 1
ATOM 7090 C CA . TRP B 1 158 ? 8.273 -35.312 3.68 1 71.38 158 TRP B CA 1
ATOM 7091 C C . TRP B 1 158 ? 7.938 -35.156 5.16 1 71.38 158 TRP B C 1
ATOM 7093 O O . TRP B 1 158 ? 6.781 -34.938 5.52 1 71.38 158 TRP B O 1
ATOM 7103 N N . ARG B 1 159 ? 8.977 -35.219 5.781 1 77.19 159 ARG B N 1
ATOM 7104 C CA . ARG B 1 159 ? 8.781 -35.156 7.227 1 77.19 159 ARG B CA 1
ATOM 7105 C C . ARG B 1 159 ? 8.219 -33.812 7.637 1 77.19 159 ARG B C 1
ATOM 7107 O O . ARG B 1 159 ? 7.344 -33.719 8.5 1 77.19 159 ARG B O 1
ATOM 7114 N N . ALA B 1 160 ? 8.695 -32.844 6.926 1 81.19 160 ALA B N 1
ATOM 7115 C CA . ALA B 1 160 ? 8.188 -31.5 7.219 1 81.19 160 ALA B CA 1
ATOM 7116 C C . ALA B 1 160 ? 6.738 -31.359 6.773 1 81.19 160 ALA B C 1
ATOM 7118 O O . ALA B 1 160 ? 5.945 -30.672 7.426 1 81.19 160 ALA B O 1
ATOM 7119 N N . SER B 1 161 ? 6.422 -31.953 5.715 1 81 161 SER B N 1
ATOM 7120 C CA . SER B 1 161 ? 5.066 -31.859 5.188 1 81 161 SER B CA 1
ATOM 7121 C C . SER B 1 161 ? 4.059 -32.531 6.109 1 81 161 SER B C 1
ATOM 7123 O O . SER B 1 161 ? 2.922 -32.094 6.238 1 81 161 SER B O 1
ATOM 7125 N N . GLY B 1 162 ? 4.508 -33.656 6.672 1 80.44 162 GLY B N 1
ATOM 7126 C CA . GLY B 1 162 ? 3.617 -34.312 7.605 1 80.44 162 GLY B CA 1
ATOM 7127 C C . GLY B 1 162 ? 3.148 -33.406 8.734 1 80.44 162 GLY B C 1
ATOM 7128 O O . GLY B 1 162 ? 1.958 -33.375 9.047 1 80.44 162 GLY B O 1
ATOM 7129 N N . ALA B 1 163 ? 4.117 -32.75 9.266 1 85.12 163 ALA B N 1
ATOM 7130 C CA . ALA B 1 163 ? 3.789 -31.844 10.352 1 85.12 163 ALA B CA 1
ATOM 7131 C C . ALA B 1 163 ? 2.893 -30.703 9.867 1 85.12 163 ALA B C 1
ATOM 7133 O O . ALA B 1 163 ? 1.947 -30.312 10.555 1 85.12 163 ALA B O 1
ATOM 7134 N N . LEU B 1 164 ? 3.186 -30.188 8.703 1 84.5 164 LEU B N 1
ATOM 7135 C CA . LEU B 1 164 ? 2.42 -29.078 8.141 1 84.5 164 LEU B CA 1
ATOM 7136 C C . LEU B 1 164 ? 0.969 -29.484 7.91 1 84.5 164 LEU B C 1
ATOM 7138 O O . LEU B 1 164 ? 0.048 -28.781 8.328 1 84.5 164 LEU B O 1
ATOM 7142 N N . ILE B 1 165 ? 0.839 -30.625 7.348 1 81.88 165 ILE B N 1
ATOM 7143 C CA . ILE B 1 165 ? -0.508 -31.062 6.988 1 81.88 165 ILE B CA 1
ATOM 7144 C C . ILE B 1 165 ? -1.306 -31.359 8.258 1 81.88 165 ILE B C 1
ATOM 7146 O O . ILE B 1 165 ? -2.494 -31.047 8.344 1 81.88 165 ILE B O 1
ATOM 7150 N N . THR B 1 166 ? -0.68 -31.922 9.195 1 80.81 166 THR B N 1
ATOM 7151 C CA . THR B 1 166 ? -1.355 -32.188 10.461 1 80.81 166 THR B CA 1
ATOM 7152 C C . THR B 1 166 ? -1.784 -30.891 11.133 1 80.81 166 THR B C 1
ATOM 7154 O O . THR B 1 166 ? -2.893 -30.797 11.664 1 80.81 166 THR B O 1
ATOM 7157 N N . PHE B 1 167 ? -0.949 -30 11.047 1 84.38 167 PHE B N 1
ATOM 7158 C CA . PHE B 1 167 ? -1.244 -28.703 11.641 1 84.38 167 PHE B CA 1
ATOM 7159 C C . PHE B 1 167 ? -2.42 -28.031 10.93 1 84.38 167 PHE B C 1
ATOM 7161 O O . PHE B 1 167 ? -3.297 -27.453 11.578 1 84.38 167 PHE B O 1
ATOM 7168 N N . LEU B 1 168 ? -2.342 -28.078 9.688 1 79.75 168 LEU B N 1
ATOM 7169 C CA . LEU B 1 168 ? -3.432 -27.5 8.906 1 79.75 168 LEU B CA 1
ATOM 7170 C C . LEU B 1 168 ? -4.758 -28.172 9.242 1 79.75 168 LEU B C 1
ATOM 7172 O O . LEU B 1 168 ? -5.777 -27.5 9.406 1 79.75 168 LEU B O 1
ATOM 7176 N N . ARG B 1 169 ? -4.695 -29.391 9.336 1 76.62 169 ARG B N 1
ATOM 7177 C CA . ARG B 1 169 ? -5.883 -30.172 9.656 1 76.62 169 ARG B CA 1
ATOM 7178 C C . ARG B 1 169 ? -6.438 -29.781 11.023 1 76.62 169 ARG B C 1
ATOM 7180 O O . ARG B 1 169 ? -7.648 -29.625 11.188 1 76.62 169 ARG B O 1
ATOM 7187 N N . THR B 1 170 ? -5.551 -29.578 11.891 1 75.81 170 THR B N 1
ATOM 7188 C CA . THR B 1 170 ? -5.957 -29.25 13.25 1 75.81 170 THR B CA 1
ATOM 7189 C C . THR B 1 170 ? -6.582 -27.859 13.305 1 75.81 170 THR B C 1
ATOM 7191 O O . THR B 1 170 ? -7.441 -27.594 14.141 1 75.81 170 THR B O 1
ATOM 7194 N N . ASN B 1 171 ? -6.172 -27.094 12.336 1 72.69 171 ASN B N 1
ATOM 7195 C CA . ASN B 1 171 ? -6.703 -25.734 12.312 1 72.69 171 ASN B CA 1
ATOM 7196 C C . ASN B 1 171 ? -7.785 -25.578 11.25 1 72.69 171 ASN B C 1
ATOM 7198 O O . ASN B 1 171 ? -8.094 -24.453 10.828 1 72.69 171 ASN B O 1
ATOM 7202 N N . SER B 1 172 ? -8.211 -26.797 10.758 1 67.31 172 SER B N 1
ATOM 7203 C CA . SER B 1 172 ? -9.312 -26.922 9.812 1 67.31 172 SER B CA 1
ATOM 7204 C C . SER B 1 172 ? -9.016 -26.172 8.508 1 67.31 172 SER B C 1
ATOM 7206 O O . SER B 1 172 ? -9.891 -25.516 7.949 1 67.31 172 SER B O 1
ATOM 7208 N N . ILE B 1 173 ? -7.738 -26.25 8.109 1 69.69 173 ILE B N 1
ATOM 7209 C CA . ILE B 1 173 ? -7.332 -25.719 6.809 1 69.69 173 ILE B CA 1
ATOM 7210 C C . ILE B 1 173 ? -7.059 -26.875 5.848 1 69.69 173 ILE B C 1
ATOM 7212 O O . ILE B 1 173 ? -6.254 -27.766 6.145 1 69.69 173 ILE B O 1
ATOM 7216 N N . VAL B 1 174 ? -7.762 -26.953 4.84 1 62.59 174 VAL B N 1
ATOM 7217 C CA . VAL B 1 174 ? -7.551 -28 3.859 1 62.59 174 VAL B CA 1
ATOM 7218 C C . VAL B 1 174 ? -6.824 -27.438 2.639 1 62.59 174 VAL B C 1
ATOM 7220 O O . VAL B 1 174 ? -7.344 -26.562 1.957 1 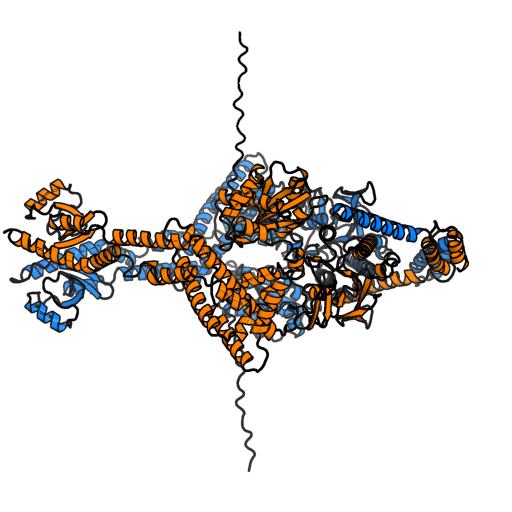62.59 174 VAL B O 1
ATOM 7223 N N . PRO B 1 175 ? -5.523 -27.859 2.459 1 62.5 175 PRO B N 1
ATOM 7224 C CA . PRO B 1 175 ? -4.812 -27.391 1.268 1 62.5 175 PRO B CA 1
ATOM 7225 C C . PRO B 1 175 ? -5.43 -27.906 -0.031 1 62.5 175 PRO B C 1
ATOM 7227 O O . PRO B 1 175 ? -5.965 -29.031 -0.063 1 62.5 175 PRO B O 1
ATOM 7230 N N . SER B 1 176 ? -5.512 -27.125 -1.013 1 57.75 176 SER B N 1
ATOM 7231 C CA . SER B 1 176 ? -6.094 -27.5 -2.297 1 57.75 176 SER B CA 1
ATOM 7232 C C . SER B 1 176 ? -5.184 -28.469 -3.051 1 57.75 176 SER B C 1
ATOM 7234 O O . SER B 1 176 ? -5.668 -29.359 -3.746 1 57.75 176 SER B O 1
ATOM 7236 N N . SER B 1 177 ? -3.93 -28.219 -3.178 1 58.09 177 SER B N 1
ATOM 7237 C CA . SER B 1 177 ? -2.979 -29.078 -3.877 1 58.09 177 SER B CA 1
ATOM 7238 C C . SER B 1 177 ? -1.608 -29.047 -3.205 1 58.09 177 SER B C 1
ATOM 7240 O O . SER B 1 177 ? -1.317 -28.141 -2.418 1 58.09 177 SER B O 1
ATOM 7242 N N . VAL B 1 178 ? -1.151 -30.25 -3.258 1 58.06 178 VAL B N 1
ATOM 7243 C CA . VAL B 1 178 ? 0.244 -30.344 -2.84 1 58.06 178 VAL B CA 1
ATOM 7244 C C . VAL B 1 178 ? 1.156 -30.266 -4.059 1 58.06 178 VAL B C 1
ATOM 7246 O O . VAL B 1 178 ? 1.027 -31.047 -4.996 1 58.06 178 VAL B O 1
ATOM 7249 N N . SER B 1 179 ? 1.526 -29.172 -4.281 1 53.31 179 SER B N 1
ATOM 7250 C CA . SER B 1 179 ? 2.498 -29.062 -5.367 1 53.31 179 SER B CA 1
ATOM 7251 C C . SER B 1 179 ? 3.908 -29.375 -4.879 1 53.31 179 SER B C 1
ATOM 7253 O O . SER B 1 179 ? 4.336 -28.891 -3.834 1 53.31 179 SER B O 1
ATOM 7255 N N . LEU B 1 180 ? 4.258 -30.484 -5.406 1 46.78 180 LEU B N 1
ATOM 7256 C CA . LEU B 1 180 ? 5.652 -30.844 -5.156 1 46.78 180 LEU B CA 1
ATOM 7257 C C . LEU B 1 180 ? 6.594 -30.016 -6.012 1 46.78 180 LEU B C 1
ATOM 7259 O O . LEU B 1 180 ? 6.516 -30.047 -7.242 1 46.78 180 LEU B O 1
ATOM 7263 N N . THR B 1 181 ? 6.781 -28.875 -5.695 1 45.56 181 THR B N 1
ATOM 7264 C CA . THR B 1 181 ? 7.754 -28.109 -6.461 1 45.56 181 THR B CA 1
ATOM 7265 C C . THR B 1 181 ? 9.164 -28.328 -5.922 1 45.56 181 THR B C 1
ATOM 7267 O O . THR B 1 181 ? 9.398 -28.219 -4.715 1 45.56 181 THR B O 1
ATOM 7270 N N . LEU B 1 182 ? 9.75 -29.203 -6.637 1 42.31 182 LEU B N 1
ATOM 7271 C CA . LEU B 1 182 ? 11.164 -29.25 -6.285 1 42.31 182 LEU B CA 1
ATOM 7272 C C . LEU B 1 182 ? 11.789 -27.859 -6.332 1 42.31 182 LEU B C 1
ATOM 7274 O O . LEU B 1 182 ? 11.57 -27.109 -7.285 1 42.31 182 LEU B O 1
ATOM 7278 N N . LEU B 1 183 ? 12.094 -27.312 -5.223 1 47.81 183 LEU B N 1
ATOM 7279 C CA . LEU B 1 183 ? 12.938 -26.125 -5.305 1 47.81 183 LEU B CA 1
ATOM 7280 C C . LEU B 1 183 ? 13.945 -26.25 -6.449 1 47.81 183 LEU B C 1
ATOM 7282 O O . LEU B 1 183 ? 14.391 -25.25 -7 1 47.81 183 LEU B O 1
ATOM 7286 N N . ARG B 1 184 ? 14.141 -27.547 -7.082 1 51.06 184 ARG B N 1
ATOM 7287 C CA . ARG B 1 184 ? 15.156 -27.734 -8.102 1 51.06 184 ARG B CA 1
ATOM 7288 C C . ARG B 1 184 ? 14.625 -27.375 -9.484 1 51.06 184 ARG B C 1
ATOM 7290 O O . ARG B 1 184 ? 15.398 -27.047 -10.391 1 51.06 184 ARG B O 1
ATOM 7297 N N . GLY B 1 185 ? 13.281 -27.406 -9.711 1 60.09 185 GLY B N 1
ATOM 7298 C CA . GLY B 1 185 ? 12.82 -27.141 -11.062 1 60.09 185 GLY B CA 1
ATOM 7299 C C . GLY B 1 185 ? 12.492 -25.672 -11.289 1 60.09 185 GLY B C 1
ATOM 7300 O O . GLY B 1 185 ? 11.977 -25.297 -12.344 1 60.09 185 GLY B O 1
ATOM 7301 N N . ILE B 1 186 ? 12.852 -24.922 -10.328 1 70.19 186 ILE B N 1
ATOM 7302 C CA . ILE B 1 186 ? 12.539 -23.5 -10.453 1 70.19 186 ILE B CA 1
ATOM 7303 C C . ILE B 1 186 ? 13.797 -22.672 -10.211 1 70.19 186 ILE B C 1
ATOM 7305 O O . ILE B 1 186 ? 14.727 -23.125 -9.531 1 70.19 186 ILE B O 1
ATOM 7309 N N . VAL B 1 187 ? 13.812 -21.656 -10.961 1 82.5 187 VAL B N 1
ATOM 7310 C CA . VAL B 1 187 ? 14.883 -20.688 -10.711 1 82.5 187 VAL B CA 1
ATOM 7311 C C . VAL B 1 187 ? 14.539 -19.828 -9.484 1 82.5 187 VAL B C 1
ATOM 7313 O O . VAL B 1 187 ? 13.461 -19.234 -9.422 1 82.5 187 VAL B O 1
ATOM 7316 N N . HIS B 1 188 ? 15.438 -19.797 -8.617 1 73.94 188 HIS B N 1
ATOM 7317 C CA . HIS B 1 188 ? 15.195 -19.047 -7.391 1 73.94 188 HIS B CA 1
ATOM 7318 C C . HIS B 1 188 ? 15.273 -17.547 -7.637 1 73.94 188 HIS B C 1
ATOM 7320 O O . HIS B 1 188 ? 16.266 -17.047 -8.172 1 73.94 188 HIS B O 1
ATOM 7326 N N . ILE B 1 189 ? 14.109 -16.875 -7.25 1 79.94 189 ILE B N 1
ATOM 7327 C CA . ILE B 1 189 ? 14.094 -15.414 -7.297 1 79.94 189 ILE B CA 1
ATOM 7328 C C . ILE B 1 189 ? 13.758 -14.859 -5.914 1 79.94 189 ILE B C 1
ATOM 7330 O O . ILE B 1 189 ? 12.664 -15.086 -5.395 1 79.94 189 ILE B O 1
ATOM 7334 N N . GLY B 1 190 ? 14.68 -14.219 -5.293 1 65.12 190 GLY B N 1
ATOM 7335 C CA . GLY B 1 190 ? 14.445 -13.656 -3.971 1 65.12 190 GLY B CA 1
ATOM 7336 C C . GLY B 1 190 ? 13.531 -12.453 -3.986 1 65.12 190 GLY B C 1
ATOM 7337 O O . GLY B 1 190 ? 13.297 -11.852 -5.039 1 65.12 190 GLY B O 1
ATOM 7338 N N . GLU B 1 191 ? 12.969 -12.055 -2.85 1 63.41 191 GLU B N 1
ATOM 7339 C CA . GLU B 1 191 ? 12.062 -10.914 -2.711 1 63.41 191 GLU B CA 1
ATOM 7340 C C . GLU B 1 191 ? 12.734 -9.625 -3.168 1 63.41 191 GLU B C 1
ATOM 7342 O O . GLU B 1 191 ? 12.094 -8.781 -3.807 1 63.41 191 GLU B O 1
ATOM 7347 N N . GLU B 1 192 ? 13.984 -9.562 -2.842 1 72 192 GLU B N 1
ATOM 7348 C CA . GLU B 1 192 ? 14.695 -8.352 -3.229 1 72 192 GLU B CA 1
ATOM 7349 C C . GLU B 1 192 ? 14.812 -8.234 -4.746 1 72 192 GLU B C 1
ATOM 7351 O O . GLU B 1 192 ? 14.742 -7.137 -5.297 1 72 192 GLU B O 1
ATOM 7356 N N . THR B 1 193 ? 14.945 -9.445 -5.32 1 84 193 THR B N 1
ATOM 7357 C CA . THR B 1 193 ? 15.047 -9.461 -6.773 1 84 193 THR B CA 1
ATOM 7358 C C . THR B 1 193 ? 13.695 -9.148 -7.414 1 84 193 THR B C 1
ATOM 7360 O O . THR B 1 193 ? 13.633 -8.461 -8.43 1 84 193 THR B O 1
ATOM 7363 N N . VAL B 1 194 ? 12.625 -9.609 -6.801 1 81.25 194 VAL B N 1
ATOM 7364 C CA . VAL B 1 194 ? 11.281 -9.336 -7.297 1 81.25 194 VAL B CA 1
ATOM 7365 C C . VAL B 1 194 ? 11.008 -7.836 -7.273 1 81.25 194 VAL B C 1
ATOM 7367 O O . VAL B 1 194 ? 10.484 -7.277 -8.242 1 81.25 194 VAL B O 1
ATOM 7370 N N . ARG B 1 195 ? 11.453 -7.219 -6.234 1 76.44 195 ARG B N 1
ATOM 7371 C CA . ARG B 1 195 ? 11.258 -5.781 -6.094 1 76.44 195 ARG B CA 1
ATOM 7372 C C . ARG B 1 195 ? 12.203 -5.008 -7.004 1 76.44 195 ARG B C 1
ATOM 7374 O O . ARG B 1 195 ? 11.789 -4.07 -7.688 1 76.44 195 ARG B O 1
ATOM 7381 N N . GLY B 1 196 ? 13.406 -5.445 -7.004 1 81 196 GLY B N 1
ATOM 7382 C CA . GLY B 1 196 ? 14.414 -4.742 -7.777 1 81 196 GLY B CA 1
ATOM 7383 C C . GLY B 1 196 ? 14.141 -4.762 -9.273 1 81 196 GLY B C 1
ATOM 7384 O O . GLY B 1 196 ? 14.398 -3.775 -9.969 1 81 196 GLY B O 1
ATOM 7385 N N . LEU B 1 197 ? 13.625 -5.879 -9.703 1 86.12 197 LEU B N 1
ATOM 7386 C CA . LEU B 1 197 ? 13.32 -6.012 -11.117 1 86.12 197 LEU B CA 1
ATOM 7387 C C . LEU B 1 197 ? 11.875 -5.613 -11.406 1 86.12 197 LEU B C 1
ATOM 7389 O O . LEU B 1 197 ? 11.438 -5.637 -12.555 1 86.12 197 LEU B O 1
ATOM 7393 N N . GLN B 1 198 ? 11.125 -5.262 -10.391 1 82.06 198 GLN B N 1
ATOM 7394 C CA . GLN B 1 198 ? 9.734 -4.848 -10.508 1 82.06 198 GLN B CA 1
ATOM 7395 C C . GLN B 1 198 ? 8.906 -5.898 -11.242 1 82.06 198 GLN B C 1
ATOM 7397 O O . GLN B 1 198 ? 8.18 -5.578 -12.18 1 82.06 198 GLN B O 1
ATOM 7402 N N . LEU B 1 199 ? 9.016 -7.086 -10.758 1 84.56 199 LEU B N 1
ATOM 7403 C CA . LEU B 1 199 ? 8.344 -8.188 -11.438 1 84.56 199 LEU B CA 1
ATOM 7404 C C . LEU B 1 199 ? 6.848 -8.195 -11.133 1 84.56 199 LEU B C 1
ATOM 7406 O O . LEU B 1 199 ? 6.027 -8.422 -12.023 1 84.56 199 LEU B O 1
ATOM 7410 N N . ALA B 1 200 ? 6.43 -8.047 -9.852 1 73.19 200 ALA B N 1
ATOM 7411 C CA . ALA B 1 200 ? 5.023 -8.164 -9.469 1 73.19 200 ALA B CA 1
ATOM 7412 C C . ALA B 1 200 ? 4.539 -6.91 -8.75 1 73.19 200 ALA B C 1
ATOM 7414 O O . ALA B 1 200 ? 5.312 -5.973 -8.531 1 73.19 200 ALA B O 1
ATOM 7415 N N . ASN B 1 201 ? 3.102 -6.836 -8.117 1 56.62 201 ASN B N 1
ATOM 7416 C CA . ASN B 1 201 ? 2.129 -5.797 -7.797 1 56.62 201 ASN B CA 1
ATOM 7417 C C . ASN B 1 201 ? 2.68 -4.809 -6.773 1 56.62 201 ASN B C 1
ATOM 7419 O O . ASN B 1 201 ? 1.92 -4.055 -6.16 1 56.62 201 ASN B O 1
ATOM 7423 N N . THR B 1 202 ? 3.953 -4.84 -6.383 1 52.19 202 THR B N 1
ATOM 7424 C CA . THR B 1 202 ? 4.172 -3.715 -5.48 1 52.19 202 THR B CA 1
ATOM 7425 C C . THR B 1 202 ? 4.117 -2.393 -6.238 1 52.19 202 THR B C 1
ATOM 7427 O O . THR B 1 202 ? 4.426 -2.344 -7.43 1 52.19 202 THR B O 1
ATOM 7430 N N . TYR B 1 203 ? 3.535 -1.263 -6 1 50.31 203 TYR B N 1
ATOM 7431 C CA . TYR B 1 203 ? 3.178 0.041 -6.547 1 50.31 203 TYR B CA 1
ATOM 7432 C C . TYR B 1 203 ? 4.348 0.653 -7.309 1 50.31 203 TYR B C 1
ATOM 7434 O O . TYR B 1 203 ? 5.508 0.347 -7.027 1 50.31 203 TYR B O 1
ATOM 7442 N N . PRO B 1 204 ? 3.469 1.421 -8.656 1 51.41 204 PRO B N 1
ATOM 7443 C CA . PRO B 1 204 ? 2.396 1.594 -9.633 1 51.41 204 PRO B CA 1
ATOM 7444 C C . PRO B 1 204 ? 2.59 0.729 -10.883 1 51.41 204 PRO B C 1
ATOM 7446 O O . PRO B 1 204 ? 1.611 0.26 -11.469 1 51.41 204 PRO B O 1
ATOM 7449 N N . LYS B 1 205 ? 3.715 0.387 -11.516 1 66.12 205 LYS B N 1
ATOM 7450 C CA . LYS B 1 205 ? 3.865 -0.394 -12.734 1 66.12 205 LYS B CA 1
ATOM 7451 C C . LYS B 1 205 ? 4.812 -1.571 -12.523 1 66.12 205 LYS B C 1
ATOM 7453 O O . LYS B 1 205 ? 5.848 -1.433 -11.875 1 66.12 205 LYS B O 1
ATOM 7458 N N . SER B 1 206 ? 4.453 -2.768 -12.82 1 81.38 206 SER B N 1
ATOM 7459 C CA . SER B 1 206 ? 5.258 -3.984 -12.742 1 81.38 206 SER B CA 1
ATOM 7460 C C . SER B 1 206 ? 5.273 -4.723 -14.078 1 81.38 206 SER B C 1
ATOM 7462 O O . SER B 1 206 ? 4.492 -4.406 -14.977 1 81.38 206 SER B O 1
ATOM 7464 N N . ILE B 1 207 ? 6.215 -5.504 -14.234 1 88 207 ILE B N 1
ATOM 7465 C CA . ILE B 1 207 ? 6.301 -6.305 -15.453 1 88 207 ILE B CA 1
ATOM 7466 C C . ILE B 1 207 ? 5.027 -7.133 -15.617 1 88 207 ILE B C 1
ATOM 7468 O O . ILE B 1 207 ? 4.531 -7.309 -16.734 1 88 207 ILE B O 1
ATOM 7472 N N . LEU B 1 208 ? 4.465 -7.559 -14.555 1 87.62 208 LEU B N 1
ATOM 7473 C CA . LEU B 1 208 ? 3.219 -8.32 -14.586 1 87.62 208 LEU B CA 1
ATOM 7474 C C . LEU B 1 208 ? 2.092 -7.496 -15.195 1 87.62 208 LEU B C 1
ATOM 7476 O O . LEU B 1 208 ? 1.239 -8.031 -15.906 1 87.62 208 LEU B O 1
ATOM 7480 N N . SER B 1 209 ? 2.098 -6.191 -14.961 1 83.75 209 SER B N 1
ATOM 7481 C CA . SER B 1 209 ? 1.032 -5.309 -15.43 1 83.75 209 SER B CA 1
ATOM 7482 C C . SER B 1 209 ? 1.073 -5.145 -16.938 1 83.75 209 SER B C 1
ATOM 7484 O O . SER B 1 209 ? 0.111 -4.664 -17.547 1 83.75 209 SER B O 1
ATOM 7486 N N . LEU B 1 210 ? 2.119 -5.535 -17.578 1 85.88 210 LEU B N 1
ATOM 7487 C CA . LEU B 1 210 ? 2.246 -5.414 -19.016 1 85.88 210 LEU B CA 1
ATOM 7488 C C . LEU B 1 210 ? 1.416 -6.48 -19.734 1 85.88 210 LEU B C 1
ATOM 7490 O O . LEU B 1 210 ? 1.138 -6.363 -20.922 1 85.88 210 LEU B O 1
ATOM 7494 N N . TYR B 1 211 ? 1.113 -7.488 -18.969 1 89.75 211 TYR B N 1
ATOM 7495 C CA . TYR B 1 211 ? 0.316 -8.57 -19.547 1 89.75 211 TYR B CA 1
ATOM 7496 C C . TYR B 1 211 ? -1.169 -8.352 -19.281 1 89.75 211 TYR B C 1
ATOM 7498 O O . TYR B 1 211 ? -1.539 -7.688 -18.312 1 89.75 211 TYR B O 1
ATOM 7506 N N . SER B 1 212 ? -2.018 -8.82 -20.203 1 87.81 212 SER B N 1
ATOM 7507 C CA . SER B 1 212 ? -3.455 -8.602 -20.078 1 87.81 212 SER B CA 1
ATOM 7508 C C . SER B 1 212 ? -4.219 -9.922 -20.156 1 87.81 212 SER B C 1
ATOM 7510 O O . SER B 1 212 ? -4.898 -10.195 -21.141 1 87.81 212 SER B O 1
ATOM 7512 N N . PRO B 1 213 ? -4.137 -10.609 -19.125 1 91.75 213 PRO B N 1
ATOM 7513 C CA . PRO B 1 213 ? -4.953 -11.828 -19.094 1 91.75 213 PRO B CA 1
ATOM 7514 C C . PRO B 1 213 ? -6.453 -11.531 -19.062 1 91.75 213 PRO B C 1
ATOM 7516 O O . PRO B 1 213 ? -6.859 -10.438 -18.672 1 91.75 213 PRO B O 1
ATOM 7519 N N . SER B 1 214 ? -7.258 -12.461 -19.531 1 92.5 214 SER B N 1
ATOM 7520 C CA . SER B 1 214 ? -8.703 -12.266 -19.656 1 92.5 214 SER B CA 1
ATOM 7521 C C . SER B 1 214 ? -9.414 -12.578 -18.344 1 92.5 214 SER B C 1
ATOM 7523 O O . SER B 1 214 ? -10.562 -12.172 -18.141 1 92.5 214 SER B O 1
ATOM 7525 N N . CYS B 1 215 ? -8.734 -13.328 -17.562 1 90.44 215 CYS B N 1
ATOM 7526 C CA . CYS B 1 215 ? -9.383 -13.703 -16.312 1 90.44 215 CYS B CA 1
ATOM 7527 C C . CYS B 1 215 ? -8.375 -13.758 -15.164 1 90.44 215 CYS B C 1
ATOM 7529 O O . CYS B 1 215 ? -7.176 -13.609 -15.383 1 90.44 215 CYS B O 1
ATOM 7531 N N . THR B 1 216 ? -8.93 -14.016 -13.984 1 84.94 216 THR B N 1
ATOM 7532 C CA . THR B 1 216 ? -8.102 -14 -12.789 1 84.94 216 THR B CA 1
ATOM 7533 C C . THR B 1 216 ? -7.176 -15.211 -12.75 1 84.94 216 THR B C 1
ATOM 7535 O O . THR B 1 216 ? -6.074 -15.141 -12.203 1 84.94 216 THR B O 1
ATOM 7538 N N . LEU B 1 217 ? -7.578 -16.281 -13.367 1 85 217 LEU B N 1
ATOM 7539 C CA . LEU B 1 217 ? -6.766 -17.484 -13.406 1 85 217 LEU B CA 1
ATOM 7540 C C . LEU B 1 217 ? -5.5 -17.266 -14.234 1 85 217 LEU B C 1
ATOM 7542 O O . LEU B 1 217 ? -4.418 -17.719 -13.852 1 85 217 LEU B O 1
ATOM 7546 N N . GLY B 1 218 ? -5.715 -16.625 -15.234 1 91.12 218 GLY B N 1
ATOM 7547 C CA . GLY B 1 218 ? -4.57 -16.297 -16.078 1 91.12 218 GLY B CA 1
ATOM 7548 C C . GLY B 1 218 ? -3.582 -15.359 -15.398 1 91.12 218 GLY B C 1
ATOM 7549 O O . GLY B 1 218 ? -2.369 -15.531 -15.539 1 91.12 218 GLY B O 1
ATOM 7550 N N . ARG B 1 219 ? -4.109 -14.469 -14.75 1 87.44 219 ARG B N 1
ATOM 7551 C CA . ARG B 1 219 ? -3.258 -13.539 -14.016 1 87.44 219 ARG B CA 1
ATOM 7552 C C . ARG B 1 219 ? -2.445 -14.258 -12.953 1 87.44 219 ARG B C 1
ATOM 7554 O O . ARG B 1 219 ? -1.258 -13.977 -12.773 1 87.44 219 ARG B O 1
ATOM 7561 N N . ALA B 1 220 ? -3.084 -15.117 -12.281 1 80.81 220 ALA B N 1
ATOM 7562 C CA . ALA B 1 220 ? -2.404 -15.906 -11.258 1 80.81 220 ALA B CA 1
ATOM 7563 C C . ALA B 1 220 ? -1.306 -16.766 -11.867 1 80.81 220 ALA B C 1
ATOM 7565 O O . ALA B 1 220 ? -0.223 -16.906 -11.297 1 80.81 220 ALA B O 1
ATOM 7566 N N . ALA B 1 221 ? -1.628 -17.344 -12.93 1 86.44 221 ALA B N 1
ATOM 7567 C CA . ALA B 1 221 ? -0.637 -18.172 -13.617 1 86.44 221 ALA B CA 1
ATOM 7568 C C . ALA B 1 221 ? 0.584 -17.344 -14.016 1 86.44 221 ALA B C 1
ATOM 7570 O O . ALA B 1 221 ? 1.723 -17.75 -13.766 1 86.44 221 ALA B O 1
ATOM 7571 N N . LEU B 1 222 ? 0.368 -16.219 -14.57 1 90.12 222 LEU B N 1
ATOM 7572 C CA . LEU B 1 222 ? 1.45 -15.344 -15.008 1 90.12 222 LEU B CA 1
ATOM 7573 C C . LEU B 1 222 ? 2.312 -14.906 -13.828 1 90.12 222 LEU B C 1
ATOM 7575 O O . LEU B 1 222 ? 3.541 -14.875 -13.93 1 90.12 222 LEU B O 1
ATOM 7579 N N . GLN B 1 223 ? 1.698 -14.516 -12.805 1 83.12 223 GLN B N 1
ATOM 7580 C CA . GLN B 1 223 ? 2.428 -14.117 -11.609 1 83.12 223 GLN B CA 1
ATOM 7581 C C . GLN B 1 223 ? 3.307 -15.258 -11.094 1 83.12 223 GLN B C 1
ATOM 7583 O O . GLN B 1 223 ? 4.469 -15.039 -10.75 1 83.12 223 GLN B O 1
ATOM 7588 N N . SER B 1 224 ? 2.771 -16.406 -11.102 1 78.5 224 SER B N 1
ATOM 7589 C CA . SER B 1 224 ? 3.533 -17.578 -10.672 1 78.5 224 SER B CA 1
ATOM 7590 C C . SER B 1 224 ? 4.727 -17.828 -11.586 1 78.5 224 SER B C 1
ATOM 7592 O O . SER B 1 224 ? 5.824 -18.141 -11.117 1 78.5 224 SER B O 1
ATOM 7594 N N . TRP B 1 225 ? 4.465 -17.672 -12.812 1 86.88 225 TRP B N 1
ATOM 7595 C CA . TRP B 1 225 ? 5.523 -17.922 -13.781 1 86.88 225 TRP B CA 1
ATOM 7596 C C . TRP B 1 225 ? 6.656 -16.906 -13.617 1 86.88 225 TRP B C 1
ATOM 7598 O O . TRP B 1 225 ? 7.832 -17.266 -13.742 1 86.88 225 TRP B O 1
ATOM 7608 N N . LEU B 1 226 ? 6.332 -15.695 -13.336 1 86.88 226 LEU B N 1
ATOM 7609 C CA . LEU B 1 226 ? 7.324 -14.641 -13.172 1 86.88 226 LEU B CA 1
ATOM 7610 C C . LEU B 1 226 ? 8.125 -14.844 -11.891 1 86.88 226 LEU B C 1
ATOM 7612 O O . LEU B 1 226 ? 9.328 -14.57 -11.852 1 86.88 226 LEU B O 1
ATOM 7616 N N . LEU B 1 227 ? 7.477 -15.312 -10.922 1 76.81 227 LEU B N 1
ATOM 7617 C CA . LEU B 1 227 ? 8.117 -15.445 -9.617 1 76.81 227 LEU B CA 1
ATOM 7618 C C . LEU B 1 227 ? 8.836 -16.781 -9.5 1 76.81 227 LEU B C 1
ATOM 7620 O O . LEU B 1 227 ? 9.727 -16.953 -8.664 1 76.81 227 LEU B O 1
ATOM 7624 N N . ARG B 1 228 ? 8.398 -17.703 -10.391 1 78.12 228 ARG B N 1
ATOM 7625 C CA . ARG B 1 228 ? 8.984 -19.047 -10.359 1 78.12 228 ARG B CA 1
ATOM 7626 C C . ARG B 1 228 ? 9.305 -19.531 -11.773 1 78.12 228 ARG B C 1
ATOM 7628 O O . ARG B 1 228 ? 8.734 -20.516 -12.234 1 78.12 228 ARG B O 1
ATOM 7635 N N . PRO B 1 229 ? 10.312 -18.938 -12.266 1 86.94 229 PRO B N 1
ATOM 7636 C CA . PRO B 1 229 ? 10.672 -19.391 -13.617 1 86.94 229 PRO B CA 1
ATOM 7637 C C . PRO B 1 229 ? 11.086 -20.859 -13.664 1 86.94 229 PRO B C 1
ATOM 7639 O O . PRO B 1 229 ? 11.547 -21.406 -12.664 1 86.94 229 PRO B O 1
ATOM 7642 N N . LEU B 1 230 ? 10.969 -21.453 -14.828 1 85.12 230 LEU B N 1
ATOM 7643 C CA . LEU B 1 230 ? 11.188 -22.891 -14.992 1 85.12 230 LEU B CA 1
ATOM 7644 C C . LEU B 1 230 ? 12.664 -23.188 -15.234 1 85.12 230 LEU B C 1
ATOM 7646 O O . LEU B 1 230 ? 13.328 -22.484 -16 1 85.12 230 LEU B O 1
ATOM 7650 N N . ARG B 1 231 ? 13.141 -24.188 -14.594 1 83.06 231 ARG B N 1
ATOM 7651 C CA . ARG B 1 231 ? 14.492 -24.672 -14.812 1 83.06 231 ARG B CA 1
ATOM 7652 C C . ARG B 1 231 ? 14.5 -25.875 -15.742 1 83.06 231 ARG B C 1
ATOM 7654 O O . ARG B 1 231 ? 15.484 -26.125 -16.453 1 83.06 231 ARG B O 1
ATOM 7661 N N . ASP B 1 232 ? 13.359 -26.531 -15.742 1 81.81 232 ASP B N 1
ATOM 7662 C CA . ASP B 1 232 ? 13.227 -27.734 -16.547 1 81.81 232 ASP B CA 1
ATOM 7663 C C . ASP B 1 232 ? 13.133 -27.391 -18.047 1 81.81 232 ASP B C 1
ATOM 7665 O O . ASP B 1 232 ? 12.258 -26.641 -18.453 1 81.81 232 ASP B O 1
ATOM 7669 N N . ALA B 1 233 ? 14.016 -28.016 -18.781 1 86.88 233 ALA B N 1
ATOM 7670 C CA . ALA B 1 233 ? 14.125 -27.703 -20.203 1 86.88 233 ALA B CA 1
ATOM 7671 C C . ALA B 1 233 ? 12.867 -28.109 -20.953 1 86.88 233 ALA B C 1
ATOM 7673 O O . ALA B 1 233 ? 12.391 -27.391 -21.828 1 86.88 233 ALA B O 1
ATOM 7674 N N . ASP B 1 234 ? 12.281 -29.25 -20.578 1 85.06 234 ASP B N 1
ATOM 7675 C CA . ASP B 1 234 ? 11.109 -29.75 -21.297 1 85.06 234 ASP B CA 1
ATOM 7676 C C . ASP B 1 234 ? 9.898 -28.844 -21.062 1 85.06 234 ASP B C 1
ATOM 7678 O O . ASP B 1 234 ? 9.188 -28.5 -22 1 85.06 234 ASP B O 1
ATOM 7682 N N . ALA B 1 235 ? 9.766 -28.547 -19.828 1 85.5 235 ALA B N 1
ATOM 7683 C CA . ALA B 1 235 ? 8.633 -27.688 -19.484 1 85.5 235 ALA B CA 1
ATOM 7684 C C . ALA B 1 235 ? 8.781 -26.312 -20.141 1 85.5 235 ALA B C 1
ATOM 7686 O O . ALA B 1 235 ? 7.801 -25.75 -20.625 1 85.5 235 ALA B O 1
ATOM 7687 N N . ARG B 1 236 ? 9.93 -25.781 -20.125 1 89.56 236 ARG B N 1
ATOM 7688 C CA . ARG B 1 236 ? 10.203 -24.5 -20.75 1 89.56 236 ARG B CA 1
ATOM 7689 C C . ARG B 1 236 ? 9.922 -24.547 -22.25 1 89.56 236 ARG B C 1
ATOM 7691 O O . ARG B 1 236 ? 9.281 -23.641 -22.797 1 89.56 236 ARG B O 1
ATOM 7698 N N . ASP B 1 237 ? 10.383 -25.594 -22.828 1 90.38 237 ASP B N 1
ATOM 7699 C CA . ASP B 1 237 ? 10.195 -25.75 -24.266 1 90.38 237 ASP B CA 1
ATOM 7700 C C . ASP B 1 237 ? 8.711 -25.891 -24.609 1 90.38 237 ASP B C 1
ATOM 7702 O O . ASP B 1 237 ? 8.25 -25.344 -25.625 1 90.38 237 ASP B O 1
ATOM 7706 N N . ALA B 1 238 ? 8.07 -26.641 -23.828 1 89.75 238 ALA B N 1
ATOM 7707 C CA . ALA B 1 238 ? 6.641 -26.828 -24.047 1 89.75 238 ALA B CA 1
ATOM 7708 C C . ALA B 1 238 ? 5.902 -25.484 -24.016 1 89.75 238 ALA B C 1
ATOM 7710 O O . ALA B 1 238 ? 5.051 -25.219 -24.875 1 89.75 238 ALA B O 1
ATOM 7711 N N . ARG B 1 239 ? 6.223 -24.703 -23.062 1 90.94 239 ARG B N 1
ATOM 7712 C CA . ARG B 1 239 ? 5.578 -23.391 -22.953 1 90.94 239 ARG B CA 1
ATOM 7713 C C . ARG B 1 239 ? 5.941 -22.5 -24.125 1 90.94 239 ARG B C 1
ATOM 7715 O O . ARG B 1 239 ? 5.078 -21.828 -24.688 1 90.94 239 ARG B O 1
ATOM 7722 N N . MET B 1 240 ? 7.203 -22.469 -24.484 1 91.12 240 MET B N 1
ATOM 7723 C CA . MET B 1 240 ? 7.648 -21.641 -25.609 1 91.12 240 MET B CA 1
ATOM 7724 C C . MET B 1 240 ? 6.988 -22.094 -26.906 1 91.12 240 MET B C 1
ATOM 7726 O O . MET B 1 240 ? 6.594 -21.25 -27.719 1 91.12 240 MET B O 1
ATOM 7730 N N . ARG B 1 241 ? 6.863 -23.359 -27.047 1 90.06 241 ARG B N 1
ATOM 7731 C CA . ARG B 1 241 ? 6.203 -23.891 -28.234 1 90.06 241 ARG B CA 1
ATOM 7732 C C . ARG B 1 241 ? 4.738 -23.469 -28.281 1 90.06 241 ARG B C 1
ATOM 7734 O O . ARG B 1 241 ? 4.207 -23.188 -29.359 1 90.06 241 ARG B O 1
ATOM 7741 N N . SER B 1 242 ? 4.121 -23.531 -27.125 1 91.69 242 SER B N 1
ATOM 7742 C CA . SER B 1 242 ? 2.729 -23.094 -27.047 1 91.69 242 SER B CA 1
ATOM 7743 C C . SER B 1 242 ? 2.582 -21.641 -27.5 1 91.69 242 SER B C 1
ATOM 7745 O O . SER B 1 242 ? 1.685 -21.312 -28.281 1 91.69 242 SER B O 1
ATOM 7747 N N . VAL B 1 243 ? 3.486 -20.781 -27.062 1 91.69 243 VAL B N 1
ATOM 7748 C CA . VAL B 1 243 ? 3.438 -19.359 -27.406 1 91.69 243 VAL B CA 1
ATOM 7749 C C . VAL B 1 243 ? 3.719 -19.188 -28.906 1 91.69 243 VAL B C 1
ATOM 7751 O O . VAL B 1 243 ? 3.002 -18.469 -29.594 1 91.69 243 VAL B O 1
ATOM 7754 N N . GLU B 1 244 ? 4.688 -19.906 -29.406 1 88.38 244 GLU B N 1
ATOM 7755 C CA . GLU B 1 244 ? 5.078 -19.812 -30.812 1 88.38 244 GLU B CA 1
ATOM 7756 C C . GLU B 1 244 ? 3.947 -20.266 -31.719 1 88.38 244 GLU B C 1
ATOM 7758 O O . GLU B 1 244 ? 3.66 -19.609 -32.719 1 88.38 244 GLU B O 1
ATOM 7763 N N . SER B 1 245 ? 3.357 -21.328 -31.297 1 86.38 245 SER B N 1
ATOM 7764 C CA . SER B 1 245 ? 2.295 -21.906 -32.125 1 86.38 245 SER B CA 1
ATOM 7765 C C . SER B 1 245 ? 1.092 -20.969 -32.188 1 86.38 245 SER B C 1
ATOM 7767 O O . SER B 1 245 ? 0.461 -20.844 -33.25 1 86.38 245 SER B O 1
ATOM 7769 N N . LEU B 1 246 ? 0.851 -20.297 -31.172 1 88.81 246 LEU B N 1
ATOM 7770 C CA . LEU B 1 246 ? -0.337 -19.453 -31.109 1 88.81 246 LEU B CA 1
ATOM 7771 C C . LEU B 1 246 ? -0.045 -18.062 -31.656 1 88.81 246 LEU B C 1
ATOM 7773 O O . LEU B 1 246 ? -0.968 -17.281 -31.922 1 88.81 246 LEU B O 1
ATOM 7777 N N . CYS B 1 247 ? 1.156 -17.641 -31.734 1 86.12 247 CYS B N 1
ATOM 7778 C CA . CYS B 1 247 ? 1.5 -16.375 -32.375 1 86.12 247 CYS B CA 1
ATOM 7779 C C . CYS B 1 247 ? 1.224 -16.422 -33.875 1 86.12 247 CYS B C 1
ATOM 7781 O O . CYS B 1 247 ? 0.8 -15.43 -34.469 1 86.12 247 CYS B O 1
ATOM 7783 N N . GLY B 1 248 ? 1.147 -17.469 -34.562 1 72.94 248 GLY B N 1
ATOM 7784 C CA . GLY B 1 248 ? 0.754 -17.688 -35.938 1 72.94 248 GLY B CA 1
ATOM 7785 C C . GLY B 1 248 ? 1.403 -16.719 -36.906 1 72.94 248 GLY B C 1
ATOM 7786 O O . GLY B 1 248 ? 0.796 -16.328 -37.906 1 72.94 248 GLY B O 1
ATOM 7787 N N . ARG B 1 249 ? 2.559 -15.992 -36.75 1 62.69 249 ARG B N 1
ATOM 7788 C CA . ARG B 1 249 ? 3.062 -14.805 -37.438 1 62.69 249 ARG B CA 1
ATOM 7789 C C . ARG B 1 249 ? 3.092 -15.023 -38.938 1 62.69 249 ARG B C 1
ATOM 7791 O O . ARG B 1 249 ? 3.389 -14.102 -39.688 1 62.69 249 ARG B O 1
ATOM 7798 N N . ASP B 1 250 ? 2.658 -16.234 -39.5 1 62.12 250 ASP B N 1
ATOM 7799 C CA . ASP B 1 250 ? 2.846 -16.312 -40.938 1 62.12 250 ASP B CA 1
ATOM 7800 C C . ASP B 1 250 ? 1.534 -16.062 -41.656 1 62.12 250 ASP B C 1
ATOM 7802 O O . ASP B 1 250 ? 0.452 -16.266 -41.125 1 62.12 250 ASP B O 1
ATOM 7806 N N . ASP B 1 251 ? 1.489 -14.992 -42.531 1 61.75 251 ASP B N 1
ATOM 7807 C CA . ASP B 1 251 ? 0.374 -14.68 -43.406 1 61.75 251 ASP B CA 1
ATOM 7808 C C . ASP B 1 251 ? -0.184 -15.945 -44.062 1 61.75 251 ASP B C 1
ATOM 7810 O O . ASP B 1 251 ? -0.939 -15.867 -45.031 1 61.75 251 ASP B O 1
ATOM 7814 N N . SER B 1 252 ? 0.159 -17.031 -43.5 1 70.25 252 SER B N 1
ATOM 7815 C CA . SER B 1 252 ? -0.313 -18.297 -44.062 1 70.25 252 SER B CA 1
ATOM 7816 C C . SER B 1 252 ? -1.72 -18.625 -43.594 1 70.25 252 SER B C 1
ATOM 7818 O O . SER B 1 252 ? -2.273 -17.922 -42.75 1 70.25 252 SER B O 1
ATOM 7820 N N . GLU B 1 253 ? -2.307 -19.422 -44.281 1 70 253 GLU B N 1
ATOM 7821 C CA . GLU B 1 253 ? -3.623 -19.922 -43.906 1 70 253 GLU B CA 1
ATOM 7822 C C . GLU B 1 253 ? -3.641 -20.359 -42.438 1 70 253 GLU B C 1
ATOM 7824 O O . GLU B 1 253 ? -4.613 -20.125 -41.719 1 70 253 GLU B O 1
ATOM 7829 N N . TYR B 1 254 ? -2.535 -20.859 -41.938 1 72.5 254 TYR B N 1
ATOM 7830 C CA . TYR B 1 254 ? -2.377 -21.281 -40.562 1 72.5 254 TYR B CA 1
ATOM 7831 C C . TYR B 1 254 ? -2.439 -20.078 -39.625 1 72.5 254 TYR B C 1
ATOM 7833 O O . TYR B 1 254 ? -3.121 -20.125 -38.594 1 72.5 254 TYR B O 1
ATOM 7841 N N . GLY B 1 255 ? -1.813 -19.062 -40.094 1 76.81 255 GLY B N 1
ATOM 7842 C CA . GLY B 1 255 ? -1.767 -17.875 -39.281 1 76.81 255 GLY B CA 1
ATOM 7843 C C . GLY B 1 255 ? -3.131 -17.25 -39.062 1 76.81 255 GLY B C 1
ATOM 7844 O O . GLY B 1 255 ? -3.441 -16.797 -37.938 1 76.81 255 GLY B O 1
ATOM 7845 N N . GLN B 1 256 ? -3.908 -17.297 -40.062 1 78.5 256 GLN B N 1
ATOM 7846 C CA . GLN B 1 256 ? -5.246 -16.719 -39.969 1 78.5 256 GLN B CA 1
ATOM 7847 C C . GLN B 1 256 ? -6.145 -17.594 -39.094 1 78.5 256 GLN B C 1
ATOM 7849 O O . GLN B 1 256 ? -6.93 -17.062 -38.281 1 78.5 256 GLN B O 1
ATOM 7854 N N . GLU B 1 257 ? -5.988 -18.844 -39.219 1 77.75 257 GLU B N 1
ATOM 7855 C CA . GLU B 1 257 ? -6.773 -19.766 -38.406 1 77.75 257 GLU B CA 1
ATOM 7856 C C . GLU B 1 257 ? -6.438 -19.609 -36.906 1 77.75 257 GLU B C 1
ATOM 7858 O O . GLU B 1 257 ? -7.332 -19.562 -36.062 1 77.75 257 GLU B O 1
ATOM 7863 N N . VAL B 1 258 ? -5.184 -19.484 -36.719 1 82.62 258 VAL B N 1
ATOM 7864 C CA . VAL B 1 258 ? -4.723 -19.391 -35.344 1 82.62 258 VAL B CA 1
ATOM 7865 C C . VAL B 1 258 ? -5.172 -18.062 -34.719 1 82.62 258 VAL B C 1
ATOM 7867 O O . VAL B 1 258 ? -5.555 -18.016 -33.562 1 82.62 258 VAL B O 1
ATOM 7870 N N . ALA B 1 259 ? -5.145 -17.078 -35.594 1 84.5 259 ALA B N 1
ATOM 7871 C CA . ALA B 1 259 ? -5.578 -15.766 -35.125 1 84.5 259 ALA B CA 1
ATOM 7872 C C . ALA B 1 259 ? -7.059 -15.781 -34.75 1 84.5 259 ALA B C 1
ATOM 7874 O O . ALA B 1 259 ? -7.445 -15.234 -33.719 1 84.5 259 ALA B O 1
ATOM 7875 N N . GLY B 1 260 ? -7.844 -16.359 -35.562 1 83.94 260 GLY B N 1
ATOM 7876 C CA . GLY B 1 260 ? -9.258 -16.516 -35.25 1 83.94 260 GLY B CA 1
ATOM 7877 C C . GLY B 1 260 ? -9.516 -17.328 -34 1 83.94 260 GLY B C 1
ATOM 7878 O O . GLY B 1 260 ? -10.367 -16.969 -33.188 1 83.94 260 GLY B O 1
ATOM 7879 N N . MET B 1 261 ? -8.742 -18.312 -33.906 1 85.62 261 MET B N 1
ATOM 7880 C CA . MET B 1 261 ? -8.859 -19.188 -32.75 1 85.62 261 MET B CA 1
ATOM 7881 C C . MET B 1 261 ? -8.484 -18.438 -31.453 1 85.62 261 MET B C 1
ATOM 7883 O O . MET B 1 261 ? -9.156 -18.562 -30.438 1 85.62 261 MET B O 1
ATOM 7887 N N . ARG B 1 262 ? -7.434 -17.656 -31.562 1 89.81 262 ARG B N 1
ATOM 7888 C CA . ARG B 1 262 ? -6.977 -16.906 -30.391 1 89.81 262 ARG B CA 1
ATOM 7889 C C . ARG B 1 262 ? -8.078 -15.984 -29.859 1 89.81 262 ARG B C 1
ATOM 7891 O O . ARG B 1 262 ? -8.312 -15.922 -28.656 1 89.81 262 ARG B O 1
ATOM 7898 N N . ASN B 1 263 ? -8.758 -15.375 -30.734 1 90.06 263 ASN B N 1
ATOM 7899 C CA . ASN B 1 263 ? -9.82 -14.461 -30.344 1 90.06 263 ASN B CA 1
ATOM 7900 C C . ASN B 1 263 ? -10.992 -15.195 -29.703 1 90.06 263 ASN B C 1
ATOM 7902 O O . ASN B 1 263 ? -11.555 -14.727 -28.703 1 90.06 263 ASN B O 1
ATOM 7906 N N . SER B 1 264 ? -11.266 -16.312 -30.281 1 92.62 264 SER B N 1
ATOM 7907 C CA . SER B 1 264 ? -12.359 -17.109 -29.734 1 92.62 264 SER B CA 1
ATOM 7908 C C . SER B 1 264 ? -12.023 -17.625 -28.344 1 92.62 264 SER B C 1
ATOM 7910 O O . SER B 1 264 ? -12.867 -17.609 -27.453 1 92.62 264 SER B O 1
ATOM 7912 N N . LEU B 1 265 ? -10.797 -18.094 -28.234 1 93.44 265 LEU B N 1
ATOM 7913 C CA . LEU B 1 265 ? -10.359 -18.594 -26.938 1 93.44 265 LEU B CA 1
ATOM 7914 C C . LEU B 1 265 ? -10.391 -17.5 -25.891 1 93.44 265 LEU B C 1
ATOM 7916 O O . LEU B 1 265 ? -10.883 -17.703 -24.781 1 93.44 265 LEU B O 1
ATOM 7920 N N . LYS B 1 266 ? -9.953 -16.328 -26.25 1 93.44 266 LYS B N 1
ATOM 7921 C CA . LYS B 1 266 ? -9.906 -15.188 -25.328 1 93.44 266 LYS B CA 1
ATOM 7922 C C . LYS B 1 266 ? -11.312 -14.773 -24.906 1 93.44 266 LYS B C 1
ATOM 7924 O O . LYS B 1 266 ? -11.555 -14.477 -23.734 1 93.44 266 LYS B O 1
ATOM 7929 N N . GLU B 1 267 ? -12.227 -14.805 -25.766 1 93.88 267 GLU B N 1
ATOM 7930 C CA . GLU B 1 267 ? -13.609 -14.422 -25.469 1 93.88 267 GLU B CA 1
ATOM 7931 C C . GLU B 1 267 ? -14.258 -15.406 -24.5 1 93.88 267 GLU B C 1
ATOM 7933 O O . GLU B 1 267 ? -15.008 -15.008 -23.609 1 93.88 267 GLU B O 1
ATOM 7938 N N . LEU B 1 268 ? -13.922 -16.625 -24.719 1 94.5 268 LEU B N 1
ATOM 7939 C CA . LEU B 1 268 ? -14.508 -17.641 -23.859 1 94.5 268 LEU B CA 1
ATOM 7940 C C . LEU B 1 268 ? -13.938 -17.562 -22.453 1 94.5 268 LEU B C 1
ATOM 7942 O O . LEU B 1 268 ? -14.641 -17.844 -21.484 1 94.5 268 LEU B O 1
ATOM 7946 N N . LEU B 1 269 ? -12.695 -17.219 -22.375 1 95.31 269 LEU B N 1
ATOM 7947 C CA . LEU B 1 269 ? -12.016 -17.234 -21.078 1 95.31 269 LEU B CA 1
ATOM 7948 C C . LEU B 1 269 ? -12.32 -15.977 -20.281 1 95.31 269 LEU B C 1
ATOM 7950 O O . LEU B 1 269 ? -12.039 -15.906 -19.094 1 95.31 269 LEU B O 1
ATOM 7954 N N . LYS B 1 270 ? -13 -15.055 -20.875 1 93.44 270 LYS B N 1
ATOM 7955 C CA . LYS B 1 270 ? -13.266 -13.766 -20.25 1 93.44 270 LYS B CA 1
ATOM 7956 C C . LYS B 1 270 ? -14.148 -13.93 -19.016 1 93.44 270 LYS B C 1
ATOM 7958 O O . LYS B 1 270 ? -15.195 -14.578 -19.078 1 93.44 270 LYS B O 1
ATOM 7963 N N . GLY B 1 271 ? -13.633 -13.422 -17.906 1 86.69 271 GLY B N 1
ATOM 7964 C CA . GLY B 1 271 ? -14.422 -13.328 -16.688 1 86.69 271 GLY B CA 1
ATOM 7965 C C . GLY B 1 271 ? -14.461 -14.625 -15.906 1 86.69 271 GLY B C 1
ATOM 7966 O O . GLY B 1 271 ? -15.219 -14.75 -14.945 1 86.69 271 GLY B O 1
ATOM 7967 N N . LEU B 1 272 ? -13.688 -15.594 -16.234 1 90.44 272 LEU B N 1
ATOM 7968 C CA . LEU B 1 272 ? -13.68 -16.859 -15.523 1 90.44 272 LEU B CA 1
ATOM 7969 C C . LEU B 1 272 ? -13.016 -16.703 -14.156 1 90.44 272 LEU B C 1
ATOM 7971 O O . LEU B 1 272 ? -12.008 -16 -14.023 1 90.44 272 LEU B O 1
ATOM 7975 N N . ALA B 1 273 ? -13.734 -17.312 -13.227 1 85.69 273 ALA B N 1
ATOM 7976 C CA . ALA B 1 273 ? -13.219 -17.234 -11.859 1 85.69 273 ALA B CA 1
ATOM 7977 C C . ALA B 1 273 ? -12.562 -18.547 -11.445 1 85.69 273 ALA B C 1
ATOM 7979 O O . ALA B 1 273 ? -12.773 -19.578 -12.078 1 85.69 273 ALA B O 1
ATOM 7980 N N . ASP B 1 274 ? -11.82 -18.5 -10.43 1 80.94 274 ASP B N 1
ATOM 7981 C CA . ASP B 1 274 ? -11.133 -19.672 -9.883 1 80.94 274 ASP B CA 1
ATOM 7982 C C . ASP B 1 274 ? -12.125 -20.641 -9.25 1 80.94 274 ASP B C 1
ATOM 7984 O O . ASP B 1 274 ? -12.891 -20.266 -8.352 1 80.94 274 ASP B O 1
ATOM 7988 N N . PRO B 1 275 ? -12.117 -21.828 -9.75 1 86.88 275 PRO B N 1
ATOM 7989 C CA . PRO B 1 275 ? -13.078 -22.812 -9.219 1 86.88 275 PRO B CA 1
ATOM 7990 C C . PRO B 1 275 ? -12.742 -23.234 -7.793 1 86.88 275 PRO B C 1
ATOM 7992 O O . PRO B 1 275 ? -13.594 -23.797 -7.094 1 86.88 275 PRO B O 1
ATOM 7995 N N . ARG B 1 276 ? -11.609 -23.031 -7.402 1 80.44 276 ARG B N 1
ATOM 7996 C CA . ARG B 1 276 ? -11.172 -23.516 -6.098 1 80.44 276 ARG B CA 1
ATOM 7997 C C . ARG B 1 276 ? -11.969 -22.859 -4.977 1 80.44 276 ARG B C 1
ATOM 7999 O O . ARG B 1 276 ? -12.359 -23.531 -4.012 1 80.44 276 ARG B O 1
ATOM 8006 N N . GLN B 1 277 ? -12.227 -21.625 -5.203 1 75.81 277 GLN B N 1
ATOM 8007 C CA . GLN B 1 277 ? -13.023 -20.938 -4.199 1 75.81 277 GLN B CA 1
ATOM 8008 C C . GLN B 1 277 ? -14.453 -21.469 -4.16 1 75.81 277 GLN B C 1
ATOM 8010 O O . GLN B 1 277 ? -15.047 -21.594 -3.088 1 75.81 277 GLN B O 1
ATOM 8015 N N . ALA B 1 278 ? -14.938 -21.734 -5.273 1 87.38 278 ALA B N 1
ATOM 8016 C CA . ALA B 1 278 ? -16.297 -22.281 -5.363 1 87.38 278 ALA B CA 1
ATOM 8017 C C . ALA B 1 278 ? -16.359 -23.672 -4.75 1 87.38 278 ALA B C 1
ATOM 8019 O O . ALA B 1 278 ? -17.281 -23.984 -4.004 1 87.38 278 ALA B O 1
ATOM 8020 N N . LEU B 1 279 ? -15.398 -24.5 -5.016 1 86.88 279 LEU B N 1
ATOM 8021 C CA . LEU B 1 279 ? -15.352 -25.859 -4.492 1 86.88 279 LEU B CA 1
ATOM 8022 C C . LEU B 1 279 ? -15.195 -25.844 -2.975 1 86.88 279 LEU B C 1
ATOM 8024 O O . LEU B 1 279 ? -15.789 -26.672 -2.277 1 86.88 279 LEU B O 1
ATOM 8028 N N . GLU B 1 280 ? -14.477 -24.812 -2.549 1 78.44 280 GLU B N 1
ATOM 8029 C CA . GLU B 1 280 ? -14.312 -24.672 -1.105 1 78.44 280 GLU B CA 1
ATOM 8030 C C . GLU B 1 280 ? -15.625 -24.266 -0.439 1 78.44 280 GLU B C 1
ATOM 8032 O O . GLU B 1 280 ? -15.969 -24.766 0.636 1 78.44 280 GLU B O 1
ATOM 8037 N N . SER B 1 281 ? -16.281 -23.438 -1.104 1 83.38 281 SER B N 1
ATOM 8038 C CA . SER B 1 281 ? -17.578 -23 -0.593 1 83.38 281 SER B CA 1
ATOM 8039 C C . SER B 1 281 ? -18.578 -24.172 -0.541 1 83.38 281 SER B C 1
ATOM 8041 O O . SER B 1 281 ? -19.359 -24.281 0.406 1 83.38 281 SER B O 1
ATOM 8043 N N . LEU B 1 282 ? -18.5 -25.047 -1.454 1 87.31 282 LEU B N 1
ATOM 8044 C CA . LEU B 1 282 ? -19.391 -26.203 -1.49 1 87.31 282 LEU B CA 1
ATOM 8045 C C . LEU B 1 282 ? -19.031 -27.188 -0.39 1 87.31 282 LEU B C 1
ATOM 8047 O O . LEU B 1 282 ? -19.922 -27.797 0.21 1 87.31 282 LEU B O 1
ATOM 8051 N N . ARG B 1 283 ? -17.828 -27.203 -0.138 1 79.81 283 ARG B N 1
ATOM 8052 C CA . ARG B 1 283 ? -17.359 -28.188 0.829 1 79.81 283 ARG B CA 1
ATOM 8053 C C . ARG B 1 283 ? -17.641 -27.734 2.258 1 79.81 283 ARG B C 1
ATOM 8055 O O . ARG B 1 283 ? -18.031 -28.547 3.104 1 79.81 283 ARG B O 1
ATOM 8062 N N . HIS B 1 284 ? -17.484 -26.453 2.469 1 73 284 HIS B N 1
ATOM 8063 C CA . HIS B 1 284 ? -17.484 -25.969 3.846 1 73 284 HIS B CA 1
ATOM 8064 C C . HIS B 1 284 ? -18.859 -25.406 4.223 1 73 284 HIS B C 1
ATOM 8066 O O . HIS B 1 284 ? -19.109 -25.125 5.395 1 73 284 HIS B O 1
ATOM 8072 N N . SER B 1 285 ? -19.688 -25.344 3.322 1 75.31 285 SER B N 1
ATOM 8073 C CA . SER B 1 285 ? -21 -24.797 3.652 1 75.31 285 SER B CA 1
ATOM 8074 C C . SER B 1 285 ? -21.828 -25.797 4.449 1 75.31 285 SER B C 1
ATOM 8076 O O . SER B 1 285 ? -21.844 -26.984 4.125 1 75.31 285 SER B O 1
ATOM 8078 N N . ALA B 1 286 ? -22.328 -25.375 5.703 1 74.94 286 ALA B N 1
ATOM 8079 C CA . ALA B 1 286 ? -23.188 -26.219 6.52 1 74.94 286 ALA B CA 1
ATOM 8080 C C . ALA B 1 286 ? -24.484 -26.547 5.781 1 74.94 286 ALA B C 1
ATOM 8082 O O . ALA B 1 286 ? -25.031 -27.641 5.93 1 74.94 286 ALA B O 1
ATOM 8083 N N . GLY B 1 287 ? -24.906 -25.781 4.918 1 82.94 287 GLY B N 1
ATOM 8084 C CA . GLY B 1 287 ? -26.078 -25.953 4.07 1 82.94 287 GLY B CA 1
ATOM 8085 C C . GLY B 1 287 ? -25.766 -25.844 2.59 1 82.94 287 GLY B C 1
ATOM 8086 O O . GLY B 1 287 ? -24.734 -26.328 2.127 1 82.94 287 GLY B O 1
ATOM 8087 N N . VAL B 1 288 ? -26.719 -25.469 2.012 1 88.44 288 VAL B N 1
ATOM 8088 C CA . VAL B 1 288 ? -26.531 -25.266 0.58 1 88.44 288 VAL B CA 1
ATOM 8089 C C . VAL B 1 288 ? -25.594 -24.078 0.345 1 88.44 288 VAL B C 1
ATOM 8091 O O . VAL B 1 288 ? -25.75 -23.031 0.966 1 88.44 288 VAL B O 1
ATOM 8094 N N . ALA B 1 289 ? -24.609 -24.359 -0.472 1 89.94 289 ALA B N 1
ATOM 8095 C CA . ALA B 1 289 ? -23.641 -23.312 -0.782 1 89.94 289 ALA B CA 1
ATOM 8096 C C . ALA B 1 289 ? -24.312 -22.109 -1.439 1 89.94 289 ALA B C 1
ATOM 8098 O O . ALA B 1 289 ? -25.406 -22.234 -2.002 1 89.94 289 ALA B O 1
ATOM 8099 N N . PRO B 1 290 ? -23.703 -20.953 -1.355 1 88.12 290 PRO B N 1
ATOM 8100 C CA . PRO B 1 290 ? -24.266 -19.75 -1.971 1 88.12 290 PRO B CA 1
ATOM 8101 C C . PRO B 1 290 ? -24.391 -19.875 -3.488 1 88.12 290 PRO B C 1
ATOM 8103 O O . PRO B 1 290 ? -23.672 -20.656 -4.113 1 88.12 290 PRO B O 1
ATOM 8106 N N . LYS B 1 291 ? -25.312 -19.125 -4.047 1 89.25 291 LYS B N 1
ATOM 8107 C CA . LYS B 1 291 ? -25.625 -19.141 -5.473 1 89.25 291 LYS B CA 1
ATOM 8108 C C . LYS B 1 291 ? -24.391 -18.859 -6.309 1 89.25 291 LYS B C 1
ATOM 8110 O O . LYS B 1 291 ? -24.188 -19.453 -7.367 1 89.25 291 LYS B O 1
ATOM 8115 N N . GLY B 1 292 ? -23.484 -18.047 -5.805 1 88.56 292 GLY B N 1
ATOM 8116 C CA . GLY B 1 292 ? -22.297 -17.672 -6.543 1 88.56 292 GLY B CA 1
ATOM 8117 C C . GLY B 1 292 ? -21.344 -18.828 -6.793 1 88.56 292 GLY B C 1
ATOM 8118 O O . GLY B 1 292 ? -20.734 -18.922 -7.863 1 88.56 292 GLY B O 1
ATOM 8119 N N . ALA B 1 293 ? -21.297 -19.703 -5.871 1 90.19 293 ALA B N 1
ATOM 8120 C CA . ALA B 1 293 ? -20.422 -20.859 -6.008 1 90.19 293 ALA B CA 1
ATOM 8121 C C . ALA B 1 293 ? -20.922 -21.812 -7.098 1 90.19 293 ALA B C 1
ATOM 8123 O O . ALA B 1 293 ? -20.125 -22.312 -7.906 1 90.19 293 ALA B O 1
ATOM 8124 N N . TRP B 1 294 ? -22.219 -21.969 -7.133 1 91.62 294 TRP B N 1
ATOM 8125 C CA . TRP B 1 294 ? -22.812 -22.828 -8.141 1 91.62 294 TRP B CA 1
ATOM 8126 C C . TRP B 1 294 ? -22.656 -22.234 -9.539 1 91.62 294 TRP B C 1
ATOM 8128 O O . TRP B 1 294 ? -22.281 -22.938 -10.477 1 91.62 294 TRP B O 1
ATOM 8138 N N . THR B 1 295 ? -22.891 -20.953 -9.562 1 90.88 295 THR B N 1
ATOM 8139 C CA . THR B 1 295 ? -22.812 -20.281 -10.852 1 90.88 295 THR B CA 1
ATOM 8140 C C . THR B 1 295 ? -21.391 -20.344 -11.406 1 90.88 295 THR B C 1
ATOM 8142 O O . THR B 1 295 ? -21.188 -20.578 -12.602 1 90.88 295 THR B O 1
ATOM 8145 N N . ARG B 1 296 ? -20.438 -20.188 -10.594 1 91.62 296 ARG B N 1
ATOM 8146 C CA . ARG B 1 296 ? -19.047 -20.203 -11 1 91.62 296 ARG B CA 1
ATOM 8147 C C . ARG B 1 296 ? -18.641 -21.578 -11.523 1 91.62 296 ARG B C 1
ATOM 8149 O O . ARG B 1 296 ? -17.953 -21.688 -12.539 1 91.62 296 ARG B O 1
ATOM 8156 N N . LEU B 1 297 ? -19.109 -22.578 -10.891 1 92.94 297 LEU B N 1
ATOM 8157 C CA . LEU B 1 297 ? -18.766 -23.938 -11.289 1 92.94 297 LEU B CA 1
ATOM 8158 C C . LEU B 1 297 ? -19.438 -24.312 -12.602 1 92.94 297 LEU B C 1
ATOM 8160 O O . LEU B 1 297 ? -18.812 -24.891 -13.484 1 92.94 297 LEU B O 1
ATOM 8164 N N . ILE B 1 298 ? -20.688 -23.922 -12.695 1 93 298 ILE B N 1
ATOM 8165 C CA . ILE B 1 298 ? -21.438 -24.219 -13.922 1 93 298 ILE B CA 1
ATOM 8166 C C . ILE B 1 298 ? -20.797 -23.469 -15.102 1 93 298 ILE B C 1
ATOM 8168 O O . ILE B 1 298 ? -20.562 -24.062 -16.156 1 93 298 ILE B O 1
ATOM 8172 N N . THR B 1 299 ? -20.469 -22.234 -14.867 1 93 299 THR B N 1
ATOM 8173 C CA . THR B 1 299 ? -19.875 -21.438 -15.922 1 93 299 THR B CA 1
ATOM 8174 C C . THR B 1 299 ? -18.516 -22.016 -16.328 1 93 299 THR B C 1
ATOM 8176 O O . THR B 1 299 ? -18.188 -22.078 -17.516 1 93 299 THR B O 1
ATOM 8179 N N . LEU B 1 300 ? -17.734 -22.391 -15.398 1 94.56 300 LEU B N 1
ATOM 8180 C CA . LEU B 1 300 ? -16.406 -22.938 -15.664 1 94.56 300 LEU B CA 1
ATOM 8181 C C . LEU B 1 300 ? -16.5 -24.219 -16.484 1 94.56 300 LEU B C 1
ATOM 8183 O O . LEU B 1 300 ? -15.797 -24.359 -17.5 1 94.56 300 LEU B O 1
ATOM 8187 N N . LEU B 1 301 ? -17.359 -25.109 -16.078 1 95.25 301 LEU B N 1
ATOM 8188 C CA . LEU B 1 301 ? -17.469 -26.391 -16.75 1 95.25 301 LEU B CA 1
ATOM 8189 C C . LEU B 1 301 ? -18.078 -26.234 -18.141 1 95.25 301 LEU B C 1
ATOM 8191 O O . LEU B 1 301 ? -17.672 -26.922 -19.078 1 95.25 301 LEU B O 1
ATOM 8195 N N . GLU B 1 302 ? -19.031 -25.359 -18.234 1 94.38 302 GLU B N 1
ATOM 8196 C CA . GLU B 1 302 ? -19.609 -25.094 -19.547 1 94.38 302 GLU B CA 1
ATOM 8197 C C . GLU B 1 302 ? -18.594 -24.469 -20.5 1 94.38 302 GLU B C 1
ATOM 8199 O O . GLU B 1 302 ? -18.5 -24.859 -21.656 1 94.38 302 GLU B O 1
ATOM 8204 N N . THR B 1 303 ? -17.859 -23.531 -19.984 1 95.25 303 THR B N 1
ATOM 8205 C CA . THR B 1 303 ? -16.812 -22.891 -20.797 1 95.25 303 THR B CA 1
ATOM 8206 C C . THR B 1 303 ? -15.742 -23.906 -21.172 1 95.25 303 THR B C 1
ATOM 8208 O O . THR B 1 303 ? -15.266 -23.906 -22.312 1 95.25 303 THR B O 1
ATOM 8211 N N . ALA B 1 304 ? -15.398 -24.797 -20.25 1 95.44 304 ALA B N 1
ATOM 8212 C CA . ALA B 1 304 ? -14.398 -25.828 -20.531 1 95.44 304 ALA B CA 1
ATOM 8213 C C . ALA B 1 304 ? -14.867 -26.75 -21.641 1 95.44 304 ALA B C 1
ATOM 8215 O O . ALA B 1 304 ? -14.086 -27.109 -22.531 1 95.44 304 ALA B O 1
ATOM 8216 N N . SER B 1 305 ? -16.125 -27.047 -21.547 1 94.62 305 SER B N 1
ATOM 8217 C CA . SER B 1 305 ? -16.688 -27.906 -22.578 1 94.62 305 SER B CA 1
ATOM 8218 C C . SER B 1 305 ? -16.609 -27.25 -23.953 1 94.62 305 SER B C 1
ATOM 8220 O O . SER B 1 305 ? -16.234 -27.875 -24.938 1 94.62 305 SER B O 1
ATOM 8222 N N . LYS B 1 306 ? -16.953 -25.984 -24 1 94.5 306 LYS B N 1
ATOM 8223 C CA . LYS B 1 306 ? -16.875 -25.234 -25.25 1 94.5 306 LYS B CA 1
ATOM 8224 C C . LYS B 1 306 ? -15.438 -25.125 -25.75 1 94.5 306 LYS B C 1
ATOM 8226 O O . LYS B 1 306 ? -15.172 -25.25 -26.938 1 94.5 306 LYS B O 1
ATOM 8231 N N . LEU B 1 307 ? -14.523 -24.906 -24.875 1 94.62 307 LEU B N 1
ATOM 8232 C CA . LEU B 1 307 ? -13.109 -24.781 -25.219 1 94.62 307 LEU B CA 1
ATOM 8233 C C . LEU B 1 307 ? -12.562 -26.078 -25.797 1 94.62 307 LEU B C 1
ATOM 8235 O O . LEU B 1 307 ? -11.867 -26.078 -26.812 1 94.62 307 LEU B O 1
ATOM 8239 N N . VAL B 1 308 ? -12.883 -27.188 -25.125 1 92.12 308 VAL B N 1
ATOM 8240 C CA . VAL B 1 308 ? -12.391 -28.5 -25.562 1 92.12 308 VAL B CA 1
ATOM 8241 C C . VAL B 1 308 ? -12.961 -28.812 -26.953 1 92.12 308 VAL B C 1
ATOM 8243 O O . VAL B 1 308 ? -12.25 -29.344 -27.812 1 92.12 308 VAL B O 1
ATOM 8246 N N . ARG B 1 309 ? -14.188 -28.406 -27.125 1 90.62 309 ARG B N 1
ATOM 8247 C CA . ARG B 1 309 ? -14.797 -28.625 -28.438 1 90.62 309 ARG B CA 1
ATOM 8248 C C . ARG B 1 309 ? -14.086 -27.812 -29.516 1 90.62 309 ARG B C 1
ATOM 8250 O O . ARG B 1 309 ? -13.852 -28.297 -30.609 1 90.62 309 ARG B O 1
ATOM 8257 N N . LEU B 1 310 ? -13.797 -26.641 -29.172 1 89.56 310 LEU B N 1
ATOM 8258 C CA . LEU B 1 310 ? -13.078 -25.781 -30.109 1 89.56 310 LEU B CA 1
ATOM 8259 C C . LEU B 1 310 ? -11.695 -26.344 -30.406 1 89.56 310 LEU B C 1
ATOM 8261 O O . LEU B 1 310 ? -11.258 -26.328 -31.562 1 89.56 310 LEU B O 1
ATOM 8265 N N . VAL B 1 311 ? -11.008 -26.859 -29.406 1 87.25 311 VAL B N 1
ATOM 8266 C CA . VAL B 1 311 ? -9.648 -27.375 -29.547 1 87.25 311 VAL B CA 1
ATOM 8267 C C . VAL B 1 311 ? -9.664 -28.672 -30.375 1 87.25 311 VAL B C 1
ATOM 8269 O O . VAL B 1 311 ? -8.781 -28.891 -31.203 1 87.25 311 VAL B O 1
ATOM 8272 N N . LYS B 1 312 ? -10.688 -29.453 -30.125 1 85.12 312 LYS B N 1
ATOM 8273 C CA . LYS B 1 312 ? -10.805 -30.703 -30.875 1 85.12 312 LYS B CA 1
ATOM 8274 C C . LYS B 1 312 ? -11.07 -30.438 -32.344 1 85.12 312 LYS B C 1
ATOM 8276 O O . LYS B 1 312 ? -10.742 -31.281 -33.188 1 85.12 312 LYS B O 1
ATOM 8281 N N . GLY B 1 313 ? -11.664 -29.328 -32.625 1 81.19 313 GLY B N 1
ATOM 8282 C CA . GLY B 1 313 ? -11.938 -28.969 -34.031 1 81.19 313 GLY B CA 1
ATOM 8283 C C . GLY B 1 313 ? -10.703 -28.5 -34.781 1 81.19 313 GLY B C 1
ATOM 8284 O O . GLY B 1 313 ? -10.727 -28.406 -36 1 81.19 313 GLY B O 1
ATOM 8285 N N . LEU B 1 314 ? -9.68 -28.344 -34.062 1 78.31 314 LEU B N 1
ATOM 8286 C CA . LEU B 1 314 ? -8.445 -27.875 -34.719 1 78.31 314 LEU B CA 1
ATOM 8287 C C . LEU B 1 314 ? -7.684 -29.047 -35.312 1 78.31 314 LEU B C 1
ATOM 8289 O O . LEU B 1 314 ? -7.883 -30.203 -34.938 1 78.31 314 LEU B O 1
ATOM 8293 N N . SER B 1 315 ? -6.906 -28.719 -36.344 1 74.69 315 SER B N 1
ATOM 8294 C CA . SER B 1 315 ? -6.121 -29.734 -37.031 1 74.69 315 SER B CA 1
ATOM 8295 C C . SER B 1 315 ? -5.109 -30.375 -36.094 1 74.69 315 SER B C 1
ATOM 8297 O O . SER B 1 315 ? -4.664 -29.75 -35.125 1 74.69 315 SER B O 1
ATOM 8299 N N . SER B 1 316 ? -4.926 -31.641 -36.25 1 72 316 SER B N 1
ATOM 8300 C CA . SER B 1 316 ? -3.975 -32.406 -35.438 1 72 316 SER B CA 1
ATOM 8301 C C . SER B 1 316 ? -2.592 -31.766 -35.469 1 72 316 SER B C 1
ATOM 8303 O O . SER B 1 316 ? -1.838 -31.859 -34.5 1 72 316 SER B O 1
ATOM 8305 N N . GLU B 1 317 ? -2.354 -31.078 -36.531 1 71.06 317 GLU B N 1
ATOM 8306 C CA . GLU B 1 317 ? -1.054 -30.438 -36.688 1 71.06 317 GLU B CA 1
ATOM 8307 C C . GLU B 1 317 ? -0.882 -29.312 -35.656 1 71.06 317 GLU B C 1
ATOM 8309 O O . GLU B 1 317 ? 0.199 -29.141 -35.094 1 71.06 317 GLU B O 1
ATOM 8314 N N . VAL B 1 318 ? -1.99 -28.656 -35.375 1 70.88 318 VAL B N 1
ATOM 8315 C CA . VAL B 1 318 ? -1.929 -27.531 -34.438 1 70.88 318 VAL B CA 1
ATOM 8316 C C . VAL B 1 318 ? -1.826 -28.062 -33 1 70.88 318 VAL B C 1
ATOM 8318 O O . VAL B 1 318 ? -1.059 -27.531 -32.188 1 70.88 318 VAL B O 1
ATOM 8321 N N . LEU B 1 319 ? -2.494 -29.078 -32.812 1 72.12 319 LEU B N 1
ATOM 8322 C CA . LEU B 1 319 ? -2.555 -29.609 -31.453 1 72.12 319 LEU B CA 1
ATOM 8323 C C . LEU B 1 319 ? -1.229 -30.266 -31.062 1 72.12 319 LEU B C 1
ATOM 8325 O O . LEU B 1 319 ? -0.831 -30.203 -29.891 1 72.12 319 LEU B O 1
ATOM 8329 N N . ASP B 1 320 ? -0.632 -30.859 -32.031 1 75.19 320 ASP B N 1
ATOM 8330 C CA . ASP B 1 320 ? 0.644 -31.516 -31.75 1 75.19 320 ASP B CA 1
ATOM 8331 C C . ASP B 1 320 ? 1.736 -30.484 -31.453 1 75.19 320 ASP B C 1
ATOM 8333 O O . ASP B 1 320 ? 2.686 -30.766 -30.719 1 75.19 320 ASP B O 1
ATOM 8337 N N . VAL B 1 321 ? 1.443 -29.344 -31.938 1 78.94 321 VAL B N 1
ATOM 8338 C CA . VAL B 1 321 ? 2.498 -28.344 -31.844 1 78.94 321 VAL B CA 1
ATOM 8339 C C . VAL B 1 321 ? 2.217 -27.406 -30.672 1 78.94 321 VAL B C 1
ATOM 8341 O O . VAL B 1 321 ? 3.121 -26.719 -30.188 1 78.94 321 VAL B O 1
ATOM 8344 N N . CYS B 1 322 ? 0.996 -27.516 -30.141 1 86.38 322 CYS B N 1
ATOM 8345 C CA . CYS B 1 322 ? 0.637 -26.594 -29.078 1 86.38 322 CYS B CA 1
ATOM 8346 C C . CYS B 1 322 ? 0.344 -27.328 -27.781 1 86.38 322 CYS B C 1
ATOM 8348 O O . CYS B 1 322 ? -0.806 -27.672 -27.5 1 86.38 322 CYS B O 1
ATOM 8350 N N . PRO B 1 323 ? 1.275 -27.5 -26.891 1 87.5 323 PRO B N 1
ATOM 8351 C CA . PRO B 1 323 ? 1.15 -28.312 -25.672 1 87.5 323 PRO B CA 1
ATOM 8352 C C . PRO B 1 323 ? 0.046 -27.828 -24.75 1 87.5 323 PRO B C 1
ATOM 8354 O O . PRO B 1 323 ? -0.614 -28.625 -24.078 1 87.5 323 PRO B O 1
ATOM 8357 N N . VAL B 1 324 ? -0.161 -26.562 -24.672 1 89.88 324 VAL B N 1
ATOM 8358 C CA . VAL B 1 324 ? -1.144 -26.031 -23.734 1 89.88 324 VAL B CA 1
ATOM 8359 C C . VAL B 1 324 ? -2.543 -26.484 -24.141 1 89.88 324 VAL B C 1
ATOM 8361 O O . VAL B 1 324 ? -3.371 -26.797 -23.281 1 89.88 324 VAL B O 1
ATOM 8364 N N . LEU B 1 325 ? -2.812 -26.531 -25.438 1 88.75 325 LEU B N 1
ATOM 8365 C CA . LEU B 1 325 ? -4.102 -27 -25.922 1 88.75 325 LEU B CA 1
ATOM 8366 C C . LEU B 1 325 ? -4.25 -28.5 -25.719 1 88.75 325 LEU B C 1
ATOM 8368 O O . LEU B 1 325 ? -5.336 -28.984 -25.375 1 88.75 325 LEU B O 1
ATOM 8372 N N . GLY B 1 326 ? -3.133 -29.141 -25.859 1 85.5 326 GLY B N 1
ATOM 8373 C CA . GLY B 1 326 ? -3.146 -30.578 -25.562 1 85.5 326 GLY B CA 1
ATOM 8374 C C . GLY B 1 326 ? -3.424 -30.891 -24.109 1 85.5 326 GLY B C 1
ATOM 8375 O O . GLY B 1 326 ? -4.156 -31.828 -23.797 1 85.5 326 GLY B O 1
ATOM 8376 N N . CYS B 1 327 ? -2.865 -30.125 -23.312 1 86 327 CYS B N 1
ATOM 8377 C CA . CYS B 1 327 ? -3.07 -30.297 -21.875 1 86 327 CYS B CA 1
ATOM 8378 C C . CYS B 1 327 ? -4.527 -30.078 -21.5 1 86 327 CYS B C 1
ATOM 8380 O O . CYS B 1 327 ? -5.09 -30.812 -20.688 1 86 327 CYS B O 1
ATOM 8382 N N . LEU B 1 328 ? -5.125 -29.047 -22.078 1 88.38 328 LEU B N 1
ATOM 8383 C CA . LEU B 1 328 ? -6.527 -28.75 -21.812 1 88.38 328 LEU B CA 1
ATOM 8384 C C . LEU B 1 328 ? -7.414 -29.922 -22.188 1 88.38 328 LEU B C 1
ATOM 8386 O O . LEU B 1 328 ? -8.305 -30.312 -21.438 1 88.38 328 LEU B O 1
ATOM 8390 N N . GLU B 1 329 ? -7.141 -30.484 -23.297 1 84.19 329 GLU B N 1
ATOM 8391 C CA . GLU B 1 329 ? -7.895 -31.656 -23.75 1 84.19 329 GLU B CA 1
ATOM 8392 C C . GLU B 1 329 ? -7.688 -32.844 -22.828 1 84.19 329 GLU B C 1
ATOM 8394 O O . GLU B 1 329 ? -8.625 -33.594 -22.547 1 84.19 329 GLU B O 1
ATOM 8399 N N . GLY B 1 330 ? -6.496 -32.938 -22.312 1 85 330 GLY B N 1
ATOM 8400 C CA . GLY B 1 330 ? -6.164 -34.062 -21.438 1 85 330 GLY B CA 1
ATOM 8401 C C . GLY B 1 330 ? -6.809 -33.969 -20.062 1 85 330 GLY B C 1
ATOM 8402 O O . GLY B 1 330 ? -7.109 -34.969 -19.438 1 85 330 GLY B O 1
ATOM 8403 N N . VAL B 1 331 ? -7.039 -32.781 -19.641 1 87.44 331 VAL B N 1
ATOM 8404 C CA . VAL B 1 331 ? -7.559 -32.594 -18.297 1 87.44 331 VAL B CA 1
ATOM 8405 C C . VAL B 1 331 ? -9.086 -32.688 -18.312 1 87.44 331 VAL B C 1
ATOM 8407 O O . VAL B 1 331 ? -9.703 -32.875 -17.266 1 87.44 331 VAL B O 1
ATOM 8410 N N . TRP B 1 332 ? -9.68 -32.562 -19.5 1 91.12 332 TRP B N 1
ATOM 8411 C CA . TRP B 1 332 ? -11.117 -32.781 -19.625 1 91.12 332 TRP B CA 1
ATOM 8412 C C . TRP B 1 332 ? -11.461 -34.25 -19.516 1 91.12 332 TRP B C 1
ATOM 8414 O O . TRP B 1 332 ? -11.609 -34.938 -20.516 1 91.12 332 TRP B O 1
ATOM 8424 N N . THR B 1 333 ? -11.57 -34.688 -18.281 1 89.88 333 THR B N 1
ATOM 8425 C CA . THR B 1 333 ? -11.75 -36.125 -17.969 1 89.88 333 THR B CA 1
ATOM 8426 C C . THR B 1 333 ? -13.234 -36.469 -17.922 1 89.88 333 THR B C 1
ATOM 8428 O O . THR B 1 333 ? -14.094 -35.594 -18.062 1 89.88 333 THR B O 1
ATOM 8431 N N . ASP B 1 334 ? -13.477 -37.75 -17.656 1 91.31 334 ASP B N 1
ATOM 8432 C CA . ASP B 1 334 ? -14.836 -38.25 -17.516 1 91.31 334 ASP B CA 1
ATOM 8433 C C . ASP B 1 334 ? -15.523 -37.688 -16.281 1 91.31 334 ASP B C 1
ATOM 8435 O O . ASP B 1 334 ? -16.734 -37.469 -16.281 1 91.31 334 ASP B O 1
ATOM 8439 N N . GLN B 1 335 ? -14.695 -37.406 -15.367 1 91.19 335 GLN B N 1
ATOM 8440 C CA . GLN B 1 335 ? -15.25 -36.844 -14.141 1 91.19 335 GLN B CA 1
ATOM 8441 C C . GLN B 1 335 ? -15.766 -35.406 -14.375 1 91.19 335 GLN B C 1
ATOM 8443 O O . GLN B 1 335 ? -16.766 -35 -13.781 1 91.19 335 GLN B O 1
ATOM 8448 N N . CYS B 1 336 ? -15.086 -34.688 -15.211 1 94.25 336 CYS B N 1
ATOM 8449 C CA . CYS B 1 336 ? -15.555 -33.344 -15.539 1 94.25 336 CYS B CA 1
ATOM 8450 C C . CYS B 1 336 ? -16.859 -33.406 -16.328 1 94.25 336 CYS B C 1
ATOM 8452 O O . CYS B 1 336 ? -17.781 -32.625 -16.094 1 94.25 336 CYS B O 1
ATOM 8454 N N . HIS B 1 337 ? -16.891 -34.375 -17.188 1 93.56 337 HIS B N 1
ATOM 8455 C CA . HIS B 1 337 ? -18.125 -34.594 -17.922 1 93.56 337 HIS B CA 1
ATOM 8456 C C . HIS B 1 337 ? -19.281 -34.969 -17 1 93.56 337 HIS B C 1
ATOM 8458 O O . HIS B 1 337 ? -20.391 -34.438 -17.141 1 93.56 337 HIS B O 1
ATOM 8464 N N . TYR B 1 338 ? -18.859 -35.844 -16.094 1 93.81 338 TYR B N 1
ATOM 8465 C CA . TYR B 1 338 ? -19.844 -36.281 -15.109 1 93.81 338 TYR B CA 1
ATOM 8466 C C . TYR B 1 338 ? -20.359 -35.094 -14.297 1 93.81 338 TYR B C 1
ATOM 8468 O O . TYR B 1 338 ? -21.562 -34.938 -14.109 1 93.81 338 TYR B O 1
ATOM 8476 N N . ALA B 1 339 ? -19.516 -34.281 -13.891 1 94.44 339 ALA B N 1
ATOM 8477 C CA . ALA B 1 339 ? -19.891 -33.125 -13.078 1 94.44 339 ALA B CA 1
ATOM 8478 C C . ALA B 1 339 ? -20.781 -32.156 -13.875 1 94.44 339 ALA B C 1
ATOM 8480 O O . ALA B 1 339 ? -21.781 -31.656 -13.359 1 94.44 339 ALA B O 1
ATOM 8481 N N . LEU B 1 340 ? -20.422 -31.906 -15.109 1 95 340 LEU B N 1
ATOM 8482 C CA . LEU B 1 340 ? -21.188 -31.016 -15.961 1 95 340 LEU B CA 1
ATOM 8483 C C . LEU B 1 340 ? -22.594 -31.578 -16.203 1 95 340 LEU B C 1
ATOM 8485 O O . LEU B 1 340 ? -23.578 -30.844 -16.094 1 95 340 LEU B O 1
ATOM 8489 N N . ARG B 1 341 ? -22.656 -32.812 -16.469 1 93.12 341 ARG B N 1
ATOM 8490 C CA . ARG B 1 341 ? -23.953 -33.438 -16.719 1 93.12 341 ARG B CA 1
ATOM 8491 C C . ARG B 1 341 ? -24.828 -33.406 -15.469 1 93.12 341 ARG B C 1
ATOM 8493 O O . ARG B 1 341 ? -26.031 -33.125 -15.555 1 93.12 341 ARG B O 1
ATOM 8500 N N . MET B 1 342 ? -24.203 -33.656 -14.375 1 92.62 342 MET B N 1
ATOM 8501 C CA . MET B 1 342 ? -24.922 -33.625 -13.117 1 92.62 342 MET B CA 1
ATOM 8502 C C . MET B 1 342 ? -25.5 -32.25 -12.844 1 92.62 342 MET B C 1
ATOM 8504 O O . MET B 1 342 ? -26.672 -32.094 -12.492 1 92.62 342 MET B O 1
ATOM 8508 N N . LEU B 1 343 ? -24.75 -31.281 -13.086 1 93.31 343 LEU B N 1
ATOM 8509 C CA . LEU B 1 343 ? -25.188 -29.906 -12.828 1 93.31 343 LEU B CA 1
ATOM 8510 C C . LEU B 1 343 ? -26.25 -29.484 -13.836 1 93.31 343 LEU B C 1
ATOM 8512 O O . LEU B 1 343 ? -27.234 -28.828 -13.477 1 93.31 343 LEU B O 1
ATOM 8516 N N . GLN B 1 344 ? -26.109 -29.859 -15.047 1 91 344 GLN B N 1
ATOM 8517 C CA . GLN B 1 344 ? -27.062 -29.5 -16.094 1 91 344 GLN B CA 1
ATOM 8518 C C . GLN B 1 344 ? -28.391 -30.203 -15.883 1 91 344 GLN B C 1
ATOM 8520 O O . GLN B 1 344 ? -29.453 -29.656 -16.203 1 91 344 GLN B O 1
ATOM 8525 N N . LYS B 1 345 ? -28.281 -31.375 -15.297 1 90 345 LYS B N 1
ATOM 8526 C CA . LYS B 1 345 ? -29.5 -32.188 -15.125 1 90 345 LYS B CA 1
ATOM 8527 C C . LYS B 1 345 ? -30.188 -31.828 -13.812 1 90 345 LYS B C 1
ATOM 8529 O O . LYS B 1 345 ? -31.422 -31.875 -13.734 1 90 345 LYS B O 1
ATOM 8534 N N . CYS B 1 346 ? -29.438 -31.438 -12.844 1 91.19 346 CYS B N 1
ATOM 8535 C CA . CYS B 1 346 ? -30.016 -31.391 -11.508 1 91.19 346 CYS B CA 1
ATOM 8536 C C . CYS B 1 346 ? -30.266 -29.938 -11.086 1 91.19 346 CYS B C 1
ATOM 8538 O O . CYS B 1 346 ? -31.203 -29.656 -10.328 1 91.19 346 CYS B O 1
ATOM 8540 N N . VAL B 1 347 ? -29.453 -29 -11.523 1 90.75 347 VAL B N 1
ATOM 8541 C CA . VAL B 1 347 ? -29.453 -27.703 -10.852 1 90.75 347 VAL B CA 1
ATOM 8542 C C . VAL B 1 347 ? -29.781 -26.609 -11.859 1 90.75 347 VAL B C 1
ATOM 8544 O O . VAL B 1 347 ? -29.328 -26.656 -13.008 1 90.75 347 VAL B O 1
ATOM 8547 N N . THR B 1 348 ? -30.625 -25.688 -11.445 1 88.06 348 THR B N 1
ATOM 8548 C CA . THR B 1 348 ? -30.891 -24.453 -12.18 1 88.06 348 THR B CA 1
ATOM 8549 C C . THR B 1 348 ? -30.688 -23.234 -11.281 1 88.06 348 THR B C 1
ATOM 8551 O O . THR B 1 348 ? -31.109 -23.234 -10.125 1 88.06 348 THR B O 1
ATOM 8554 N N . VAL B 1 349 ? -29.875 -22.344 -11.758 1 85.94 349 VAL B N 1
ATOM 8555 C CA . VAL B 1 349 ? -29.609 -21.156 -10.969 1 85.94 349 VAL B CA 1
ATOM 8556 C C . VAL B 1 349 ? -30.422 -19.984 -11.508 1 85.94 349 VAL B C 1
ATOM 8558 O O . VAL B 1 349 ? -30.328 -19.656 -12.695 1 85.94 349 VAL B O 1
ATOM 8561 N N . GLU B 1 350 ? -31.312 -19.453 -10.703 1 78.44 350 GLU B N 1
ATOM 8562 C CA . GLU B 1 350 ? -32.125 -18.297 -11.07 1 78.44 350 GLU B CA 1
ATOM 8563 C C . GLU B 1 350 ? -31.953 -17.156 -10.078 1 78.44 350 GLU B C 1
ATOM 8565 O O . GLU B 1 350 ? -31.203 -17.281 -9.102 1 78.44 350 GLU B O 1
ATOM 8570 N N . ASN B 1 351 ? -32.406 -16.016 -10.422 1 73.75 351 ASN B N 1
ATOM 8571 C CA . ASN B 1 351 ? -32.281 -14.828 -9.594 1 73.75 351 ASN B CA 1
ATOM 8572 C C . ASN B 1 351 ? -32.688 -15.094 -8.148 1 73.75 351 ASN B C 1
ATOM 8574 O O . ASN B 1 351 ? -32.125 -14.516 -7.219 1 73.75 351 ASN B O 1
ATOM 8578 N N . GLY B 1 352 ? -33.562 -16.094 -7.965 1 68.88 352 GLY B N 1
ATOM 8579 C CA . GLY B 1 352 ? -34.062 -16.344 -6.629 1 68.88 352 GLY B CA 1
ATOM 8580 C C . GLY B 1 352 ? -33.25 -17.375 -5.867 1 68.88 352 GLY B C 1
ATOM 8581 O O . GLY B 1 352 ? -33.531 -17.672 -4.707 1 68.88 352 GLY B O 1
ATOM 8582 N N . GLY B 1 353 ? -32.219 -17.969 -6.461 1 80.62 353 GLY B N 1
ATOM 8583 C CA . GLY B 1 353 ? -31.406 -18.953 -5.762 1 80.62 353 GLY B CA 1
ATOM 8584 C C . GLY B 1 353 ? -31.141 -20.203 -6.59 1 80.62 353 GLY B C 1
ATOM 8585 O O . GLY B 1 353 ? -31.312 -20.188 -7.809 1 80.62 353 GLY B O 1
ATOM 8586 N N . VAL B 1 354 ? -30.703 -21.203 -5.926 1 88.31 354 VAL B N 1
ATOM 8587 C CA . VAL B 1 354 ? -30.406 -22.484 -6.559 1 88.31 354 VAL B CA 1
ATOM 8588 C C . VAL B 1 354 ? -31.594 -23.422 -6.438 1 88.31 354 VAL B C 1
ATOM 8590 O O . VAL B 1 354 ? -32.156 -23.594 -5.348 1 88.31 354 VAL B O 1
ATOM 8593 N N . ARG B 1 355 ? -32.156 -23.828 -7.562 1 88 355 ARG B N 1
ATOM 8594 C CA . ARG B 1 355 ? -33.312 -24.719 -7.578 1 88 355 ARG B CA 1
ATOM 8595 C C . ARG B 1 355 ? -32.969 -26.031 -8.281 1 88 355 ARG B C 1
ATOM 8597 O O . ARG B 1 355 ? -31.969 -26.125 -8.984 1 88 355 ARG B O 1
ATOM 8604 N N . VAL B 1 356 ? -33.812 -27.047 -7.984 1 92.25 356 VAL B N 1
ATOM 8605 C CA . VAL B 1 356 ? -33.656 -28.344 -8.602 1 92.25 356 VAL B CA 1
ATOM 8606 C C . VAL B 1 356 ? -34.562 -28.453 -9.828 1 92.25 356 VAL B C 1
ATOM 8608 O O . VAL B 1 356 ? -35.688 -28.016 -9.805 1 92.25 356 VAL B O 1
ATOM 8611 N N . LYS B 1 357 ? -34.031 -28.938 -10.914 1 91.12 357 LYS B N 1
ATOM 8612 C CA . LYS B 1 357 ? -34.781 -29.062 -12.164 1 91.12 357 LYS B CA 1
ATOM 8613 C C . LYS B 1 357 ? -35.875 -30.125 -12.039 1 91.12 357 LYS B C 1
ATOM 8615 O O . LYS B 1 357 ? -35.781 -31.031 -11.203 1 91.12 357 LYS B O 1
ATOM 8620 N N . GLU B 1 358 ? -36.812 -29.984 -12.922 1 90.31 358 GLU B N 1
ATOM 8621 C CA . GLU B 1 358 ? -37.906 -30.953 -12.969 1 90.31 358 GLU B CA 1
ATOM 8622 C C . GLU B 1 358 ? -37.438 -32.312 -13.469 1 90.31 358 GLU B C 1
ATOM 8624 O O . GLU B 1 358 ? -36.594 -32.375 -14.383 1 90.31 358 GLU B O 1
ATOM 8629 N N . GLY B 1 359 ? -37.875 -33.406 -12.836 1 88.69 359 GLY B N 1
ATOM 8630 C CA . GLY B 1 359 ? -37.562 -34.719 -13.32 1 88.69 359 GLY B CA 1
ATOM 8631 C C . GLY B 1 359 ? -36.469 -35.406 -12.539 1 88.69 359 GLY B C 1
ATOM 8632 O O . GLY B 1 359 ? -36.188 -36.594 -12.75 1 88.69 359 GLY B O 1
ATOM 8633 N N . VAL B 1 360 ? -35.812 -34.781 -11.641 1 90.31 360 VAL B N 1
ATOM 8634 C CA . VAL B 1 360 ? -34.656 -35.312 -10.906 1 90.31 360 VAL B CA 1
ATOM 8635 C C . VAL B 1 360 ? -35.188 -36.25 -9.797 1 90.31 360 VAL B C 1
ATOM 8637 O O . VAL B 1 360 ? -34.625 -37.344 -9.602 1 90.31 360 VAL B O 1
ATOM 8640 N N . SER B 1 361 ? -36.156 -35.781 -9.062 1 91.56 361 SER B N 1
ATOM 8641 C CA . SER B 1 361 ? -36.719 -36.594 -7.988 1 91.56 361 SER B CA 1
ATOM 8642 C C . SER B 1 361 ? -38.25 -36.656 -8.133 1 91.56 361 SER B C 1
ATOM 8644 O O . SER B 1 361 ? -38.938 -35.656 -8.117 1 91.56 361 SER B O 1
ATOM 8646 N N . PRO B 1 362 ? -38.656 -37.875 -8.211 1 91.75 362 PRO B N 1
ATOM 8647 C CA . PRO B 1 362 ? -40.094 -38.031 -8.297 1 91.75 362 PRO B CA 1
ATOM 8648 C C . PRO B 1 362 ? -40.844 -37.5 -7.078 1 91.75 362 PRO B C 1
ATOM 8650 O O . PRO B 1 362 ? -41.938 -36.969 -7.203 1 91.75 362 PRO B O 1
ATOM 8653 N N . LYS B 1 363 ? -40.156 -37.656 -5.98 1 92.25 363 LYS B N 1
ATOM 8654 C CA . LYS B 1 363 ? -40.75 -37.156 -4.754 1 92.25 363 LYS B CA 1
ATOM 8655 C C . LYS B 1 363 ? -40.938 -35.625 -4.828 1 92.25 363 LYS B C 1
ATOM 8657 O O . LYS B 1 363 ? -42 -35.125 -4.453 1 92.25 363 LYS B O 1
ATOM 8662 N N . LEU B 1 364 ? -39.906 -35.031 -5.305 1 92.88 364 LEU B N 1
ATOM 8663 C CA . LEU B 1 364 ? -39.969 -33.562 -5.422 1 92.88 364 LEU B CA 1
ATOM 8664 C C . LEU B 1 364 ? -41 -33.156 -6.477 1 92.88 364 LEU B C 1
ATOM 8666 O O . LEU B 1 364 ? -41.75 -32.188 -6.27 1 92.88 364 LEU B O 1
ATOM 8670 N N . ASP B 1 365 ? -41.062 -33.844 -7.555 1 92.5 365 ASP B N 1
ATOM 8671 C CA . ASP B 1 365 ? -42 -33.531 -8.625 1 92.5 365 ASP B CA 1
ATOM 8672 C C . ASP B 1 365 ? -43.438 -33.656 -8.141 1 92.5 365 ASP B C 1
ATOM 8674 O O . ASP B 1 365 ? -44.312 -32.875 -8.492 1 92.5 365 ASP B O 1
ATOM 8678 N N . GLN B 1 366 ? -43.656 -34.656 -7.332 1 91.06 366 GLN B N 1
ATOM 8679 C CA . GLN B 1 366 ? -45 -34.875 -6.773 1 91.06 366 GLN B CA 1
ATOM 8680 C C . GLN B 1 366 ? -45.406 -33.719 -5.859 1 91.06 366 GLN B C 1
ATOM 8682 O O . GLN B 1 366 ? -46.531 -33.219 -5.938 1 91.06 366 GLN B O 1
ATOM 8687 N N . VAL B 1 367 ? -44.375 -33.344 -5.07 1 92.12 367 VAL B N 1
ATOM 8688 C CA . VAL B 1 367 ? -44.656 -32.281 -4.133 1 92.12 367 VAL B CA 1
ATOM 8689 C C . VAL B 1 367 ? -44.906 -30.969 -4.902 1 92.12 367 VAL B C 1
ATOM 8691 O O . VAL B 1 367 ? -45.812 -30.219 -4.57 1 92.12 367 VAL B O 1
ATOM 8694 N N . VAL B 1 368 ? -44.188 -30.766 -5.938 1 91.25 368 VAL B N 1
ATOM 8695 C CA . VAL B 1 368 ? -44.344 -29.547 -6.742 1 91.25 368 VAL B CA 1
ATOM 8696 C C . VAL B 1 368 ? -45.688 -29.594 -7.473 1 91.25 368 VAL B C 1
ATOM 8698 O O . VAL B 1 368 ? -46.375 -28.562 -7.582 1 91.25 368 VAL B O 1
ATOM 8701 N N . GLU B 1 369 ? -46.062 -30.734 -7.891 1 88.94 369 GLU B N 1
ATOM 8702 C CA . GLU B 1 369 ? -47.375 -30.906 -8.539 1 88.94 369 GLU B CA 1
ATOM 8703 C C . GLU B 1 369 ? -48.531 -30.641 -7.566 1 88.94 369 GLU B C 1
ATOM 8705 O O . GLU B 1 369 ? -49.5 -30 -7.918 1 88.94 369 GLU B O 1
ATOM 8710 N N . HIS B 1 370 ? -48.312 -31.172 -6.352 1 88.62 370 HIS B N 1
ATOM 8711 C CA . HIS B 1 370 ? -49.312 -30.938 -5.32 1 88.62 370 HIS B CA 1
ATOM 8712 C C . HIS B 1 370 ? -49.438 -29.453 -5.016 1 88.62 370 HIS B C 1
ATOM 8714 O O . HIS B 1 370 ? -50.562 -28.953 -4.809 1 88.62 370 HIS B O 1
ATOM 8720 N N . ILE B 1 371 ? -48.281 -28.859 -5.051 1 89.88 371 ILE B N 1
ATOM 8721 C CA . ILE B 1 371 ? -48.281 -27.438 -4.762 1 89.88 371 ILE B CA 1
ATOM 8722 C C . ILE B 1 371 ? -49 -26.688 -5.887 1 89.88 371 ILE B C 1
ATOM 8724 O O . ILE B 1 371 ? -49.812 -25.781 -5.629 1 89.88 371 ILE B O 1
ATOM 8728 N N . LYS B 1 372 ? -48.781 -27.062 -7.059 1 87.12 372 LYS B N 1
ATOM 8729 C CA . LYS B 1 372 ? -49.438 -26.438 -8.219 1 87.12 372 LYS B CA 1
ATOM 8730 C C . LYS B 1 372 ? -50.938 -26.641 -8.195 1 87.12 372 LYS B C 1
ATOM 8732 O O . LYS B 1 372 ? -51.688 -25.734 -8.555 1 87.12 372 LYS B O 1
ATOM 8737 N N . HIS B 1 373 ? -51.406 -27.766 -7.656 1 86.19 373 HIS B N 1
ATOM 8738 C CA . HIS B 1 373 ? -52.812 -28.109 -7.688 1 86.19 373 HIS B CA 1
ATOM 8739 C C . HIS B 1 373 ? -53.5 -27.812 -6.352 1 86.19 373 HIS B C 1
ATOM 8741 O O . HIS B 1 373 ? -54.688 -28.062 -6.176 1 86.19 373 HIS B O 1
ATOM 8747 N N . LEU B 1 374 ? -52.656 -27.406 -5.465 1 87.25 374 LEU B N 1
ATOM 8748 C CA . LEU B 1 374 ? -53.188 -27.172 -4.117 1 87.25 374 LEU B CA 1
ATOM 8749 C C . LEU B 1 374 ? -54.344 -26.203 -4.137 1 87.25 374 LEU B C 1
ATOM 8751 O O . LEU B 1 374 ? -55.375 -26.438 -3.48 1 87.25 374 LEU B O 1
ATOM 8755 N N . PRO B 1 375 ? -54.281 -25.188 -4.957 1 86.94 375 PRO B N 1
ATOM 8756 C CA . PRO B 1 375 ? -55.438 -24.266 -4.973 1 86.94 375 PRO B CA 1
ATOM 8757 C C . PRO B 1 375 ? -56.719 -24.938 -5.441 1 86.94 375 PRO B C 1
ATOM 8759 O O . PRO B 1 375 ? -57.781 -24.688 -4.883 1 86.94 375 PRO B O 1
ATOM 8762 N N . ASP B 1 376 ? -56.594 -25.828 -6.332 1 84.56 376 ASP B N 1
ATOM 8763 C CA . ASP B 1 376 ? -57.75 -26.562 -6.828 1 84.56 376 ASP B CA 1
ATOM 8764 C C . ASP B 1 376 ? -58.281 -27.516 -5.77 1 84.56 376 ASP B C 1
ATOM 8766 O O . ASP B 1 376 ? -59.5 -27.641 -5.602 1 84.56 376 ASP B O 1
ATOM 8770 N N . ILE B 1 377 ? -57.438 -28.156 -5.086 1 86.94 377 ILE B N 1
ATOM 8771 C CA . ILE B 1 377 ? -57.812 -29.109 -4.043 1 86.94 377 ILE B CA 1
ATOM 8772 C C . ILE B 1 377 ? -58.5 -28.375 -2.898 1 86.94 377 ILE B C 1
ATOM 8774 O O . ILE B 1 377 ? -59.5 -28.844 -2.373 1 86.94 377 ILE B O 1
ATOM 8778 N N . LEU B 1 378 ? -57.969 -27.25 -2.547 1 88.69 378 LEU B N 1
ATOM 8779 C CA . LEU B 1 378 ? -58.562 -26.469 -1.465 1 88.69 378 LEU B CA 1
ATOM 8780 C C . LEU B 1 378 ? -59.938 -25.969 -1.852 1 88.69 378 LEU B C 1
ATOM 8782 O O . LEU B 1 378 ? -60.875 -26 -1.035 1 88.69 378 LEU B O 1
ATOM 8786 N N . ASN B 1 379 ? -60.094 -25.703 -3.07 1 86.19 379 ASN B N 1
ATOM 8787 C CA . ASN B 1 379 ? -61.406 -25.234 -3.553 1 86.19 379 ASN B CA 1
ATOM 8788 C C . ASN B 1 379 ? -62.438 -26.359 -3.584 1 86.19 379 ASN B C 1
ATOM 8790 O O . ASN B 1 379 ? -63.594 -26.172 -3.193 1 86.19 379 ASN B O 1
ATOM 8794 N N . SER B 1 380 ? -61.969 -27.422 -4.047 1 85.81 380 SER B N 1
ATOM 8795 C CA . SER B 1 380 ? -62.875 -28.578 -4.09 1 85.81 380 SER B CA 1
ATOM 8796 C C . SER B 1 380 ? -63.281 -29.016 -2.688 1 85.81 380 SER B C 1
ATOM 8798 O O . SER B 1 380 ? -64.438 -29.375 -2.457 1 85.81 380 SER B O 1
ATOM 8800 N N . THR B 1 381 ? -62.375 -28.938 -1.793 1 88.75 381 THR B N 1
ATOM 8801 C CA . THR B 1 381 ? -62.656 -29.297 -0.408 1 88.75 381 THR B CA 1
ATOM 8802 C C . THR B 1 381 ? -63.625 -28.297 0.211 1 88.75 381 THR B C 1
ATOM 8804 O O . THR B 1 381 ? -64.5 -28.672 0.984 1 88.75 381 THR B O 1
ATOM 8807 N N . ALA B 1 382 ? -63.469 -27.125 -0.135 1 86.69 382 ALA B N 1
ATOM 8808 C CA . ALA B 1 382 ? -64.375 -26.094 0.356 1 86.69 382 ALA B CA 1
ATOM 8809 C C . ALA B 1 382 ? -65.812 -26.344 -0.109 1 86.69 382 ALA B C 1
ATOM 8811 O O . ALA B 1 382 ? -66.75 -26.234 0.674 1 86.69 382 ALA B O 1
ATOM 8812 N N . VAL B 1 383 ? -65.875 -26.875 -1.309 1 81.5 383 VAL B N 1
ATOM 8813 C CA . VAL B 1 383 ? -67.188 -27.172 -1.879 1 81.5 383 VAL B CA 1
ATOM 8814 C C . VAL B 1 383 ? -67.75 -28.391 -1.19 1 81.5 383 VAL B C 1
ATOM 8816 O O . VAL B 1 383 ? -69 -28.422 -0.89 1 81.5 383 VAL B O 1
ATOM 8819 N N . GLU B 1 384 ? -67 -29.234 -0.963 1 84.12 384 GLU B N 1
ATOM 8820 C CA . GLU B 1 384 ? -67.438 -30.453 -0.274 1 84.12 384 GLU B CA 1
ATOM 8821 C C . GLU B 1 384 ? -67.938 -30.125 1.139 1 84.12 384 GLU B C 1
ATOM 8823 O O . GLU B 1 384 ? -68.938 -30.641 1.573 1 84.12 384 GLU B O 1
ATOM 8828 N N . ILE B 1 385 ? -67.188 -29.297 1.848 1 84.88 385 ILE B N 1
ATOM 8829 C CA . ILE B 1 385 ? -67.562 -28.906 3.209 1 84.88 385 ILE B CA 1
ATOM 8830 C C . ILE B 1 385 ? -68.875 -28.125 3.195 1 84.88 385 ILE B C 1
ATOM 8832 O O . ILE B 1 385 ? -69.75 -28.359 4.031 1 84.88 385 ILE B O 1
ATOM 8836 N N . LEU B 1 386 ? -69 -27.422 2.184 1 78.62 386 LEU B N 1
ATOM 8837 C CA . LEU B 1 386 ? -70.25 -26.625 2.055 1 78.62 386 LEU B CA 1
ATOM 8838 C C . LEU B 1 386 ? -71.438 -27.531 1.759 1 78.62 386 LEU B C 1
ATOM 8840 O O . LEU B 1 386 ? -72.562 -27.297 2.279 1 78.62 386 LEU B O 1
ATOM 8844 N N . GLY B 1 387 ? -71.188 -28.5 0.923 1 76.19 387 GLY B N 1
ATOM 8845 C CA . GLY B 1 387 ? -72.25 -29.453 0.628 1 76.19 387 GLY B CA 1
ATOM 8846 C C . GLY B 1 387 ? -72.688 -30.25 1.84 1 76.19 387 GLY B C 1
ATOM 8847 O O . GLY B 1 387 ? -73.875 -30.484 2.039 1 76.19 387 GLY B O 1
ATOM 8848 N N . ARG B 1 388 ? -71.812 -30.562 2.635 1 76.25 388 ARG B N 1
ATOM 8849 C CA . ARG B 1 388 ? -72.062 -31.344 3.834 1 76.25 388 ARG B CA 1
ATOM 8850 C C . ARG B 1 388 ? -72.75 -30.484 4.898 1 76.25 388 ARG B C 1
ATOM 8852 O O . ARG B 1 388 ? -73.688 -30.922 5.586 1 76.25 388 ARG B O 1
ATOM 8859 N N . LEU B 1 389 ? -72.375 -29.266 4.945 1 72.38 389 LEU B N 1
ATOM 8860 C CA . LEU B 1 389 ? -72.875 -28.359 5.949 1 72.38 389 LEU B CA 1
ATOM 8861 C C . LEU B 1 389 ? -74.25 -27.781 5.5 1 72.38 389 LEU B C 1
ATOM 8863 O O . LEU B 1 389 ? -75.062 -27.359 6.328 1 72.38 389 LEU B O 1
ATOM 8867 N N . GLY B 1 390 ? -74.5 -27.688 4.191 1 62.12 390 GLY B N 1
ATOM 8868 C CA . GLY B 1 390 ? -75.688 -27.156 3.646 1 62.12 390 GLY B CA 1
ATOM 8869 C C . GLY B 1 390 ? -76.938 -27.922 4.09 1 62.12 390 GLY B C 1
ATOM 8870 O O . GLY B 1 390 ? -78.062 -27.359 4.145 1 62.12 390 GLY B O 1
ATOM 8871 N N . ASP B 1 391 ? -76.938 -29.312 4.34 1 54.53 391 ASP B N 1
ATOM 8872 C CA . ASP B 1 391 ? -78.062 -30.031 4.812 1 54.53 391 ASP B CA 1
ATOM 8873 C C . ASP B 1 391 ? -78.438 -29.625 6.234 1 54.53 391 ASP B C 1
ATOM 8875 O O . ASP B 1 391 ? -79.438 -30.109 6.801 1 54.53 391 ASP B O 1
ATOM 8879 N N . HIS B 1 392 ? -77.625 -28.828 6.895 1 52.53 392 HIS B N 1
ATOM 8880 C CA . HIS B 1 392 ? -78.062 -28.422 8.234 1 52.53 392 HIS B CA 1
ATOM 8881 C C . HIS B 1 392 ? -78.938 -27.172 8.195 1 52.53 392 HIS B C 1
ATOM 8883 O O . HIS B 1 392 ? -78.688 -26.25 7.43 1 52.53 392 HIS B O 1
ATOM 8889 N N . PRO B 1 393 ? -80.312 -27.344 8.562 1 46.97 393 PRO B N 1
ATOM 8890 C CA . PRO B 1 393 ? -81.375 -26.328 8.445 1 46.97 393 PRO B CA 1
ATOM 8891 C C . PRO B 1 393 ? -80.875 -24.922 8.734 1 46.97 393 PRO B C 1
ATOM 8893 O O . PRO B 1 393 ? -81.312 -23.953 8.125 1 46.97 393 PRO B O 1
ATOM 8896 N N . HIS B 1 394 ? -80.438 -24.547 9.938 1 46.22 394 HIS B N 1
ATOM 8897 C CA . HIS B 1 394 ? -80.188 -23.203 10.477 1 46.22 394 HIS B CA 1
ATOM 8898 C C . HIS B 1 394 ? -78.812 -22.672 10.023 1 46.22 394 HIS B C 1
ATOM 8900 O O . HIS B 1 394 ? -78.375 -21.672 10.562 1 46.22 394 HIS B O 1
ATOM 8906 N N . SER B 1 395 ? -78.125 -23.375 9.234 1 46.06 395 SER B N 1
ATOM 8907 C CA . SER B 1 395 ? -76.688 -23.062 9.195 1 46.06 395 SER B CA 1
ATOM 8908 C C . SER B 1 395 ? -76.375 -21.812 8.367 1 46.06 395 SER B C 1
ATOM 8910 O O . SER B 1 395 ? -77.062 -21.594 7.34 1 46.06 395 SER B O 1
ATOM 8912 N N . VAL B 1 396 ? -75.938 -20.625 8.867 1 48.28 396 VAL B N 1
ATOM 8913 C CA . VAL B 1 396 ? -75.438 -19.344 8.336 1 48.28 396 VAL B CA 1
ATOM 8914 C C . VAL B 1 396 ? -74.688 -19.594 7.027 1 48.28 396 VAL B C 1
ATOM 8916 O O . VAL B 1 396 ? -74.062 -20.625 6.859 1 48.28 396 VAL B O 1
ATOM 8919 N N . PRO B 1 397 ? -75.25 -19.031 5.938 1 47.91 397 PRO B N 1
ATOM 8920 C CA . PRO B 1 397 ? -74.562 -19.141 4.645 1 47.91 397 PRO B CA 1
ATOM 8921 C C . PRO B 1 397 ? -73.062 -18.969 4.766 1 47.91 397 PRO B C 1
ATOM 8923 O O . PRO B 1 397 ? -72.562 -17.938 5.25 1 47.91 397 PRO B O 1
ATOM 8926 N N . LEU B 1 398 ? -72.312 -19.859 5.102 1 53.91 398 LEU B N 1
ATOM 8927 C CA . LEU B 1 398 ? -70.938 -19.922 5.543 1 53.91 398 LEU B CA 1
ATOM 8928 C C . LEU B 1 398 ? -70 -19.703 4.371 1 53.91 398 LEU B C 1
ATOM 8930 O O . LEU B 1 398 ? -70.125 -20.359 3.336 1 53.91 398 LEU B O 1
ATOM 8934 N N . SER B 1 399 ? -69.562 -18.328 3.957 1 61.06 399 SER B N 1
ATOM 8935 C CA . SER B 1 399 ? -68.375 -18.219 3.131 1 61.06 399 SER B CA 1
ATOM 8936 C C . SER B 1 399 ? -67.188 -18.938 3.777 1 61.06 399 SER B C 1
ATOM 8938 O O . SER B 1 399 ? -66.812 -18.625 4.914 1 61.06 399 SER B O 1
ATOM 8940 N N . LEU B 1 400 ? -66.875 -19.938 3.199 1 77.19 400 LEU B N 1
ATOM 8941 C CA . LEU B 1 400 ? -65.812 -20.812 3.752 1 77.19 400 LEU B CA 1
ATOM 8942 C C . LEU B 1 400 ? -64.625 -20.953 2.781 1 77.19 400 LEU B C 1
ATOM 8944 O O . LEU B 1 400 ? -64.875 -21.062 1.569 1 77.19 400 LEU B O 1
ATOM 8948 N N . ALA B 1 401 ? -63.5 -20.531 3.207 1 83.25 401 ALA B N 1
ATOM 8949 C CA . ALA B 1 401 ? -62.281 -20.828 2.467 1 83.25 401 ALA B CA 1
ATOM 8950 C C . ALA B 1 401 ? -61.375 -21.781 3.254 1 83.25 401 ALA B C 1
ATOM 8952 O O . ALA B 1 401 ? -61.344 -21.75 4.484 1 83.25 401 ALA B O 1
ATOM 8953 N N . VAL B 1 402 ? -60.812 -22.688 2.51 1 88.31 402 VAL B N 1
ATOM 8954 C CA . VAL B 1 402 ? -59.812 -23.547 3.135 1 88.31 402 VAL B CA 1
ATOM 8955 C C . VAL B 1 402 ? -58.438 -22.984 2.867 1 88.31 402 VAL B C 1
ATOM 8957 O O . VAL B 1 402 ? -58.094 -22.656 1.727 1 88.31 402 VAL B O 1
ATOM 8960 N N . THR B 1 403 ? -57.719 -22.734 3.889 1 88.06 403 THR B N 1
ATOM 8961 C CA . THR B 1 403 ? -56.375 -22.156 3.754 1 88.06 403 THR B CA 1
ATOM 8962 C C . THR B 1 403 ? -55.375 -22.969 4.547 1 88.06 403 THR B C 1
ATOM 8964 O O . THR B 1 403 ? -55.719 -23.75 5.426 1 88.06 403 THR B O 1
ATOM 8967 N N . TYR B 1 404 ? -54.125 -22.828 4.094 1 88.06 404 TYR B N 1
ATOM 8968 C CA . TYR B 1 404 ? -53.031 -23.469 4.809 1 88.06 404 TYR B CA 1
ATOM 8969 C C . TYR B 1 404 ? -52.25 -22.453 5.621 1 88.06 404 TYR B C 1
ATOM 8971 O O . TYR B 1 404 ? -51.875 -21.375 5.113 1 88.06 404 TYR B O 1
ATOM 8979 N N . MET B 1 405 ? -52.094 -22.656 6.883 1 84.44 405 MET B N 1
ATOM 8980 C CA . MET B 1 405 ? -51.219 -21.844 7.73 1 84.44 405 MET B CA 1
ATOM 8981 C C . MET B 1 405 ? -50.062 -22.656 8.242 1 84.44 405 MET B C 1
ATOM 8983 O O . MET B 1 405 ? -50.25 -23.688 8.891 1 84.44 405 MET B O 1
ATOM 8987 N N . PRO B 1 406 ? -48.906 -22.125 8.062 1 80.94 406 PRO B N 1
ATOM 8988 C CA . PRO B 1 406 ? -47.719 -22.859 8.492 1 80.94 406 PRO B CA 1
ATOM 8989 C C . PRO B 1 406 ? -47.719 -23.188 9.984 1 80.94 406 PRO B C 1
ATOM 8991 O O . PRO B 1 406 ? -48.156 -22.344 10.797 1 80.94 406 PRO B O 1
ATOM 8994 N N . GLN B 1 407 ? -47.438 -24.328 10.383 1 77.19 407 GLN B N 1
ATOM 8995 C CA . GLN B 1 407 ? -47.312 -24.875 11.742 1 77.19 407 GLN B CA 1
ATOM 8996 C C . GLN B 1 407 ? -48.688 -25.25 12.297 1 77.19 407 GLN B C 1
ATOM 8998 O O . GLN B 1 407 ? -48.781 -26 13.273 1 77.19 407 GLN B O 1
ATOM 9003 N N . ILE B 1 408 ? -49.844 -24.719 11.727 1 82.06 408 ILE B N 1
ATOM 9004 C CA . ILE B 1 408 ? -51.156 -25.047 12.195 1 82.06 408 ILE B CA 1
ATOM 9005 C C . ILE B 1 408 ? -51.812 -26.062 11.25 1 82.06 408 ILE B C 1
ATOM 9007 O O . ILE B 1 408 ? -52.344 -27.078 11.695 1 82.06 408 ILE B O 1
ATOM 9011 N N . GLY B 1 409 ? -51.625 -25.844 10.016 1 87 409 GLY B N 1
ATOM 9012 C CA . GLY B 1 409 ? -52.156 -26.766 9.023 1 87 409 GLY B CA 1
ATOM 9013 C C . GLY B 1 409 ? -53.25 -26.156 8.172 1 87 409 GLY B C 1
ATOM 9014 O O . GLY B 1 409 ? -53.312 -24.938 7.98 1 87 409 GLY B O 1
ATOM 9015 N N . TYR B 1 410 ? -54.031 -27.047 7.66 1 90.44 410 TYR B N 1
ATOM 9016 C CA . TYR B 1 410 ? -55.125 -26.609 6.82 1 90.44 410 TYR B CA 1
ATOM 9017 C C . TYR B 1 410 ? -56.344 -26.25 7.672 1 90.44 410 TYR B C 1
ATOM 9019 O O . TYR B 1 410 ? -56.688 -26.984 8.609 1 90.44 410 TYR B O 1
ATOM 9027 N N . LEU B 1 411 ? -56.906 -25.125 7.371 1 89.44 411 LEU B N 1
ATOM 9028 C CA . LEU B 1 411 ? -58 -24.578 8.172 1 89.44 411 LEU B CA 1
ATOM 9029 C C . LEU B 1 411 ? -59.125 -24.094 7.289 1 89.44 411 LEU B C 1
ATOM 9031 O O . LEU B 1 411 ? -58.906 -23.75 6.125 1 89.44 411 LEU B O 1
ATOM 9035 N N . VAL B 1 412 ? -60.219 -24.156 7.953 1 86 412 VAL B N 1
ATOM 9036 C CA . VAL B 1 412 ? -61.406 -23.531 7.328 1 86 412 VAL B CA 1
ATOM 9037 C C . VAL B 1 412 ? -61.562 -22.094 7.836 1 86 412 VAL B C 1
ATOM 9039 O O . VAL B 1 412 ? -61.625 -21.859 9.039 1 86 412 VAL B O 1
ATOM 9042 N N . ALA B 1 413 ? -61.406 -21.328 7.004 1 85.62 413 ALA B N 1
ATOM 9043 C CA . ALA B 1 413 ? -61.594 -19.922 7.355 1 85.62 413 ALA B CA 1
ATOM 9044 C C . ALA B 1 413 ? -63 -19.438 7.035 1 85.62 413 ALA B C 1
ATOM 9046 O O . ALA B 1 413 ? -63.469 -19.609 5.91 1 85.62 413 ALA B O 1
ATOM 9047 N N . MET B 1 414 ? -63.625 -19.047 8.094 1 77.94 414 MET B N 1
ATOM 9048 C CA . MET B 1 414 ? -65 -18.531 7.922 1 77.94 414 MET B CA 1
ATOM 9049 C C . MET B 1 414 ? -65.062 -17.078 8.367 1 77.94 414 MET B C 1
ATOM 9051 O O . MET B 1 414 ? -64.375 -16.656 9.297 1 77.94 414 MET B O 1
ATOM 9055 N N . VAL B 1 415 ? -65.625 -16.344 7.715 1 69.19 415 VAL B N 1
ATOM 9056 C CA . VAL B 1 415 ? -65.75 -14.945 8.086 1 69.19 415 VAL B CA 1
ATOM 9057 C C . VAL B 1 415 ? -66.688 -14.836 9.305 1 69.19 415 VAL B C 1
ATOM 9059 O O . VAL B 1 415 ? -67.688 -15.531 9.383 1 69.19 415 VAL B O 1
ATOM 9062 N N . GLN B 1 416 ? -66.125 -14.406 10.344 1 63.44 416 GLN B N 1
ATOM 9063 C CA . GLN B 1 416 ? -66.938 -14.258 11.578 1 63.44 416 GLN B CA 1
ATOM 9064 C C . GLN B 1 416 ? -68.062 -13.258 11.398 1 63.44 416 GLN B C 1
ATOM 9066 O O . GLN B 1 416 ? -67.875 -12.156 10.891 1 63.44 416 GLN B O 1
ATOM 9071 N N . THR B 1 417 ? -69.25 -13.781 11.438 1 52.94 417 THR B N 1
ATOM 9072 C CA . THR B 1 417 ? -70.375 -12.852 11.477 1 52.94 417 THR B CA 1
ATOM 9073 C C . THR B 1 417 ? -70.625 -12.344 12.898 1 52.94 417 THR B C 1
ATOM 9075 O O . THR B 1 417 ? -71.188 -11.266 13.094 1 52.94 417 THR B O 1
ATOM 9078 N N . ASP B 1 418 ? -70.25 -13.234 14.016 1 54.5 418 ASP B N 1
ATOM 9079 C CA . ASP B 1 418 ? -70.625 -12.914 15.391 1 54.5 418 ASP B CA 1
ATOM 9080 C C . ASP B 1 418 ? -69.375 -12.633 16.25 1 54.5 418 ASP B C 1
ATOM 9082 O O . ASP B 1 418 ? -68.312 -13.148 15.969 1 54.5 418 ASP B O 1
ATOM 9086 N N . GLY B 1 419 ? -69.125 -11.453 16.719 1 53.72 419 GLY B N 1
ATOM 9087 C CA . GLY B 1 419 ? -68.188 -10.758 17.562 1 53.72 419 GLY B CA 1
ATOM 9088 C C . GLY B 1 419 ? -67.438 -11.688 18.5 1 53.72 419 GLY B C 1
ATOM 9089 O O . GLY B 1 419 ? -67.312 -11.414 19.688 1 53.72 419 GLY B O 1
ATOM 9090 N N . LEU B 1 420 ? -67.062 -12.883 18.141 1 55.5 420 LEU B N 1
ATOM 9091 C CA . LEU B 1 420 ? -66.312 -13.664 19.141 1 55.5 420 LEU B CA 1
ATOM 9092 C C . LEU B 1 420 ? -65 -13.055 19.422 1 55.5 420 LEU B C 1
ATOM 9094 O O . LEU B 1 420 ? -64.312 -12.508 18.516 1 55.5 420 LEU B O 1
ATOM 9098 N N . SER B 1 421 ? -64.75 -12.711 20.641 1 52.5 421 SER B N 1
ATOM 9099 C CA . SER B 1 421 ? -63.5 -12.109 21.141 1 52.5 421 SER B CA 1
ATOM 9100 C C . SER B 1 421 ? -62.281 -13 20.859 1 52.5 421 SER B C 1
ATOM 9102 O O . SER B 1 421 ? -62.406 -14.227 20.875 1 52.5 421 SER B O 1
ATOM 9104 N N . GLU B 1 422 ? -61.25 -12.594 20.312 1 55.25 422 GLU B N 1
ATOM 9105 C CA . GLU B 1 422 ? -59.969 -13.211 20 1 55.25 422 GLU B CA 1
ATOM 9106 C C . GLU B 1 422 ? -59.406 -13.961 21.219 1 55.25 422 GLU B C 1
ATOM 9108 O O . GLU B 1 422 ? -58.656 -14.922 21.062 1 55.25 422 GLU B O 1
ATOM 9113 N N . ASP B 1 423 ? -59.812 -13.586 22.484 1 54.19 423 ASP B N 1
ATOM 9114 C CA . ASP B 1 423 ? -59.219 -14.094 23.719 1 54.19 423 ASP B CA 1
ATOM 9115 C C . ASP B 1 423 ? -59.969 -15.297 24.25 1 54.19 423 ASP B C 1
ATOM 9117 O O . ASP B 1 423 ? -59.719 -15.766 25.359 1 54.19 423 ASP B O 1
ATOM 9121 N N . MET B 1 424 ? -60.969 -15.82 23.562 1 57.19 424 MET B N 1
ATOM 9122 C CA . MET B 1 424 ? -61.75 -16.875 24.188 1 57.19 424 MET B CA 1
ATOM 9123 C C . MET B 1 424 ? -61.031 -18.203 24.156 1 57.19 424 MET B C 1
ATOM 9125 O O . MET B 1 424 ? -60.281 -18.5 23.203 1 57.19 424 MET B O 1
ATOM 9129 N N . GLN B 1 425 ? -61.062 -18.859 25.25 1 60.75 425 GLN B N 1
ATOM 9130 C CA . GLN B 1 425 ? -60.469 -20.203 25.344 1 60.75 425 GLN B CA 1
ATOM 9131 C C . GLN B 1 425 ? -61.125 -21.156 24.344 1 60.75 425 GLN B C 1
ATOM 9133 O O . GLN B 1 425 ? -62.312 -21.031 24.031 1 60.75 425 GLN B O 1
ATOM 9138 N N . GLU B 1 426 ? -60.406 -22.094 23.719 1 66.75 426 GLU B N 1
ATOM 9139 C CA . GLU B 1 426 ? -60.812 -23 22.656 1 66.75 426 GLU B CA 1
ATOM 9140 C C . GLU B 1 426 ? -62.156 -23.656 22.953 1 66.75 426 GLU B C 1
ATOM 9142 O O . GLU B 1 426 ? -63.031 -23.75 22.094 1 66.75 426 GLU B O 1
ATOM 9147 N N . GLY B 1 427 ? -62.344 -24 24.219 1 69.69 427 GLY B N 1
ATOM 9148 C CA . GLY B 1 427 ? -63.531 -24.719 24.609 1 69.69 427 GLY B CA 1
ATOM 9149 C C . GLY B 1 427 ? -64.75 -23.812 24.672 1 69.69 427 GLY B C 1
ATOM 9150 O O . GLY B 1 427 ? -65.812 -24.188 24.203 1 69.69 427 GLY B O 1
ATOM 9151 N N . GLU B 1 428 ? -64.625 -22.688 25.297 1 70.81 428 GLU B N 1
ATOM 9152 C CA . GLU B 1 428 ? -65.688 -21.734 25.422 1 70.81 428 GLU B CA 1
ATOM 9153 C C . GLU B 1 428 ? -66.125 -21.172 24.062 1 70.81 428 GLU B C 1
ATOM 9155 O O . GLU B 1 428 ? -67.312 -21 23.797 1 70.81 428 GLU B O 1
ATOM 9160 N N . ALA B 1 429 ? -65.125 -21.016 23.297 1 74.75 429 ALA B N 1
ATOM 9161 C CA . ALA B 1 429 ? -65.438 -20.484 21.969 1 74.75 429 ALA B CA 1
ATOM 9162 C C . ALA B 1 429 ? -66.188 -21.5 21.125 1 74.75 429 ALA B C 1
ATOM 9164 O O . ALA B 1 429 ? -67.125 -21.141 20.406 1 74.75 429 ALA B O 1
ATOM 9165 N N . GLN B 1 430 ? -65.938 -22.719 21.359 1 76.25 430 GLN B N 1
ATOM 9166 C CA . GLN B 1 430 ? -66.562 -23.781 20.625 1 76.25 430 GLN B CA 1
ATOM 9167 C C . GLN B 1 430 ? -68.062 -23.859 21 1 76.25 430 GLN B C 1
ATOM 9169 O O . GLN B 1 430 ? -68.938 -24 20.125 1 76.25 430 GLN B O 1
ATOM 9174 N N . GLN B 1 431 ? -68.312 -23.672 22.312 1 74.88 431 GLN B N 1
ATOM 9175 C CA . GLN B 1 431 ? -69.688 -23.766 22.781 1 74.88 431 GLN B CA 1
ATOM 9176 C C . GLN B 1 431 ? -70.5 -22.562 22.297 1 74.88 431 GLN B C 1
ATOM 9178 O O . GLN B 1 431 ? -71.688 -22.719 21.906 1 74.88 431 GLN B O 1
ATOM 9183 N N . GLN B 1 432 ? -69.875 -21.531 22.266 1 74.06 432 GLN B N 1
ATOM 9184 C CA . GLN B 1 432 ? -70.562 -20.328 21.812 1 74.06 432 GLN B CA 1
ATOM 9185 C C . GLN B 1 432 ? -70.812 -20.391 20.312 1 74.06 432 GLN B C 1
ATOM 9187 O O . GLN B 1 432 ? -71.875 -19.953 19.859 1 74.06 432 GLN B O 1
ATOM 9192 N N . LEU B 1 433 ? -70 -20.984 19.656 1 76.25 433 LEU B N 1
ATOM 9193 C CA . LEU B 1 433 ? -70.125 -21.047 18.203 1 76.25 433 LEU B CA 1
ATOM 9194 C C . LEU B 1 433 ? -71.25 -22.062 17.812 1 76.25 433 LEU B C 1
ATOM 9196 O O . LEU B 1 433 ? -72 -21.844 16.875 1 76.25 433 LEU B O 1
ATOM 9200 N N . ILE B 1 434 ? -71.312 -23.047 18.562 1 73.38 434 ILE B N 1
ATOM 9201 C CA . ILE B 1 434 ? -72.375 -24.031 18.359 1 73.38 434 ILE B CA 1
ATOM 9202 C C . ILE B 1 434 ? -73.688 -23.391 18.641 1 73.38 434 ILE B C 1
ATOM 9204 O O . ILE B 1 434 ? -74.688 -23.625 17.922 1 73.38 434 ILE B O 1
ATOM 9208 N N . ALA B 1 435 ? -73.688 -22.5 19.625 1 71.75 435 ALA B N 1
ATOM 9209 C CA . ALA B 1 435 ? -74.938 -21.812 19.984 1 71.75 435 ALA B CA 1
ATOM 9210 C C . ALA B 1 435 ? -75.375 -20.812 18.891 1 71.75 435 ALA B C 1
ATOM 9212 O O . ALA B 1 435 ? -76.562 -20.547 18.703 1 71.75 435 ALA B O 1
ATOM 9213 N N . LEU B 1 436 ? -74.375 -20.422 18.266 1 71.12 436 LEU B N 1
ATOM 9214 C CA . LEU B 1 436 ? -74.625 -19.422 17.234 1 71.12 436 LEU B CA 1
ATOM 9215 C C . LEU B 1 436 ? -74.938 -20.094 15.906 1 71.12 436 LEU B C 1
ATOM 9217 O O . LEU B 1 436 ? -75.25 -19.406 14.922 1 71.12 436 LEU B O 1
ATOM 9221 N N . GLY B 1 437 ? -74.938 -21.422 15.852 1 69.56 437 GLY B N 1
ATOM 9222 C CA . GLY B 1 437 ? -75.438 -22.141 14.688 1 69.56 437 GLY B CA 1
ATOM 9223 C C . GLY B 1 437 ? -74.312 -22.75 13.852 1 69.56 437 GLY B C 1
ATOM 9224 O O . GLY B 1 437 ? -74.562 -23.266 12.766 1 69.56 437 GLY B O 1
ATOM 9225 N N . TYR B 1 438 ? -73.062 -22.609 14.352 1 73.75 438 TYR B N 1
ATOM 9226 C CA . TYR B 1 438 ? -72 -23.219 13.602 1 73.75 438 TYR B CA 1
ATOM 9227 C C . TYR B 1 438 ? -72 -24.734 13.789 1 73.75 438 TYR B C 1
ATOM 9229 O O . TYR B 1 438 ? -72.312 -25.234 14.875 1 73.75 438 TYR B O 1
ATOM 9237 N N . PRO B 1 439 ? -71.812 -25.391 12.75 1 75.5 439 PRO B N 1
ATOM 9238 C CA . PRO B 1 439 ? -71.875 -26.859 12.852 1 75.5 439 PRO B CA 1
ATOM 9239 C C . PRO B 1 439 ? -70.875 -27.391 13.844 1 75.5 439 PRO B C 1
ATOM 9241 O O . PRO B 1 439 ? -69.688 -26.906 13.898 1 75.5 439 PRO B O 1
ATOM 9244 N N . PRO B 1 440 ? -71.312 -28.266 14.703 1 75.88 440 PRO B N 1
ATOM 9245 C CA . PRO B 1 440 ? -70.438 -28.828 15.719 1 75.88 440 PRO B CA 1
ATOM 9246 C C . PRO B 1 440 ? -69.25 -29.562 15.102 1 75.88 440 PRO B C 1
ATOM 9248 O O . PRO B 1 440 ? -68.25 -29.781 15.781 1 75.88 440 PRO B O 1
ATOM 9251 N N . GLU B 1 441 ? -69.312 -29.812 13.82 1 79.31 441 GLU B N 1
ATOM 9252 C CA . GLU B 1 441 ? -68.25 -30.531 13.156 1 79.31 441 GLU B CA 1
ATOM 9253 C C . GLU B 1 441 ? -67 -29.625 12.938 1 79.31 441 GLU B C 1
ATOM 9255 O O . GLU B 1 441 ? -65.938 -30.094 12.695 1 79.31 441 GLU B O 1
ATOM 9260 N N . LEU B 1 442 ? -67.25 -28.328 13.148 1 84.5 442 LEU B N 1
ATOM 9261 C CA . LEU B 1 442 ? -66.125 -27.359 13.008 1 84.5 442 LEU B CA 1
ATOM 9262 C C . LEU B 1 442 ? -65.5 -27.047 14.359 1 84.5 442 LEU B C 1
ATOM 9264 O O . LEU B 1 442 ? -66.188 -26.531 15.258 1 84.5 442 LEU B O 1
ATOM 9268 N N . HIS B 1 443 ? -64.25 -27.422 14.5 1 85.56 443 HIS B N 1
ATOM 9269 C CA . HIS B 1 443 ? -63.562 -27.188 15.75 1 85.56 443 HIS B CA 1
ATOM 9270 C C . HIS B 1 443 ? -62.781 -25.875 15.695 1 85.56 443 HIS B C 1
ATOM 9272 O O . HIS B 1 443 ? -61.875 -25.719 14.883 1 85.56 443 HIS B O 1
ATOM 9278 N N . PHE B 1 444 ? -63.156 -25.094 16.578 1 84.94 444 PHE B N 1
ATOM 9279 C CA . PHE B 1 444 ? -62.562 -23.766 16.609 1 84.94 444 PHE B CA 1
ATOM 9280 C C . PHE B 1 444 ? -61.094 -23.859 17 1 84.94 444 PHE B C 1
ATOM 9282 O O . PHE B 1 444 ? -60.719 -24.547 17.969 1 84.94 444 PHE B O 1
ATOM 9289 N N . VAL B 1 445 ? -60.125 -23.219 16.172 1 82.88 445 VAL B N 1
ATOM 9290 C CA . VAL B 1 445 ? -58.688 -23.203 16.469 1 82.88 445 VAL B CA 1
ATOM 9291 C C . VAL B 1 445 ? -58.281 -21.828 16.984 1 82.88 445 VAL B C 1
ATOM 9293 O O . VAL B 1 445 ? -57.781 -21.703 18.094 1 82.88 445 VAL B O 1
ATOM 9296 N N . PHE B 1 446 ? -58.469 -20.844 16.188 1 79.38 446 PHE B N 1
ATOM 9297 C CA . PHE B 1 446 ? -58.219 -19.469 16.625 1 79.38 446 PHE B CA 1
ATOM 9298 C C . PHE B 1 446 ? -58.938 -18.469 15.742 1 79.38 446 PHE B C 1
ATOM 9300 O O . PHE B 1 446 ? -59.5 -18.828 14.711 1 79.38 446 PHE B O 1
ATOM 9307 N N . ALA B 1 447 ? -59.125 -17.297 16.297 1 73.69 447 ALA B N 1
ATOM 9308 C CA . ALA B 1 447 ? -59.719 -16.203 15.539 1 73.69 447 ALA B CA 1
ATOM 9309 C C . ALA B 1 447 ? -58.656 -15.148 15.195 1 73.69 447 ALA B C 1
ATOM 9311 O O . ALA B 1 447 ? -57.75 -14.875 15.984 1 73.69 447 ALA B O 1
ATOM 9312 N N . SER B 1 448 ? -58.438 -14.906 13.93 1 71 448 SER B N 1
ATOM 9313 C CA . SER B 1 448 ? -57.531 -13.852 13.523 1 71 448 SER B CA 1
ATOM 9314 C C . SER B 1 448 ? -58.219 -12.797 12.672 1 71 448 SER B C 1
ATOM 9316 O O . SER B 1 448 ? -58.688 -13.094 11.57 1 71 448 SER B O 1
ATOM 9318 N N . GLY B 1 449 ? -58.375 -11.719 13.055 1 63.06 449 GLY B N 1
ATOM 9319 C CA . GLY B 1 449 ? -59.062 -10.641 12.367 1 63.06 449 GLY B CA 1
ATOM 9320 C C . GLY B 1 449 ? -60.531 -10.914 12.164 1 63.06 449 GLY B C 1
ATOM 9321 O O . GLY B 1 449 ? -61.281 -11.141 13.125 1 63.06 449 GLY B O 1
ATOM 9322 N N . THR B 1 450 ? -61.031 -11.07 10.852 1 62.03 450 THR B N 1
ATOM 9323 C CA . THR B 1 450 ? -62.438 -11.281 10.539 1 62.03 450 THR B CA 1
ATOM 9324 C C . THR B 1 450 ? -62.688 -12.742 10.195 1 62.03 450 THR B C 1
ATOM 9326 O O . THR B 1 450 ? -63.781 -13.094 9.75 1 62.03 450 THR B O 1
ATOM 9329 N N . HIS B 1 451 ? -61.656 -13.43 10.578 1 73.62 451 HIS B N 1
ATOM 9330 C CA . HIS B 1 451 ? -61.812 -14.828 10.188 1 73.62 451 HIS B CA 1
ATOM 9331 C C . HIS B 1 451 ? -61.688 -15.75 11.398 1 73.62 451 HIS B C 1
ATOM 9333 O O . HIS B 1 451 ? -60.938 -15.469 12.328 1 73.62 451 HIS B O 1
ATOM 9339 N N . LEU B 1 452 ? -62.688 -16.594 11.445 1 79.38 452 LEU B N 1
ATOM 9340 C CA . LEU B 1 452 ? -62.594 -17.719 12.367 1 79.38 452 LEU B CA 1
ATOM 9341 C C . LEU B 1 452 ? -62 -18.938 11.672 1 79.38 452 LEU B C 1
ATOM 9343 O O . LEU B 1 452 ? -62.312 -19.219 10.516 1 79.38 452 LEU B O 1
ATOM 9347 N N . TYR B 1 453 ? -61.062 -19.484 12.297 1 82.38 453 TYR B N 1
ATOM 9348 C CA . TYR B 1 453 ? -60.375 -20.641 11.727 1 82.38 453 TYR B CA 1
ATOM 9349 C C . TYR B 1 453 ? -60.75 -21.906 12.469 1 82.38 453 TYR B C 1
ATOM 9351 O O . TYR B 1 453 ? -60.719 -21.953 13.703 1 82.38 453 TYR B O 1
ATOM 9359 N N . PHE B 1 454 ? -61.25 -22.797 11.625 1 85.19 454 PHE B N 1
ATOM 9360 C CA . PHE B 1 454 ? -61.75 -24.031 12.188 1 85.19 454 PHE B CA 1
ATOM 9361 C C . PHE B 1 454 ? -61 -25.25 11.633 1 85.19 454 PHE B C 1
ATOM 9363 O O . PHE B 1 454 ? -60.406 -25.172 10.562 1 85.19 454 PHE B O 1
ATOM 9370 N N . LYS B 1 455 ? -60.906 -26.281 12.391 1 89.19 455 LYS B N 1
ATOM 9371 C CA . LYS B 1 455 ? -60.469 -27.594 11.914 1 89.19 455 LYS B CA 1
ATOM 9372 C C . LYS B 1 455 ? -61.688 -28.516 11.734 1 89.19 455 LYS B C 1
ATOM 9374 O O . LYS B 1 455 ? -62.625 -28.453 12.508 1 89.19 455 LYS B O 1
ATOM 9379 N N . CYS B 1 456 ? -61.812 -29.234 10.758 1 87.81 456 CYS B N 1
ATOM 9380 C CA . CYS B 1 456 ? -62.844 -30.25 10.531 1 87.81 456 CYS B CA 1
ATOM 9381 C C . CYS B 1 456 ? -62.219 -31.531 10 1 87.81 456 CYS B C 1
ATOM 9383 O O . CYS B 1 456 ? -61 -31.641 9.875 1 87.81 456 CYS B O 1
ATOM 9385 N N . THR B 1 457 ? -63.062 -32.5 9.812 1 85.69 457 THR B N 1
ATOM 9386 C CA . THR B 1 457 ? -62.594 -33.812 9.367 1 85.69 457 THR B CA 1
ATOM 9387 C C . THR B 1 457 ? -61.844 -33.688 8.031 1 85.69 457 THR B C 1
ATOM 9389 O O . THR B 1 457 ? -60.812 -34.312 7.836 1 85.69 457 THR B O 1
ATOM 9392 N N . GLU B 1 458 ? -62.344 -32.812 7.109 1 88.31 458 GLU B N 1
ATOM 9393 C CA . GLU B 1 458 ? -61.719 -32.656 5.793 1 88.31 458 GLU B CA 1
ATOM 9394 C C . GLU B 1 458 ? -60.344 -31.984 5.906 1 88.31 458 GLU B C 1
ATOM 9396 O O . GLU B 1 458 ? -59.406 -32.375 5.191 1 88.31 458 GLU B O 1
ATOM 9401 N N . THR B 1 459 ? -60.219 -30.984 6.77 1 91.56 459 THR B N 1
ATOM 9402 C CA . THR B 1 459 ? -58.938 -30.297 6.918 1 91.56 459 THR B CA 1
ATOM 9403 C C . THR B 1 459 ? -57.906 -31.219 7.59 1 91.56 459 THR B C 1
ATOM 9405 O O . THR B 1 459 ? -56.688 -31.109 7.328 1 91.56 459 THR B O 1
ATOM 9408 N N . GLU B 1 460 ? -58.344 -32.062 8.469 1 88.56 460 GLU B N 1
ATOM 9409 C CA . GLU B 1 460 ? -57.438 -33.031 9.094 1 88.56 460 GLU B CA 1
ATOM 9410 C C . GLU B 1 460 ? -56.938 -34.031 8.086 1 88.56 460 GLU B C 1
ATOM 9412 O O . GLU B 1 460 ? -55.781 -34.469 8.156 1 88.56 460 GLU B O 1
ATOM 9417 N N . ILE B 1 461 ? -57.844 -34.406 7.18 1 87 461 ILE B N 1
ATOM 9418 C CA . ILE B 1 461 ? -57.438 -35.312 6.117 1 87 461 ILE B CA 1
ATOM 9419 C C . ILE B 1 461 ? -56.375 -34.625 5.258 1 87 461 ILE B C 1
ATOM 9421 O O . ILE B 1 461 ? -55.375 -35.25 4.902 1 87 461 ILE B O 1
ATOM 9425 N N . LEU B 1 462 ? -56.531 -33.312 4.953 1 90.19 462 LEU B N 1
ATOM 9426 C CA . LEU B 1 462 ? -55.562 -32.562 4.18 1 90.19 462 LEU B CA 1
ATOM 9427 C C . LEU B 1 462 ? -54.219 -32.469 4.926 1 90.19 462 LEU B C 1
ATOM 9429 O O . LEU B 1 462 ? -53.156 -32.531 4.312 1 90.19 462 LEU B O 1
ATOM 9433 N N . ASP B 1 463 ? -54.25 -32.312 6.227 1 89.19 463 ASP B N 1
ATOM 9434 C CA . ASP B 1 463 ? -53.062 -32.25 7.043 1 89.19 463 ASP B CA 1
ATOM 9435 C C . ASP B 1 463 ? -52.25 -33.531 6.941 1 89.19 463 ASP B C 1
ATOM 9437 O O . ASP B 1 463 ? -51.031 -33.5 6.871 1 89.19 463 ASP B O 1
ATOM 9441 N N . THR B 1 464 ? -53.094 -34.594 7.008 1 85.69 464 THR B N 1
ATOM 9442 C CA . THR B 1 464 ? -52.438 -35.906 6.977 1 85.69 464 THR B CA 1
ATOM 9443 C C . THR B 1 464 ? -51.938 -36.219 5.574 1 85.69 464 THR B C 1
ATOM 9445 O O . THR B 1 464 ? -50.844 -36.75 5.406 1 85.69 464 THR B O 1
ATOM 9448 N N . GLU B 1 465 ? -52.75 -35.781 4.57 1 83.75 465 GLU B N 1
ATOM 9449 C CA . GLU B 1 465 ? -52.406 -36.156 3.197 1 83.75 465 GLU B CA 1
ATOM 9450 C C . GLU B 1 465 ? -51.344 -35.219 2.615 1 83.75 465 GLU B C 1
ATOM 9452 O O . GLU B 1 465 ? -50.438 -35.688 1.929 1 83.75 465 GLU B O 1
ATOM 9457 N N . TYR B 1 466 ? -51.375 -33.938 2.789 1 86.88 466 TYR B N 1
ATOM 9458 C CA . TYR B 1 466 ? -50.5 -32.969 2.119 1 86.88 466 TYR B CA 1
ATOM 9459 C C . TYR B 1 466 ? -49.562 -32.312 3.115 1 86.88 466 TYR B C 1
ATOM 9461 O O . TYR B 1 466 ? -48.406 -32.031 2.791 1 86.88 466 TYR B O 1
ATOM 9469 N N . GLY B 1 467 ? -49.969 -32.188 4.324 1 83.88 467 GLY B N 1
ATOM 9470 C CA . GLY B 1 467 ? -49.125 -31.5 5.293 1 83.88 467 GLY B CA 1
ATOM 9471 C C . GLY B 1 467 ? -48.562 -30.188 4.777 1 83.88 467 GLY B C 1
ATOM 9472 O O . GLY B 1 467 ? -49.219 -29.469 4.039 1 83.88 467 GLY B O 1
ATOM 9473 N N . ASP B 1 468 ? -47.219 -29.734 5.246 1 86.19 468 ASP B N 1
ATOM 9474 C CA . ASP B 1 468 ? -46.531 -28.516 4.797 1 86.19 468 ASP B CA 1
ATOM 9475 C C . ASP B 1 468 ? -45.75 -28.781 3.508 1 86.19 468 ASP B C 1
ATOM 9477 O O . ASP B 1 468 ? -44.594 -29.156 3.547 1 86.19 468 ASP B O 1
ATOM 9481 N N . LEU B 1 469 ? -46.469 -28.547 2.418 1 86.81 469 LEU B N 1
ATOM 9482 C CA . LEU B 1 469 ? -45.906 -28.859 1.108 1 86.81 469 LEU B CA 1
ATOM 9483 C C . LEU B 1 469 ? -44.719 -27.984 0.8 1 86.81 469 LEU B C 1
ATOM 9485 O O . LEU B 1 469 ? -43.719 -28.453 0.207 1 86.81 469 LEU B O 1
ATOM 9489 N N . LYS B 1 470 ? -44.719 -26.75 1.209 1 86.81 470 LYS B N 1
ATOM 9490 C CA . LYS B 1 470 ? -43.625 -25.844 0.921 1 86.81 470 LYS B CA 1
ATOM 9491 C C . LYS B 1 470 ? -42.375 -26.234 1.707 1 86.81 470 LYS B C 1
ATOM 9493 O O . LYS B 1 470 ? -41.25 -26.172 1.18 1 86.81 470 LYS B O 1
ATOM 9498 N N . ARG B 1 471 ? -42.562 -26.531 2.9 1 86.69 471 ARG B N 1
ATOM 9499 C CA . ARG B 1 471 ? -41.469 -27 3.713 1 86.69 471 ARG B CA 1
ATOM 9500 C C . ARG B 1 471 ? -40.875 -28.312 3.176 1 86.69 471 ARG B C 1
ATOM 9502 O O . ARG B 1 471 ? -39.656 -28.484 3.133 1 86.69 471 ARG B O 1
ATOM 9509 N N . ARG B 1 472 ? -41.844 -29.125 2.863 1 87.88 472 ARG B N 1
ATOM 9510 C CA . ARG B 1 472 ? -41.406 -30.391 2.299 1 87.88 472 ARG B CA 1
ATOM 9511 C C . ARG B 1 472 ? -40.625 -30.172 1.011 1 87.88 472 ARG B C 1
ATOM 9513 O O . ARG B 1 472 ? -39.594 -30.844 0.777 1 87.88 472 ARG B O 1
ATOM 9520 N N . GLU B 1 473 ? -41.062 -29.281 0.183 1 89.94 473 GLU B N 1
ATOM 9521 C CA . GLU B 1 473 ? -40.344 -28.938 -1.042 1 89.94 473 GLU B CA 1
ATOM 9522 C C . GLU B 1 473 ? -38.938 -28.438 -0.736 1 89.94 473 GLU B C 1
ATOM 9524 O O . GLU B 1 473 ? -37.969 -28.875 -1.364 1 89.94 473 GLU B O 1
ATOM 9529 N N . ALA B 1 474 ? -38.844 -27.578 0.206 1 89.38 474 ALA B N 1
ATOM 9530 C CA . ALA B 1 474 ? -37.562 -26.984 0.584 1 89.38 474 ALA B CA 1
ATOM 9531 C C . ALA B 1 474 ? -36.594 -28.047 1.14 1 89.38 474 ALA B C 1
ATOM 9533 O O . ALA B 1 474 ? -35.406 -28.047 0.823 1 89.38 474 ALA B O 1
ATOM 9534 N N . ASP B 1 475 ? -37.188 -28.875 1.941 1 90.31 475 ASP B N 1
ATOM 9535 C CA . ASP B 1 475 ? -36.375 -29.906 2.562 1 90.31 475 ASP B CA 1
ATOM 9536 C C . ASP B 1 475 ? -35.812 -30.875 1.516 1 90.31 475 ASP B C 1
ATOM 9538 O O . ASP B 1 475 ? -34.625 -31.188 1.529 1 90.31 475 ASP B O 1
ATOM 9542 N N . ILE B 1 476 ? -36.688 -31.297 0.62 1 92.44 476 ILE B N 1
ATOM 9543 C CA . ILE B 1 476 ? -36.25 -32.25 -0.406 1 92.44 476 ILE B CA 1
ATOM 9544 C C . ILE B 1 476 ? -35.219 -31.578 -1.326 1 92.44 476 ILE B C 1
ATOM 9546 O O . ILE B 1 476 ? -34.219 -32.188 -1.702 1 92.44 476 ILE B O 1
ATOM 9550 N N . THR B 1 477 ? -35.562 -30.391 -1.646 1 91.62 477 THR B N 1
ATOM 9551 C CA . THR B 1 477 ? -34.625 -29.641 -2.494 1 91.62 477 THR B CA 1
ATOM 9552 C C . THR B 1 477 ? -33.281 -29.5 -1.835 1 91.62 477 THR B C 1
ATOM 9554 O O . THR B 1 477 ? -32.25 -29.703 -2.484 1 91.62 477 THR B O 1
ATOM 9557 N N . GLU B 1 478 ? -33.219 -29.141 -0.604 1 91.5 478 GLU B N 1
ATOM 9558 C CA . GLU B 1 478 ? -31.969 -29 0.133 1 91.5 478 GLU B CA 1
ATOM 9559 C C . GLU B 1 478 ? -31.203 -30.312 0.182 1 91.5 478 GLU B C 1
ATOM 9561 O O . GLU B 1 478 ? -29.984 -30.328 0.051 1 91.5 478 GLU B O 1
ATOM 9566 N N . ASP B 1 479 ? -31.969 -31.328 0.371 1 92.56 479 ASP B N 1
ATOM 9567 C CA . ASP B 1 479 ? -31.344 -32.656 0.432 1 92.56 479 ASP B CA 1
ATOM 9568 C C . ASP B 1 479 ? -30.672 -33 -0.895 1 92.56 479 ASP B C 1
ATOM 9570 O O . ASP B 1 479 ? -29.531 -33.469 -0.915 1 92.56 479 ASP B O 1
ATOM 9574 N N . ILE B 1 480 ? -31.359 -32.75 -1.926 1 93.31 480 ILE B N 1
ATOM 9575 C CA . ILE B 1 480 ? -30.828 -33.062 -3.25 1 93.31 480 ILE B CA 1
ATOM 9576 C C . ILE B 1 480 ? -29.594 -32.219 -3.529 1 93.31 480 ILE B C 1
ATOM 9578 O O . ILE B 1 480 ? -28.578 -32.719 -3.986 1 93.31 480 ILE B O 1
ATOM 9582 N N . LEU B 1 481 ? -29.719 -31 -3.236 1 93.62 481 LEU B N 1
ATOM 9583 C CA . LEU B 1 481 ? -28.609 -30.078 -3.492 1 93.62 481 LEU B CA 1
ATOM 9584 C C . LEU B 1 481 ? -27.406 -30.438 -2.631 1 93.62 481 LEU B C 1
ATOM 9586 O O . LEU B 1 481 ? -26.266 -30.328 -3.082 1 93.62 481 LEU B O 1
ATOM 9590 N N . ARG B 1 482 ? -27.625 -30.828 -1.463 1 91.69 482 ARG B N 1
ATOM 9591 C CA . ARG B 1 482 ? -26.531 -31.266 -0.586 1 91.69 482 ARG B CA 1
ATOM 9592 C C . ARG B 1 482 ? -25.844 -32.5 -1.134 1 91.69 482 ARG B C 1
ATOM 9594 O O . ARG B 1 482 ? -24.625 -32.656 -1.021 1 91.69 482 ARG B O 1
ATOM 9601 N N . GLU B 1 483 ? -26.672 -33.312 -1.636 1 91.81 483 GLU B N 1
ATOM 9602 C CA . GLU B 1 483 ? -26.094 -34.5 -2.238 1 91.81 483 GLU B CA 1
ATOM 9603 C C . GLU B 1 483 ? -25.219 -34.156 -3.434 1 91.81 483 GLU B C 1
ATOM 9605 O O . GLU B 1 483 ? -24.109 -34.688 -3.572 1 91.81 483 GLU B O 1
ATOM 9610 N N . VAL B 1 484 ? -25.719 -33.344 -4.242 1 93.12 484 VAL B N 1
ATOM 9611 C CA . VAL B 1 484 ? -24.953 -32.906 -5.402 1 93.12 484 VAL B CA 1
ATOM 9612 C C . VAL B 1 484 ? -23.672 -32.219 -4.941 1 93.12 484 VAL B C 1
ATOM 9614 O O . VAL B 1 484 ? -22.594 -32.469 -5.488 1 93.12 484 VAL B O 1
ATOM 9617 N N . GLN B 1 485 ? -23.844 -31.375 -3.949 1 93.12 485 GLN B N 1
ATOM 9618 C CA . GLN B 1 485 ? -22.703 -30.656 -3.375 1 93.12 485 GLN B CA 1
ATOM 9619 C C . GLN B 1 485 ? -21.656 -31.625 -2.846 1 93.12 485 GLN B C 1
ATOM 9621 O O . GLN B 1 485 ? -20.453 -31.422 -3.049 1 93.12 485 GLN B O 1
ATOM 9626 N N . THR B 1 486 ? -22.062 -32.656 -2.225 1 90.88 486 THR B N 1
ATOM 9627 C CA . THR B 1 486 ? -21.156 -33.625 -1.662 1 90.88 486 THR B CA 1
ATOM 9628 C C . THR B 1 486 ? -20.422 -34.375 -2.77 1 90.88 486 THR B C 1
ATOM 9630 O O . THR B 1 486 ? -19.219 -34.625 -2.674 1 90.88 486 THR B O 1
ATOM 9633 N N . ARG B 1 487 ? -21.094 -34.688 -3.77 1 91 487 ARG B N 1
ATOM 9634 C CA . ARG B 1 487 ? -20.484 -35.406 -4.891 1 91 487 ARG B CA 1
ATOM 9635 C C . ARG B 1 487 ? -19.469 -34.531 -5.609 1 91 487 ARG B C 1
ATOM 9637 O O . ARG B 1 487 ? -18.406 -35 -5.996 1 91 487 ARG B O 1
ATOM 9644 N N . LEU B 1 488 ? -19.797 -33.344 -5.73 1 92.06 488 LEU B N 1
ATOM 9645 C CA . LEU B 1 488 ? -18.922 -32.406 -6.434 1 92.06 488 LEU B CA 1
ATOM 9646 C C . LEU B 1 488 ? -17.672 -32.094 -5.602 1 92.06 488 LEU B C 1
ATOM 9648 O O . LEU B 1 488 ? -16.609 -31.812 -6.148 1 92.06 488 LEU B O 1
ATOM 9652 N N . SER B 1 489 ? -17.891 -32.031 -4.289 1 87.25 489 SER B N 1
ATOM 9653 C CA . SER B 1 489 ? -16.797 -31.625 -3.4 1 87.25 489 SER B CA 1
ATOM 9654 C C . SER B 1 489 ? -15.852 -32.781 -3.109 1 87.25 489 SER B C 1
ATOM 9656 O O . SER B 1 489 ? -14.781 -32.594 -2.539 1 87.25 489 SER B O 1
ATOM 9658 N N . GLN B 1 490 ? -16.219 -33.938 -3.57 1 83.31 490 GLN B N 1
ATOM 9659 C CA . GLN B 1 490 ? -15.352 -35.094 -3.373 1 83.31 490 GLN B CA 1
ATOM 9660 C C . GLN B 1 490 ? -14.062 -34.938 -4.172 1 83.31 490 GLN B C 1
ATOM 9662 O O . GLN B 1 490 ? -14.062 -34.375 -5.266 1 83.31 490 GLN B O 1
ATOM 9667 N N . ALA B 1 491 ? -13.094 -35.469 -3.691 1 75.25 491 ALA B N 1
ATOM 9668 C CA . ALA B 1 491 ? -11.758 -35.312 -4.262 1 75.25 491 ALA B CA 1
ATOM 9669 C C . ALA B 1 491 ? -11.711 -35.844 -5.695 1 75.25 491 ALA B C 1
ATOM 9671 O O . ALA B 1 491 ? -11.039 -35.281 -6.551 1 75.25 491 ALA B O 1
ATOM 9672 N N . GLU B 1 492 ? -12.484 -36.875 -5.906 1 81.75 492 GLU B N 1
ATOM 9673 C CA . GLU B 1 492 ? -12.492 -37.5 -7.223 1 81.75 492 GLU B CA 1
ATOM 9674 C C . GLU B 1 492 ? -13.047 -36.562 -8.281 1 81.75 492 GLU B C 1
ATOM 9676 O O . GLU B 1 492 ? -12.641 -36.625 -9.445 1 81.75 492 GLU B O 1
ATOM 9681 N N . THR B 1 493 ? -13.883 -35.75 -7.906 1 87.12 493 THR B N 1
ATOM 9682 C CA . THR B 1 493 ? -14.492 -34.812 -8.852 1 87.12 493 THR B CA 1
ATOM 9683 C C . THR B 1 493 ? -13.867 -33.438 -8.719 1 87.12 493 THR B C 1
ATOM 9685 O O . THR B 1 493 ? -13.609 -32.781 -9.727 1 87.12 493 THR B O 1
ATOM 9688 N N . ALA B 1 494 ? -13.594 -33.031 -7.523 1 84.62 494 ALA B N 1
ATOM 9689 C CA . ALA B 1 494 ? -13.047 -31.719 -7.266 1 84.62 494 ALA B CA 1
ATOM 9690 C C . ALA B 1 494 ? -11.633 -31.578 -7.832 1 84.62 494 ALA B C 1
ATOM 9692 O O . ALA B 1 494 ? -11.25 -30.516 -8.328 1 84.62 494 ALA B O 1
ATOM 9693 N N . GLY B 1 495 ? -10.867 -32.594 -7.773 1 80.5 495 GLY B N 1
ATOM 9694 C CA . GLY B 1 495 ? -9.508 -32.594 -8.281 1 80.5 495 GLY B CA 1
ATOM 9695 C C . GLY B 1 495 ? -9.422 -32.219 -9.758 1 80.5 495 GLY B C 1
ATOM 9696 O O . GLY B 1 495 ? -8.82 -31.234 -10.125 1 80.5 495 GLY B O 1
ATOM 9697 N N . PRO B 1 496 ? -10.117 -33.094 -10.469 1 86.56 496 PRO B N 1
ATOM 9698 C CA . PRO B 1 496 ? -10.117 -32.812 -11.906 1 86.56 496 PRO B CA 1
ATOM 9699 C C . PRO B 1 496 ? -10.648 -31.438 -12.242 1 86.56 496 PRO B C 1
ATOM 9701 O O . PRO B 1 496 ? -10.148 -30.781 -13.164 1 86.56 496 PRO B O 1
ATOM 9704 N N . ILE B 1 497 ? -11.562 -30.984 -11.555 1 89.81 497 ILE B N 1
ATOM 9705 C CA . ILE B 1 497 ? -12.117 -29.656 -11.797 1 89.81 497 ILE B CA 1
ATOM 9706 C C . ILE B 1 497 ? -11.07 -28.594 -11.492 1 89.81 497 ILE B C 1
ATOM 9708 O O . ILE B 1 497 ? -10.93 -27.609 -12.227 1 89.81 497 ILE B O 1
ATOM 9712 N N . SER B 1 498 ? -10.406 -28.781 -10.398 1 83.25 498 SER B N 1
ATOM 9713 C CA . SER B 1 498 ? -9.336 -27.859 -10.039 1 83.25 498 SER B CA 1
ATOM 9714 C C . SER B 1 498 ? -8.242 -27.844 -11.102 1 83.25 498 SER B C 1
ATOM 9716 O O . SER B 1 498 ? -7.73 -26.781 -11.461 1 83.25 498 SER B O 1
ATOM 9718 N N . GLN B 1 499 ? -7.918 -29.016 -11.602 1 83.06 499 GLN B N 1
ATOM 9719 C CA . GLN B 1 499 ? -6.914 -29.109 -12.656 1 83.06 499 GLN B CA 1
ATOM 9720 C C . GLN B 1 499 ? -7.379 -28.406 -13.93 1 83.06 499 GLN B C 1
ATOM 9722 O O . GLN B 1 499 ? -6.574 -27.797 -14.633 1 83.06 499 GLN B O 1
ATOM 9727 N N . LEU B 1 500 ? -8.578 -28.594 -14.141 1 90 500 LEU B N 1
ATOM 9728 C CA . LEU B 1 500 ? -9.164 -27.906 -15.289 1 90 500 LEU B CA 1
ATOM 9729 C C . LEU B 1 500 ? -9.023 -26.406 -15.156 1 90 500 LEU B C 1
ATOM 9731 O O . LEU B 1 500 ? -8.672 -25.719 -16.125 1 90 500 LEU B O 1
ATOM 9735 N N . GLY B 1 501 ? -9.312 -25.938 -13.969 1 88.25 501 GLY B N 1
ATOM 9736 C CA . GLY B 1 501 ? -9.117 -24.516 -13.711 1 88.25 501 GLY B CA 1
ATOM 9737 C C . GLY B 1 501 ? -7.688 -24.062 -13.961 1 88.25 501 GLY B C 1
ATOM 9738 O O . GLY B 1 501 ? -7.465 -23.016 -14.57 1 88.25 501 GLY B O 1
ATOM 9739 N N . CYS B 1 502 ? -6.781 -24.812 -13.547 1 84.38 502 CYS B N 1
ATOM 9740 C CA . CYS B 1 502 ? -5.367 -24.5 -13.727 1 84.38 502 CYS B CA 1
ATOM 9741 C C . CYS B 1 502 ? -4.996 -24.484 -15.211 1 84.38 502 CYS B C 1
ATOM 9743 O O . CYS B 1 502 ? -4.297 -23.578 -15.664 1 84.38 502 CYS B O 1
ATOM 9745 N N . ALA B 1 503 ? -5.496 -25.484 -15.883 1 90.06 503 ALA B N 1
ATOM 9746 C CA . ALA B 1 503 ? -5.207 -25.578 -17.312 1 90.06 503 ALA B CA 1
ATOM 9747 C C . ALA B 1 503 ? -5.781 -24.375 -18.062 1 90.06 503 ALA B C 1
ATOM 9749 O O . ALA B 1 503 ? -5.133 -23.828 -18.953 1 90.06 503 ALA B O 1
ATOM 9750 N N . MET B 1 504 ? -6.914 -24.016 -17.703 1 93.94 504 MET B N 1
ATOM 9751 C CA . MET B 1 504 ? -7.535 -22.859 -18.344 1 93.94 504 MET B CA 1
ATOM 9752 C C . MET B 1 504 ? -6.785 -21.578 -18 1 93.94 504 MET B C 1
ATOM 9754 O O . MET B 1 504 ? -6.668 -20.672 -18.828 1 93.94 504 MET B O 1
ATOM 9758 N N . GLY B 1 505 ? -6.352 -21.531 -16.75 1 92.19 505 GLY B N 1
ATOM 9759 C CA . GLY B 1 505 ? -5.516 -20.406 -16.375 1 92.19 505 GLY B CA 1
ATOM 9760 C C . GLY B 1 505 ? -4.219 -20.328 -17.156 1 92.19 505 GLY B C 1
ATOM 9761 O O . GLY B 1 505 ? -3.807 -19.234 -17.578 1 92.19 505 GLY B O 1
ATOM 9762 N N . GLU B 1 506 ? -3.641 -21.438 -17.328 1 92.44 506 GLU B N 1
ATOM 9763 C CA . GLU B 1 506 ? -2.41 -21.5 -18.109 1 92.44 506 GLU B CA 1
ATOM 9764 C C . GLU B 1 506 ? -2.656 -21.078 -19.562 1 92.44 506 GLU B C 1
ATOM 9766 O O . GLU B 1 506 ? -1.845 -20.359 -20.141 1 92.44 506 GLU B O 1
ATOM 9771 N N . LEU B 1 507 ? -3.73 -21.547 -20.078 1 95 507 LEU B N 1
ATOM 9772 C CA . LEU B 1 507 ? -4.082 -21.141 -21.438 1 95 507 LEU B CA 1
ATOM 9773 C C . LEU B 1 507 ? -4.238 -19.625 -21.531 1 95 507 LEU B C 1
ATOM 9775 O O . LEU B 1 507 ? -3.695 -19.016 -22.453 1 95 507 LEU B O 1
ATOM 9779 N N . ASP B 1 508 ? -4.941 -19.125 -20.578 1 96.06 508 ASP B N 1
ATOM 9780 C CA . ASP B 1 508 ? -5.117 -17.672 -20.578 1 96.06 508 ASP B CA 1
ATOM 9781 C C . ASP B 1 508 ? -3.775 -16.953 -20.422 1 96.06 508 ASP B C 1
ATOM 9783 O O . ASP B 1 508 ? -3.539 -15.938 -21.078 1 96.06 508 ASP B O 1
ATOM 9787 N N . GLY B 1 509 ? -2.965 -17.484 -19.547 1 95 509 GLY B N 1
ATOM 9788 C CA . GLY B 1 509 ? -1.632 -16.938 -19.391 1 95 509 GLY B CA 1
ATOM 9789 C C . GLY B 1 509 ? -0.826 -16.938 -20.672 1 95 509 GLY B C 1
ATOM 9790 O O . GLY B 1 509 ? -0.197 -15.945 -21.031 1 95 509 GLY B O 1
ATOM 9791 N N . VAL B 1 510 ? -0.86 -18 -21.375 1 95.44 510 VAL B N 1
ATOM 9792 C CA . VAL B 1 510 ? -0.133 -18.141 -22.625 1 95.44 510 VAL B CA 1
ATOM 9793 C C . VAL B 1 510 ? -0.688 -17.172 -23.656 1 95.44 510 VAL B C 1
ATOM 9795 O O . VAL B 1 510 ? 0.072 -16.531 -24.406 1 95.44 510 VAL B O 1
ATOM 9798 N N . LEU B 1 511 ? -1.977 -17.062 -23.688 1 95.06 511 LEU B N 1
ATOM 9799 C CA . LEU B 1 511 ? -2.592 -16.125 -24.609 1 95.06 511 LEU B CA 1
ATOM 9800 C C . LEU B 1 511 ? -2.152 -14.688 -24.312 1 95.06 511 LEU B C 1
ATOM 9802 O O . LEU B 1 511 ? -1.973 -13.883 -25.219 1 95.06 511 LEU B O 1
ATOM 9806 N N . ALA B 1 512 ? -2.047 -14.453 -23.047 1 94.81 512 ALA B N 1
ATOM 9807 C CA . ALA B 1 512 ? -1.553 -13.141 -22.641 1 94.81 512 ALA B CA 1
ATOM 9808 C C . ALA B 1 512 ? -0.112 -12.93 -23.109 1 94.81 512 ALA B C 1
ATOM 9810 O O . ALA B 1 512 ? 0.256 -11.844 -23.547 1 94.81 512 ALA B O 1
ATOM 9811 N N . LEU B 1 513 ? 0.728 -13.945 -22.969 1 93.88 513 LEU B N 1
ATOM 9812 C CA . LEU B 1 513 ? 2.1 -13.883 -23.453 1 93.88 513 LEU B CA 1
ATOM 9813 C C . LEU B 1 513 ? 2.131 -13.664 -24.953 1 93.88 513 LEU B C 1
ATOM 9815 O O . LEU B 1 513 ? 2.947 -12.891 -25.469 1 93.88 513 LEU B O 1
ATOM 9819 N N . VAL B 1 514 ? 1.235 -14.32 -25.641 1 92.44 514 VAL B N 1
ATOM 9820 C CA . VAL B 1 514 ? 1.139 -14.195 -27.094 1 92.44 514 VAL B CA 1
ATOM 9821 C C . VAL B 1 514 ? 0.771 -12.766 -27.469 1 92.44 514 VAL B C 1
ATOM 9823 O O . VAL B 1 514 ? 1.365 -12.18 -28.375 1 92.44 514 VAL B O 1
ATOM 9826 N N . HIS B 1 515 ? -0.167 -12.273 -26.75 1 90.88 515 HIS B N 1
ATOM 9827 C CA . HIS B 1 515 ? -0.576 -10.898 -26.984 1 90.88 515 HIS B CA 1
ATOM 9828 C C . HIS B 1 515 ? 0.592 -9.938 -26.797 1 90.88 515 HIS B C 1
ATOM 9830 O O . HIS B 1 515 ? 0.797 -9.039 -27.625 1 90.88 515 HIS B O 1
ATOM 9836 N N . ALA B 1 516 ? 1.321 -10.141 -25.734 1 88.31 516 ALA B N 1
ATOM 9837 C CA . ALA B 1 516 ? 2.484 -9.305 -25.469 1 88.31 516 ALA B CA 1
ATOM 9838 C C . ALA B 1 516 ? 3.551 -9.477 -26.547 1 88.31 516 ALA B C 1
ATOM 9840 O O . ALA B 1 516 ? 4.164 -8.5 -26.984 1 88.31 516 ALA B O 1
ATOM 9841 N N . ALA B 1 517 ? 3.793 -10.656 -26.969 1 87.69 517 ALA B N 1
ATOM 9842 C CA . ALA B 1 517 ? 4.781 -10.945 -28.016 1 87.69 517 ALA B CA 1
ATOM 9843 C C . ALA B 1 517 ? 4.434 -10.227 -29.312 1 87.69 517 ALA B C 1
ATOM 9845 O O . ALA B 1 517 ? 5.309 -9.648 -29.953 1 87.69 517 ALA B O 1
ATOM 9846 N N . LEU B 1 518 ? 3.244 -10.234 -29.609 1 83.81 518 LEU B N 1
ATOM 9847 C CA . LEU B 1 518 ? 2.795 -9.664 -30.875 1 83.81 518 LEU B CA 1
ATOM 9848 C C . LEU B 1 518 ? 2.77 -8.141 -30.812 1 83.81 518 LEU B C 1
ATOM 9850 O O . LEU B 1 518 ? 3.145 -7.469 -31.766 1 83.81 518 LEU B O 1
ATOM 9854 N N . HIS B 1 519 ? 2.396 -7.617 -29.719 1 81 519 HIS B N 1
ATOM 9855 C CA . HIS B 1 519 ? 2.195 -6.176 -29.609 1 81 519 HIS B CA 1
ATOM 9856 C C . HIS B 1 519 ? 3.492 -5.465 -29.234 1 81 519 HIS B C 1
ATOM 9858 O O . HIS B 1 519 ? 3.707 -4.316 -29.625 1 81 519 HIS B O 1
ATOM 9864 N N . MET B 1 520 ? 4.312 -6.145 -28.453 1 77.12 520 MET B N 1
ATOM 9865 C CA . MET B 1 520 ? 5.547 -5.508 -28.016 1 77.12 520 MET B CA 1
ATOM 9866 C C . MET B 1 520 ? 6.73 -5.965 -28.859 1 77.12 520 MET B C 1
ATOM 9868 O O . MET B 1 520 ? 7.848 -5.477 -28.672 1 77.12 520 MET B O 1
ATOM 9872 N N . GLY B 1 521 ? 6.473 -6.941 -29.672 1 77.88 521 GLY B N 1
ATOM 9873 C CA . GLY B 1 521 ? 7.512 -7.422 -30.578 1 77.88 521 GLY B CA 1
ATOM 9874 C C . GLY B 1 521 ? 8.5 -8.352 -29.906 1 77.88 521 GLY B C 1
ATOM 9875 O O . GLY B 1 521 ? 9.672 -8.414 -30.281 1 77.88 521 GLY B O 1
ATOM 9876 N N . TRP B 1 522 ? 8.125 -8.984 -28.828 1 77.88 522 TRP B N 1
ATOM 9877 C CA . TRP B 1 522 ? 8.977 -9.922 -28.094 1 77.88 522 TRP B CA 1
ATOM 9878 C C . TRP B 1 522 ? 8.906 -11.312 -28.719 1 77.88 522 TRP B C 1
ATOM 9880 O O . TRP B 1 522 ? 8.461 -12.266 -28.078 1 77.88 522 TRP B O 1
ATOM 9890 N N . THR B 1 523 ? 9.344 -11.477 -29.953 1 75.75 523 THR B N 1
ATOM 9891 C CA . THR B 1 523 ? 9.086 -12.711 -30.688 1 75.75 523 THR B CA 1
ATOM 9892 C C . THR B 1 523 ? 10.344 -13.57 -30.766 1 75.75 523 THR B C 1
ATOM 9894 O O . THR B 1 523 ? 10.289 -14.719 -31.203 1 75.75 523 THR B O 1
ATOM 9897 N N . GLY B 1 524 ? 11.352 -13.125 -30.203 1 79.94 524 GLY B N 1
ATOM 9898 C CA . GLY B 1 524 ? 12.57 -13.898 -30.328 1 79.94 524 GLY B CA 1
ATOM 9899 C C . GLY B 1 524 ? 12.656 -15.039 -29.328 1 79.94 524 GLY B C 1
ATOM 9900 O O . GLY B 1 524 ? 12.266 -14.891 -28.172 1 79.94 524 GLY B O 1
ATOM 9901 N N . ARG B 1 525 ? 13.055 -16.219 -29.859 1 87.88 525 ARG B N 1
ATOM 9902 C CA . ARG B 1 525 ? 13.32 -17.359 -29 1 87.88 525 ARG B CA 1
ATOM 9903 C C . ARG B 1 525 ? 14.742 -17.328 -28.453 1 87.88 525 ARG B C 1
ATOM 9905 O O . ARG B 1 525 ? 15.695 -17.172 -29.219 1 87.88 525 ARG B O 1
ATOM 9912 N N . PRO B 1 526 ? 14.859 -17.516 -27.188 1 91.38 526 PRO B N 1
ATOM 9913 C CA . PRO B 1 526 ? 16.219 -17.562 -26.641 1 91.38 526 PRO B CA 1
ATOM 9914 C C . PRO B 1 526 ? 16.984 -18.812 -27.062 1 91.38 526 PRO B C 1
ATOM 9916 O O . PRO B 1 526 ? 16.359 -19.875 -27.25 1 91.38 526 PRO B O 1
ATOM 9919 N N . GLU B 1 527 ? 18.219 -18.688 -27.25 1 92.75 527 GLU B N 1
ATOM 9920 C CA . GLU B 1 527 ? 19.109 -19.828 -27.469 1 92.75 527 GLU B CA 1
ATOM 9921 C C . GLU B 1 527 ? 19.625 -20.406 -26.156 1 92.75 527 GLU B C 1
ATOM 9923 O O . GLU B 1 527 ? 20.266 -19.688 -25.375 1 92.75 527 GLU B O 1
ATOM 9928 N N . TRP B 1 528 ? 19.312 -21.688 -25.938 1 93.12 528 TRP B N 1
ATOM 9929 C CA . TRP B 1 528 ? 19.75 -22.312 -24.703 1 93.12 528 TRP B CA 1
ATOM 9930 C C . TRP B 1 528 ? 21.109 -22.984 -24.875 1 93.12 528 TRP B C 1
ATOM 9932 O O . TRP B 1 528 ? 21.312 -23.719 -25.844 1 93.12 528 TRP B O 1
ATOM 9942 N N . THR B 1 529 ? 22.016 -22.703 -23.953 1 92.75 529 THR B N 1
ATOM 9943 C CA . THR B 1 529 ? 23.344 -23.297 -24 1 92.75 529 THR B CA 1
ATOM 9944 C C . THR B 1 529 ? 23.562 -24.234 -22.812 1 92.75 529 THR B C 1
ATOM 9946 O O . THR B 1 529 ? 22.859 -24.156 -21.812 1 92.75 529 THR B O 1
ATOM 9949 N N . ASP B 1 530 ? 24.562 -25.109 -22.906 1 89.56 530 ASP B N 1
ATOM 9950 C CA . ASP B 1 530 ? 24.875 -26.047 -21.828 1 89.56 530 ASP B CA 1
ATOM 9951 C C . ASP B 1 530 ? 25.797 -25.406 -20.797 1 89.56 530 ASP B C 1
ATOM 9953 O O . ASP B 1 530 ? 25.766 -25.766 -19.625 1 89.56 530 ASP B O 1
ATOM 9957 N N . SER B 1 531 ? 26.641 -24.5 -21.328 1 89.5 531 SER B N 1
ATOM 9958 C CA . SER B 1 531 ? 27.578 -23.828 -20.438 1 89.5 531 SER B CA 1
ATOM 9959 C C . SER B 1 531 ? 26.969 -22.562 -19.828 1 89.5 531 SER B C 1
ATOM 9961 O O . SER B 1 531 ? 26.125 -21.922 -20.453 1 89.5 531 SER B O 1
ATOM 9963 N N . PRO B 1 532 ? 27.406 -22.344 -18.625 1 90.69 532 PRO B N 1
ATOM 9964 C CA . PRO B 1 532 ? 26.875 -21.125 -18 1 90.69 532 PRO B CA 1
ATOM 9965 C C . PRO B 1 532 ? 27.234 -19.859 -18.781 1 90.69 532 PRO B C 1
ATOM 9967 O O . PRO B 1 532 ? 28.328 -19.766 -19.328 1 90.69 532 PRO B O 1
ATOM 9970 N N . GLY B 1 533 ? 26.234 -18.969 -18.906 1 94.38 533 GLY B N 1
ATOM 9971 C CA . GLY B 1 533 ? 26.453 -17.703 -19.594 1 94.38 533 GLY B CA 1
ATOM 9972 C C . GLY B 1 533 ? 25.156 -17.047 -20.047 1 94.38 533 GLY B C 1
ATOM 9973 O O . GLY B 1 533 ? 24.141 -17.719 -20.234 1 94.38 533 GLY B O 1
ATOM 9974 N N . ILE B 1 534 ? 25.203 -15.75 -20.172 1 96 534 ILE B N 1
ATOM 9975 C CA . ILE B 1 534 ? 24.078 -14.977 -20.672 1 96 534 ILE B CA 1
ATOM 9976 C C . ILE B 1 534 ? 24.578 -13.945 -21.688 1 96 534 ILE B C 1
ATOM 9978 O O . ILE B 1 534 ? 25.5 -13.18 -21.391 1 96 534 ILE B O 1
ATOM 9982 N N . HIS B 1 535 ? 24.047 -14.016 -22.859 1 94.88 535 HIS B N 1
ATOM 9983 C CA . HIS B 1 535 ? 24.359 -13.055 -23.906 1 94.88 535 HIS B CA 1
ATOM 9984 C C . HIS B 1 535 ? 23.141 -12.266 -24.328 1 94.88 535 HIS B C 1
ATOM 9986 O O . HIS B 1 535 ? 22.172 -12.836 -24.828 1 94.88 535 HIS B O 1
ATOM 9992 N N . VAL B 1 536 ? 23.172 -10.953 -24.078 1 94.25 536 VAL B N 1
ATOM 9993 C CA . VAL B 1 536 ? 22.062 -10.07 -24.391 1 94.25 536 VAL B CA 1
ATOM 9994 C C . VAL B 1 536 ? 22.453 -9.141 -25.531 1 94.25 536 VAL B C 1
ATOM 9996 O O . VAL B 1 536 ? 23.391 -8.359 -25.422 1 94.25 536 VAL B O 1
ATOM 9999 N N . GLU B 1 537 ? 21.734 -9.258 -26.625 1 92.69 537 GLU B N 1
ATOM 10000 C CA . GLU B 1 537 ? 21.906 -8.359 -27.766 1 92.69 537 GLU B CA 1
ATOM 10001 C C . GLU B 1 537 ? 20.625 -7.586 -28.047 1 92.69 537 GLU B C 1
ATOM 10003 O O . GLU B 1 537 ? 19.562 -8.18 -28.234 1 92.69 537 GLU B O 1
ATOM 10008 N N . GLY B 1 538 ? 20.734 -6.273 -28.031 1 89.88 538 GLY B N 1
ATOM 10009 C CA . GLY B 1 538 ? 19.562 -5.453 -28.234 1 89.88 538 GLY B CA 1
ATOM 10010 C C . GLY B 1 538 ? 18.562 -5.531 -27.109 1 89.88 538 GLY B C 1
ATOM 10011 O O . GLY B 1 538 ? 17.359 -5.625 -27.344 1 89.88 538 GLY B O 1
ATOM 10012 N N . GLY B 1 539 ? 19.109 -5.645 -25.922 1 89.94 539 GLY B N 1
ATOM 10013 C CA . GLY B 1 539 ? 18.234 -5.75 -24.75 1 89.94 539 GLY B CA 1
ATOM 10014 C C . GLY B 1 539 ? 17.531 -4.445 -24.422 1 89.94 539 GLY B C 1
ATOM 10015 O O . GLY B 1 539 ? 18.156 -3.381 -24.438 1 89.94 539 GLY B O 1
ATOM 10016 N N . ARG B 1 540 ? 16.219 -4.488 -24.188 1 88.44 540 ARG B N 1
ATOM 10017 C CA . ARG B 1 540 ? 15.445 -3.338 -23.734 1 88.44 540 ARG B CA 1
ATOM 10018 C C . ARG B 1 540 ? 14.586 -3.693 -22.531 1 88.44 540 ARG B C 1
ATOM 10020 O O . ARG B 1 540 ? 13.938 -4.742 -22.516 1 88.44 540 ARG B O 1
ATOM 10027 N N . HIS B 1 541 ? 14.727 -2.838 -21.547 1 86.62 541 HIS B N 1
ATOM 10028 C CA . HIS B 1 541 ? 13.898 -3.066 -20.359 1 86.62 541 HIS B CA 1
ATOM 10029 C C . HIS B 1 541 ? 12.414 -2.957 -20.703 1 86.62 541 HIS B C 1
ATOM 10031 O O . HIS B 1 541 ? 11.992 -1.993 -21.359 1 86.62 541 HIS B O 1
ATOM 10037 N N . PRO B 1 542 ? 11.602 -3.83 -20.281 1 85.25 542 PRO B N 1
ATOM 10038 C CA . PRO B 1 542 ? 10.188 -3.875 -20.672 1 85.25 542 PRO B CA 1
ATOM 10039 C C . PRO B 1 542 ? 9.398 -2.664 -20.188 1 85.25 542 PRO B C 1
ATOM 10041 O O . PRO B 1 542 ? 8.398 -2.289 -20.797 1 85.25 542 PRO B O 1
ATOM 10044 N N . LEU B 1 543 ? 9.742 -2.047 -19.109 1 81.5 543 LEU B N 1
ATOM 10045 C CA . LEU B 1 543 ? 8.953 -0.978 -18.5 1 81.5 543 LEU B CA 1
ATOM 10046 C C . LEU B 1 543 ? 9.383 0.383 -19.047 1 81.5 543 LEU B C 1
ATOM 10048 O O . LEU B 1 543 ? 8.773 1.404 -18.719 1 81.5 543 LEU B O 1
ATOM 10052 N N . VAL B 1 544 ? 10.43 0.351 -19.828 1 77.19 544 VAL B N 1
ATOM 10053 C CA . VAL B 1 544 ? 10.93 1.617 -20.359 1 77.19 544 VAL B CA 1
ATOM 10054 C C . VAL B 1 544 ? 10.703 1.678 -21.875 1 77.19 544 VAL B C 1
ATOM 10056 O O . VAL B 1 544 ? 11.148 0.797 -22.609 1 77.19 544 VAL B O 1
ATOM 10059 N N . ASN B 1 545 ? 9.93 2.502 -22.484 1 67.19 545 ASN B N 1
ATOM 10060 C CA . ASN B 1 545 ? 9.547 2.578 -23.891 1 67.19 545 ASN B CA 1
ATOM 10061 C C . ASN B 1 545 ? 10.727 2.992 -24.766 1 67.19 545 ASN B C 1
ATOM 10063 O O . ASN B 1 545 ? 10.977 2.383 -25.812 1 67.19 545 ASN B O 1
ATOM 10067 N N . SER B 1 546 ? 11.344 4.129 -24.5 1 71.38 546 SER B N 1
ATOM 10068 C CA . SER B 1 546 ? 12.398 4.621 -25.391 1 71.38 546 SER B CA 1
ATOM 10069 C C . SER B 1 546 ? 13.766 4.539 -24.703 1 71.38 546 SER B C 1
ATOM 10071 O O . SER B 1 546 ? 14.203 5.496 -24.062 1 71.38 546 SER B O 1
ATOM 10073 N N . SER B 1 547 ? 14.211 3.189 -24.75 1 77.69 547 SER B N 1
ATOM 10074 C CA . SER B 1 547 ? 15.531 3.029 -24.141 1 77.69 547 SER B CA 1
ATOM 10075 C C . SER B 1 547 ? 16.562 2.607 -25.172 1 77.69 547 SER B C 1
ATOM 10077 O O . SER B 1 547 ? 16.219 2.018 -26.203 1 77.69 547 SER B O 1
ATOM 10079 N N . VAL B 1 548 ? 17.734 3.064 -25 1 84.44 548 VAL B N 1
ATOM 10080 C CA . VAL B 1 548 ? 18.844 2.576 -25.812 1 84.44 548 VAL B CA 1
ATOM 10081 C C . VAL B 1 548 ? 19.094 1.099 -25.516 1 84.44 548 VAL B C 1
ATOM 10083 O O . VAL B 1 548 ? 19.109 0.688 -24.344 1 84.44 548 VAL B O 1
ATOM 10086 N N . PRO B 1 549 ? 19.188 0.274 -26.641 1 88.69 549 PRO B N 1
ATOM 10087 C CA . PRO B 1 549 ? 19.359 -1.163 -26.406 1 88.69 549 PRO B CA 1
ATOM 10088 C C . PRO B 1 549 ? 20.641 -1.492 -25.641 1 88.69 549 PRO B C 1
ATOM 10090 O O . PRO B 1 549 ? 21.672 -0.846 -25.844 1 88.69 549 PRO B O 1
ATOM 10093 N N . THR B 1 550 ? 20.578 -2.42 -24.781 1 91.12 550 THR B N 1
ATOM 10094 C CA . THR B 1 550 ? 21.703 -2.887 -23.984 1 91.12 550 THR B CA 1
ATOM 10095 C C . THR B 1 550 ? 22.344 -4.117 -24.625 1 91.12 550 THR B C 1
ATOM 10097 O O . THR B 1 550 ? 21.656 -5.082 -24.953 1 91.12 550 THR B O 1
ATOM 10100 N N . ASN B 1 551 ? 23.641 -4.113 -24.938 1 92.88 551 ASN B N 1
ATOM 10101 C CA . ASN B 1 551 ? 24.438 -5.258 -25.375 1 92.88 551 ASN B CA 1
ATOM 10102 C C . ASN B 1 551 ? 25.453 -5.676 -24.312 1 92.88 551 ASN B C 1
ATOM 10104 O O . ASN B 1 551 ? 26.375 -4.926 -24 1 92.88 551 ASN B O 1
ATOM 10108 N N . LEU B 1 552 ? 25.25 -6.789 -23.719 1 94 552 LEU B N 1
ATOM 10109 C CA . LEU B 1 552 ? 26.109 -7.234 -22.625 1 94 552 LEU B CA 1
ATOM 10110 C C . LEU B 1 552 ? 26.172 -8.758 -22.562 1 94 552 LEU B C 1
ATOM 10112 O O . LEU B 1 552 ? 25.156 -9.43 -22.75 1 94 552 LEU B O 1
ATOM 10116 N N . SER B 1 553 ? 27.391 -9.273 -22.359 1 93 553 SER B N 1
ATOM 10117 C CA . SER B 1 553 ? 27.594 -10.711 -22.234 1 93 553 SER B CA 1
ATOM 10118 C C . SER B 1 553 ? 28.312 -11.047 -20.922 1 93 553 SER B C 1
ATOM 10120 O O . SER B 1 553 ? 29.25 -10.352 -20.531 1 93 553 SER B O 1
ATOM 10122 N N . VAL B 1 554 ? 27.859 -11.977 -20.25 1 92.38 554 VAL B N 1
ATOM 10123 C CA . VAL B 1 554 ? 28.516 -12.516 -19.047 1 92.38 554 VAL B CA 1
ATOM 10124 C C . VAL B 1 554 ? 28.641 -14.031 -19.172 1 92.38 554 VAL B C 1
ATOM 10126 O O . VAL B 1 554 ? 27.703 -14.703 -19.625 1 92.38 554 VAL B O 1
ATOM 10129 N N . GLY B 1 555 ? 29.703 -14.688 -18.891 1 86.75 555 GLY B N 1
ATOM 10130 C CA . GLY B 1 555 ? 29.969 -16.109 -19.016 1 86.75 555 GLY B CA 1
ATOM 10131 C C . GLY B 1 555 ? 31.422 -16.422 -19.375 1 86.75 555 GLY B C 1
ATOM 10132 O O . GLY B 1 555 ? 32.062 -17.25 -18.75 1 86.75 555 GLY B O 1
ATOM 10133 N N . GLY B 1 556 ? 31.938 -15.648 -20.578 1 85.88 556 GLY B N 1
ATOM 10134 C CA . GLY B 1 556 ? 33.375 -15.742 -20.75 1 85.88 556 GLY B CA 1
ATOM 10135 C C . GLY B 1 556 ? 34.156 -15.484 -19.469 1 85.88 556 GLY B C 1
ATOM 10136 O O . GLY B 1 556 ? 34.469 -16.422 -18.734 1 85.88 556 GLY B O 1
ATOM 10137 N N . PRO B 1 557 ? 34.062 -14.141 -19.281 1 90.12 557 PRO B N 1
ATOM 10138 C CA . PRO B 1 557 ? 34.344 -13.859 -17.875 1 90.12 557 PRO B CA 1
ATOM 10139 C C . PRO B 1 557 ? 33.125 -13.969 -16.984 1 90.12 557 PRO B C 1
ATOM 10141 O O . PRO B 1 557 ? 32.031 -13.539 -17.375 1 90.12 557 PRO B O 1
ATOM 10144 N N . PRO B 1 558 ? 33.312 -14.688 -15.992 1 94 558 PRO B N 1
ATOM 10145 C CA . PRO B 1 558 ? 32.125 -14.891 -15.141 1 94 558 PRO B CA 1
ATOM 10146 C C . PRO B 1 558 ? 31.703 -13.617 -14.422 1 94 558 PRO B C 1
ATOM 10148 O O . PRO B 1 558 ? 30.578 -13.547 -13.891 1 94 558 PRO B O 1
ATOM 10151 N N . THR B 1 559 ? 32.594 -12.648 -14.375 1 95.5 559 THR B N 1
ATOM 10152 C CA . THR B 1 559 ? 32.281 -11.414 -13.672 1 95.5 559 THR B CA 1
ATOM 10153 C C . THR B 1 559 ? 32.438 -10.211 -14.602 1 95.5 559 THR B C 1
ATOM 10155 O O . THR B 1 559 ? 33.469 -10.07 -15.289 1 95.5 559 THR B O 1
ATOM 10158 N N . VAL B 1 560 ? 31.375 -9.43 -14.672 1 95.69 560 VAL B N 1
ATOM 10159 C CA . VAL B 1 560 ? 31.406 -8.18 -15.422 1 95.69 560 VAL B CA 1
ATOM 10160 C C . VAL B 1 560 ? 31.25 -7 -14.461 1 95.69 560 VAL B C 1
ATOM 10162 O O . VAL B 1 560 ? 30.344 -6.984 -13.633 1 95.69 560 VAL B O 1
ATOM 10165 N N . VAL B 1 561 ? 32.156 -6.082 -14.508 1 94.44 561 VAL B N 1
ATOM 10166 C CA . VAL B 1 561 ? 32.062 -4.863 -13.711 1 94.44 561 VAL B CA 1
ATOM 10167 C C . VAL B 1 561 ? 31.703 -3.68 -14.609 1 94.44 561 VAL B C 1
ATOM 10169 O O . VAL B 1 561 ? 32.438 -3.381 -15.562 1 94.44 561 VAL B O 1
ATOM 10172 N N . LEU B 1 562 ? 30.578 -3.129 -14.336 1 93.25 562 LEU B N 1
ATOM 10173 C CA . LEU B 1 562 ? 30.094 -1.973 -15.086 1 93.25 562 LEU B CA 1
ATOM 10174 C C . LEU B 1 562 ? 30.406 -0.678 -14.344 1 93.25 562 LEU B C 1
ATOM 10176 O O . LEU B 1 562 ? 29.984 -0.497 -13.195 1 93.25 562 LEU B O 1
ATOM 10180 N N . CYS B 1 563 ? 31.234 0.143 -14.914 1 90.44 563 CYS B N 1
ATOM 10181 C CA . CYS B 1 563 ? 31.469 1.467 -14.352 1 90.44 563 CYS B CA 1
ATOM 10182 C C . CYS B 1 563 ? 30.984 2.559 -15.297 1 90.44 563 CYS B C 1
ATOM 10184 O O . CYS B 1 563 ? 30.453 2.266 -16.375 1 90.44 563 CYS B O 1
ATOM 10186 N N . GLY B 1 564 ? 30.969 3.725 -14.875 1 86.31 564 GLY B N 1
ATOM 10187 C CA . GLY B 1 564 ? 30.484 4.832 -15.688 1 86.31 564 GLY B CA 1
ATOM 10188 C C . GLY B 1 564 ? 29.984 6 -14.859 1 86.31 564 GLY B C 1
ATOM 10189 O O . GLY B 1 564 ? 29.891 5.902 -13.633 1 86.31 564 GLY B O 1
ATOM 10190 N N . PRO B 1 565 ? 29.719 7.047 -15.641 1 83.31 565 PRO B N 1
ATOM 10191 C CA . PRO B 1 565 ? 29.203 8.227 -14.945 1 83.31 565 PRO B CA 1
ATOM 10192 C C . PRO B 1 565 ? 27.859 7.965 -14.258 1 83.31 565 PRO B C 1
ATOM 10194 O O . PRO B 1 565 ? 27.188 6.988 -14.578 1 83.31 565 PRO B O 1
ATOM 10197 N N . ASN B 1 566 ? 27.609 8.789 -13.258 1 81.06 566 ASN B N 1
ATOM 10198 C CA . ASN B 1 566 ? 26.297 8.727 -12.602 1 81.06 566 ASN B CA 1
ATOM 10199 C C . ASN B 1 566 ? 25.172 9.031 -13.578 1 81.06 566 ASN B C 1
ATOM 10201 O O . ASN B 1 566 ? 25.312 9.891 -14.445 1 81.06 566 ASN B O 1
ATOM 10205 N N . ALA B 1 567 ? 24.109 8.367 -13.461 1 77.38 567 ALA B N 1
ATOM 10206 C CA . ALA B 1 567 ? 22.891 8.562 -14.25 1 77.38 567 ALA B CA 1
ATOM 10207 C C . ALA B 1 567 ? 23.109 8.148 -15.703 1 77.38 567 ALA B C 1
ATOM 10209 O O . ALA B 1 567 ? 22.375 8.57 -16.594 1 77.38 567 ALA B O 1
ATOM 10210 N N . SER B 1 568 ? 24.125 7.348 -15.969 1 84.75 568 SER B N 1
ATOM 10211 C CA . SER B 1 568 ? 24.469 7 -17.344 1 84.75 568 SER B CA 1
ATOM 10212 C C . SER B 1 568 ? 23.781 5.707 -17.766 1 84.75 568 SER B C 1
ATOM 10214 O O . SER B 1 568 ? 23.969 5.242 -18.891 1 84.75 568 SER B O 1
ATOM 10216 N N . GLY B 1 569 ? 23.016 5.102 -16.891 1 83.81 569 GLY B N 1
ATOM 10217 C CA . GLY B 1 569 ? 22.219 3.951 -17.281 1 83.81 569 GLY B CA 1
ATOM 10218 C C . GLY B 1 569 ? 22.766 2.637 -16.75 1 83.81 569 GLY B C 1
ATOM 10219 O O . GLY B 1 569 ? 22.297 1.565 -17.156 1 83.81 569 GLY B O 1
ATOM 10220 N N . LYS B 1 570 ? 23.766 2.613 -15.844 1 88.56 570 LYS B N 1
ATOM 10221 C CA . LYS B 1 570 ? 24.344 1.391 -15.289 1 88.56 570 LYS B CA 1
ATOM 10222 C C . LYS B 1 570 ? 23.25 0.51 -14.672 1 88.56 570 LYS B C 1
ATOM 10224 O O . LYS B 1 570 ? 23.172 -0.685 -14.961 1 88.56 570 LYS B O 1
ATOM 10229 N N . SER B 1 571 ? 22.453 1.169 -13.828 1 86.06 571 SER B N 1
ATOM 10230 C CA . SER B 1 571 ? 21.391 0.43 -13.148 1 86.06 571 SER B CA 1
ATOM 10231 C C . SER B 1 571 ? 20.359 -0.109 -14.141 1 86.06 571 SER B C 1
ATOM 10233 O O . SER B 1 571 ? 19.859 -1.222 -13.977 1 86.06 571 SER B O 1
ATOM 10235 N N . HIS B 1 572 ? 20.109 0.682 -15.164 1 86.44 572 HIS B N 1
ATOM 10236 C CA . HIS B 1 572 ? 19.188 0.253 -16.203 1 86.44 572 HIS B CA 1
ATOM 10237 C C . HIS B 1 572 ? 19.703 -0.972 -16.938 1 86.44 572 HIS B C 1
ATOM 10239 O O . HIS B 1 572 ? 18.953 -1.894 -17.25 1 86.44 572 HIS B O 1
ATOM 10245 N N . ALA B 1 573 ? 20.969 -0.96 -17.234 1 90.5 573 ALA B N 1
ATOM 10246 C CA . ALA B 1 573 ? 21.578 -2.094 -17.938 1 90.5 573 ALA B CA 1
ATOM 10247 C C . ALA B 1 573 ? 21.484 -3.367 -17.094 1 90.5 573 ALA B C 1
ATOM 10249 O O . ALA B 1 573 ? 21.156 -4.434 -17.625 1 90.5 573 ALA B O 1
ATOM 10250 N N . LEU B 1 574 ? 21.766 -3.242 -15.758 1 92.06 574 LEU B N 1
ATOM 10251 C CA . LEU B 1 574 ? 21.656 -4.383 -14.852 1 92.06 574 LEU B CA 1
ATOM 10252 C C . LEU B 1 574 ? 20.234 -4.934 -14.852 1 92.06 574 LEU B C 1
ATOM 10254 O O . LEU B 1 574 ? 20.031 -6.148 -14.969 1 92.06 574 LEU B O 1
ATOM 10258 N N . ARG B 1 575 ? 19.281 -4.055 -14.758 1 90 575 ARG B N 1
ATOM 10259 C CA . ARG B 1 575 ? 17.875 -4.469 -14.711 1 90 575 ARG B CA 1
ATOM 10260 C C . ARG B 1 575 ? 17.469 -5.129 -16.031 1 90 575 ARG B C 1
ATOM 10262 O O . ARG B 1 575 ? 16.688 -6.09 -16.031 1 90 575 ARG B O 1
ATOM 10269 N N . THR B 1 576 ? 17.953 -4.582 -17.141 1 91 576 THR B N 1
ATOM 10270 C CA . THR B 1 576 ? 17.625 -5.133 -18.453 1 91 576 THR B CA 1
ATOM 10271 C C . THR B 1 576 ? 18.125 -6.574 -18.562 1 91 576 THR B C 1
ATOM 10273 O O . THR B 1 576 ? 17.391 -7.445 -19.031 1 91 576 THR B O 1
ATOM 10276 N N . VAL B 1 577 ? 19.328 -6.805 -18.078 1 92.94 577 VAL B N 1
ATOM 10277 C CA . VAL B 1 577 ? 19.859 -8.164 -18.125 1 92.94 577 VAL B CA 1
ATOM 10278 C C . VAL B 1 577 ? 19.062 -9.07 -17.188 1 92.94 577 VAL B C 1
ATOM 10280 O O . VAL B 1 577 ? 18.766 -10.219 -17.531 1 92.94 577 VAL B O 1
ATOM 10283 N N . GLY B 1 578 ? 18.734 -8.508 -16.047 1 92.25 578 GLY B N 1
ATOM 10284 C CA . GLY B 1 578 ? 17.938 -9.281 -15.094 1 92.25 578 GLY B CA 1
ATOM 10285 C C . GLY B 1 578 ? 16.594 -9.703 -15.648 1 92.25 578 GLY B C 1
ATOM 10286 O O . GLY B 1 578 ? 16.062 -10.758 -15.289 1 92.25 578 GLY B O 1
ATOM 10287 N N . CYS B 1 579 ? 16.031 -8.875 -16.516 1 89.75 579 CYS B N 1
ATOM 10288 C CA . CYS B 1 579 ? 14.727 -9.156 -17.109 1 89.75 579 CYS B CA 1
ATOM 10289 C C . CYS B 1 579 ? 14.852 -10.109 -18.297 1 89.75 579 CYS B C 1
ATOM 10291 O O . CYS B 1 579 ? 13.852 -10.664 -18.75 1 89.75 579 CYS B O 1
ATOM 10293 N N . LEU B 1 580 ? 15.977 -10.289 -18.859 1 85.31 580 LEU B N 1
ATOM 10294 C CA . LEU B 1 580 ? 16.281 -11.234 -19.922 1 85.31 580 LEU B CA 1
ATOM 10295 C C . LEU B 1 580 ? 15.469 -10.93 -21.172 1 85.31 580 LEU B C 1
ATOM 10297 O O . LEU B 1 580 ? 14.93 -11.836 -21.812 1 85.31 580 LEU B O 1
ATOM 10301 N N . THR B 1 581 ? 15.18 -9.648 -21.469 1 85.31 581 THR B N 1
ATOM 10302 C CA . THR B 1 581 ? 14.508 -9.203 -22.688 1 85.31 581 THR B CA 1
ATOM 10303 C C . THR B 1 581 ? 15.523 -8.688 -23.703 1 85.31 581 THR B C 1
ATOM 10305 O O . THR B 1 581 ? 16.281 -7.758 -23.422 1 85.31 581 THR B O 1
ATOM 10308 N N . ALA B 1 582 ? 15.523 -9.391 -24.875 1 88.75 582 ALA B N 1
ATOM 10309 C CA . ALA B 1 582 ? 16.5 -9 -25.906 1 88.75 582 ALA B CA 1
ATOM 10310 C C . ALA B 1 582 ? 16.016 -9.406 -27.297 1 88.75 582 ALA B C 1
ATOM 10312 O O . ALA B 1 582 ? 15.109 -10.227 -27.438 1 88.75 582 ALA B O 1
ATOM 10313 N N . GLN B 1 583 ? 16.625 -8.75 -28.281 1 88.25 583 GLN B N 1
ATOM 10314 C CA . GLN B 1 583 ? 16.422 -9.195 -29.656 1 88.25 583 GLN B CA 1
ATOM 10315 C C . GLN B 1 583 ? 17.031 -10.578 -29.875 1 88.25 583 GLN B C 1
ATOM 10317 O O . GLN B 1 583 ? 16.422 -11.445 -30.484 1 88.25 583 GLN B O 1
ATOM 10322 N N . HIS B 1 584 ? 18.172 -10.703 -29.359 1 91.5 584 HIS B N 1
ATOM 10323 C CA . HIS B 1 584 ? 18.844 -12 -29.328 1 91.5 584 HIS B CA 1
ATOM 10324 C C . HIS B 1 584 ? 19.344 -12.328 -27.938 1 91.5 584 HIS B C 1
ATOM 10326 O O . HIS B 1 584 ? 20.078 -11.547 -27.328 1 91.5 584 HIS B O 1
ATOM 10332 N N . LEU B 1 585 ? 18.938 -13.438 -27.422 1 93.25 585 LEU B N 1
ATOM 10333 C CA . LEU B 1 585 ? 19.297 -13.836 -26.062 1 93.25 585 LEU B CA 1
ATOM 10334 C C . LEU B 1 585 ? 19.844 -15.258 -26.047 1 93.25 585 LEU B C 1
ATOM 10336 O O . LEU B 1 585 ? 19.25 -16.172 -26.641 1 93.25 585 LEU B O 1
ATOM 10340 N N . SER B 1 586 ? 20.969 -15.477 -25.562 1 94.62 586 SER B N 1
ATOM 10341 C CA . SER B 1 586 ? 21.531 -16.797 -25.266 1 94.62 586 SER B CA 1
ATOM 10342 C C . SER B 1 586 ? 21.688 -17 -23.75 1 94.62 586 SER B C 1
ATOM 10344 O O . SER B 1 586 ? 22.234 -16.141 -23.062 1 94.62 586 SER B O 1
ATOM 10346 N N . ILE B 1 587 ? 21.188 -18.047 -23.219 1 93.81 587 ILE B N 1
ATOM 10347 C CA . ILE B 1 587 ? 21.172 -18.25 -21.781 1 93.81 587 ILE B CA 1
ATOM 10348 C C . ILE B 1 587 ? 21.578 -19.688 -21.453 1 93.81 587 ILE B C 1
ATOM 10350 O O . ILE B 1 587 ? 21.094 -20.625 -22.094 1 93.81 587 ILE B O 1
ATOM 10354 N N . GLY B 1 588 ? 22.5 -19.844 -20.547 1 93.12 588 GLY B N 1
ATOM 10355 C CA . GLY B 1 588 ? 22.828 -21.156 -19.984 1 93.12 588 GLY B CA 1
ATOM 10356 C C . GLY B 1 588 ? 21.953 -21.531 -18.797 1 93.12 588 GLY B C 1
ATOM 10357 O O . GLY B 1 588 ? 20.969 -20.828 -18.5 1 93.12 588 GLY B O 1
ATOM 10358 N N . PRO B 1 589 ? 22.281 -22.641 -18.172 1 89.25 589 PRO B N 1
ATOM 10359 C CA . PRO B 1 589 ? 21.469 -23.078 -17.047 1 89.25 589 PRO B CA 1
ATOM 10360 C C . PRO B 1 589 ? 21.531 -22.125 -15.859 1 89.25 589 PRO B C 1
ATOM 10362 O O . PRO B 1 589 ? 22.609 -21.672 -15.477 1 89.25 589 PRO B O 1
ATOM 10365 N N . LEU B 1 590 ? 20.422 -21.766 -15.344 1 90.56 590 LEU B N 1
ATOM 10366 C CA . LEU B 1 590 ? 20.312 -20.891 -14.18 1 90.56 590 LEU B CA 1
ATOM 10367 C C . LEU B 1 590 ? 19.5 -21.562 -13.07 1 90.56 590 LEU B C 1
ATOM 10369 O O . LEU B 1 590 ? 18.484 -22.203 -13.344 1 90.56 590 LEU B O 1
ATOM 10373 N N . ASP B 1 591 ? 20.016 -21.453 -11.859 1 82.5 591 ASP B N 1
ATOM 10374 C CA . ASP B 1 591 ? 19.25 -21.984 -10.727 1 82.5 591 ASP B CA 1
ATOM 10375 C C . ASP B 1 591 ? 18.75 -20.859 -9.82 1 82.5 591 ASP B C 1
ATOM 10377 O O . ASP B 1 591 ? 17.891 -21.078 -8.969 1 82.5 591 ASP B O 1
ATOM 10381 N N . GLY B 1 592 ? 19.328 -19.656 -10.016 1 85.25 592 GLY B N 1
ATOM 10382 C CA . GLY B 1 592 ? 18.906 -18.531 -9.195 1 85.25 592 GLY B CA 1
ATOM 10383 C C . GLY B 1 592 ? 19.297 -17.188 -9.781 1 85.25 592 GLY B C 1
ATOM 10384 O O . GLY B 1 592 ? 20.344 -17.062 -10.422 1 85.25 592 GLY B O 1
ATOM 10385 N N . ILE B 1 593 ? 18.438 -16.219 -9.531 1 90.31 593 ILE B N 1
ATOM 10386 C CA . ILE B 1 593 ? 18.734 -14.836 -9.859 1 90.31 593 ILE B CA 1
ATOM 10387 C C . ILE B 1 593 ? 18.656 -13.977 -8.594 1 90.31 593 ILE B C 1
ATOM 10389 O O . ILE B 1 593 ? 17.609 -13.883 -7.961 1 90.31 593 ILE B O 1
ATOM 10393 N N . PHE B 1 594 ? 19.812 -13.43 -8.25 1 87.31 594 PHE B N 1
ATOM 10394 C CA . PHE B 1 594 ? 19.922 -12.578 -7.07 1 87.31 594 PHE B CA 1
ATOM 10395 C C . PHE B 1 594 ? 20.312 -11.156 -7.461 1 87.31 594 PHE B C 1
ATOM 10397 O O . PHE B 1 594 ? 21.125 -10.961 -8.375 1 87.31 594 PHE B O 1
ATOM 10404 N N . SER B 1 595 ? 19.672 -10.273 -6.801 1 89.31 595 SER B N 1
ATOM 10405 C CA . SER B 1 595 ? 20.016 -8.906 -7.164 1 89.31 595 SER B CA 1
ATOM 10406 C C . SER B 1 595 ? 19.953 -7.98 -5.953 1 89.31 595 SER B C 1
ATOM 10408 O O . SER B 1 595 ? 19.25 -8.25 -4.988 1 89.31 595 SER B O 1
ATOM 10410 N N . LEU B 1 596 ? 20.797 -7.082 -5.848 1 86.94 596 LEU B N 1
ATOM 10411 C CA . LEU B 1 596 ? 20.719 -5.887 -5.02 1 86.94 596 LEU B CA 1
ATOM 10412 C C . LEU B 1 596 ? 20.672 -4.629 -5.883 1 86.94 596 LEU B C 1
ATOM 10414 O O . LEU B 1 596 ? 21.703 -4.156 -6.359 1 86.94 596 LEU B O 1
ATOM 10418 N N . LEU B 1 597 ? 19.5 -4.27 -6.223 1 81 597 LEU B N 1
ATOM 10419 C CA . LEU B 1 597 ? 19.297 -3.105 -7.082 1 81 597 LEU B CA 1
ATOM 10420 C C . LEU B 1 597 ? 18.703 -1.94 -6.285 1 81 597 LEU B C 1
ATOM 10422 O O . LEU B 1 597 ? 17.922 -2.145 -5.359 1 81 597 LEU B O 1
ATOM 10426 N N . THR B 1 598 ? 19.406 -0.753 -6.34 1 62.03 598 THR B N 1
ATOM 10427 C CA . THR B 1 598 ? 19.109 0.456 -5.578 1 62.03 598 THR B CA 1
ATOM 10428 C C . THR B 1 598 ? 17.641 0.853 -5.734 1 62.03 598 THR B C 1
ATOM 10430 O O . THR B 1 598 ? 17.047 0.617 -6.781 1 62.03 598 THR B O 1
ATOM 10433 N N . GLY B 1 599 ? 17 1.35 -4.688 1 53.31 599 GLY B N 1
ATOM 10434 C CA . GLY B 1 599 ? 15.68 1.936 -4.645 1 53.31 599 GLY B CA 1
ATOM 10435 C C . GLY B 1 599 ? 14.695 1.128 -3.816 1 53.31 599 GLY B C 1
ATOM 10436 O O . GLY B 1 599 ? 13.5 1.426 -3.795 1 53.31 599 GLY B O 1
ATOM 10437 N N . GLU B 1 600 ? 15.383 0.048 -3.322 1 47.84 600 GLU B N 1
ATOM 10438 C CA . GLU B 1 600 ? 14.414 -0.776 -2.602 1 47.84 600 GLU B CA 1
ATOM 10439 C C . GLU B 1 600 ? 13.984 -0.107 -1.303 1 47.84 600 GLU B C 1
ATOM 10441 O O . GLU B 1 600 ? 14.789 0.538 -0.628 1 47.84 600 GLU B O 1
ATOM 10446 N N . ASP B 1 601 ? 12.797 0.288 -1.218 1 43.84 601 ASP B N 1
ATOM 10447 C CA . ASP B 1 601 ? 12.109 0.759 -0.018 1 43.84 601 ASP B CA 1
ATOM 10448 C C . ASP B 1 601 ? 12.547 -0.037 1.211 1 43.84 601 ASP B C 1
ATOM 10450 O O . ASP B 1 601 ? 12.188 -1.207 1.358 1 43.84 601 ASP B O 1
ATOM 10454 N N . THR B 1 602 ? 13.812 0.021 1.605 1 44.22 602 THR B N 1
ATOM 10455 C CA . THR B 1 602 ? 14 -0.689 2.865 1 44.22 602 THR B CA 1
ATOM 10456 C C . THR B 1 602 ? 13.195 -0.027 3.98 1 44.22 602 THR B C 1
ATOM 10458 O O . THR B 1 602 ? 13.68 0.886 4.648 1 44.22 602 THR B O 1
ATOM 10461 N N . THR B 1 603 ? 11.93 0.371 3.74 1 41.22 603 THR B N 1
ATOM 10462 C CA . THR B 1 603 ? 11.039 1.138 4.605 1 41.22 603 THR B CA 1
ATOM 10463 C C . THR B 1 603 ? 11.281 0.792 6.07 1 41.22 603 THR B C 1
ATOM 10465 O O . THR B 1 603 ? 11.148 1.647 6.949 1 41.22 603 THR B O 1
ATOM 10468 N N . SER B 1 604 ? 11.258 -0.6 6.379 1 41.09 604 SER B N 1
ATOM 10469 C CA . SER B 1 604 ? 10.898 -0.89 7.762 1 41.09 604 SER B CA 1
ATOM 10470 C C . SER B 1 604 ? 12.102 -0.765 8.688 1 41.09 604 SER B C 1
ATOM 10472 O O . SER B 1 604 ? 11.953 -0.707 9.906 1 41.09 604 SER B O 1
ATOM 10474 N N . SER B 1 605 ? 13.445 -0.838 8.086 1 47.75 605 SER B N 1
ATOM 10475 C CA . SER B 1 605 ? 14.445 -1.168 9.102 1 47.75 605 SER B CA 1
ATOM 10476 C C . SER B 1 605 ? 15.219 0.072 9.531 1 47.75 605 SER B C 1
ATOM 10478 O O . SER B 1 605 ? 15.453 0.98 8.734 1 47.75 605 SER B O 1
ATOM 10480 N N . VAL B 1 606 ? 15.172 0.273 10.828 1 54.78 606 VAL B N 1
ATOM 10481 C CA . VAL B 1 606 ? 15.969 1.187 11.641 1 54.78 606 VAL B CA 1
ATOM 10482 C C . VAL B 1 606 ? 17.438 1.039 11.273 1 54.78 606 VAL B C 1
ATOM 10484 O O . VAL B 1 606 ? 18.281 1.841 11.703 1 54.78 606 VAL B O 1
ATOM 10487 N N . GLN B 1 607 ? 17.688 0.084 10.203 1 61.06 607 GLN B N 1
ATOM 10488 C CA . GLN B 1 607 ? 19.094 -0.141 9.875 1 61.06 607 GLN B CA 1
ATOM 10489 C C . GLN B 1 607 ? 19.578 0.855 8.828 1 61.06 607 GLN B C 1
ATOM 10491 O O . GLN B 1 607 ? 18.781 1.358 8.023 1 61.06 607 GLN B O 1
ATOM 10496 N N . SER B 1 608 ? 20.859 1.13 8.953 1 69.5 608 SER B N 1
ATOM 10497 C CA . SER B 1 608 ? 21.438 1.987 7.93 1 69.5 608 SER B CA 1
ATOM 10498 C C . SER B 1 608 ? 21.406 1.319 6.559 1 69.5 608 SER B C 1
ATOM 10500 O O . SER B 1 608 ? 21.297 0.095 6.461 1 69.5 608 SER B O 1
ATOM 10502 N N . ALA B 1 609 ? 21.469 2.039 5.566 1 70.88 609 ALA B N 1
ATOM 10503 C CA . ALA B 1 609 ? 21.438 1.538 4.195 1 70.88 609 ALA B CA 1
ATOM 10504 C C . ALA B 1 609 ? 22.594 0.593 3.93 1 70.88 609 ALA B C 1
ATOM 10506 O O . ALA B 1 609 ? 22.422 -0.449 3.293 1 70.88 609 ALA B O 1
ATOM 10507 N N . PHE B 1 610 ? 23.75 0.854 4.484 1 79.25 610 PHE B N 1
ATOM 10508 C CA . PHE B 1 610 ? 24.922 0.013 4.27 1 79.25 610 PHE B CA 1
ATOM 10509 C C . PHE B 1 610 ? 24.75 -1.338 4.953 1 79.25 610 PHE B C 1
ATOM 10511 O O . PHE B 1 610 ? 25.047 -2.379 4.363 1 79.25 610 PHE B O 1
ATOM 10518 N N . SER B 1 611 ? 24.344 -1.213 6.164 1 75.12 611 SER B N 1
ATOM 10519 C CA . SER B 1 611 ? 24.141 -2.449 6.914 1 75.12 611 SER B CA 1
ATOM 10520 C C . SER B 1 611 ? 23.125 -3.354 6.238 1 75.12 611 SER B C 1
ATOM 10522 O O . SER B 1 611 ? 23.312 -4.57 6.16 1 75.12 611 SER B O 1
ATOM 10524 N N . ALA B 1 612 ? 22.125 -2.689 5.781 1 74.19 612 ALA B N 1
ATOM 10525 C CA . ALA B 1 612 ? 21.078 -3.457 5.105 1 74.19 612 ALA B CA 1
ATOM 10526 C C . ALA B 1 612 ? 21.609 -4.074 3.812 1 74.19 612 ALA B C 1
ATOM 10528 O O . ALA B 1 612 ? 21.375 -5.254 3.539 1 74.19 612 ALA B O 1
ATOM 10529 N N . ASP B 1 613 ? 22.328 -3.361 3.025 1 80.75 613 ASP B N 1
ATOM 10530 C CA . ASP B 1 613 ? 22.906 -3.852 1.777 1 80.75 613 ASP B CA 1
ATOM 10531 C C . ASP B 1 613 ? 23.891 -4.992 2.035 1 80.75 613 ASP B C 1
ATOM 10533 O O . ASP B 1 613 ? 23.859 -6.016 1.352 1 80.75 613 ASP B O 1
ATOM 10537 N N . THR B 1 614 ? 24.703 -4.742 3.002 1 83 614 THR B N 1
ATOM 10538 C CA . THR B 1 614 ? 25.734 -5.723 3.318 1 83 614 THR B CA 1
ATOM 10539 C C . THR B 1 614 ? 25.109 -7.027 3.805 1 83 614 THR B C 1
ATOM 10541 O O . THR B 1 614 ? 25.594 -8.109 3.469 1 83 614 THR B O 1
ATOM 10544 N N . ALA B 1 615 ? 24.125 -6.848 4.578 1 75.19 615 ALA B N 1
ATOM 10545 C CA . ALA B 1 615 ? 23.406 -8.039 5.035 1 75.19 615 ALA B CA 1
ATOM 10546 C C . ALA B 1 615 ? 22.812 -8.805 3.863 1 75.19 615 ALA B C 1
ATOM 10548 O O . ALA B 1 615 ? 22.891 -10.039 3.818 1 75.19 615 ALA B O 1
ATOM 10549 N N . GLN B 1 616 ? 22.281 -8.125 2.945 1 75.88 616 GLN B N 1
ATOM 10550 C CA . GLN B 1 616 ? 21.703 -8.75 1.764 1 75.88 616 GLN B CA 1
ATOM 10551 C C . GLN B 1 616 ? 22.781 -9.438 0.923 1 75.88 616 GLN B C 1
ATOM 10553 O O . GLN B 1 616 ? 22.578 -10.555 0.433 1 75.88 616 GLN B O 1
ATOM 10558 N N . ILE B 1 617 ? 23.844 -8.797 0.737 1 84.44 617 ILE B N 1
ATOM 10559 C CA . ILE B 1 617 ? 24.938 -9.367 -0.037 1 84.44 617 ILE B CA 1
ATOM 10560 C C . ILE B 1 617 ? 25.438 -10.633 0.646 1 84.44 617 ILE B C 1
ATOM 10562 O O . ILE B 1 617 ? 25.703 -11.641 -0.017 1 84.44 617 ILE B O 1
ATOM 10566 N N . GLY B 1 618 ? 25.578 -10.477 1.954 1 77.06 618 GLY B N 1
ATOM 10567 C CA . GLY B 1 618 ? 26 -11.648 2.699 1 77.06 618 GLY B CA 1
ATOM 10568 C C . GLY B 1 618 ? 25.094 -12.852 2.484 1 77.06 618 GLY B C 1
ATOM 10569 O O . GLY B 1 618 ? 25.578 -13.953 2.23 1 77.06 618 GLY B O 1
ATOM 10570 N N . ARG B 1 619 ? 23.828 -12.586 2.541 1 69.62 619 ARG B N 1
ATOM 10571 C CA . ARG B 1 619 ? 22.844 -13.641 2.322 1 69.62 619 ARG B CA 1
ATOM 10572 C C . ARG B 1 619 ? 22.938 -14.195 0.904 1 69.62 619 ARG B C 1
ATOM 10574 O O . ARG B 1 619 ? 22.891 -15.414 0.704 1 69.62 619 ARG B O 1
ATOM 10581 N N . THR B 1 620 ? 23.078 -13.375 -0.02 1 75.19 620 THR B N 1
ATOM 10582 C CA . THR B 1 620 ? 23.141 -13.766 -1.425 1 75.19 620 THR B CA 1
ATOM 10583 C C . THR B 1 620 ? 24.391 -14.586 -1.713 1 75.19 620 THR B C 1
ATOM 10585 O O . THR B 1 620 ? 24.328 -15.578 -2.443 1 75.19 620 THR B O 1
ATOM 10588 N N . LEU B 1 621 ? 25.5 -14.141 -1.164 1 76.81 621 LEU B N 1
ATOM 10589 C CA . LEU B 1 621 ? 26.75 -14.844 -1.387 1 76.81 621 LEU B CA 1
ATOM 10590 C C . LEU B 1 621 ? 26.688 -16.266 -0.839 1 76.81 621 LEU B C 1
ATOM 10592 O O . LEU B 1 621 ? 27.297 -17.188 -1.393 1 76.81 621 LEU B O 1
ATOM 10596 N N . SER B 1 622 ? 25.891 -16.344 0.161 1 68.81 622 SER B N 1
ATOM 10597 C CA . SER B 1 622 ? 25.766 -17.656 0.766 1 68.81 622 SER B CA 1
ATOM 10598 C C . SER B 1 622 ? 24.859 -18.562 -0.062 1 68.81 622 SER B C 1
ATOM 10600 O O . SER B 1 622 ? 24.953 -19.781 0.002 1 68.81 622 SER B O 1
ATOM 10602 N N . LEU B 1 623 ? 24.078 -18.016 -0.948 1 67.69 623 LEU B N 1
ATOM 10603 C CA . LEU B 1 623 ? 23.078 -18.766 -1.686 1 67.69 623 LEU B CA 1
ATOM 10604 C C . LEU B 1 623 ? 23.516 -19 -3.127 1 67.69 623 LEU B C 1
ATOM 10606 O O . LEU B 1 623 ? 23.016 -19.906 -3.793 1 67.69 623 LEU B O 1
ATOM 10610 N N . CYS B 1 624 ? 24.422 -18.266 -3.611 1 76.5 624 CYS B N 1
ATOM 10611 C CA . CYS B 1 624 ? 24.812 -18.297 -5.016 1 76.5 624 CYS B CA 1
ATOM 10612 C C . CYS B 1 624 ? 25.547 -19.609 -5.336 1 76.5 624 CYS B C 1
ATOM 10614 O O . CYS B 1 624 ? 26.328 -20.094 -4.52 1 76.5 624 CYS B O 1
ATOM 10616 N N . THR B 1 625 ? 25.203 -20.156 -6.477 1 80 625 THR B N 1
ATOM 10617 C CA . THR B 1 625 ? 25.906 -21.297 -7.043 1 80 625 THR B CA 1
ATOM 10618 C C . THR B 1 625 ? 26.609 -20.906 -8.344 1 80 625 THR B C 1
ATOM 10620 O O . THR B 1 625 ? 26.594 -19.734 -8.742 1 80 625 THR B O 1
ATOM 10623 N N . SER B 1 626 ? 27.25 -21.906 -8.992 1 87.38 626 SER B N 1
ATOM 10624 C CA . SER B 1 626 ? 27.938 -21.672 -10.258 1 87.38 626 SER B CA 1
ATOM 10625 C C . SER B 1 626 ? 26.922 -21.422 -11.383 1 87.38 626 SER B C 1
ATOM 10627 O O . SE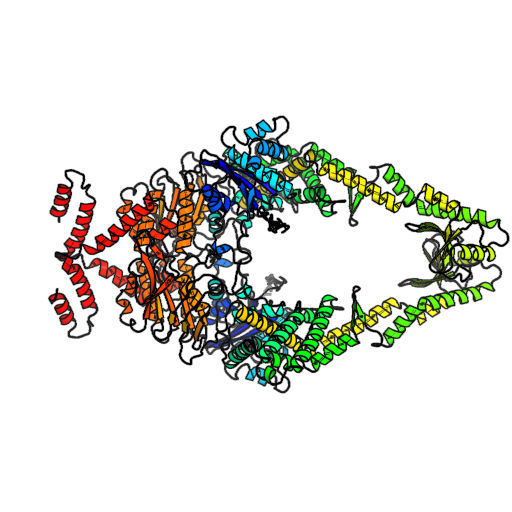R B 1 626 ? 27.297 -20.984 -12.477 1 87.38 626 SER B O 1
ATOM 10629 N N . HIS B 1 627 ? 25.625 -21.672 -11.055 1 88.38 627 HIS B N 1
ATOM 10630 C CA . HIS B 1 627 ? 24.578 -21.469 -12.047 1 88.38 627 HIS B CA 1
ATOM 10631 C C . HIS B 1 627 ? 23.641 -20.344 -11.625 1 88.38 627 HIS B C 1
ATOM 10633 O O . HIS B 1 627 ? 22.469 -20.328 -12.016 1 88.38 627 HIS B O 1
ATOM 10639 N N . SER B 1 628 ? 24.172 -19.391 -10.82 1 89.81 628 SER B N 1
ATOM 10640 C CA . SER B 1 628 ? 23.375 -18.25 -10.391 1 89.81 628 SER B CA 1
ATOM 10641 C C . SER B 1 628 ? 23.766 -16.969 -11.125 1 89.81 628 SER B C 1
ATOM 10643 O O . SER B 1 628 ? 24.906 -16.844 -11.586 1 89.81 628 SER B O 1
ATOM 10645 N N . LEU B 1 629 ? 22.797 -16.141 -11.312 1 94.81 629 LEU B N 1
ATOM 10646 C CA . LEU B 1 629 ? 23.062 -14.789 -11.781 1 94.81 629 LEU B CA 1
ATOM 10647 C C . LEU B 1 629 ? 22.984 -13.789 -10.633 1 94.81 629 LEU B C 1
ATOM 10649 O O . LEU B 1 629 ? 21.984 -13.742 -9.914 1 94.81 629 LEU B O 1
ATOM 10653 N N . LEU B 1 630 ? 24.047 -13.102 -10.422 1 94.25 630 LEU B N 1
ATOM 10654 C CA . LEU B 1 630 ? 24.109 -12.102 -9.359 1 94.25 630 LEU B CA 1
ATOM 10655 C C . LEU B 1 630 ? 24.25 -10.703 -9.945 1 94.25 630 LEU B C 1
ATOM 10657 O O . LEU B 1 630 ? 25.188 -10.43 -10.703 1 94.25 630 LEU B O 1
ATOM 10661 N N . LEU B 1 631 ? 23.281 -9.852 -9.656 1 94.81 631 LEU B N 1
ATOM 10662 C CA . LEU B 1 631 ? 23.297 -8.453 -10.07 1 94.81 631 LEU B CA 1
ATOM 10663 C C . LEU B 1 631 ? 23.453 -7.531 -8.867 1 94.81 631 LEU B C 1
ATOM 10665 O O . LEU B 1 631 ? 22.578 -7.453 -8.016 1 94.81 631 LEU B O 1
ATOM 10669 N N . LEU B 1 632 ? 24.531 -6.852 -8.766 1 93.06 632 LEU B N 1
ATOM 10670 C CA . LEU B 1 632 ? 24.797 -5.938 -7.656 1 93.06 632 LEU B CA 1
ATOM 10671 C C . LEU B 1 632 ? 24.984 -4.512 -8.164 1 93.06 632 LEU B C 1
ATOM 10673 O O . LEU B 1 632 ? 25.891 -4.25 -8.961 1 93.06 632 LEU B O 1
ATOM 10677 N N . ASP B 1 633 ? 24.109 -3.658 -7.738 1 89.69 633 ASP B N 1
ATOM 10678 C CA . ASP B 1 633 ? 24.203 -2.252 -8.117 1 89.69 633 ASP B CA 1
ATOM 10679 C C . ASP B 1 633 ? 24.969 -1.457 -7.051 1 89.69 633 ASP B C 1
ATOM 10681 O O . ASP B 1 633 ? 24.609 -1.493 -5.871 1 89.69 633 ASP B O 1
ATOM 10685 N N . GLU B 1 634 ? 25.953 -0.836 -7.434 1 86.25 634 GLU B N 1
ATOM 10686 C CA . GLU B 1 634 ? 26.75 0.056 -6.586 1 86.25 634 GLU B CA 1
ATOM 10687 C C . GLU B 1 634 ? 27.219 -0.658 -5.324 1 86.25 634 GLU B C 1
ATOM 10689 O O . GLU B 1 634 ? 27.047 -0.152 -4.211 1 86.25 634 GLU B O 1
ATOM 10694 N N . ALA B 1 635 ? 27.891 -1.774 -5.523 1 82.25 635 ALA B N 1
ATOM 10695 C CA . ALA B 1 635 ? 28.422 -2.557 -4.41 1 82.25 635 ALA B CA 1
ATOM 10696 C C . ALA B 1 635 ? 29.516 -1.797 -3.68 1 82.25 635 ALA B C 1
ATOM 10698 O O . ALA B 1 635 ? 30.359 -1.157 -4.312 1 82.25 635 ALA B O 1
ATOM 10699 N N . GLY B 1 636 ? 29.438 -1.793 -2.348 1 78.75 636 GLY B N 1
ATOM 10700 C CA . GLY B 1 636 ? 30.469 -1.182 -1.525 1 78.75 636 GLY B CA 1
ATOM 10701 C C . GLY B 1 636 ? 30.203 0.283 -1.229 1 78.75 636 GLY B C 1
ATOM 10702 O O . GLY B 1 636 ? 31.062 0.98 -0.699 1 78.75 636 GLY B O 1
ATOM 10703 N N . ARG B 1 637 ? 29.047 0.783 -1.532 1 77.56 637 ARG B N 1
ATOM 10704 C CA . ARG B 1 637 ? 28.703 2.176 -1.27 1 77.56 637 ARG B CA 1
ATOM 10705 C C . ARG B 1 637 ? 28.219 2.361 0.164 1 77.56 637 ARG B C 1
ATOM 10707 O O . ARG B 1 637 ? 27.906 1.385 0.849 1 77.56 637 ARG B O 1
ATOM 10714 N N . GLY B 1 638 ? 28.203 3.531 0.594 1 76.12 638 GLY B N 1
ATOM 10715 C CA . GLY B 1 638 ? 27.578 3.85 1.867 1 76.12 638 GLY B CA 1
ATOM 10716 C C . GLY B 1 638 ? 28.516 3.721 3.045 1 76.12 638 GLY B C 1
ATOM 10717 O O . GLY B 1 638 ? 28.078 3.576 4.188 1 76.12 638 GLY B O 1
ATOM 10718 N N . THR B 1 639 ? 29.719 3.545 2.779 1 82.06 639 THR B N 1
ATOM 10719 C CA . THR B 1 639 ? 30.766 3.475 3.803 1 82.06 639 THR B CA 1
ATOM 10720 C C . THR B 1 639 ? 31.984 4.285 3.387 1 82.06 639 THR B C 1
ATOM 10722 O O . THR B 1 639 ? 31.953 5.012 2.393 1 82.06 639 THR B O 1
ATOM 10725 N N . HIS B 1 640 ? 32.938 4.246 4.234 1 81.44 640 HIS B N 1
ATOM 10726 C CA . HIS B 1 640 ? 34.188 4.93 3.885 1 81.44 640 HIS B CA 1
ATOM 10727 C C . HIS B 1 640 ? 34.75 4.398 2.572 1 81.44 640 HIS B C 1
ATOM 10729 O O . HIS B 1 640 ? 34.75 3.188 2.332 1 81.44 640 HIS B O 1
ATOM 10735 N N . PRO B 1 641 ? 35.156 5.297 1.7 1 78.31 641 PRO B N 1
ATOM 10736 C CA . PRO B 1 641 ? 35.594 4.887 0.363 1 78.31 641 PRO B CA 1
ATOM 10737 C C . PRO B 1 641 ? 36.656 3.771 0.396 1 78.31 641 PRO B C 1
ATOM 10739 O O . PRO B 1 641 ? 36.594 2.848 -0.419 1 78.31 641 PRO B O 1
ATOM 10742 N N . LEU B 1 642 ? 37.531 3.789 1.319 1 75.62 642 LEU B N 1
ATOM 10743 C CA . LEU B 1 642 ? 38.562 2.773 1.403 1 75.62 642 LEU B CA 1
ATOM 10744 C C . LEU B 1 642 ? 37.969 1.415 1.765 1 75.62 642 LEU B C 1
ATOM 10746 O O . LEU B 1 642 ? 38.344 0.396 1.177 1 75.62 642 LEU B O 1
ATOM 10750 N N . ASP B 1 643 ? 37.188 1.441 2.746 1 83.56 643 ASP B N 1
ATOM 10751 C CA . ASP B 1 643 ? 36.531 0.205 3.16 1 83.56 643 ASP B CA 1
ATOM 10752 C C . ASP B 1 643 ? 35.625 -0.344 2.049 1 83.56 643 ASP B C 1
ATOM 10754 O O . ASP B 1 643 ? 35.594 -1.554 1.816 1 83.56 643 ASP B O 1
ATOM 10758 N N . GLY B 1 644 ? 34.969 0.604 1.447 1 87.25 644 GLY B N 1
ATOM 10759 C CA . GLY B 1 644 ? 34.125 0.203 0.349 1 87.25 644 GLY B CA 1
ATOM 10760 C C . GLY B 1 644 ? 34.875 -0.419 -0.81 1 87.25 644 GLY B C 1
ATOM 10761 O O . GLY B 1 644 ? 34.438 -1.423 -1.376 1 87.25 644 GLY B O 1
ATOM 10762 N N . GLN B 1 645 ? 35.969 0.188 -1.166 1 84.88 645 GLN B N 1
ATOM 10763 C CA . GLN B 1 645 ? 36.812 -0.339 -2.23 1 84.88 645 GLN B CA 1
ATOM 10764 C C . GLN B 1 645 ? 37.344 -1.716 -1.867 1 84.88 645 GLN B C 1
ATOM 10766 O O . GLN B 1 645 ? 37.375 -2.623 -2.703 1 84.88 645 GLN B O 1
ATOM 10771 N N . ALA B 1 646 ? 37.75 -1.8 -0.622 1 84.25 646 ALA B N 1
ATOM 10772 C CA . ALA B 1 646 ? 38.312 -3.076 -0.159 1 84.25 646 ALA B CA 1
ATOM 10773 C C . ALA B 1 646 ? 37.25 -4.18 -0.244 1 84.25 646 ALA B C 1
ATOM 10775 O O . ALA B 1 646 ? 37.531 -5.273 -0.738 1 84.25 646 ALA B O 1
ATOM 10776 N N . LEU B 1 647 ? 36.156 -3.893 0.223 1 88.06 647 LEU B N 1
ATOM 10777 C CA . LEU B 1 647 ? 35.062 -4.859 0.19 1 88.06 647 LEU B CA 1
ATOM 10778 C C . LEU B 1 647 ? 34.688 -5.219 -1.246 1 88.06 647 LEU B C 1
ATOM 10780 O O . LEU B 1 647 ? 34.469 -6.391 -1.559 1 88.06 647 LEU B O 1
ATOM 10784 N N . PHE B 1 648 ? 34.688 -4.25 -2.096 1 90.12 648 PHE B N 1
ATOM 10785 C CA . PHE B 1 648 ? 34.312 -4.457 -3.494 1 90.12 648 PHE B CA 1
ATOM 10786 C C . PHE B 1 648 ? 35.344 -5.367 -4.18 1 90.12 648 PHE B C 1
ATOM 10788 O O . PHE B 1 648 ? 34.969 -6.332 -4.848 1 90.12 648 PHE B O 1
ATOM 10795 N N . LEU B 1 649 ? 36.531 -5.027 -3.982 1 87.06 649 LEU B N 1
ATOM 10796 C CA . LEU B 1 649 ? 37.594 -5.812 -4.602 1 87.06 649 LEU B CA 1
ATOM 10797 C C . LEU B 1 649 ? 37.594 -7.246 -4.082 1 87.06 649 LEU B C 1
ATOM 10799 O O . LEU B 1 649 ? 37.781 -8.188 -4.855 1 87.06 649 LEU B O 1
ATOM 10803 N N . ALA B 1 650 ? 37.406 -7.344 -2.789 1 86.81 650 ALA B N 1
ATOM 10804 C CA . ALA B 1 650 ? 37.312 -8.68 -2.205 1 86.81 650 ALA B CA 1
ATOM 10805 C C . ALA B 1 650 ? 36.125 -9.461 -2.803 1 86.81 650 ALA B C 1
ATOM 10807 O O . ALA B 1 650 ? 36.25 -10.656 -3.053 1 86.81 650 ALA B O 1
ATOM 10808 N N . MET B 1 651 ? 35.094 -8.812 -3.027 1 90.94 651 MET B N 1
ATOM 10809 C CA . MET B 1 651 ? 33.906 -9.43 -3.617 1 90.94 651 MET B CA 1
ATOM 10810 C C . MET B 1 651 ? 34.188 -9.875 -5.051 1 90.94 651 MET B C 1
ATOM 10812 O O . MET B 1 651 ? 33.844 -11 -5.43 1 90.94 651 MET B O 1
ATOM 10816 N N . VAL B 1 652 ? 34.75 -8.969 -5.859 1 91.75 652 VAL B N 1
ATOM 10817 C CA . VAL B 1 652 ? 35.062 -9.281 -7.25 1 91.75 652 VAL B CA 1
ATOM 10818 C C . VAL B 1 652 ? 35.969 -10.5 -7.324 1 91.75 652 VAL B C 1
ATOM 10820 O O . VAL B 1 652 ? 35.781 -11.398 -8.148 1 91.75 652 VAL B O 1
ATOM 10823 N N . ARG B 1 653 ? 36.906 -10.523 -6.453 1 87.38 653 ARG B N 1
ATOM 10824 C CA . ARG B 1 653 ? 37.812 -11.656 -6.43 1 87.38 653 ARG B CA 1
ATOM 10825 C C . ARG B 1 653 ? 37.062 -12.945 -6.098 1 87.38 653 ARG B C 1
ATOM 10827 O O . ARG B 1 653 ? 37.281 -13.969 -6.75 1 87.38 653 ARG B O 1
ATOM 10834 N N . ARG B 1 654 ? 36.281 -12.844 -5.098 1 86.56 654 ARG B N 1
ATOM 10835 C CA . ARG B 1 654 ? 35.5 -14.016 -4.676 1 86.56 654 ARG B CA 1
ATOM 10836 C C . ARG B 1 654 ? 34.562 -14.484 -5.781 1 86.56 654 ARG B C 1
ATOM 10838 O O . ARG B 1 654 ? 34.438 -15.688 -6.02 1 86.56 654 ARG B O 1
ATOM 10845 N N . LEU B 1 655 ? 34 -13.602 -6.461 1 92.19 655 LEU B N 1
ATOM 10846 C CA . LEU B 1 655 ? 32.969 -13.898 -7.461 1 92.19 655 LEU B CA 1
ATOM 10847 C C . LEU B 1 655 ? 33.625 -14.344 -8.773 1 92.19 655 LEU B C 1
ATOM 10849 O O . LEU B 1 655 ? 32.938 -14.898 -9.641 1 92.19 655 LEU B O 1
ATOM 10853 N N . SER B 1 656 ? 34.906 -14.125 -8.875 1 91.62 656 SER B N 1
ATOM 10854 C CA . SER B 1 656 ? 35.594 -14.492 -10.102 1 91.62 656 SER B CA 1
ATOM 10855 C C . SER B 1 656 ? 36.375 -15.797 -9.93 1 91.62 656 SER B C 1
ATOM 10857 O O . SER B 1 656 ? 36.906 -16.359 -10.898 1 91.62 656 SER B O 1
ATOM 10859 N N . ALA B 1 657 ? 36.375 -16.234 -8.664 1 84 657 ALA B N 1
ATOM 10860 C CA . ALA B 1 657 ? 37.062 -17.484 -8.383 1 84 657 ALA B CA 1
ATOM 10861 C C . ALA B 1 657 ? 36.094 -18.672 -8.406 1 84 657 ALA B C 1
ATOM 10863 O O . ALA B 1 657 ? 35.094 -18.656 -7.711 1 84 657 ALA B O 1
ATOM 10864 N N . PRO B 1 658 ? 36.469 -19.734 -9.102 1 82.5 658 PRO B N 1
ATOM 10865 C CA . PRO B 1 658 ? 35.562 -20.891 -9.172 1 82.5 658 PRO B CA 1
ATOM 10866 C C . PRO B 1 658 ? 35.438 -21.625 -7.848 1 82.5 658 PRO B C 1
ATOM 10868 O O . PRO B 1 658 ? 36.438 -21.734 -7.105 1 82.5 658 PRO B O 1
ATOM 10871 N N . PRO B 1 659 ? 34.406 -22.266 -7.66 1 80.81 659 PRO B N 1
ATOM 10872 C CA . PRO B 1 659 ? 33.125 -22.094 -8.352 1 80.81 659 PRO B CA 1
ATOM 10873 C C . PRO B 1 659 ? 32.531 -20.719 -8.141 1 80.81 659 PRO B C 1
ATOM 10875 O O . PRO B 1 659 ? 32.562 -20.172 -7.031 1 80.81 659 PRO B O 1
ATOM 10878 N N . CYS B 1 660 ? 32.125 -20.094 -9.219 1 87.56 660 CYS B N 1
ATOM 10879 C CA . CYS B 1 660 ? 31.625 -18.734 -9.102 1 87.56 660 CYS B CA 1
ATOM 10880 C C . CYS B 1 660 ? 30.359 -18.547 -9.922 1 87.56 660 CYS B C 1
ATOM 10882 O O . CYS B 1 660 ? 30.156 -19.25 -10.914 1 87.56 660 CYS B O 1
ATOM 10884 N N . PRO B 1 661 ? 29.562 -17.781 -9.5 1 92.81 661 PRO B N 1
ATOM 10885 C CA . PRO B 1 661 ? 28.344 -17.438 -10.25 1 92.81 661 PRO B CA 1
ATOM 10886 C C . PRO B 1 661 ? 28.609 -16.469 -11.398 1 92.81 661 PRO B C 1
ATOM 10888 O O . PRO B 1 661 ? 29.75 -16 -11.562 1 92.81 661 PRO B O 1
ATOM 10891 N N . LEU B 1 662 ? 27.625 -16.328 -12.297 1 95.94 662 LEU B N 1
ATOM 10892 C CA . LEU B 1 662 ? 27.641 -15.195 -13.219 1 95.94 662 LEU B CA 1
ATOM 10893 C C . LEU B 1 662 ? 27.328 -13.898 -12.484 1 95.94 662 LEU B C 1
ATOM 10895 O O . LEU B 1 662 ? 26.297 -13.797 -11.797 1 95.94 662 LEU B O 1
ATOM 10899 N N . SER B 1 663 ? 28.234 -12.977 -12.516 1 96.44 663 SER B N 1
ATOM 10900 C CA . SER B 1 663 ? 28.062 -11.766 -11.719 1 96.44 663 SER B CA 1
ATOM 10901 C C . SER B 1 663 ? 28.234 -10.508 -12.562 1 96.44 663 SER B C 1
ATOM 10903 O O . SER B 1 663 ? 29.156 -10.422 -13.367 1 96.44 663 SER B O 1
ATOM 10905 N N . ILE B 1 664 ? 27.297 -9.648 -12.461 1 96.5 664 ILE B N 1
ATOM 10906 C CA . ILE B 1 664 ? 27.406 -8.312 -13.023 1 96.5 664 ILE B CA 1
ATOM 10907 C C . ILE B 1 664 ? 27.312 -7.273 -11.906 1 96.5 664 ILE B C 1
ATOM 10909 O O . ILE B 1 664 ? 26.281 -7.176 -11.227 1 96.5 664 ILE B O 1
ATOM 10913 N N . LEU B 1 665 ? 28.344 -6.523 -11.703 1 94.81 665 LEU B N 1
ATOM 10914 C CA . LEU B 1 665 ? 28.422 -5.512 -10.656 1 94.81 665 LEU B CA 1
ATOM 10915 C C . LEU B 1 665 ? 28.594 -4.121 -11.25 1 94.81 665 LEU B C 1
ATOM 10917 O O . LEU B 1 665 ? 29.359 -3.943 -12.203 1 94.81 665 LEU B O 1
ATOM 10921 N N . SER B 1 666 ? 27.812 -3.225 -10.805 1 92.25 666 SER B N 1
ATOM 10922 C CA . SER B 1 666 ? 28.078 -1.83 -11.125 1 92.25 666 SER B CA 1
ATOM 10923 C C . SER B 1 666 ? 28.812 -1.135 -9.984 1 92.25 666 SER B C 1
ATOM 10925 O O . SER B 1 666 ? 28.656 -1.498 -8.82 1 92.25 666 SER B O 1
ATOM 10927 N N . THR B 1 667 ? 29.625 -0.228 -10.289 1 88.94 667 THR B N 1
ATOM 10928 C CA . THR B 1 667 ? 30.344 0.479 -9.234 1 88.94 667 THR B CA 1
ATOM 10929 C C . THR B 1 667 ? 30.703 1.893 -9.68 1 88.94 667 THR B C 1
ATOM 10931 O O . THR B 1 667 ? 30.859 2.148 -10.875 1 88.94 667 THR B O 1
ATOM 10934 N N . ASN B 1 668 ? 30.75 2.74 -8.758 1 86 668 ASN B N 1
ATOM 10935 C CA . ASN B 1 668 ? 31.297 4.074 -8.977 1 86 668 ASN B CA 1
ATOM 10936 C C . ASN B 1 668 ? 32.719 4.195 -8.438 1 86 668 ASN B C 1
ATOM 10938 O O . ASN B 1 668 ? 33.344 5.254 -8.547 1 86 668 ASN B O 1
ATOM 10942 N N . LEU B 1 669 ? 33.188 3.094 -7.871 1 83.19 669 LEU B N 1
ATOM 10943 C CA . LEU B 1 669 ? 34.531 3.033 -7.324 1 83.19 669 LEU B CA 1
ATOM 10944 C C . LEU B 1 669 ? 35.531 2.707 -8.414 1 83.19 669 LEU B C 1
ATOM 10946 O O . LEU B 1 669 ? 36.219 1.683 -8.352 1 83.19 669 LEU B O 1
ATOM 10950 N N . VAL B 1 670 ? 35.656 3.627 -9.344 1 79.69 670 VAL B N 1
ATOM 10951 C CA . VAL B 1 670 ? 36.438 3.398 -10.562 1 79.69 670 VAL B CA 1
ATOM 10952 C C . VAL B 1 670 ? 37.906 3.199 -10.227 1 79.69 670 VAL B C 1
ATOM 10954 O O . VAL B 1 670 ? 38.594 2.457 -10.914 1 79.69 670 VAL B O 1
ATOM 10957 N N . SER B 1 671 ? 38.312 3.803 -9.102 1 73.94 671 SER B N 1
ATOM 10958 C CA . SER B 1 671 ? 39.719 3.707 -8.688 1 73.94 671 SER B CA 1
ATOM 10959 C C . SER B 1 671 ? 40.062 2.273 -8.312 1 73.94 671 SER B C 1
ATOM 10961 O O . SER B 1 671 ? 41.219 1.867 -8.469 1 73.94 671 SER B O 1
ATOM 10963 N N . ALA B 1 672 ? 39.094 1.551 -7.898 1 75.88 672 ALA B N 1
ATOM 10964 C CA . ALA B 1 672 ? 39.312 0.166 -7.48 1 75.88 672 ALA B CA 1
ATOM 10965 C C . ALA B 1 672 ? 39.656 -0.722 -8.672 1 75.88 672 ALA B C 1
ATOM 10967 O O . ALA B 1 672 ? 40.344 -1.744 -8.516 1 75.88 672 ALA B O 1
ATOM 10968 N N . LEU B 1 673 ? 39.219 -0.288 -9.828 1 80 673 LEU B N 1
ATOM 10969 C CA . LEU B 1 673 ? 39.312 -1.14 -11.008 1 80 673 LEU B CA 1
ATOM 10970 C C . LEU B 1 673 ? 40.75 -1.171 -11.516 1 80 673 LEU B C 1
ATOM 10972 O O . LEU B 1 673 ? 41.156 -2.078 -12.258 1 80 673 LEU B O 1
ATOM 10976 N N . ALA B 1 674 ? 41.406 -0.135 -11.164 1 69 674 ALA B N 1
ATOM 10977 C CA . ALA B 1 674 ? 42.812 -0.076 -11.578 1 69 674 ALA B CA 1
ATOM 10978 C C . ALA B 1 674 ? 43.688 -0.765 -10.555 1 69 674 ALA B C 1
ATOM 10980 O O . ALA B 1 674 ? 44.906 -0.918 -10.781 1 69 674 ALA B O 1
ATOM 10981 N N . ASP B 1 675 ? 43.156 -1.328 -9.5 1 68.19 675 ASP B N 1
ATOM 10982 C CA . ASP B 1 675 ? 43.875 -1.87 -8.352 1 68.19 675 ASP B CA 1
ATOM 10983 C C . ASP B 1 675 ? 44.531 -3.203 -8.695 1 68.19 675 ASP B C 1
ATOM 10985 O O . ASP B 1 675 ? 43.969 -4.004 -9.453 1 68.19 675 ASP B O 1
ATOM 10989 N N . SER B 1 676 ? 45.562 -3.354 -8.195 1 57.28 676 SER B N 1
ATOM 10990 C CA . SER B 1 676 ? 46.344 -4.555 -8.43 1 57.28 676 SER B CA 1
ATOM 10991 C C . SER B 1 676 ? 45.688 -5.785 -7.816 1 57.28 676 SER B C 1
ATOM 10993 O O . SER B 1 676 ? 45.969 -6.918 -8.195 1 57.28 676 SER B O 1
ATOM 10995 N N . ALA B 1 677 ? 44.844 -5.508 -6.902 1 66 677 ALA B N 1
ATOM 10996 C CA . ALA B 1 677 ? 44.156 -6.609 -6.25 1 66 677 ALA B CA 1
ATOM 10997 C C . ALA B 1 677 ? 43.375 -7.438 -7.27 1 66 677 ALA B C 1
ATOM 10999 O O . ALA B 1 677 ? 43.031 -8.594 -7.008 1 66 677 ALA B O 1
ATOM 11000 N N . LEU B 1 678 ? 43.156 -6.891 -8.469 1 74.25 678 LEU B N 1
ATOM 11001 C CA . LEU B 1 678 ? 42.344 -7.605 -9.469 1 74.25 678 LEU B CA 1
ATOM 11002 C C . LEU B 1 678 ? 43.25 -8.32 -10.469 1 74.25 678 LEU B C 1
ATOM 11004 O O . LEU B 1 678 ? 42.781 -9.055 -11.336 1 74.25 678 LEU B O 1
ATOM 11008 N N . THR B 1 679 ? 44.531 -8.117 -10.312 1 69.81 679 THR B N 1
ATOM 11009 C CA . THR B 1 679 ? 45.469 -8.641 -11.289 1 69.81 679 THR B CA 1
ATOM 11010 C C . THR B 1 679 ? 45.344 -10.156 -11.414 1 69.81 679 THR B C 1
ATOM 11012 O O . THR B 1 679 ? 45.375 -10.695 -12.516 1 69.81 679 THR B O 1
ATOM 11015 N N . ALA B 1 680 ? 45.156 -10.852 -10.227 1 70 680 ALA B N 1
ATOM 11016 C CA . ALA B 1 680 ? 45.094 -12.305 -10.227 1 70 680 ALA B CA 1
ATOM 11017 C C . ALA B 1 680 ? 43.844 -12.797 -10.961 1 70 680 ALA B C 1
ATOM 11019 O O . ALA B 1 680 ? 43.812 -13.914 -11.484 1 70 680 ALA B O 1
ATOM 11020 N N . VAL B 1 681 ? 42.906 -12 -11.031 1 77.25 681 VAL B N 1
ATOM 11021 C CA . VAL B 1 681 ? 41.625 -12.461 -11.602 1 77.25 681 VAL B CA 1
ATOM 11022 C C . VAL B 1 681 ? 41.25 -11.586 -12.805 1 77.25 681 VAL B C 1
ATOM 11024 O O . VAL B 1 681 ? 40.125 -11.641 -13.281 1 77.25 681 VAL B O 1
ATOM 11027 N N . ARG B 1 682 ? 42.156 -10.859 -13.289 1 82 682 ARG B N 1
ATOM 11028 C CA . ARG B 1 682 ? 41.875 -9.883 -14.336 1 82 682 ARG B CA 1
ATOM 11029 C C . ARG B 1 682 ? 41.312 -10.562 -15.578 1 82 682 ARG B C 1
ATOM 11031 O O . ARG B 1 682 ? 40.438 -10.016 -16.234 1 82 682 ARG B O 1
ATOM 11038 N N . HIS B 1 683 ? 41.781 -11.805 -15.867 1 85.62 683 HIS B N 1
ATOM 11039 C CA . HIS B 1 683 ? 41.312 -12.508 -17.062 1 85.62 683 HIS B CA 1
ATOM 11040 C C . HIS B 1 683 ? 39.875 -13.016 -16.875 1 85.62 683 HIS B C 1
ATOM 11042 O O . HIS B 1 683 ? 39.219 -13.383 -17.859 1 85.62 683 HIS B O 1
ATOM 11048 N N . ARG B 1 684 ? 39.438 -12.984 -15.695 1 92.44 684 ARG B N 1
ATOM 11049 C CA . ARG B 1 684 ? 38.094 -13.492 -15.422 1 92.44 684 ARG B CA 1
ATOM 11050 C C . ARG B 1 684 ? 37.125 -12.352 -15.102 1 92.44 684 ARG B C 1
ATOM 11052 O O . ARG B 1 684 ? 36.031 -12.594 -14.641 1 92.44 684 ARG B O 1
ATOM 11059 N N . VAL B 1 685 ? 37.625 -11.164 -15.297 1 92.94 685 VAL B N 1
ATOM 11060 C CA . VAL B 1 685 ? 36.781 -9.992 -15.039 1 92.94 685 VAL B CA 1
ATOM 11061 C C . VAL B 1 685 ? 36.719 -9.125 -16.297 1 92.94 685 VAL B C 1
ATOM 11063 O O . VAL B 1 685 ? 37.75 -8.758 -16.859 1 92.94 685 VAL B O 1
ATOM 11066 N N . SER B 1 686 ? 35.562 -8.945 -16.797 1 92.88 686 SER B N 1
ATOM 11067 C CA . SER B 1 686 ? 35.344 -8 -17.891 1 92.88 686 SER B CA 1
ATOM 11068 C C . SER B 1 686 ? 34.906 -6.641 -17.359 1 92.88 686 SER B C 1
ATOM 11070 O O . SER B 1 686 ? 33.938 -6.543 -16.625 1 92.88 686 SER B O 1
ATOM 11072 N N . VAL B 1 687 ? 35.688 -5.605 -17.672 1 92.25 687 VAL B N 1
ATOM 11073 C CA . VAL B 1 687 ? 35.344 -4.25 -17.234 1 92.25 687 VAL B CA 1
ATOM 11074 C C . VAL B 1 687 ? 34.688 -3.486 -18.406 1 92.25 687 VAL B C 1
ATOM 11076 O O . VAL B 1 687 ? 35.25 -3.434 -19.5 1 92.25 687 VAL B O 1
ATOM 11079 N N . MET B 1 688 ? 33.531 -3.018 -18.172 1 93.62 688 MET B N 1
ATOM 11080 C CA . MET B 1 688 ? 32.781 -2.232 -19.141 1 93.62 688 MET B CA 1
ATOM 11081 C C . MET B 1 688 ? 32.344 -0.901 -18.547 1 93.62 688 MET B C 1
ATOM 11083 O O . MET B 1 688 ? 32.375 -0.72 -17.328 1 93.62 688 MET B O 1
ATOM 11087 N N . HIS B 1 689 ? 32.094 0.104 -19.438 1 92.31 689 HIS B N 1
ATOM 11088 C CA . HIS B 1 689 ? 31.578 1.381 -18.953 1 92.31 689 HIS B CA 1
ATOM 11089 C C . HIS B 1 689 ? 30.484 1.923 -19.875 1 92.31 689 HIS B C 1
ATOM 11091 O O . HIS B 1 689 ? 30.391 1.509 -21.031 1 92.31 689 HIS B O 1
ATOM 11097 N N . THR B 1 690 ? 29.625 2.727 -19.312 1 91.31 690 THR B N 1
ATOM 11098 C CA . THR B 1 690 ? 28.656 3.473 -20.109 1 91.31 690 THR B CA 1
ATOM 11099 C C . THR B 1 690 ? 29.297 4.688 -20.766 1 91.31 690 THR B C 1
ATOM 11101 O O . THR B 1 690 ? 30.031 5.434 -20.109 1 91.31 690 THR B O 1
ATOM 11104 N N . GLU B 1 691 ? 29.016 4.883 -21.922 1 87.5 691 GLU B N 1
ATOM 11105 C CA . GLU B 1 691 ? 29.688 5.938 -22.688 1 87.5 691 GLU B CA 1
ATOM 11106 C C . GLU B 1 691 ? 28.984 7.281 -22.484 1 87.5 691 GLU B C 1
ATOM 11108 O O . GLU B 1 691 ? 27.766 7.344 -22.375 1 87.5 691 GLU B O 1
ATOM 11113 N N . VAL B 1 692 ? 29.828 8.336 -22.375 1 84.62 692 VAL B N 1
ATOM 11114 C CA . VAL B 1 692 ? 29.312 9.703 -22.297 1 84.62 692 VAL B CA 1
ATOM 11115 C C . VAL B 1 692 ? 30.141 10.609 -23.203 1 84.62 692 VAL B C 1
ATOM 11117 O O . VAL B 1 692 ? 31.281 10.305 -23.531 1 84.62 692 VAL B O 1
ATOM 11120 N N . GLU B 1 693 ? 29.469 11.625 -23.703 1 80.56 693 GLU B N 1
ATOM 11121 C CA . GLU B 1 693 ? 30.156 12.719 -24.391 1 80.56 693 GLU B CA 1
ATOM 11122 C C . GLU B 1 693 ? 30.219 13.969 -23.516 1 80.56 693 GLU B C 1
ATOM 11124 O O . GLU B 1 693 ? 29.188 14.57 -23.203 1 80.56 693 GLU B O 1
ATOM 11129 N N . ALA B 1 694 ? 31.453 14.242 -23.047 1 81.88 694 ALA B N 1
ATOM 11130 C CA . ALA B 1 694 ? 31.594 15.352 -22.109 1 81.88 694 ALA B CA 1
ATOM 11131 C C . ALA B 1 694 ? 32.125 16.594 -22.812 1 81.88 694 ALA B C 1
ATOM 11133 O O . ALA B 1 694 ? 33.125 16.531 -23.531 1 81.88 694 ALA B O 1
ATOM 11134 N N . GLU B 1 695 ? 31.328 17.688 -22.797 1 70.75 695 GLU B N 1
ATOM 11135 C CA . GLU B 1 695 ? 31.828 18.984 -23.219 1 70.75 695 GLU B CA 1
ATOM 11136 C C . GLU B 1 695 ? 32.75 19.594 -22.172 1 70.75 695 GLU B C 1
ATOM 11138 O O . GLU B 1 695 ? 33.75 20.25 -22.5 1 70.75 695 GLU B O 1
ATOM 11143 N N . SER B 1 696 ? 32.312 19.406 -20.922 1 74.81 696 SER B N 1
ATOM 11144 C CA . SER B 1 696 ? 33.062 19.812 -19.75 1 74.81 696 SER B CA 1
ATOM 11145 C C . SER B 1 696 ? 32.812 18.875 -18.578 1 74.81 696 SER B C 1
ATOM 11147 O O . SER B 1 696 ? 32.125 17.875 -18.703 1 74.81 696 SER B O 1
ATOM 11149 N N . GLU B 1 697 ? 33.469 19.172 -17.484 1 78.06 697 GLU B N 1
ATOM 11150 C CA . GLU B 1 697 ? 33.281 18.359 -16.281 1 78.06 697 GLU B CA 1
ATOM 11151 C C . GLU B 1 697 ? 31.875 18.547 -15.711 1 78.06 697 GLU B C 1
ATOM 11153 O O . GLU B 1 697 ? 31.406 17.719 -14.914 1 78.06 697 GLU B O 1
ATOM 11158 N N . SER B 1 698 ? 31.281 19.609 -16.125 1 77.5 698 SER B N 1
ATOM 11159 C CA . SER B 1 698 ? 29.969 19.891 -15.555 1 77.5 698 SER B CA 1
ATOM 11160 C C . SER B 1 698 ? 28.859 19.75 -16.594 1 77.5 698 SER B C 1
ATOM 11162 O O . SER B 1 698 ? 27.688 19.906 -16.281 1 77.5 698 SER B O 1
ATOM 11164 N N . ILE B 1 699 ? 29.234 19.469 -17.875 1 75.19 699 ILE B N 1
ATOM 11165 C CA . ILE B 1 699 ? 28.25 19.281 -18.922 1 75.19 699 ILE B CA 1
ATOM 11166 C C . ILE B 1 699 ? 28.531 17.984 -19.672 1 75.19 699 ILE B C 1
ATOM 11168 O O . ILE B 1 699 ? 29.531 17.875 -20.391 1 75.19 699 ILE B O 1
ATOM 11172 N N . VAL B 1 700 ? 27.641 17.094 -19.469 1 81.88 700 VAL B N 1
ATOM 11173 C CA . VAL B 1 700 ? 27.844 15.766 -20.031 1 81.88 700 VAL B CA 1
ATOM 11174 C C . VAL B 1 700 ? 26.594 15.32 -20.781 1 81.88 700 VAL B C 1
ATOM 11176 O O . VAL B 1 700 ? 25.469 15.586 -20.344 1 81.88 700 VAL B O 1
ATOM 11179 N N . ALA B 1 701 ? 26.812 14.773 -21.969 1 80.19 701 ALA B N 1
ATOM 11180 C CA . ALA B 1 701 ? 25.734 14.109 -22.703 1 80.19 701 ALA B CA 1
ATOM 11181 C C . ALA B 1 701 ? 25.844 12.594 -22.578 1 80.19 701 ALA B C 1
ATOM 11183 O O . ALA B 1 701 ? 26.891 12.016 -22.875 1 80.19 701 ALA B O 1
ATOM 11184 N N . TYR B 1 702 ? 24.812 12.047 -22.188 1 83.19 702 TYR B N 1
ATOM 11185 C CA . TYR B 1 702 ? 24.797 10.617 -21.922 1 83.19 702 TYR B CA 1
ATOM 11186 C C . TYR B 1 702 ? 24.422 9.828 -23.172 1 83.19 702 TYR B C 1
ATOM 11188 O O . TYR B 1 702 ? 23.438 10.148 -23.844 1 83.19 702 TYR B O 1
ATOM 11196 N N . LYS B 1 703 ? 25.188 8.82 -23.562 1 80.88 703 LYS B N 1
ATOM 11197 C CA . LYS B 1 703 ? 24.906 7.969 -24.703 1 80.88 703 LYS B CA 1
ATOM 11198 C C . LYS B 1 703 ? 24.141 6.715 -24.281 1 80.88 703 LYS B C 1
ATOM 11200 O O . LYS B 1 703 ? 23.516 6.059 -25.109 1 80.88 703 LYS B O 1
ATOM 11205 N N . TYR B 1 704 ? 24.234 6.301 -23.125 1 86.06 704 TYR B N 1
ATOM 11206 C CA . TYR B 1 704 ? 23.578 5.16 -22.5 1 86.06 704 TYR B CA 1
ATOM 11207 C C . TYR B 1 704 ? 24 3.855 -23.172 1 86.06 704 TYR B C 1
ATOM 11209 O O . TYR B 1 704 ? 23.312 2.836 -23.047 1 86.06 704 TYR B O 1
ATOM 11217 N N . THR B 1 705 ? 25.125 3.844 -23.984 1 88.31 705 THR B N 1
ATOM 11218 C CA . THR B 1 705 ? 25.688 2.641 -24.594 1 88.31 705 THR B CA 1
ATOM 11219 C C . THR B 1 705 ? 26.859 2.111 -23.781 1 88.31 705 THR B C 1
ATOM 11221 O O . THR B 1 705 ? 27.516 2.869 -23.062 1 88.31 705 THR B O 1
ATOM 11224 N N . LEU B 1 706 ? 27.016 0.787 -23.875 1 93.38 706 LEU B N 1
ATOM 11225 C CA . LEU B 1 706 ? 28.094 0.15 -23.125 1 93.38 706 LEU B CA 1
ATOM 11226 C C . LEU B 1 706 ? 29.328 -0.034 -24.016 1 93.38 706 LEU B C 1
ATOM 11228 O O . LEU B 1 706 ? 29.203 -0.36 -25.188 1 93.38 706 LEU B O 1
ATOM 11232 N N . ALA B 1 707 ? 30.5 0.226 -23.5 1 91.25 707 ALA B N 1
ATOM 11233 C CA . ALA B 1 707 ? 31.781 0.039 -24.172 1 91.25 707 ALA B CA 1
ATOM 11234 C C . ALA B 1 707 ? 32.812 -0.622 -23.25 1 91.25 707 ALA B C 1
ATOM 11236 O O . ALA B 1 707 ? 32.688 -0.536 -22.016 1 91.25 707 ALA B O 1
ATOM 11237 N N . PRO B 1 708 ? 33.75 -1.364 -23.812 1 91.19 708 PRO B N 1
ATOM 11238 C CA . PRO B 1 708 ? 34.75 -2.002 -22.969 1 91.19 708 PRO B CA 1
ATOM 11239 C C . PRO B 1 708 ? 35.719 -0.997 -22.344 1 91.19 708 PRO B C 1
ATOM 11241 O O . PRO B 1 708 ? 35.969 0.055 -22.922 1 91.19 708 PRO B O 1
ATOM 11244 N N . GLY B 1 709 ? 36.094 -1.317 -21.094 1 87.5 709 GLY B N 1
ATOM 11245 C CA . GLY B 1 709 ? 37.125 -0.502 -20.438 1 87.5 709 GLY B CA 1
ATOM 11246 C C . GLY B 1 709 ? 36.594 0.257 -19.234 1 87.5 709 GLY B C 1
ATOM 11247 O O . GLY B 1 709 ? 35.375 0.259 -18.984 1 87.5 709 GLY B O 1
ATOM 11248 N N . ALA B 1 710 ? 37.5 0.776 -18.469 1 85.25 710 ALA B N 1
ATOM 11249 C CA . ALA B 1 710 ? 37.125 1.562 -17.281 1 85.25 710 ALA B CA 1
ATOM 11250 C C . ALA B 1 710 ? 37.125 3.055 -17.594 1 85.25 710 ALA B C 1
ATOM 11252 O O . ALA B 1 710 ? 37.75 3.49 -18.578 1 85.25 710 ALA B O 1
ATOM 11253 N N . ILE B 1 711 ? 36.375 3.818 -16.859 1 81.5 711 ILE B N 1
ATOM 11254 C CA . ILE B 1 711 ? 36.375 5.27 -17.016 1 81.5 711 ILE B CA 1
ATOM 11255 C C . ILE B 1 711 ? 37.219 5.914 -15.922 1 81.5 711 ILE B C 1
ATOM 11257 O O . ILE B 1 711 ? 37.625 5.258 -14.953 1 81.5 711 ILE B O 1
ATOM 11261 N N . SER B 1 712 ? 37.406 7.25 -16.172 1 69.62 712 SER B N 1
ATOM 11262 C CA . SER B 1 712 ? 38.219 7.969 -15.203 1 69.62 712 SER B CA 1
ATOM 11263 C C . SER B 1 712 ? 37.375 9.008 -14.445 1 69.62 712 SER B C 1
ATOM 11265 O O . SER B 1 712 ? 37.812 9.484 -13.391 1 69.62 712 SER B O 1
ATOM 11267 N N . HIS B 1 713 ? 36.312 9.336 -15.055 1 77.25 713 HIS B N 1
ATOM 11268 C CA . HIS B 1 713 ? 35.5 10.391 -14.461 1 77.25 713 HIS B CA 1
ATOM 11269 C C . HIS B 1 713 ? 34.062 9.953 -14.305 1 77.25 713 HIS B C 1
ATOM 11271 O O . HIS B 1 713 ? 33.5 9.273 -15.172 1 77.25 713 HIS B O 1
ATOM 11277 N N . THR B 1 714 ? 33.469 10.273 -13.102 1 79.75 714 THR B N 1
ATOM 11278 C CA . THR B 1 714 ? 32.094 9.883 -12.867 1 79.75 714 THR B CA 1
ATOM 11279 C C . THR B 1 714 ? 31.156 11.07 -13.047 1 79.75 714 THR B C 1
ATOM 11281 O O . THR B 1 714 ? 29.938 10.906 -13.102 1 79.75 714 THR B O 1
ATOM 11284 N N . TYR B 1 715 ? 31.656 12.328 -13.211 1 81.06 715 TYR B N 1
ATOM 11285 C CA . TYR B 1 715 ? 30.922 13.539 -13.539 1 81.06 715 TYR B CA 1
ATOM 11286 C C . TYR B 1 715 ? 29.797 13.773 -12.539 1 81.06 715 TYR B C 1
ATOM 11288 O O . TYR B 1 715 ? 28.672 14.094 -12.93 1 81.06 715 TYR B O 1
ATOM 11296 N N . ALA B 1 716 ? 29.984 13.516 -11.25 1 85.81 716 ALA B N 1
ATOM 11297 C CA . ALA B 1 716 ? 28.984 13.711 -10.203 1 85.81 716 ALA B CA 1
ATOM 11298 C C . ALA B 1 716 ? 28.547 15.172 -10.117 1 85.81 716 ALA B C 1
ATOM 11300 O O . ALA B 1 716 ? 27.391 15.469 -9.844 1 85.81 716 ALA B O 1
ATOM 11301 N N . VAL B 1 717 ? 29.453 16.078 -10.344 1 86.31 717 VAL B N 1
ATOM 11302 C CA . VAL B 1 717 ? 29.172 17.5 -10.258 1 86.31 717 VAL B CA 1
ATOM 11303 C C . VAL B 1 717 ? 28.203 17.906 -11.375 1 86.31 717 VAL B C 1
ATOM 11305 O O . VAL B 1 717 ? 27.359 18.781 -11.18 1 86.31 717 VAL B O 1
ATOM 11308 N N . ALA B 1 718 ? 28.375 17.266 -12.5 1 84.06 718 ALA B N 1
ATOM 11309 C CA . ALA B 1 718 ? 27.453 17.531 -13.602 1 84.06 718 ALA B CA 1
ATOM 11310 C C . ALA B 1 718 ? 26.016 17.141 -13.211 1 84.06 718 ALA B C 1
ATOM 11312 O O . ALA B 1 718 ? 25.062 17.844 -13.555 1 84.06 718 ALA B O 1
ATOM 11313 N N . VAL B 1 719 ? 25.891 16.078 -12.531 1 85 719 VAL B N 1
ATOM 11314 C CA . VAL B 1 719 ? 24.594 15.633 -12.062 1 85 719 VAL B CA 1
ATOM 11315 C C . VAL B 1 719 ? 24.031 16.641 -11.055 1 85 719 VAL B C 1
ATOM 11317 O O . VAL B 1 719 ? 22.844 16.969 -11.094 1 85 719 VAL B O 1
ATOM 11320 N N . ALA B 1 720 ? 24.875 17.109 -10.164 1 86.31 720 ALA B N 1
ATOM 11321 C CA . ALA B 1 720 ? 24.453 18.094 -9.172 1 86.31 720 ALA B CA 1
ATOM 11322 C C . ALA B 1 720 ? 23.984 19.375 -9.844 1 86.31 720 ALA B C 1
ATOM 11324 O O . ALA B 1 720 ? 22.969 19.953 -9.445 1 86.31 720 ALA B O 1
ATOM 11325 N N . ARG B 1 721 ? 24.703 19.75 -10.828 1 82.81 721 ARG B N 1
ATOM 11326 C CA . ARG B 1 721 ? 24.312 20.938 -11.578 1 82.81 721 ARG B CA 1
ATOM 11327 C C . ARG B 1 721 ? 22.938 20.766 -12.211 1 82.81 721 ARG B C 1
ATOM 11329 O O . ARG B 1 721 ? 22.062 21.625 -12.094 1 82.81 721 ARG B O 1
ATOM 11336 N N . SER B 1 722 ? 22.766 19.641 -12.859 1 78.56 722 SER B N 1
ATOM 11337 C CA . SER B 1 722 ? 21.5 19.344 -13.516 1 78.56 722 SER B CA 1
ATOM 11338 C C . SER B 1 722 ? 20.359 19.234 -12.508 1 78.56 722 SER B C 1
ATOM 11340 O O . SER B 1 722 ? 19.203 19.438 -12.852 1 78.56 722 SER B O 1
ATOM 11342 N N . ALA B 1 723 ? 20.75 18.953 -11.266 1 75.94 723 ALA B N 1
ATOM 11343 C CA . ALA B 1 723 ? 19.766 18.75 -10.203 1 75.94 723 ALA B CA 1
ATOM 11344 C C . ALA B 1 723 ? 19.375 20.078 -9.562 1 75.94 723 ALA B C 1
ATOM 11346 O O . ALA B 1 723 ? 18.578 20.125 -8.625 1 75.94 723 ALA B O 1
ATOM 11347 N N . GLY B 1 724 ? 20 21.141 -9.992 1 74.44 724 GLY B N 1
ATOM 11348 C CA . GLY B 1 724 ? 19.578 22.469 -9.531 1 74.44 724 GLY B CA 1
ATOM 11349 C C . GLY B 1 724 ? 20.422 22.984 -8.375 1 74.44 724 GLY B C 1
ATOM 11350 O O . GLY B 1 724 ? 20 23.875 -7.652 1 74.44 724 GLY B O 1
ATOM 11351 N N . PHE B 1 725 ? 21.562 22.375 -8.133 1 83.94 725 PHE B N 1
ATOM 11352 C CA . PHE B 1 725 ? 22.469 22.922 -7.125 1 83.94 725 PHE B CA 1
ATOM 11353 C C . PHE B 1 725 ? 22.875 24.344 -7.484 1 83.94 725 PHE B C 1
ATOM 11355 O O . PHE B 1 725 ? 23.062 24.672 -8.664 1 83.94 725 PHE B O 1
ATOM 11362 N N . PRO B 1 726 ? 22.969 25.219 -6.492 1 80.12 726 PRO B N 1
ATOM 11363 C CA . PRO B 1 726 ? 23.453 26.578 -6.789 1 80.12 726 PRO B CA 1
ATOM 11364 C C . PRO B 1 726 ? 24.797 26.578 -7.504 1 80.12 726 PRO B C 1
ATOM 11366 O O . PRO B 1 726 ? 25.672 25.75 -7.199 1 80.12 726 PRO B O 1
ATOM 11369 N N . GLN B 1 727 ? 24.906 27.453 -8.414 1 81.75 727 GLN B N 1
ATOM 11370 C CA . GLN B 1 727 ? 26.109 27.5 -9.25 1 81.75 727 GLN B CA 1
ATOM 11371 C C . GLN B 1 727 ? 27.359 27.703 -8.391 1 81.75 727 GLN B C 1
ATOM 11373 O O . GLN B 1 727 ? 28.406 27.125 -8.68 1 81.75 727 GLN B O 1
ATOM 11378 N N . SER B 1 728 ? 27.234 28.453 -7.328 1 82.06 728 SER B N 1
ATOM 11379 C CA . SER B 1 728 ? 28.359 28.672 -6.441 1 82.06 728 SER B CA 1
ATOM 11380 C C . SER B 1 728 ? 28.859 27.375 -5.82 1 82.06 728 SER B C 1
ATOM 11382 O O . SER B 1 728 ? 30.062 27.156 -5.684 1 82.06 728 SER B O 1
ATOM 11384 N N . LEU B 1 729 ? 27.922 26.578 -5.492 1 86.94 729 LEU B N 1
ATOM 11385 C CA . LEU B 1 729 ? 28.266 25.281 -4.914 1 86.94 729 LEU B CA 1
ATOM 11386 C C . LEU B 1 729 ? 28.891 24.359 -5.957 1 86.94 729 LEU B C 1
ATOM 11388 O O . LEU B 1 729 ? 29.891 23.688 -5.672 1 86.94 729 LEU B O 1
ATOM 11392 N N . VAL B 1 730 ? 28.312 24.359 -7.117 1 87.19 730 VAL B N 1
ATOM 11393 C CA . VAL B 1 730 ? 28.828 23.547 -8.203 1 87.19 730 VAL B CA 1
ATOM 11394 C C . VAL B 1 730 ? 30.266 23.953 -8.531 1 87.19 730 VAL B C 1
ATOM 11396 O O . VAL B 1 730 ? 31.156 23.109 -8.664 1 87.19 730 VAL B O 1
ATOM 11399 N N . ASP B 1 731 ? 30.453 25.234 -8.609 1 85.31 731 ASP B N 1
ATOM 11400 C CA . ASP B 1 731 ? 31.781 25.75 -8.914 1 85.31 731 ASP B CA 1
ATOM 11401 C C . ASP B 1 731 ? 32.781 25.359 -7.828 1 85.31 731 ASP B C 1
ATOM 11403 O O . ASP B 1 731 ? 33.906 24.969 -8.133 1 85.31 731 ASP B O 1
ATOM 11407 N N . ARG B 1 732 ? 32.375 25.5 -6.656 1 84.12 732 ARG B N 1
ATOM 11408 C CA . ARG B 1 732 ? 33.25 25.141 -5.535 1 84.12 732 ARG B CA 1
ATOM 11409 C C . ARG B 1 732 ? 33.562 23.656 -5.547 1 84.12 732 ARG B C 1
ATOM 11411 O O . ARG B 1 732 ? 34.719 23.266 -5.277 1 84.12 732 ARG B O 1
ATOM 11418 N N . ALA B 1 733 ? 32.594 22.859 -5.773 1 88 733 ALA B N 1
ATOM 11419 C CA . ALA B 1 733 ? 32.844 21.422 -5.848 1 88 733 ALA B CA 1
ATOM 11420 C C . ALA B 1 733 ? 33.844 21.078 -6.938 1 88 733 ALA B C 1
ATOM 11422 O O . ALA B 1 733 ? 34.719 20.234 -6.738 1 88 733 ALA B O 1
ATOM 11423 N N . LEU B 1 734 ? 33.625 21.75 -8.102 1 85.56 734 LEU B N 1
ATOM 11424 C CA . LEU B 1 734 ? 34.562 21.531 -9.211 1 85.56 734 LEU B CA 1
ATOM 11425 C C . LEU B 1 734 ? 35.969 21.938 -8.828 1 85.56 734 LEU B C 1
ATOM 11427 O O . LEU B 1 734 ? 36.938 21.266 -9.172 1 85.56 734 LEU B O 1
ATOM 11431 N N . GLU B 1 735 ? 36.031 22.984 -8.094 1 81.38 735 GLU B N 1
ATOM 11432 C CA . GLU B 1 735 ? 37.312 23.453 -7.621 1 81.38 735 GLU B CA 1
ATOM 11433 C C . GLU B 1 735 ? 37.969 22.438 -6.691 1 81.38 735 GLU B C 1
ATOM 11435 O O . GLU B 1 735 ? 39.188 22.188 -6.797 1 81.38 735 GLU B O 1
ATOM 11440 N N . ILE B 1 736 ? 37.219 21.938 -5.844 1 79.69 736 ILE B N 1
ATOM 11441 C CA . ILE B 1 736 ? 37.719 20.953 -4.891 1 79.69 736 ILE B CA 1
ATOM 11442 C C . ILE B 1 736 ? 38.156 19.688 -5.633 1 79.69 736 ILE B C 1
ATOM 11444 O O . ILE B 1 736 ? 39.219 19.109 -5.328 1 79.69 736 ILE B O 1
ATOM 11448 N N . CYS B 1 737 ? 37.344 19.281 -6.602 1 81.69 737 CYS B N 1
ATOM 11449 C CA . CYS B 1 737 ? 37.688 18.109 -7.395 1 81.69 737 CYS B CA 1
ATOM 11450 C C . CYS B 1 737 ? 39 18.312 -8.117 1 81.69 737 CYS B C 1
ATOM 11452 O O . CYS B 1 737 ? 39.844 17.422 -8.117 1 81.69 737 CYS B O 1
ATOM 11454 N N . ARG B 1 738 ? 39.094 19.438 -8.766 1 77.69 738 ARG B N 1
ATOM 11455 C CA . ARG B 1 738 ? 40.312 19.734 -9.523 1 77.69 738 ARG B CA 1
ATOM 11456 C C . ARG B 1 738 ? 41.531 19.797 -8.609 1 77.69 738 ARG B C 1
ATOM 11458 O O . ARG B 1 738 ? 42.594 19.281 -8.953 1 77.69 738 ARG B O 1
ATOM 11465 N N . ALA B 1 739 ? 41.312 20.328 -7.371 1 72.31 739 ALA B N 1
ATOM 11466 C CA . ALA B 1 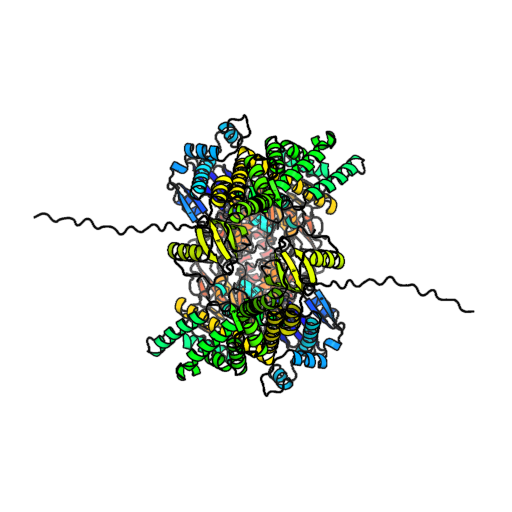739 ? 42.375 20.438 -6.379 1 72.31 739 ALA B CA 1
ATOM 11467 C C . ALA B 1 739 ? 42.844 19.047 -5.922 1 72.31 739 ALA B C 1
ATOM 11469 O O . ALA B 1 739 ? 44.031 18.797 -5.754 1 72.31 739 ALA B O 1
ATOM 11470 N N . GLU B 1 740 ? 41.906 18.188 -5.742 1 72.12 740 GLU B N 1
ATOM 11471 C CA . GLU B 1 740 ? 42.188 16.844 -5.27 1 72.12 740 GLU B CA 1
ATOM 11472 C C . GLU B 1 740 ? 42.875 16.016 -6.359 1 72.12 740 GLU B C 1
ATOM 11474 O O . GLU B 1 740 ? 43.75 15.188 -6.074 1 72.12 740 GLU B O 1
ATOM 11479 N N . ARG B 1 741 ? 42.406 16.266 -7.594 1 69.62 741 ARG B N 1
ATOM 11480 C CA . ARG B 1 741 ? 42.969 15.523 -8.719 1 69.62 741 ARG B CA 1
ATOM 11481 C C . ARG B 1 741 ? 44.406 15.977 -8.984 1 69.62 741 ARG B C 1
ATOM 11483 O O . ARG B 1 741 ? 45.281 15.156 -9.305 1 69.62 741 ARG B O 1
ATOM 11490 N N . GLU B 1 742 ? 44.562 17.359 -9.055 1 59.88 742 GLU B N 1
ATOM 11491 C CA . GLU B 1 742 ? 45.875 17.938 -9.297 1 59.88 742 GLU B CA 1
ATOM 11492 C C . GLU B 1 742 ? 46.844 17.672 -8.133 1 59.88 742 GLU B C 1
ATOM 11494 O O . GLU B 1 742 ? 48.031 17.469 -8.344 1 59.88 742 GLU B O 1
ATOM 11499 N N . GLY B 1 743 ? 46.531 17.922 -6.895 1 50.31 743 GLY B N 1
ATOM 11500 C CA . GLY B 1 743 ? 47.312 17.609 -5.719 1 50.31 743 GLY B CA 1
ATOM 11501 C C . GLY B 1 743 ? 47.719 16.141 -5.656 1 50.31 743 GLY B C 1
ATOM 11502 O O . GLY B 1 743 ? 48.812 15.812 -5.148 1 50.31 743 GLY B O 1
ATOM 11503 N N . GLY B 1 744 ? 47.094 15.344 -6.289 1 43.69 744 GLY B N 1
ATOM 11504 C CA . GLY B 1 744 ? 47.5 13.953 -6.441 1 43.69 744 GLY B CA 1
ATOM 11505 C C . GLY B 1 744 ? 48.562 13.742 -7.484 1 43.69 744 GLY B C 1
ATOM 11506 O O . GLY B 1 744 ? 49.375 12.805 -7.383 1 43.69 744 GLY B O 1
ATOM 11507 N N . SER B 1 745 ? 48.875 14.672 -8.594 1 35.34 745 SER B N 1
ATOM 11508 C CA . SER B 1 745 ? 49.875 14.562 -9.656 1 35.34 745 SER B CA 1
ATOM 11509 C C . SER B 1 745 ? 51.219 15.18 -9.234 1 35.34 745 SER B C 1
ATOM 11511 O O . SER B 1 745 ? 52.25 14.836 -9.773 1 35.34 745 SER B O 1
ATOM 11513 N N . LYS B 1 746 ? 51.594 16.438 -8.734 1 35.22 746 LYS B N 1
ATOM 11514 C CA . LYS B 1 746 ? 52.875 17.125 -8.508 1 35.22 746 LYS B CA 1
ATOM 11515 C C . LYS B 1 746 ? 53.781 16.312 -7.586 1 35.22 746 LYS B C 1
ATOM 11517 O O . LYS B 1 746 ? 54.875 16.734 -7.25 1 35.22 746 LYS B O 1
ATOM 11522 N N . GLY B 1 747 ? 53.469 15.484 -6.867 1 30.55 747 GLY B N 1
ATOM 11523 C CA . GLY B 1 747 ? 54.406 14.617 -6.152 1 30.55 747 GLY B CA 1
ATOM 11524 C C . GLY B 1 747 ? 55.281 13.805 -7.078 1 30.55 747 GLY B C 1
ATOM 11525 O O . GLY B 1 747 ? 56.062 12.977 -6.617 1 30.55 747 GLY B O 1
ATOM 11526 N N . ALA B 1 748 ? 55.188 13.922 -8.539 1 29.02 748 ALA B N 1
ATOM 11527 C CA . ALA B 1 748 ? 56.062 13.031 -9.281 1 29.02 748 ALA B CA 1
ATOM 11528 C C . ALA B 1 748 ? 57.375 13.742 -9.664 1 29.02 748 ALA B C 1
ATOM 11530 O O . ALA B 1 748 ? 58.312 13.109 -10.156 1 29.02 748 ALA B O 1
ATOM 11531 N N . GLY B 1 749 ? 57.688 15.031 -9.945 1 28.11 749 GLY B N 1
ATOM 11532 C CA . GLY B 1 749 ? 58.969 15.359 -10.555 1 28.11 749 GLY B CA 1
ATOM 11533 C C . GLY B 1 749 ? 60.125 15.266 -9.578 1 28.11 749 GLY B C 1
ATOM 11534 O O . GLY B 1 749 ? 61.188 14.742 -9.914 1 28.11 749 GLY B O 1
ATOM 11535 N N . GLY B 1 750 ? 60.719 16.328 -8.938 1 27.27 750 GLY B N 1
ATOM 11536 C CA . GLY B 1 750 ? 62 15.977 -8.367 1 27.27 750 GLY B CA 1
ATOM 11537 C C . GLY B 1 750 ? 62 14.664 -7.613 1 27.27 750 GLY B C 1
ATOM 11538 O O . GLY B 1 750 ? 61.062 13.875 -7.75 1 27.27 750 GLY B O 1
ATOM 11539 N N . ARG B 1 751 ? 62.469 14.758 -6.246 1 27.67 751 ARG B N 1
ATOM 11540 C CA . ARG B 1 751 ? 62.594 13.461 -5.578 1 27.67 751 ARG B CA 1
ATOM 11541 C C . ARG B 1 751 ? 61.281 12.688 -5.637 1 27.67 751 ARG B C 1
ATOM 11543 O O . ARG B 1 751 ? 61.281 11.453 -5.633 1 27.67 751 ARG B O 1
ATOM 11550 N N . ASN B 1 752 ? 60.375 13.508 -5.527 1 26.55 752 ASN B N 1
ATOM 11551 C CA . ASN B 1 752 ? 59.062 12.914 -5.352 1 26.55 752 ASN B CA 1
ATOM 11552 C C . ASN B 1 752 ? 58.469 12.422 -6.68 1 26.55 752 ASN B C 1
ATOM 11554 O O . ASN B 1 752 ? 57.281 12.133 -6.777 1 26.55 752 ASN B O 1
ATOM 11558 N N . GLY B 1 753 ? 59.125 12.609 -7.793 1 30.06 753 GLY B N 1
ATOM 11559 C CA . GLY B 1 753 ? 59.062 11.797 -8.992 1 30.06 753 GLY B CA 1
ATOM 11560 C C . GLY B 1 753 ? 59.156 10.305 -8.719 1 30.06 753 GLY B C 1
ATOM 11561 O O . GLY B 1 753 ? 58.438 9.508 -9.336 1 30.06 753 GLY B O 1
ATOM 11562 N N . ARG B 1 754 ? 60.219 10.102 -7.922 1 29.8 754 ARG B N 1
ATOM 11563 C CA . ARG B 1 754 ? 60.688 8.812 -7.41 1 29.8 754 ARG B CA 1
ATOM 11564 C C . ARG B 1 754 ? 59.625 8.156 -6.527 1 29.8 754 ARG B C 1
ATOM 11566 O O . ARG B 1 754 ? 59.438 6.941 -6.582 1 29.8 754 ARG B O 1
ATOM 11573 N N . GLN B 1 755 ? 59.156 9.008 -5.777 1 28.72 755 GLN B N 1
ATOM 11574 C CA . GLN B 1 755 ? 58.219 8.453 -4.789 1 28.72 755 GLN B CA 1
ATOM 11575 C C . GLN B 1 755 ? 57 7.832 -5.465 1 28.72 755 GLN B C 1
ATOM 11577 O O . GLN B 1 755 ? 56.531 6.781 -5.035 1 28.72 755 GLN B O 1
ATOM 11582 N N . ALA B 1 756 ? 56.594 8.438 -6.434 1 31.48 756 ALA B N 1
ATOM 11583 C CA . ALA B 1 756 ? 55.688 7.781 -7.359 1 31.48 756 ALA B CA 1
ATOM 11584 C C . ALA B 1 756 ? 56.344 6.547 -7.988 1 31.48 756 ALA B C 1
ATOM 11586 O O . ALA B 1 756 ? 55.688 5.512 -8.148 1 31.48 756 ALA B O 1
ATOM 11587 N N . SER B 1 757 ? 57.562 6.727 -8.336 1 31.27 757 SER B N 1
ATOM 11588 C CA . SER B 1 757 ? 58.375 5.629 -8.836 1 31.27 757 SER B CA 1
ATOM 11589 C C . SER B 1 757 ? 58.656 4.613 -7.734 1 31.27 757 SER B C 1
ATOM 11591 O O . SER B 1 757 ? 58.625 3.404 -7.973 1 31.27 757 SER B O 1
ATOM 11593 N N . VAL B 1 758 ? 58.875 5.223 -6.598 1 32.41 758 VAL B N 1
ATOM 11594 C CA . VAL B 1 758 ? 59.188 4.352 -5.469 1 32.41 758 VAL B CA 1
ATOM 11595 C C . VAL B 1 758 ? 57.938 3.576 -5.047 1 32.41 758 VAL B C 1
ATOM 11597 O O . VAL B 1 758 ? 58 2.369 -4.805 1 32.41 758 VAL B O 1
ATOM 11600 N N . LEU B 1 759 ? 56.844 4.297 -5.07 1 32.31 759 LEU B N 1
ATOM 11601 C CA . LEU B 1 759 ? 55.625 3.582 -4.715 1 32.31 759 LEU B CA 1
ATOM 11602 C C . LEU B 1 759 ? 55.219 2.625 -5.828 1 32.31 759 LEU B C 1
ATOM 11604 O O . LEU B 1 759 ? 54.719 1.529 -5.559 1 32.31 759 LEU B O 1
ATOM 11608 N N . ARG B 1 760 ? 55.562 2.934 -6.895 1 34.84 760 ARG B N 1
ATOM 11609 C CA . ARG B 1 760 ? 55.594 2.002 -8.016 1 34.84 760 ARG B CA 1
ATOM 11610 C C . ARG B 1 760 ? 56.531 0.832 -7.73 1 34.84 760 ARG B C 1
ATOM 11612 O O . ARG B 1 760 ? 56.188 -0.322 -7.996 1 34.84 760 ARG B O 1
ATOM 11619 N N . VAL B 1 761 ? 57.656 1.193 -7.266 1 34.09 761 VAL B N 1
ATOM 11620 C CA . VAL B 1 761 ? 58.719 0.247 -7.027 1 34.09 761 VAL B CA 1
ATOM 11621 C C . VAL B 1 761 ? 58.438 -0.568 -5.77 1 34.09 761 VAL B C 1
ATOM 11623 O O . VAL B 1 761 ? 58.625 -1.786 -5.754 1 34.09 761 VAL B O 1
ATOM 11626 N N . ALA B 1 762 ? 57.844 0.145 -4.848 1 33.38 762 ALA B N 1
ATOM 11627 C CA . ALA B 1 762 ? 57.531 -0.597 -3.625 1 33.38 762 ALA B CA 1
ATOM 11628 C C . ALA B 1 762 ? 56.406 -1.606 -3.859 1 33.38 762 ALA B C 1
ATOM 11630 O O . ALA B 1 762 ? 56.5 -2.752 -3.412 1 33.38 762 ALA B O 1
ATOM 11631 N N . ARG B 1 763 ? 55.562 -1.248 -4.641 1 34.47 763 ARG B N 1
ATOM 11632 C CA . ARG B 1 763 ? 54.531 -2.154 -5.109 1 34.47 763 ARG B CA 1
ATOM 11633 C C . ARG B 1 763 ? 55.094 -3.207 -6.055 1 34.47 763 ARG B C 1
ATOM 11635 O O . ARG B 1 763 ? 54.719 -4.375 -5.992 1 34.47 763 ARG B O 1
ATOM 11642 N N . ALA B 1 764 ? 55.906 -2.729 -6.762 1 33.81 764 ALA B N 1
ATOM 11643 C CA . ALA B 1 764 ? 56.656 -3.668 -7.59 1 33.81 764 ALA B CA 1
ATOM 11644 C C . ALA B 1 764 ? 57.438 -4.664 -6.727 1 33.81 764 ALA B C 1
ATOM 11646 O O . ALA B 1 764 ? 57.5 -5.852 -7.047 1 33.81 764 ALA B O 1
ATOM 11647 N N . ALA B 1 765 ? 57.906 -4.094 -5.648 1 34.84 765 ALA B N 1
ATOM 11648 C CA . ALA B 1 765 ? 58.719 -4.898 -4.742 1 34.84 765 ALA B CA 1
ATOM 11649 C C . ALA B 1 765 ? 57.844 -5.848 -3.922 1 34.84 765 ALA B C 1
ATOM 11651 O O . ALA B 1 765 ? 58.219 -7 -3.691 1 34.84 765 ALA B O 1
ATOM 11652 N N . LEU B 1 766 ? 56.688 -5.301 -3.568 1 34.53 766 LEU B N 1
ATOM 11653 C CA . LEU B 1 766 ? 55.812 -6.145 -2.76 1 34.53 766 LEU B CA 1
ATOM 11654 C C . LEU B 1 766 ? 55.094 -7.168 -3.627 1 34.53 766 LEU B C 1
ATOM 11656 O O . LEU B 1 766 ? 54.562 -8.141 -3.113 1 34.53 766 LEU B O 1
ATOM 11660 N N . ALA B 1 767 ? 55.031 -6.949 -4.867 1 34.75 767 ALA B N 1
ATOM 11661 C CA . ALA B 1 767 ? 54.625 -7.914 -5.895 1 34.75 767 ALA B CA 1
ATOM 11662 C C . ALA B 1 767 ? 55.594 -9.109 -5.91 1 34.75 767 ALA B C 1
ATOM 11664 O O . ALA B 1 767 ? 55.344 -10.109 -6.582 1 34.75 767 ALA B O 1
ATOM 11665 N N . VAL B 1 768 ? 56.781 -8.828 -5.391 1 35.44 768 VAL B N 1
ATOM 11666 C CA . VAL B 1 768 ? 57.844 -9.82 -5.465 1 35.44 768 VAL B CA 1
ATOM 11667 C C . VAL B 1 768 ? 57.625 -10.883 -4.391 1 35.44 768 VAL B C 1
ATOM 11669 O O . VAL B 1 768 ? 57.281 -10.57 -3.254 1 35.44 768 VAL B O 1
ATOM 11672 N N . ASP B 1 769 ? 57.438 -12.039 -4.855 1 37.91 769 ASP B N 1
ATOM 11673 C CA . ASP B 1 769 ? 57.438 -13.242 -4.027 1 37.91 769 ASP B CA 1
ATOM 11674 C C . ASP B 1 769 ? 58.562 -13.195 -2.998 1 37.91 769 ASP B C 1
ATOM 11676 O O . ASP B 1 769 ? 59.719 -13.398 -3.34 1 37.91 769 ASP B O 1
ATOM 11680 N N . MET B 1 770 ? 58.312 -12.547 -1.849 1 35.81 770 MET B N 1
ATOM 11681 C CA . MET B 1 770 ? 59.375 -12.414 -0.872 1 35.81 770 MET B CA 1
ATOM 11682 C C . MET B 1 770 ? 59.906 -13.781 -0.462 1 35.81 770 MET B C 1
ATOM 11684 O O . MET B 1 770 ? 60.969 -13.875 0.167 1 35.81 770 MET B O 1
ATOM 11688 N N . ASP B 1 771 ? 59.156 -14.812 -0.66 1 36.69 771 ASP B N 1
ATOM 11689 C CA . ASP B 1 771 ? 59.719 -16.141 -0.464 1 36.69 771 ASP B CA 1
ATOM 11690 C C . ASP B 1 771 ? 60.531 -16.578 -1.679 1 36.69 771 ASP B C 1
ATOM 11692 O O . ASP B 1 771 ? 61.156 -17.641 -1.668 1 36.69 771 ASP B O 1
ATOM 11696 N N . ALA B 1 772 ? 60.531 -15.758 -2.789 1 40.88 772 ALA B N 1
ATOM 11697 C CA . ALA B 1 772 ? 61.406 -16.172 -3.863 1 40.88 772 ALA B CA 1
ATOM 11698 C C . ALA B 1 772 ? 62.844 -15.719 -3.594 1 40.88 772 ALA B C 1
ATOM 11700 O O . ALA B 1 772 ? 63.062 -14.672 -2.979 1 40.88 772 ALA B O 1
ATOM 11701 N N . PRO B 1 773 ? 63.875 -16.594 -3.621 1 41.06 773 PRO B N 1
ATOM 11702 C CA . PRO B 1 773 ? 65.25 -16.344 -3.227 1 41.06 773 PRO B CA 1
ATOM 11703 C C . PRO B 1 773 ? 65.75 -14.992 -3.713 1 41.06 773 PRO B C 1
ATOM 11705 O O . PRO B 1 773 ? 66.625 -14.375 -3.061 1 41.06 773 PRO B O 1
ATOM 11708 N N . ASP B 1 774 ? 65.25 -14.695 -4.934 1 41.91 774 ASP B N 1
ATOM 11709 C CA . ASP B 1 774 ? 65.812 -13.539 -5.582 1 41.91 774 ASP B CA 1
ATOM 11710 C C . ASP B 1 774 ? 65 -12.289 -5.391 1 41.91 774 ASP B C 1
ATOM 11712 O O . ASP B 1 774 ? 65.188 -11.297 -6.098 1 41.91 774 ASP B O 1
ATOM 11716 N N . ALA B 1 775 ? 64.188 -12.438 -4.352 1 39.25 775 ALA B N 1
ATOM 11717 C CA . ALA B 1 775 ? 63.031 -11.57 -4.082 1 39.25 775 ALA B CA 1
ATOM 11718 C C . ALA B 1 775 ? 63.5 -10.148 -3.76 1 39.25 775 ALA B C 1
ATOM 11720 O O . ALA B 1 775 ? 62.969 -9.18 -4.297 1 39.25 775 ALA B O 1
ATOM 11721 N N . LEU B 1 776 ? 64.562 -10.406 -3.104 1 43.38 776 LEU B N 1
ATOM 11722 C CA . LEU B 1 776 ? 65.312 -9.242 -2.635 1 43.38 776 LEU B CA 1
ATOM 11723 C C . LEU B 1 776 ? 65.938 -8.508 -3.803 1 43.38 776 LEU B C 1
ATOM 11725 O O . LEU B 1 776 ? 66 -7.273 -3.814 1 43.38 776 LEU B O 1
ATOM 11729 N N . LEU B 1 777 ? 66.438 -9.344 -4.633 1 45.16 777 LEU B N 1
ATOM 11730 C CA . LEU B 1 777 ? 67.188 -8.859 -5.785 1 45.16 777 LEU B CA 1
ATOM 11731 C C . LEU B 1 777 ? 66.312 -8.086 -6.734 1 45.16 777 LEU B C 1
ATOM 11733 O O . LEU B 1 777 ? 66.688 -7.043 -7.262 1 45.16 777 LEU B O 1
ATOM 11737 N N . LYS B 1 778 ? 65 -8.539 -6.715 1 43.12 778 LYS B N 1
ATOM 11738 C CA . LYS B 1 778 ? 64.125 -7.977 -7.727 1 43.12 778 LYS B CA 1
ATOM 11739 C C . LYS B 1 778 ? 63.5 -6.664 -7.25 1 43.12 778 LYS B C 1
ATOM 11741 O O . LYS B 1 778 ? 63.344 -5.723 -8.031 1 43.12 778 LYS B O 1
ATOM 11746 N N . VAL B 1 779 ? 63.469 -6.754 -5.973 1 40.16 779 VAL B N 1
ATOM 11747 C CA . VAL B 1 779 ? 63.125 -5.559 -5.199 1 40.16 779 VAL B CA 1
ATOM 11748 C C . VAL B 1 779 ? 64.188 -4.484 -5.445 1 40.16 779 VAL B C 1
ATOM 11750 O O . VAL B 1 779 ? 63.875 -3.322 -5.691 1 40.16 779 VAL B O 1
ATOM 11753 N N . SER B 1 780 ? 65.438 -5.098 -5.25 1 39.75 780 SER B N 1
ATOM 11754 C CA . SER B 1 780 ? 66.625 -4.305 -5.359 1 39.75 780 SER B CA 1
ATOM 11755 C C . SER B 1 780 ? 66.812 -3.73 -6.762 1 39.75 780 SER B C 1
ATOM 11757 O O . SER B 1 780 ? 67.188 -2.57 -6.922 1 39.75 780 SER B O 1
ATOM 11759 N N . ALA B 1 781 ? 66.438 -4.391 -7.676 1 42.47 781 ALA B N 1
ATOM 11760 C CA . ALA B 1 781 ? 66.562 -4.027 -9.078 1 42.47 781 ALA B CA 1
ATOM 11761 C C . ALA B 1 781 ? 65.562 -2.975 -9.5 1 42.47 781 ALA B C 1
ATOM 11763 O O . ALA B 1 781 ? 65.875 -2.049 -10.242 1 42.47 781 ALA B O 1
ATOM 11764 N N . ALA B 1 782 ? 64.25 -3.102 -8.875 1 37.91 782 ALA B N 1
ATOM 11765 C CA . ALA B 1 782 ? 63.156 -2.244 -9.219 1 37.91 782 ALA B CA 1
ATOM 11766 C C . ALA B 1 782 ? 63.281 -0.866 -8.586 1 37.91 782 ALA B C 1
ATOM 11768 O O . ALA B 1 782 ? 63.031 0.152 -9.227 1 37.91 782 ALA B O 1
ATOM 11769 N N . VAL B 1 783 ? 64 -1.086 -7.469 1 36.12 783 VAL B N 1
ATOM 11770 C CA . VAL B 1 783 ? 64.5 0.06 -6.738 1 36.12 783 VAL B CA 1
ATOM 11771 C C . VAL B 1 783 ? 65.625 0.724 -7.551 1 36.12 783 VAL B C 1
ATOM 11773 O O . VAL B 1 783 ? 65.688 1.95 -7.676 1 36.12 783 VAL B O 1
ATOM 11776 N N . ALA B 1 784 ? 66.5 -0.137 -8.008 1 40.25 784 ALA B N 1
ATOM 11777 C CA . ALA B 1 784 ? 67.75 0.21 -8.719 1 40.25 784 ALA B CA 1
ATOM 11778 C C . ALA B 1 784 ? 67.438 0.845 -10.07 1 40.25 784 ALA B C 1
ATOM 11780 O O . ALA B 1 784 ? 68.125 1.754 -10.516 1 40.25 784 ALA B O 1
ATOM 11781 N N . GLY B 1 785 ? 66.188 0.536 -10.734 1 40.03 785 GLY B N 1
ATOM 11782 C CA . GLY B 1 785 ? 65.812 1.149 -12 1 40.03 785 GLY B CA 1
ATOM 11783 C C . GLY B 1 785 ? 65.25 2.543 -11.852 1 40.03 785 GLY B C 1
ATOM 11784 O O . GLY B 1 785 ? 65.312 3.354 -12.773 1 40.03 785 GLY B O 1
ATOM 11785 N N . LEU B 1 786 ? 64.812 2.787 -10.617 1 36.84 786 LEU B N 1
ATOM 11786 C CA . LEU B 1 786 ? 64.375 4.125 -10.203 1 36.84 786 LEU B CA 1
ATOM 11787 C C . LEU B 1 786 ? 65.562 4.98 -9.844 1 36.84 786 LEU B C 1
ATOM 11789 O O . LEU B 1 786 ? 65.562 6.191 -10.078 1 36.84 786 LEU B O 1
#

Organism: NCBI:txid797122

Nearest PDB structures (foldseek):
  7ou0-assembly1_A  TM=8.192E-01  e=4.024E-29  Escherichia coli K-12
  8omo-assembly1_A  TM=5.933E-01  e=2.356E-32  Homo sapiens
  8omo-assembly1_B  TM=7.948E-01  e=8.195E-23  Homo sapiens
  8omq-assembly1_B  TM=7.779E-01  e=2.517E-23  Homo sapiens
  8oma-assembly1_B  TM=7.393E-01  e=1.369E-22  Homo sapiens